Protein AF-A0A7C1XZB1-F1 (afdb_monomer_lite)

Radius of gyration: 28.91 Å; chains: 1; bounding box: 87×66×76 Å

Foldseek 3Di:
DVVVVLVVVLVVLVVPPPDDDDADDDDPDFFFWQEKEAQLPCVPQVWIWTQTQLFIWIDRFVQQDIFTQFAAPLSLFGWQYKYWAHDDSQFIKIKTATQAQAMWIDRPSRLHIHHLQAAPPGRGWNDKDADNVCVPQVWIKTQHDPAAIWIDRNVRNHIDHQGGPVARFQEWEWDQDPVAIKIWTWHQQFWIWIADRVSNDIDGQEGDHPQGGFNYKEHWAQAPVVRFTKIKTFGQFQGIWIDRPSRNDIDDQPLDPPPCPPVNGWGWQEKYWAQAPNRETFIWTDTQEFGGWTDPHNRPDTDGQCAAPDAHVVCVVVVHRQWHYKYAHNCCNPFVWIWIRGSNAIWIDRDVSNHIHGRDPQALLFWQEKEDALCPPVQLWIKTQGAQQAIWIDRNVLQAIDRQQQAPLGSGWQYKYWYAALVRAIKIWTFDQFFIWIDTHPDSHIDTAGADFDPSLVVCVVPHDCPDPSVSSCLPPPPTVNRWGFRDKEAQNVCNPQVWIKTATQWLGIWIDRNVRNYIDRLDDPHTFGWLEKYAQLPCVPQLKIKTQTALAAIWIDRNVSNDIDRQCAAPDNCNRGPDRSARKYWDADNVCVPQVWIWIATSFAIWIDRNVSNHIDGADAPVPPGGWRWQEKDADNVCVPQVWMWTFTRNHGIWIDRNVRNYIDHADVVCSSSVQGWRYKYAGNVCVPQVWIWTHGRRWIWIDRPVRRDIDTSDYWRKFFPVDSQKDKADDKDWDADSRFRSRIKIKDQDFFIKIKGKHFAQKKWFKAKAELAAAWKFKDKQNHTDDIWASYDPDTDGIDTGDMDHGHDGGMMMMMIGQHNGGDPSRPHHMDITGIMIHD

pLDDT: mean 87.72, std 13.3, range [27.38, 98.56]

Secondary structure (DSSP, 8-state):
-HHHHHHHHHHHHHHT-TT--------S----EEEEEE-TTHHHH--EEEEETTEEEEESSSSSS-EE--TT---SS-EEEEEE-SS-TTT--EEEEEBSS-EEEESSTTSS-EE--TT-S--BEEEEEE-TTHHHH--EEEEESSS--EEESSTTSS-EE--SSS--EEEEEEEE-SS-EEEEEEETTSEEEEE-SSS--EEEEEE-TT--SEEEEPPPEEETTTTEEEEEEEESSB-EEEESSSSS--EEE---TT---TTS-B-EEEEEEEE-TTSSEEEEEEESS---EEESSTTSS-EE--TT----HHHHHTT--SEEEEEE-TTHHHH--EEEEESS-EEEESSTTS--EEE-SS-TT-EEEEEE-TTTTTS--EEEEETTTEEEEESSTTSS-EE--BT-S-S-EEEEEEEE-TTS-EEEEEEETTEEEEEETT-SBPEEE-----HHHHHHHHHS-TTSHHHHHHHHHS----S--EEEEEE-TTHHHH--EEEEESSB-EEEESSTTSS-B----S-SB-EEEEEE-TTHHHH--EEEEETTTEEEEESSTTSS-EE--BT--HHHHH--SS---EEEE-TTHHHH--EEEE-SS-EEEESSTTSB-EE--SSSS-S---EEEEEE-TTHHHH--EEEEETTTEEEEESSSSS--EEE-HHHHHTT----EEEE-TTHHHH--EEEE-SS-EEEESSTTSS-EE---PEEEETTSTTEEEES--EEEE-TTSBTTEEEEE-STT-EEEEEEEES-EEEEEEESTTB-EEEEEETTEEEEEEE---SS-EEEEEEEEE----SEEEEEEEEE-S---TT-S--BEEE-EEEE-

Sequence (842 aa):
MERVLLRVLIGFVLLMGGGVNTRVYAHSPHDVVKSIAISPGYVRDRTLFIYVLDELKRSIDGGYSWKNLENGLDNSTLVSDLVASSGDPAEYEIFIATRGNGIYRSDNRGDSWHPVNTGLENLNIRRLVLSPDFVNDRTLVALPQGDGLFVSKDGGDSWHQIAADEFFATSVSVVKDKDGIRLLAGTDKGAIYLSDEEFGDWLKRGEIAGAGKITELSLPVYEKTDNEYVTYAGTELSGLYKTVDLGKSFSHVQISPSLNSKNGAIYITSISAIKNERGTADIFVTTWNEAAFISADGGEHWKKFDKGLKKTSQADEYKNPHFFKIAVSPEYSSHGNAFVAGFSGLFRTDNKGETWTELETRPARNIEGIAVSPSFPGDQLIALAAYEGGTYVSTDSGKTWRTRNVGLRSTHLWDIAVTNNEKKEPVIFTISNRSFLTSAGNSSSWSRNEIAASKYWKYVNENFDEGSIVTRLARRFIDGPDFSFAIHIAVSPEFSTDATVFLGTRYKGILKTTDGGASWINPWQAGKGWIASLKVSPNFGNDRIVAASVRRKGFYLSTDAGKSWQSRNEGLSPLAVEYKNLGSSVIEFSPEFSEDGRIYFGTADALYLSMNQGRSWKKLNVTGEGRREFINAIGISPDFYNDGTILVSIKGRGLFKSTDKGSSFSEIAPDLILNNELLKLIRFSPAYARDHTIFAASPEEVFVSYDEGLSWSMLERPVRYENTRDNTTYYGKWKRRGNNKFSALNIHTSDVPGARAIFRFVGKQVTWFGPKSDKYGMANVYLDGKPVGKVDQFSSEQKNVSPIFTIGELSKGAHTLTIEVIDEKNKNASGHYIAIDAFEVI

Structure (mmCIF, N/CA/C/O backbone):
data_AF-A0A7C1XZB1-F1
#
_entry.id   AF-A0A7C1XZB1-F1
#
loop_
_atom_site.group_PDB
_atom_site.id
_atom_site.type_symbol
_atom_site.label_atom_id
_atom_site.label_alt_id
_atom_site.label_comp_id
_atom_site.label_asym_id
_atom_site.label_entity_id
_atom_site.label_seq_id
_atom_site.pdbx_PDB_ins_code
_atom_site.Cartn_x
_atom_site.Cartn_y
_atom_site.Cartn_z
_atom_site.occupancy
_atom_site.B_iso_or_equiv
_atom_site.auth_seq_id
_atom_site.auth_comp_id
_atom_site.auth_asym_id
_atom_site.auth_atom_id
_atom_site.pdbx_PDB_model_num
ATOM 1 N N . MET A 1 1 ? 24.373 44.178 -12.360 1.00 38.09 1 MET A N 1
ATOM 2 C CA . MET A 1 1 ? 22.976 44.662 -12.289 1.00 38.09 1 MET A CA 1
ATOM 3 C C . MET A 1 1 ? 22.010 43.576 -11.797 1.00 38.09 1 MET A C 1
ATOM 5 O O . MET A 1 1 ? 21.368 43.791 -10.780 1.00 38.09 1 MET A O 1
ATOM 9 N N . GLU A 1 2 ? 21.983 42.372 -12.392 1.00 34.12 2 GLU A N 1
ATOM 10 C CA . GLU A 1 2 ? 21.074 41.276 -11.972 1.00 34.12 2 GLU A CA 1
ATOM 11 C C . GLU A 1 2 ? 21.241 40.791 -10.511 1.00 34.12 2 GLU A C 1
ATOM 13 O O . GLU A 1 2 ? 20.250 40.540 -9.829 1.00 34.12 2 GLU A O 1
ATOM 18 N N . ARG A 1 3 ? 22.474 40.712 -9.979 1.00 40.12 3 ARG A N 1
ATOM 19 C CA . ARG A 1 3 ? 22.729 40.342 -8.563 1.00 40.12 3 ARG A CA 1
ATOM 20 C C . ARG A 1 3 ? 22.207 41.375 -7.555 1.00 40.12 3 ARG A C 1
ATOM 22 O O . ARG A 1 3 ? 21.913 41.023 -6.417 1.00 40.12 3 ARG A O 1
ATOM 29 N N . VAL A 1 4 ? 22.103 42.638 -7.966 1.00 48.00 4 VAL A N 1
ATOM 30 C CA . VAL A 1 4 ? 21.580 43.730 -7.131 1.00 48.00 4 VAL A CA 1
ATOM 31 C C . VAL A 1 4 ? 20.053 43.688 -7.134 1.00 48.00 4 VAL A C 1
ATOM 33 O O . VAL A 1 4 ? 19.459 43.743 -6.064 1.00 48.00 4 VAL A O 1
ATOM 36 N N . LEU A 1 5 ? 19.428 43.451 -8.295 1.00 45.53 5 LEU A N 1
ATOM 37 C CA . LEU A 1 5 ? 17.978 43.241 -8.398 1.00 45.53 5 LEU A CA 1
ATOM 38 C C . LEU A 1 5 ? 17.491 42.059 -7.545 1.00 45.53 5 LEU A C 1
ATOM 40 O O . LEU A 1 5 ? 16.478 42.182 -6.867 1.00 45.53 5 LEU A O 1
ATOM 44 N N . LEU A 1 6 ? 18.224 40.939 -7.519 1.00 46.94 6 LEU A N 1
ATOM 45 C CA . LEU A 1 6 ? 17.853 39.771 -6.708 1.00 46.94 6 LEU A CA 1
ATOM 46 C C . LEU A 1 6 ? 17.947 40.047 -5.198 1.00 46.94 6 LEU A C 1
ATOM 48 O O . LEU A 1 6 ? 17.077 39.630 -4.437 1.00 46.94 6 LEU A O 1
ATOM 52 N N . ARG A 1 7 ? 18.977 40.782 -4.759 1.00 52.19 7 ARG A N 1
ATOM 53 C CA . ARG A 1 7 ? 19.118 41.210 -3.356 1.00 52.19 7 ARG A CA 1
ATOM 54 C C . ARG A 1 7 ? 18.023 42.196 -2.948 1.00 52.19 7 ARG A C 1
ATOM 56 O O . ARG A 1 7 ? 17.527 42.106 -1.831 1.00 52.19 7 ARG A O 1
ATOM 63 N N . VAL A 1 8 ? 17.615 43.079 -3.858 1.00 55.00 8 VAL A N 1
ATOM 64 C CA . VAL A 1 8 ? 16.501 44.018 -3.656 1.00 55.00 8 VAL A CA 1
ATOM 65 C C . VAL A 1 8 ? 15.166 43.269 -3.585 1.00 55.00 8 VAL A C 1
ATOM 67 O O . VAL A 1 8 ? 14.378 43.556 -2.693 1.00 55.00 8 VAL A O 1
ATOM 70 N N . LEU A 1 9 ? 14.939 42.261 -4.438 1.00 49.81 9 LEU A N 1
ATOM 71 C CA . LEU A 1 9 ? 13.727 41.429 -4.427 1.00 49.81 9 LEU A CA 1
ATOM 72 C C . LEU A 1 9 ? 13.599 40.619 -3.124 1.00 49.81 9 LEU A C 1
ATOM 74 O O . LEU A 1 9 ? 12.540 40.603 -2.502 1.00 49.81 9 LEU A O 1
ATOM 78 N N . ILE A 1 10 ? 14.695 39.998 -2.668 1.00 53.22 10 ILE A N 1
ATOM 79 C CA . ILE A 1 10 ? 14.744 39.259 -1.393 1.00 53.22 10 ILE A CA 1
ATOM 80 C C . ILE A 1 10 ? 14.587 40.221 -0.201 1.00 53.22 10 ILE A C 1
ATOM 82 O O . ILE A 1 10 ? 13.880 39.900 0.752 1.00 53.22 10 ILE A O 1
ATOM 86 N N . GLY A 1 11 ? 15.177 41.420 -0.272 1.00 53.41 11 GLY A N 1
ATOM 87 C CA . GLY A 1 11 ? 14.990 42.485 0.719 1.00 53.41 11 GLY A CA 1
ATOM 88 C C . GLY A 1 11 ? 13.543 42.985 0.806 1.00 53.41 11 GLY A C 1
ATOM 89 O O . GLY A 1 11 ? 13.024 43.156 1.906 1.00 53.41 11 GLY A O 1
ATOM 90 N N . PHE A 1 12 ? 12.856 43.135 -0.330 1.00 50.53 12 PHE A N 1
ATOM 91 C CA . PHE A 1 12 ? 11.441 43.525 -0.396 1.00 50.53 12 PHE A CA 1
ATOM 92 C C . PHE A 1 12 ? 10.507 42.457 0.189 1.00 50.53 12 PHE A C 1
ATOM 94 O O . PHE A 1 12 ? 9.560 42.781 0.904 1.00 50.53 12 PHE A O 1
ATOM 101 N N . VAL A 1 13 ? 10.798 41.176 -0.060 1.00 47.78 13 VAL A N 1
ATOM 102 C CA . VAL A 1 13 ? 10.053 40.041 0.515 1.00 47.78 13 VAL A CA 1
ATOM 103 C C . VAL A 1 13 ? 10.230 39.959 2.038 1.00 47.78 13 VAL A C 1
ATOM 105 O O . VAL A 1 13 ? 9.292 39.590 2.741 1.00 47.78 13 VAL A O 1
ATOM 108 N N . LEU A 1 14 ? 11.400 40.340 2.563 1.00 46.97 14 LEU A N 1
ATOM 109 C CA . LEU A 1 14 ? 11.654 40.418 4.006 1.00 46.97 14 LEU A CA 1
ATOM 110 C C . LEU A 1 14 ? 10.952 41.622 4.664 1.00 46.97 14 LEU A C 1
ATOM 112 O O . LEU A 1 14 ? 10.474 41.496 5.788 1.00 46.97 14 LEU A O 1
ATOM 116 N N . LEU A 1 15 ? 10.832 42.755 3.960 1.00 45.75 15 LEU A N 1
ATOM 117 C CA . LEU A 1 15 ? 10.158 43.972 4.441 1.00 45.75 15 LEU A CA 1
ATOM 118 C C . LEU A 1 15 ? 8.623 43.862 4.464 1.00 45.75 15 LEU A C 1
ATOM 120 O O . LEU A 1 15 ? 7.989 44.444 5.339 1.00 45.75 15 LEU A O 1
ATOM 124 N N . MET A 1 16 ? 8.016 43.078 3.565 1.00 42.38 16 MET A N 1
ATOM 125 C CA . MET A 1 16 ? 6.565 42.810 3.573 1.00 42.38 16 MET A CA 1
ATOM 126 C C . MET A 1 16 ? 6.151 41.640 4.491 1.00 42.38 16 MET A C 1
ATOM 128 O O . MET A 1 16 ? 4.984 41.259 4.532 1.00 42.38 16 MET A O 1
ATOM 132 N N . GLY A 1 17 ? 7.088 41.064 5.254 1.00 37.94 17 GLY A N 1
ATOM 133 C CA . GLY A 1 17 ? 6.888 39.894 6.120 1.00 37.94 17 GLY A CA 1
ATOM 134 C C . GLY A 1 17 ? 6.188 40.152 7.462 1.00 37.94 17 GLY A C 1
ATOM 135 O O . GLY A 1 17 ? 6.337 39.348 8.382 1.00 37.94 17 GLY A O 1
ATOM 136 N N . GLY A 1 18 ? 5.434 41.243 7.602 1.00 38.62 18 GLY A N 1
ATOM 137 C CA . GLY A 1 18 ? 4.572 41.478 8.759 1.00 38.62 18 GLY A CA 1
ATOM 138 C C . GLY A 1 18 ? 3.300 40.634 8.668 1.00 38.62 18 GLY A C 1
ATOM 139 O O . GLY A 1 18 ? 2.340 41.034 8.023 1.00 38.62 18 GLY A O 1
ATOM 140 N N . GLY A 1 19 ? 3.289 39.466 9.319 1.00 37.41 19 GLY A N 1
ATOM 141 C CA . GLY A 1 19 ? 2.054 38.723 9.599 1.00 37.41 19 GLY A CA 1
ATOM 142 C C . GLY A 1 19 ? 1.699 37.574 8.652 1.00 37.41 19 GLY A C 1
ATOM 143 O O . GLY A 1 19 ? 0.524 37.384 8.348 1.00 37.41 19 GLY A O 1
ATOM 144 N N . VAL A 1 20 ? 2.663 36.752 8.217 1.00 31.33 20 VAL A N 1
ATOM 145 C CA . VAL A 1 20 ? 2.334 35.500 7.511 1.00 31.33 20 VAL A CA 1
ATOM 146 C C . VAL A 1 20 ? 2.721 34.288 8.350 1.00 31.33 20 VAL A C 1
ATOM 148 O O . VAL A 1 20 ? 3.898 33.955 8.476 1.00 31.33 20 VAL A O 1
ATOM 151 N N . ASN A 1 21 ? 1.709 33.621 8.915 1.00 31.61 21 ASN A N 1
ATOM 152 C CA . ASN A 1 21 ? 1.846 32.323 9.576 1.00 31.61 21 ASN A CA 1
ATOM 153 C C . ASN A 1 21 ? 2.649 31.365 8.685 1.00 31.61 21 ASN A C 1
ATOM 155 O O . ASN A 1 21 ? 2.312 31.127 7.522 1.00 31.61 21 ASN A O 1
ATOM 159 N N . THR A 1 22 ? 3.734 30.831 9.236 1.00 29.84 22 THR A N 1
ATOM 160 C CA . THR A 1 22 ? 4.633 29.920 8.532 1.00 29.84 22 THR A CA 1
ATOM 161 C C . THR A 1 22 ? 3.942 28.570 8.343 1.00 29.84 22 THR A C 1
ATOM 163 O O . THR A 1 22 ? 3.879 27.749 9.251 1.00 29.84 22 THR A O 1
ATOM 166 N N . ARG A 1 23 ? 3.407 28.309 7.145 1.00 31.47 23 ARG A N 1
ATOM 167 C CA . ARG A 1 23 ? 3.024 26.945 6.764 1.00 31.47 23 ARG A CA 1
ATOM 168 C C . ARG A 1 23 ? 4.290 26.163 6.432 1.00 31.47 23 ARG A C 1
ATOM 170 O O . ARG A 1 23 ? 4.903 26.353 5.383 1.00 31.47 23 ARG A O 1
ATOM 177 N N . VAL A 1 24 ? 4.712 25.321 7.368 1.00 29.45 24 VAL A N 1
ATOM 178 C CA . VAL A 1 24 ? 5.725 24.294 7.127 1.00 29.45 24 VAL A CA 1
ATOM 179 C C . VAL A 1 24 ? 5.046 23.173 6.347 1.00 29.45 24 VAL A C 1
ATOM 181 O O . VAL A 1 24 ? 4.164 22.509 6.880 1.00 29.45 24 VAL A O 1
ATOM 184 N N . TYR A 1 25 ? 5.444 22.969 5.093 1.00 36.56 25 TYR A N 1
ATOM 185 C CA . TYR A 1 25 ? 5.156 21.738 4.361 1.00 36.56 25 TYR A CA 1
ATOM 186 C C . TYR A 1 25 ? 6.409 20.873 4.385 1.00 36.56 25 TYR A C 1
ATOM 188 O O . TYR A 1 25 ? 7.347 21.079 3.611 1.00 36.56 25 TYR A O 1
ATOM 196 N N . ALA A 1 26 ? 6.438 19.936 5.328 1.00 27.38 26 ALA A N 1
ATOM 197 C CA . ALA A 1 26 ? 7.411 18.858 5.373 1.00 27.38 26 ALA A CA 1
ATOM 198 C C . ALA A 1 26 ? 6.685 17.513 5.549 1.00 27.38 26 ALA A C 1
ATOM 200 O O . ALA A 1 26 ? 5.700 17.435 6.273 1.00 27.38 26 ALA A O 1
ATOM 201 N N . HIS A 1 27 ? 7.239 16.515 4.857 1.00 37.94 27 HIS A N 1
ATOM 202 C CA . HIS A 1 27 ? 6.848 15.119 4.626 1.00 37.94 27 HIS A CA 1
ATOM 203 C C . HIS A 1 27 ? 5.698 14.805 3.651 1.00 37.94 27 HIS A C 1
ATOM 205 O O . HIS A 1 27 ? 4.609 15.371 3.679 1.00 37.94 27 HIS A O 1
ATOM 211 N N . SER A 1 28 ? 5.999 13.870 2.747 1.00 39.41 28 SER A N 1
ATOM 212 C CA . SER A 1 28 ? 5.070 13.111 1.911 1.00 39.41 28 SER A CA 1
ATOM 213 C C . SER A 1 28 ? 5.546 11.656 1.867 1.00 39.41 28 SER A C 1
ATOM 215 O O . SER A 1 28 ? 6.745 11.460 1.640 1.00 39.41 28 SER A O 1
ATOM 217 N N . PRO A 1 29 ? 4.645 10.666 1.974 1.00 50.41 29 PRO A N 1
ATOM 218 C CA . PRO A 1 29 ? 3.281 10.739 2.513 1.00 50.41 29 PRO A CA 1
ATOM 219 C C . PRO A 1 29 ? 3.251 10.622 4.050 1.00 50.41 29 PRO A C 1
ATOM 221 O O . PRO A 1 29 ? 4.161 10.059 4.648 1.00 50.41 29 PRO A O 1
ATOM 224 N N . HIS A 1 30 ? 2.206 11.172 4.673 1.00 60.25 30 HIS A N 1
ATOM 225 C CA . HIS A 1 30 ? 1.754 10.691 5.977 1.00 60.25 30 HIS A CA 1
ATOM 226 C C . HIS A 1 30 ? 0.944 9.413 5.749 1.00 60.25 30 HIS A C 1
ATOM 228 O O . HIS A 1 30 ? 0.178 9.329 4.782 1.00 60.25 30 HIS A O 1
ATOM 234 N N . ASP A 1 31 ? 1.103 8.442 6.635 1.00 75.50 31 ASP A N 1
ATOM 235 C CA . ASP A 1 31 ? 0.348 7.198 6.620 1.00 75.50 31 ASP A CA 1
ATOM 236 C C . ASP A 1 31 ? -1.072 7.456 7.154 1.00 75.50 31 ASP A C 1
ATOM 238 O O . ASP A 1 31 ? -1.385 7.200 8.311 1.00 75.50 31 ASP A O 1
ATOM 242 N N . VAL A 1 32 ? -1.940 8.044 6.323 1.00 87.94 32 VAL A N 1
ATOM 243 C CA . VAL A 1 32 ? -3.322 8.371 6.714 1.00 87.94 32 VAL A CA 1
ATOM 244 C C . VAL A 1 32 ? -4.090 7.073 6.972 1.00 87.94 32 VAL A C 1
ATOM 246 O O . VAL A 1 32 ? -4.529 6.409 6.026 1.00 87.94 32 VAL A O 1
ATOM 249 N N . VAL A 1 33 ? -4.284 6.732 8.245 1.00 92.62 33 VAL A N 1
ATOM 250 C CA . VAL A 1 33 ? -5.032 5.540 8.659 1.00 92.62 33 VAL A CA 1
ATOM 251 C C . VAL A 1 33 ? -6.490 5.919 8.841 1.00 92.62 33 VAL A C 1
ATOM 253 O O . VAL A 1 33 ? -6.843 6.611 9.789 1.00 92.62 33 VAL A O 1
ATOM 256 N N . LYS A 1 34 ? -7.351 5.501 7.911 1.00 88.75 34 LYS A N 1
ATOM 257 C CA . LYS A 1 34 ? -8.758 5.940 7.868 1.00 88.75 34 LYS A CA 1
ATOM 258 C C . LYS A 1 34 ? -9.673 5.095 8.748 1.00 88.75 34 LYS A C 1
ATOM 260 O O . LYS A 1 34 ? -10.679 5.602 9.231 1.00 88.75 34 LYS A O 1
ATOM 265 N N . SER A 1 35 ? -9.351 3.815 8.916 1.00 92.00 35 SER A N 1
ATOM 266 C CA . SER A 1 35 ? -10.125 2.896 9.746 1.00 92.00 35 SER A CA 1
ATOM 267 C C . SER A 1 35 ? -9.221 1.852 10.386 1.00 92.00 35 SER A C 1
ATOM 269 O O . SER A 1 35 ? -8.138 1.553 9.877 1.00 92.00 35 SER A O 1
ATOM 271 N N . ILE A 1 36 ? -9.690 1.327 11.510 1.00 95.00 36 ILE A N 1
ATOM 272 C CA . ILE A 1 36 ? -9.037 0.313 12.325 1.00 95.00 36 ILE A CA 1
ATOM 273 C C . ILE A 1 36 ? -10.101 -0.614 12.919 1.00 95.00 36 ILE A C 1
ATOM 275 O O . ILE A 1 36 ? -11.175 -0.155 13.320 1.00 95.00 36 ILE A O 1
ATOM 279 N N . ALA A 1 37 ? -9.770 -1.899 12.990 1.00 94.50 37 ALA A N 1
ATOM 280 C CA . ALA A 1 37 ? -10.457 -2.906 13.788 1.00 94.50 37 ALA A CA 1
ATOM 281 C C . ALA A 1 37 ? -9.419 -3.737 14.546 1.00 94.50 37 ALA A C 1
ATOM 283 O O . ALA A 1 37 ? -8.264 -3.842 14.136 1.00 94.50 37 ALA A O 1
ATOM 284 N N . ILE A 1 38 ? -9.826 -4.320 15.663 1.00 94.00 38 ILE A N 1
ATOM 285 C CA . ILE A 1 38 ? -8.960 -5.121 16.527 1.00 94.00 38 ILE A CA 1
ATOM 286 C C . ILE A 1 38 ? -9.626 -6.467 16.776 1.00 94.00 38 ILE A C 1
ATOM 288 O O . ILE A 1 38 ? -10.852 -6.540 16.841 1.00 94.00 38 ILE A O 1
ATOM 292 N N . SER A 1 39 ? -8.819 -7.517 16.909 1.00 94.25 39 SER A N 1
ATOM 293 C CA . SER A 1 39 ? -9.323 -8.837 17.282 1.00 94.25 39 SER A CA 1
ATOM 294 C C . SER A 1 39 ? -10.036 -8.776 18.640 1.00 94.25 39 SER A C 1
ATOM 296 O O . SER A 1 39 ? -9.536 -8.100 19.554 1.00 94.25 39 SER A O 1
ATOM 298 N N . PRO A 1 40 ? -11.145 -9.519 18.832 1.00 91.94 40 PRO A N 1
ATOM 299 C CA . PRO A 1 40 ? -11.750 -9.679 20.152 1.00 91.94 40 PRO A CA 1
ATOM 300 C C . PRO A 1 40 ? -10.777 -10.291 21.179 1.00 91.94 40 PRO A C 1
ATOM 302 O O . PRO A 1 40 ? -10.945 -10.081 22.376 1.00 91.94 40 PRO A O 1
ATOM 305 N N . GLY A 1 41 ? -9.724 -10.985 20.725 1.00 91.94 41 GLY A N 1
ATOM 306 C CA . GLY A 1 41 ? -8.654 -11.554 21.549 1.00 91.94 41 GLY A CA 1
ATOM 307 C C . GLY A 1 41 ? -7.327 -10.804 21.508 1.00 91.94 41 GLY A C 1
ATOM 308 O O . GLY A 1 41 ? -6.296 -11.428 21.772 1.00 91.94 41 GLY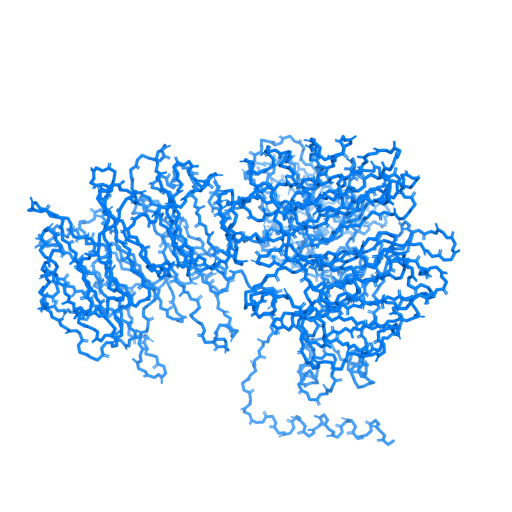 A O 1
ATOM 309 N N . TYR A 1 42 ? -7.326 -9.504 21.182 1.00 93.19 42 TYR A N 1
ATOM 310 C CA . TYR A 1 42 ? -6.108 -8.716 20.936 1.00 93.19 42 TYR A CA 1
ATOM 311 C C . TYR A 1 42 ? -5.008 -8.884 21.999 1.00 93.19 42 TYR A C 1
ATOM 313 O O . TYR A 1 42 ? -3.823 -8.916 21.668 1.00 93.19 42 TYR A O 1
ATOM 321 N N . VAL A 1 43 ? -5.353 -8.994 23.286 1.00 91.81 43 VAL A N 1
ATOM 322 C CA . VAL A 1 43 ? -4.347 -9.150 24.354 1.00 91.81 43 VAL A CA 1
ATOM 323 C C . VAL A 1 43 ? -3.521 -10.429 24.174 1.00 91.81 43 VAL A C 1
ATOM 325 O O . VAL A 1 43 ? -2.316 -10.425 24.445 1.00 91.81 43 VAL A O 1
ATOM 328 N N . ARG A 1 44 ? -4.151 -11.498 23.674 1.00 90.62 44 ARG A N 1
ATOM 329 C CA . ARG A 1 44 ? -3.537 -12.808 23.433 1.00 90.62 44 ARG A CA 1
ATOM 330 C C . ARG A 1 44 ? -2.889 -12.910 22.057 1.00 90.62 44 ARG A C 1
ATOM 332 O O . ARG A 1 44 ? -1.767 -13.394 21.965 1.00 90.62 44 ARG A O 1
ATOM 339 N N . ASP A 1 45 ? -3.592 -12.488 21.007 1.00 91.50 45 ASP A N 1
ATOM 340 C CA . ASP A 1 45 ? -3.179 -12.718 19.614 1.00 91.50 45 ASP A CA 1
ATOM 341 C C . ASP A 1 45 ? -2.496 -11.515 18.949 1.00 91.50 45 ASP A C 1
ATOM 343 O O . ASP A 1 45 ? -1.986 -11.638 17.838 1.00 91.50 45 ASP A O 1
ATOM 347 N N . ARG A 1 46 ? -2.514 -10.346 19.606 1.00 91.88 46 ARG A N 1
ATOM 348 C CA . ARG A 1 46 ? -1.957 -9.073 19.123 1.00 91.88 46 ARG A CA 1
ATOM 349 C C . ARG A 1 46 ? -2.431 -8.680 17.720 1.00 91.88 46 ARG A C 1
ATOM 351 O O . ARG A 1 46 ? -1.745 -7.925 17.028 1.00 91.88 46 ARG A O 1
ATOM 358 N N . THR A 1 47 ? -3.606 -9.156 17.311 1.00 93.62 47 THR A N 1
ATOM 359 C CA . THR A 1 47 ? -4.094 -9.020 15.941 1.00 93.62 47 THR A CA 1
ATOM 360 C C . THR A 1 47 ? -4.953 -7.773 15.754 1.00 93.62 47 THR A C 1
ATOM 362 O O . THR A 1 47 ? -5.918 -7.538 16.484 1.00 93.62 47 THR A O 1
ATOM 365 N N . LEU A 1 48 ? -4.613 -6.966 14.750 1.00 95.25 48 LEU A N 1
ATOM 366 C CA . LEU A 1 48 ? -5.373 -5.782 14.355 1.00 95.25 48 LEU A CA 1
ATOM 367 C C . LEU A 1 48 ? -5.338 -5.561 12.845 1.00 95.25 48 LEU A C 1
ATOM 369 O O . LEU A 1 48 ? -4.431 -6.018 12.151 1.00 95.25 48 LEU A O 1
ATOM 373 N N . PHE A 1 49 ? -6.314 -4.804 12.361 1.00 95.88 49 PHE A N 1
ATOM 374 C CA . PHE A 1 49 ? -6.535 -4.511 10.955 1.00 95.88 49 PHE A CA 1
ATOM 375 C C . PHE A 1 49 ? -6.613 -3.010 10.747 1.00 95.88 49 PHE A C 1
ATOM 377 O O . PHE A 1 49 ? -7.249 -2.308 11.534 1.00 95.88 49 PHE A O 1
ATOM 384 N N . ILE A 1 50 ? -6.005 -2.513 9.676 1.00 95.00 50 ILE A N 1
ATOM 385 C CA . ILE A 1 50 ? -6.051 -1.096 9.316 1.00 95.00 50 ILE A CA 1
ATOM 386 C C . ILE A 1 50 ? -6.332 -0.917 7.833 1.00 95.00 50 ILE A C 1
ATOM 388 O O . ILE A 1 50 ? -5.941 -1.740 7.008 1.00 95.00 50 ILE A O 1
ATOM 392 N N . TYR A 1 51 ? -6.956 0.208 7.497 1.00 92.25 51 TYR A N 1
ATOM 393 C CA . TYR A 1 51 ? -7.033 0.691 6.125 1.00 92.25 51 TYR A CA 1
ATOM 394 C C . TYR A 1 51 ? -6.204 1.969 5.980 1.00 92.25 51 TYR A C 1
ATOM 396 O O . TYR A 1 51 ? -6.548 3.020 6.538 1.00 92.25 51 TYR A O 1
ATOM 404 N N . VAL A 1 52 ? -5.104 1.868 5.236 1.00 88.62 52 VAL A N 1
ATOM 405 C CA . VAL A 1 52 ? -4.088 2.916 5.078 1.00 88.62 52 VAL A CA 1
ATOM 406 C C . VAL A 1 52 ? -3.621 2.965 3.628 1.00 88.62 52 VAL A C 1
ATOM 408 O O . VAL A 1 52 ? -3.417 1.931 3.012 1.00 88.62 52 VAL A O 1
ATOM 411 N N . LEU A 1 53 ? -3.484 4.165 3.052 1.00 78.50 53 LEU A N 1
ATOM 412 C CA . LEU A 1 53 ? -2.995 4.360 1.671 1.00 78.50 53 LEU A CA 1
ATOM 413 C C . LEU A 1 53 ? -3.702 3.515 0.585 1.00 78.50 53 LEU A C 1
ATOM 415 O O . LEU A 1 53 ? -3.109 3.203 -0.441 1.00 78.50 53 LEU A O 1
ATOM 419 N N . ASP A 1 54 ? -4.985 3.212 0.779 1.00 79.12 54 ASP A N 1
ATOM 420 C CA . ASP A 1 54 ? -5.790 2.361 -0.111 1.00 79.12 54 ASP A CA 1
ATOM 421 C C . ASP A 1 54 ? -5.384 0.869 -0.116 1.00 79.12 54 ASP A C 1
ATOM 423 O O . ASP A 1 54 ? -5.680 0.125 -1.055 1.00 79.12 54 ASP A O 1
ATOM 427 N N . GLU A 1 55 ? -4.751 0.435 0.975 1.00 85.75 55 GLU A N 1
ATOM 428 C CA . GLU A 1 55 ? -4.380 -0.943 1.291 1.00 85.75 55 GLU A CA 1
ATOM 429 C C . GLU A 1 55 ? -5.075 -1.376 2.591 1.00 85.75 55 GLU A C 1
ATOM 431 O O . GLU A 1 55 ? -5.101 -0.639 3.585 1.00 85.75 55 GLU A O 1
ATOM 436 N N . LEU A 1 56 ? -5.646 -2.581 2.582 1.00 91.44 56 LEU A N 1
ATOM 437 C CA . LEU A 1 56 ? -6.124 -3.254 3.784 1.00 91.44 56 LEU A CA 1
ATOM 438 C C . LEU A 1 56 ? -4.982 -4.099 4.341 1.00 91.44 56 LEU A C 1
ATOM 440 O O . LEU A 1 56 ? -4.416 -4.916 3.615 1.00 91.44 56 LEU A O 1
ATOM 444 N N . LYS A 1 57 ? -4.643 -3.904 5.617 1.00 92.50 57 LYS A N 1
ATOM 445 C CA . LYS A 1 57 ? -3.519 -4.592 6.258 1.00 92.50 57 LYS A CA 1
ATOM 446 C C . LYS A 1 57 ? -3.915 -5.258 7.560 1.00 92.50 57 LYS A C 1
ATOM 448 O O . LYS A 1 57 ? -4.738 -4.720 8.297 1.00 92.50 57 LYS A O 1
ATOM 453 N N . ARG A 1 58 ? -3.256 -6.371 7.874 1.00 93.75 58 ARG A N 1
ATOM 454 C CA . ARG A 1 58 ? -3.284 -7.048 9.176 1.00 93.75 58 ARG A CA 1
ATOM 455 C C . ARG A 1 58 ? -1.913 -7.008 9.823 1.00 93.75 58 ARG A C 1
ATOM 457 O O . ARG A 1 58 ? -0.912 -7.262 9.163 1.00 93.75 58 ARG A O 1
ATOM 464 N N . SER A 1 59 ? -1.887 -6.779 11.123 1.00 92.88 59 SER A N 1
ATOM 465 C CA . SER A 1 59 ? -0.751 -7.079 11.987 1.00 92.88 59 SER A CA 1
ATOM 466 C C . SER A 1 59 ? -1.143 -8.188 12.957 1.00 92.88 59 SER A C 1
ATOM 468 O O . SER A 1 59 ? -2.295 -8.239 13.380 1.00 92.88 59 SER A O 1
ATOM 470 N N . ILE A 1 60 ? -0.191 -9.058 13.299 1.00 91.75 60 ILE A N 1
ATOM 471 C CA . ILE A 1 60 ? -0.331 -10.131 14.305 1.00 91.75 60 ILE A CA 1
ATOM 472 C C . ILE A 1 60 ? 0.644 -9.949 15.482 1.00 91.75 60 ILE A C 1
ATOM 474 O O . ILE A 1 60 ? 0.869 -10.860 16.270 1.00 91.75 60 ILE A O 1
ATOM 478 N N . ASP A 1 61 ? 1.280 -8.781 15.570 1.00 87.25 61 ASP A N 1
ATOM 479 C CA . ASP A 1 61 ? 2.305 -8.462 16.566 1.00 87.25 61 ASP A CA 1
ATOM 480 C C . ASP A 1 61 ? 2.048 -7.115 17.261 1.00 87.25 61 ASP A C 1
ATOM 482 O O . ASP A 1 61 ? 2.919 -6.567 17.931 1.00 87.25 61 ASP A O 1
ATOM 486 N N . GLY A 1 62 ? 0.828 -6.580 17.162 1.00 88.75 62 GLY A N 1
ATOM 487 C CA . GLY A 1 62 ? 0.453 -5.324 17.808 1.00 88.75 62 GLY A CA 1
ATOM 488 C C . GLY A 1 62 ? 0.902 -4.089 17.029 1.00 88.75 62 GLY A C 1
ATOM 489 O O . GLY A 1 62 ? 1.058 -3.015 17.618 1.00 88.75 62 GLY A O 1
ATOM 490 N N . GLY A 1 63 ? 1.109 -4.242 15.721 1.00 87.69 63 GLY A N 1
ATOM 491 C CA . GLY A 1 63 ? 1.383 -3.177 14.763 1.00 87.69 63 GLY A CA 1
ATOM 492 C C . GLY A 1 63 ? 2.866 -2.903 14.531 1.00 87.69 63 GLY A C 1
ATOM 493 O O . GLY A 1 63 ? 3.208 -1.800 14.110 1.00 87.69 63 GLY A O 1
ATOM 494 N N . TYR A 1 64 ? 3.743 -3.870 14.827 1.00 79.00 64 TYR A N 1
ATOM 495 C CA . TYR A 1 64 ? 5.168 -3.783 14.494 1.00 79.00 64 TYR A CA 1
ATOM 496 C C . TYR A 1 64 ? 5.457 -4.226 13.056 1.00 79.00 64 TYR A C 1
ATOM 498 O O . TYR A 1 64 ? 6.381 -3.699 12.439 1.00 79.00 64 TYR A O 1
ATOM 506 N N . SER A 1 65 ? 4.673 -5.161 12.518 1.00 81.31 65 SER A N 1
ATOM 507 C CA . SER A 1 65 ? 4.706 -5.567 11.113 1.00 81.31 65 SER A CA 1
ATOM 508 C C . SER A 1 65 ? 3.298 -5.715 10.540 1.00 81.31 65 SER A C 1
ATOM 510 O O . SER A 1 65 ? 2.322 -5.877 11.280 1.00 81.31 65 SER A O 1
ATOM 512 N N . TRP A 1 66 ? 3.192 -5.628 9.212 1.00 87.06 66 TRP A N 1
ATOM 513 C CA . TRP A 1 66 ? 1.923 -5.607 8.490 1.00 87.06 66 TRP A CA 1
ATOM 514 C C . TRP A 1 66 ? 1.961 -6.554 7.293 1.00 87.06 66 TRP A C 1
ATOM 516 O O . TRP A 1 66 ? 2.998 -6.737 6.674 1.00 87.06 66 TRP A O 1
ATOM 526 N N . LYS A 1 67 ? 0.810 -7.138 6.962 1.00 87.94 67 LYS A N 1
ATOM 527 C CA . LYS A 1 67 ? 0.578 -7.947 5.764 1.00 87.94 67 LYS A CA 1
ATOM 528 C C . LYS A 1 67 ? -0.641 -7.402 5.027 1.00 87.94 67 LYS A C 1
ATOM 530 O O . LYS A 1 67 ? -1.659 -7.147 5.669 1.00 87.94 67 LYS A O 1
ATOM 535 N N . ASN A 1 68 ? -0.554 -7.240 3.709 1.00 89.88 68 ASN A N 1
ATOM 536 C CA . ASN A 1 68 ? -1.695 -6.837 2.881 1.00 89.88 68 ASN A CA 1
ATOM 537 C C . ASN A 1 68 ? -2.741 -7.962 2.779 1.00 89.88 68 ASN A C 1
ATOM 539 O O . ASN A 1 68 ? -2.388 -9.138 2.817 1.00 89.88 68 ASN A O 1
ATOM 543 N N . LEU A 1 69 ? -4.018 -7.592 2.656 1.00 92.06 69 LEU A N 1
ATOM 544 C CA . LEU A 1 69 ? -5.172 -8.499 2.669 1.00 92.06 69 LEU A CA 1
ATOM 545 C C . LEU A 1 69 ? -6.110 -8.217 1.492 1.00 92.06 69 LEU A C 1
ATOM 547 O O . LEU A 1 69 ? -7.182 -7.638 1.651 1.00 92.06 69 LEU A O 1
ATOM 551 N N . GLU A 1 70 ? -5.677 -8.557 0.289 1.00 87.00 70 GLU A N 1
ATOM 552 C CA . GLU A 1 70 ? -6.362 -8.160 -0.938 1.00 87.00 70 GLU A CA 1
ATOM 553 C C . GLU A 1 70 ? -7.071 -9.303 -1.658 1.00 87.00 70 GLU A C 1
ATOM 555 O O . GLU A 1 70 ? -7.906 -9.032 -2.516 1.00 87.00 70 GLU A O 1
ATOM 560 N N . ASN A 1 71 ? -6.768 -10.557 -1.323 1.00 93.44 71 ASN A N 1
ATOM 561 C CA . ASN A 1 71 ? -7.318 -11.744 -1.970 1.00 93.44 71 ASN A CA 1
ATOM 562 C C . ASN A 1 71 ? -8.858 -11.754 -1.951 1.00 93.44 71 ASN A C 1
ATOM 564 O O . ASN A 1 71 ? -9.472 -11.800 -0.886 1.00 93.44 71 ASN A O 1
ATOM 568 N N . GLY A 1 72 ? -9.474 -11.715 -3.131 1.00 91.56 72 GLY A N 1
ATOM 569 C CA . GLY A 1 72 ? -10.923 -11.683 -3.330 1.00 91.56 72 GLY A CA 1
ATOM 570 C C . GLY A 1 72 ? -11.554 -10.284 -3.335 1.00 91.56 72 GLY A C 1
ATOM 571 O O . GLY A 1 72 ? -12.754 -10.157 -3.577 1.00 91.56 72 GLY A O 1
ATOM 572 N N . LEU A 1 73 ? -10.776 -9.216 -3.113 1.00 89.62 73 LEU A N 1
ATOM 573 C CA . LEU A 1 73 ? -11.264 -7.835 -3.180 1.00 89.62 73 LEU A CA 1
ATOM 574 C C . LEU A 1 73 ? -11.177 -7.265 -4.601 1.00 89.62 73 LEU A C 1
ATOM 576 O O . LEU A 1 73 ? -10.107 -7.242 -5.206 1.00 89.62 73 LEU A O 1
ATOM 580 N N . ASP A 1 74 ? -12.261 -6.657 -5.094 1.00 81.56 74 ASP A N 1
ATOM 581 C CA . ASP A 1 74 ? -12.242 -5.963 -6.394 1.00 81.56 74 ASP A CA 1
ATOM 582 C C . ASP A 1 74 ? -11.380 -4.684 -6.381 1.00 81.56 74 ASP A C 1
ATOM 584 O O . ASP A 1 74 ? -10.954 -4.203 -7.430 1.00 81.56 74 ASP A O 1
ATOM 588 N N . ASN A 1 75 ? -11.161 -4.086 -5.201 1.00 76.94 75 ASN A N 1
ATOM 589 C CA . ASN A 1 75 ? -10.314 -2.905 -4.961 1.00 76.94 75 ASN A CA 1
ATOM 590 C C . ASN A 1 75 ? -10.574 -1.676 -5.866 1.00 76.94 75 ASN A C 1
ATOM 592 O O . ASN A 1 75 ? -9.756 -0.754 -5.945 1.00 76.94 75 ASN A O 1
ATOM 596 N N . SER A 1 76 ? -11.726 -1.624 -6.538 1.00 72.25 76 SER A N 1
ATOM 597 C CA . SER A 1 76 ? -12.075 -0.542 -7.469 1.00 72.25 76 SER A CA 1
ATOM 598 C C . SER A 1 76 ? -12.600 0.716 -6.765 1.00 72.25 76 SER A C 1
ATOM 600 O O . SER A 1 76 ? -12.730 1.778 -7.379 1.00 72.25 76 SER A O 1
ATOM 602 N N . THR A 1 77 ? -12.914 0.611 -5.471 1.00 79.19 77 THR A N 1
ATOM 603 C CA . THR A 1 77 ? -13.434 1.700 -4.641 1.00 79.19 77 THR A CA 1
ATOM 604 C C . THR A 1 77 ? -12.775 1.708 -3.263 1.00 79.19 77 THR A C 1
ATOM 606 O O . THR A 1 77 ? -12.142 0.742 -2.849 1.00 79.19 77 THR A O 1
ATOM 609 N N . LEU A 1 78 ? -12.878 2.841 -2.564 1.00 85.25 78 LEU A N 1
ATOM 610 C CA . LEU A 1 78 ? -12.259 3.020 -1.251 1.00 85.25 78 LEU A CA 1
ATOM 611 C C . LEU A 1 78 ? -13.032 2.264 -0.171 1.00 85.25 78 LEU A C 1
ATOM 613 O O . LEU A 1 78 ? -14.262 2.356 -0.137 1.00 85.25 78 LEU A O 1
ATOM 617 N N . VAL A 1 79 ? -12.309 1.651 0.767 1.00 90.88 79 VAL A N 1
ATOM 618 C CA . VAL A 1 79 ? -12.893 1.178 2.030 1.00 90.88 79 VAL A CA 1
ATOM 619 C C . VAL A 1 79 ? -13.360 2.389 2.841 1.00 90.88 79 VAL A C 1
ATOM 621 O O . VAL A 1 79 ? -12.648 3.393 2.980 1.00 90.88 79 VAL A O 1
ATOM 624 N N . SER A 1 80 ? -14.594 2.320 3.323 1.00 92.06 80 SER A N 1
ATOM 625 C CA . SER A 1 80 ? -15.244 3.343 4.144 1.00 92.06 80 SER A CA 1
ATOM 626 C C . SER A 1 80 ? -15.262 2.964 5.621 1.00 92.06 80 SER A C 1
ATOM 628 O O . SER A 1 80 ? -15.119 3.857 6.455 1.00 92.06 80 SER A O 1
ATOM 630 N N . ASP A 1 81 ? -15.379 1.673 5.937 1.00 93.75 81 ASP A N 1
ATOM 631 C CA . ASP A 1 81 ? -15.347 1.165 7.305 1.00 93.75 81 ASP A CA 1
ATOM 632 C C . ASP A 1 81 ? -14.841 -0.282 7.372 1.00 93.75 81 ASP A C 1
ATOM 634 O O . ASP A 1 81 ? -14.881 -1.017 6.386 1.00 93.75 81 ASP A O 1
ATOM 638 N N . LEU A 1 82 ? -14.353 -0.655 8.552 1.00 94.44 82 LEU A N 1
ATOM 639 C CA . LEU A 1 82 ? -13.762 -1.949 8.875 1.00 94.44 82 LEU A CA 1
ATOM 640 C C . LEU A 1 82 ? -14.176 -2.312 10.302 1.00 94.44 82 LEU A C 1
ATOM 642 O O . LEU A 1 82 ? -13.986 -1.510 11.226 1.00 94.44 82 LEU A O 1
ATOM 646 N N . VAL A 1 83 ? -14.730 -3.510 10.464 1.00 94.06 83 VAL A N 1
ATOM 647 C CA . VAL A 1 83 ? -15.277 -4.014 11.729 1.00 94.06 83 VAL A CA 1
ATOM 648 C C . VAL A 1 83 ? -14.970 -5.505 11.877 1.00 94.06 83 VAL A C 1
ATOM 650 O O . VAL A 1 83 ? -15.020 -6.250 10.901 1.00 94.06 83 VAL A O 1
ATOM 653 N N . ALA A 1 84 ? -14.631 -5.927 13.093 1.00 94.38 84 ALA A N 1
ATOM 654 C CA . ALA A 1 84 ? -14.415 -7.328 13.454 1.00 94.38 84 ALA A CA 1
ATOM 655 C C . ALA A 1 84 ? -15.533 -7.776 14.400 1.00 94.38 84 ALA A C 1
ATOM 657 O O . ALA A 1 84 ? -15.980 -6.982 15.234 1.00 94.38 84 ALA A O 1
ATOM 658 N N . SER A 1 85 ? -15.994 -9.018 14.261 1.00 93.38 85 SER A N 1
ATOM 659 C CA . SER A 1 85 ? -17.032 -9.564 15.129 1.00 93.38 85 SER A CA 1
ATOM 660 C C . SER A 1 85 ? -16.528 -9.802 16.552 1.00 93.38 85 SER A C 1
ATOM 662 O O . SER A 1 85 ? -15.335 -9.996 16.797 1.00 93.38 85 SER A O 1
ATOM 664 N N . SER A 1 86 ? -17.457 -9.813 17.507 1.00 85.50 86 SER A N 1
ATOM 665 C CA . SER A 1 86 ? -17.205 -10.363 18.838 1.00 85.50 86 SER A CA 1
ATOM 666 C C . SER A 1 86 ? -17.071 -11.893 18.776 1.00 85.50 86 SER A C 1
ATOM 668 O O . SER A 1 86 ? -17.365 -12.510 17.749 1.00 85.50 86 SER A O 1
ATOM 670 N N . GLY A 1 87 ? -16.628 -12.507 19.876 1.00 82.06 87 GLY A N 1
ATOM 671 C CA . GLY A 1 87 ? -16.602 -13.965 20.031 1.00 82.06 87 GLY A CA 1
ATOM 672 C C . GLY A 1 87 ? -15.202 -14.552 20.190 1.00 82.06 87 GLY A C 1
ATOM 673 O O . GLY A 1 87 ? -14.288 -13.887 20.685 1.00 82.06 87 GLY A O 1
ATOM 674 N N . ASP A 1 88 ? -15.063 -15.825 19.817 1.00 84.56 88 ASP A N 1
ATOM 675 C CA . ASP A 1 88 ? -13.812 -16.569 19.950 1.00 84.56 88 ASP A CA 1
ATOM 676 C C . ASP A 1 88 ? -12.713 -15.931 19.076 1.00 84.56 88 ASP A C 1
ATOM 678 O O . ASP A 1 88 ? -12.885 -15.800 17.859 1.00 84.56 88 ASP A O 1
ATOM 682 N N . PRO A 1 89 ? -11.545 -15.576 19.647 1.00 83.69 89 PRO A N 1
ATOM 683 C CA . PRO A 1 89 ? -10.379 -15.164 18.867 1.00 83.69 89 PRO A CA 1
ATOM 684 C C . PRO A 1 89 ? -9.977 -16.186 17.788 1.00 83.69 89 PRO A C 1
ATOM 686 O O . PRO A 1 89 ? -9.296 -15.835 16.819 1.00 83.69 89 PRO A O 1
ATOM 689 N N . ALA A 1 90 ? -10.388 -17.451 17.939 1.00 84.00 90 ALA A N 1
ATOM 690 C CA . ALA A 1 90 ? -10.213 -18.533 16.981 1.00 84.00 90 ALA A CA 1
ATOM 691 C C . ALA A 1 90 ? -11.023 -18.359 15.673 1.00 84.00 90 ALA A C 1
ATOM 693 O O . ALA A 1 90 ? -10.518 -18.747 14.619 1.00 84.00 90 ALA A O 1
ATOM 694 N N . GLU A 1 91 ? -12.215 -17.754 15.732 1.00 85.62 91 GLU A N 1
ATOM 695 C CA . GLU A 1 91 ? -13.267 -17.900 14.702 1.00 85.62 91 GLU A CA 1
ATOM 696 C C . GLU A 1 91 ? -13.992 -16.587 14.338 1.00 85.62 91 GLU A C 1
ATOM 698 O O . GLU A 1 91 ? -15.026 -16.610 13.678 1.00 85.62 91 GLU A O 1
ATOM 703 N N . TYR A 1 92 ? -13.483 -15.424 14.756 1.00 90.19 92 TYR A N 1
ATOM 704 C CA . TYR A 1 92 ? -14.131 -14.147 14.437 1.00 90.19 92 TYR A CA 1
ATOM 705 C C . TYR A 1 92 ? -14.108 -13.820 12.933 1.00 90.19 92 TYR A C 1
ATOM 707 O O . TYR A 1 92 ? -13.119 -14.049 12.228 1.00 90.19 92 TYR A O 1
ATOM 715 N N . GLU A 1 93 ? -15.191 -13.200 12.472 1.00 94.88 93 GLU A N 1
ATOM 716 C CA . GLU A 1 93 ? -15.354 -12.708 11.107 1.00 94.88 93 GLU A CA 1
ATOM 717 C C . GLU A 1 93 ? -14.962 -11.229 11.015 1.00 94.88 93 GLU A C 1
ATOM 719 O O . GLU A 1 93 ? -14.981 -10.473 11.995 1.00 94.88 93 GLU A O 1
ATOM 724 N N . ILE A 1 94 ? -14.626 -10.790 9.804 1.00 96.06 94 ILE A N 1
ATOM 725 C CA . ILE A 1 94 ? -14.304 -9.391 9.521 1.00 96.06 94 ILE A CA 1
ATOM 726 C C . ILE A 1 94 ? -15.131 -8.922 8.339 1.00 96.06 94 ILE A C 1
ATOM 728 O O . ILE A 1 94 ? -15.251 -9.622 7.335 1.00 96.06 94 ILE A O 1
ATOM 732 N N . PHE A 1 95 ? -15.647 -7.703 8.444 1.00 97.19 95 PHE A N 1
ATOM 733 C CA . PHE A 1 95 ? -16.403 -7.064 7.383 1.00 97.19 95 PHE A CA 1
ATOM 734 C C . PHE A 1 95 ? -15.750 -5.753 6.975 1.00 97.19 95 PHE A C 1
ATOM 736 O O . PHE A 1 95 ? -15.284 -4.972 7.815 1.00 97.19 95 PHE A O 1
ATOM 743 N N . ILE A 1 96 ? -15.773 -5.487 5.672 1.00 96.44 96 ILE A N 1
ATOM 744 C CA . ILE A 1 96 ? -15.424 -4.183 5.116 1.00 96.44 96 ILE A CA 1
ATOM 745 C C . ILE A 1 96 ? -16.607 -3.605 4.355 1.00 96.44 96 ILE A C 1
ATOM 747 O O . ILE A 1 96 ? -17.273 -4.296 3.588 1.00 96.44 96 ILE A O 1
ATOM 751 N N . ALA A 1 97 ? -16.833 -2.309 4.538 1.00 96.06 97 ALA A N 1
ATOM 752 C CA . ALA A 1 97 ? -17.712 -1.528 3.683 1.00 96.06 97 ALA A CA 1
ATOM 753 C C . ALA A 1 97 ? -16.887 -0.727 2.682 1.00 96.06 97 ALA A C 1
ATOM 755 O O . ALA A 1 97 ? -15.792 -0.246 2.987 1.00 96.06 97 ALA A O 1
ATOM 756 N N . THR A 1 98 ? -17.435 -0.551 1.484 1.00 93.88 98 THR A N 1
ATOM 757 C CA . THR A 1 98 ? -16.772 0.166 0.395 1.00 93.88 98 THR A CA 1
ATOM 758 C C . THR A 1 98 ? -17.681 1.236 -0.197 1.00 93.88 98 THR A C 1
ATOM 760 O O . THR A 1 98 ? -18.903 1.151 -0.127 1.00 93.88 98 THR A O 1
ATOM 763 N N . ARG A 1 99 ? -17.091 2.243 -0.846 1.00 89.94 99 ARG A N 1
ATOM 764 C CA . ARG A 1 99 ? -17.833 3.351 -1.476 1.00 89.94 99 ARG A CA 1
ATOM 765 C C . ARG A 1 99 ? -18.426 3.024 -2.856 1.00 89.94 99 ARG A C 1
ATOM 767 O O . ARG A 1 99 ? -18.613 3.931 -3.666 1.00 89.94 99 ARG A O 1
ATOM 774 N N . GLY A 1 100 ? -18.673 1.751 -3.162 1.00 89.06 100 GLY A N 1
ATOM 775 C CA . GLY A 1 100 ? -19.317 1.366 -4.423 1.00 89.06 100 GLY A CA 1
ATOM 776 C C . GLY A 1 100 ? -19.176 -0.095 -4.850 1.00 89.06 100 GLY A C 1
ATOM 777 O O . GLY A 1 100 ? -19.700 -0.445 -5.902 1.00 89.06 100 GLY A O 1
ATOM 778 N N . ASN A 1 101 ? -18.483 -0.945 -4.085 1.00 90.06 101 ASN A N 1
ATOM 779 C CA . ASN A 1 101 ? -18.451 -2.398 -4.296 1.00 90.06 101 ASN A CA 1
ATOM 780 C C . ASN A 1 101 ? -19.239 -3.178 -3.226 1.00 90.06 101 ASN A C 1
ATOM 782 O O . ASN A 1 101 ? -19.174 -4.403 -3.193 1.00 90.06 101 ASN A O 1
ATOM 786 N N . GLY A 1 102 ? -19.980 -2.479 -2.366 1.00 94.69 102 GLY A N 1
ATOM 787 C CA . GLY A 1 102 ? -20.794 -3.073 -1.321 1.00 94.69 102 GLY A CA 1
ATOM 788 C C . GLY A 1 102 ? -19.957 -3.482 -0.120 1.00 94.69 102 GLY A C 1
ATOM 789 O O . GLY A 1 102 ? -19.051 -2.750 0.301 1.00 94.69 102 GLY A O 1
ATOM 790 N N . ILE A 1 103 ? -20.284 -4.648 0.415 1.00 97.38 103 ILE A N 1
ATOM 791 C CA . ILE A 1 103 ? -19.739 -5.242 1.625 1.00 97.38 103 ILE A CA 1
ATOM 792 C C . ILE A 1 103 ? -19.011 -6.522 1.248 1.00 97.38 103 ILE A C 1
ATOM 794 O O . ILE A 1 103 ? -19.497 -7.310 0.435 1.00 97.38 103 ILE A O 1
ATOM 798 N N . TYR A 1 104 ? -17.849 -6.726 1.858 1.00 97.31 104 TYR A N 1
ATOM 799 C CA . TYR A 1 104 ? -17.143 -7.998 1.799 1.00 97.31 104 TYR A CA 1
ATOM 800 C C . TYR A 1 104 ? -17.026 -8.581 3.197 1.00 97.31 104 TYR A C 1
ATOM 802 O O . TYR A 1 104 ? -16.812 -7.837 4.160 1.00 97.31 104 TYR A O 1
ATOM 810 N N . ARG A 1 105 ? -17.122 -9.907 3.277 1.00 97.50 105 ARG A N 1
ATOM 811 C CA . ARG A 1 105 ? -16.884 -10.692 4.486 1.00 97.50 105 ARG A CA 1
ATOM 812 C C . ARG A 1 105 ? -15.615 -11.518 4.320 1.00 97.50 105 ARG A C 1
ATOM 814 O O . ARG A 1 105 ? -15.295 -11.973 3.221 1.00 97.50 105 ARG A O 1
ATOM 821 N N . SER A 1 106 ? -14.898 -11.693 5.421 1.00 96.81 106 SER A N 1
ATOM 822 C CA . SER A 1 106 ? -13.834 -12.675 5.556 1.00 96.81 106 SER A CA 1
ATOM 823 C C . SER A 1 106 ? -14.112 -13.576 6.751 1.00 96.81 106 SER A C 1
ATOM 825 O O . SER A 1 106 ? -14.221 -13.099 7.882 1.00 96.81 106 SER A O 1
ATOM 827 N N . ASP A 1 107 ? -14.154 -14.878 6.477 1.00 93.94 107 ASP A N 1
ATOM 828 C CA . ASP A 1 107 ? -14.388 -15.942 7.461 1.00 93.94 107 ASP A CA 1
ATOM 829 C C . ASP A 1 107 ? -13.062 -16.545 7.977 1.00 93.94 107 ASP A C 1
ATOM 831 O O . ASP A 1 107 ? -13.040 -17.500 8.746 1.00 93.94 107 ASP A O 1
ATOM 835 N N . ASN A 1 108 ? -11.922 -16.005 7.529 1.00 92.31 108 ASN A N 1
ATOM 836 C CA . ASN A 1 108 ? -10.575 -16.500 7.823 1.00 92.31 108 ASN A CA 1
ATOM 837 C C . ASN A 1 108 ? -9.619 -15.361 8.207 1.00 92.31 108 ASN A C 1
ATOM 839 O O . ASN A 1 108 ? -8.471 -15.290 7.765 1.00 92.31 108 ASN A O 1
ATOM 843 N N . ARG A 1 109 ? -10.105 -14.444 9.052 1.00 89.44 109 ARG A N 1
ATOM 844 C CA . ARG A 1 109 ? -9.330 -13.321 9.610 1.00 89.44 109 ARG A CA 1
ATOM 845 C C . ARG A 1 109 ? -8.624 -12.457 8.555 1.00 89.44 109 ARG A C 1
ATOM 847 O O . ARG A 1 109 ? -7.500 -11.989 8.772 1.00 89.44 109 ARG A O 1
ATOM 854 N N . GLY A 1 110 ? -9.274 -12.246 7.417 1.00 90.94 110 GLY A N 1
ATOM 855 C CA . GLY A 1 110 ? -8.820 -11.383 6.333 1.00 90.94 110 GLY A CA 1
ATOM 856 C C . GLY A 1 110 ? -7.937 -12.053 5.281 1.00 90.94 110 GLY A C 1
ATOM 857 O O . GLY A 1 110 ? -7.515 -11.352 4.365 1.00 90.94 110 GLY A O 1
ATOM 858 N N . ASP A 1 111 ? -7.643 -13.357 5.379 1.00 91.44 111 ASP A N 1
ATOM 859 C CA . ASP A 1 111 ? -6.795 -14.042 4.388 1.00 91.44 111 ASP A CA 1
ATOM 860 C C . ASP A 1 111 ? -7.459 -14.119 3.001 1.00 91.44 111 ASP A C 1
ATOM 862 O O . ASP A 1 111 ? -6.761 -14.062 1.986 1.00 91.44 111 ASP A O 1
ATOM 866 N N . SER A 1 112 ? -8.792 -14.188 2.942 1.00 94.88 112 SER A N 1
ATOM 867 C CA . SER A 1 112 ? -9.582 -14.034 1.717 1.00 94.88 112 SER A CA 1
ATOM 868 C C . SER A 1 112 ? -10.925 -13.359 1.979 1.00 94.88 112 SER A C 1
ATOM 870 O O . SER A 1 112 ? -11.479 -13.455 3.078 1.00 94.88 112 SER A O 1
ATOM 872 N N . TRP A 1 113 ? -11.472 -12.734 0.941 1.00 95.75 113 TRP A N 1
ATOM 873 C CA . TRP A 1 113 ? -12.702 -11.954 0.991 1.00 95.75 113 TRP A CA 1
ATOM 874 C C . TRP A 1 113 ? -13.690 -12.395 -0.081 1.00 95.75 113 TRP A C 1
ATOM 876 O O . TRP A 1 113 ? -13.300 -12.765 -1.186 1.00 95.75 113 TRP A O 1
ATOM 886 N N . HIS A 1 114 ? -14.980 -12.292 0.216 1.00 94.62 114 HIS A N 1
ATOM 887 C CA . HIS A 1 114 ? -16.038 -12.489 -0.772 1.00 94.62 114 HIS A CA 1
ATOM 888 C C . HIS A 1 114 ? -17.160 -11.458 -0.583 1.00 94.62 114 HIS A C 1
ATOM 890 O O . HIS A 1 114 ? -17.367 -10.965 0.531 1.00 94.62 114 HIS A O 1
ATOM 896 N N . PRO A 1 115 ? -17.832 -11.040 -1.672 1.00 94.94 115 PRO A N 1
ATOM 897 C CA . PRO A 1 115 ? -18.893 -10.045 -1.597 1.00 94.94 115 PRO A CA 1
ATOM 898 C C . PRO A 1 115 ? -20.170 -10.642 -0.992 1.00 94.94 115 PRO A C 1
ATOM 900 O O . PRO A 1 115 ? -20.636 -11.689 -1.435 1.00 94.94 115 PRO A O 1
ATOM 903 N N . VAL A 1 116 ? -20.785 -9.921 -0.056 1.00 97.19 116 VAL A N 1
ATOM 904 C CA . VAL A 1 116 ? -22.005 -10.332 0.663 1.00 97.19 116 VAL A CA 1
ATOM 905 C C . VAL A 1 116 ? -23.097 -9.269 0.489 1.00 97.19 116 VAL A C 1
ATOM 907 O O . VAL A 1 116 ? -23.417 -8.499 1.388 1.00 97.19 116 VAL A O 1
ATOM 910 N N . ASN A 1 117 ? -23.599 -9.155 -0.746 1.00 96.44 117 ASN A N 1
ATOM 911 C CA . ASN A 1 117 ? -24.398 -8.008 -1.210 1.00 96.44 117 ASN A CA 1
ATOM 912 C C . ASN A 1 117 ? -25.837 -8.351 -1.627 1.00 96.44 117 ASN A C 1
ATOM 914 O O . ASN A 1 117 ? -26.526 -7.501 -2.191 1.00 96.44 117 ASN A O 1
ATOM 918 N N . THR A 1 118 ? -26.302 -9.583 -1.417 1.00 97.56 118 THR A N 1
ATOM 919 C CA . THR A 1 118 ? -27.642 -9.998 -1.861 1.00 97.56 118 THR A CA 1
ATOM 920 C C . THR A 1 118 ? -28.714 -9.150 -1.175 1.00 97.56 118 THR A C 1
ATOM 922 O O . THR A 1 118 ? -28.797 -9.135 0.047 1.00 97.56 118 THR A O 1
ATOM 925 N N . GLY A 1 119 ? -29.533 -8.436 -1.951 1.00 95.81 119 GLY A N 1
ATOM 926 C CA . GLY A 1 119 ? -30.550 -7.513 -1.423 1.00 95.81 119 GLY A CA 1
ATOM 927 C C . GLY A 1 119 ? -30.076 -6.065 -1.221 1.00 95.81 119 GLY A C 1
ATOM 928 O O . GLY A 1 119 ? -30.890 -5.211 -0.883 1.00 95.81 119 GLY A O 1
ATOM 929 N N . LEU A 1 120 ? -28.796 -5.751 -1.472 1.00 94.62 120 LEU A N 1
ATOM 930 C CA . LEU A 1 120 ? -28.291 -4.373 -1.505 1.00 94.62 120 LEU A CA 1
ATOM 931 C C . LEU A 1 120 ? -28.292 -3.826 -2.934 1.00 94.62 120 LEU A C 1
ATOM 933 O O . LEU A 1 120 ? -27.455 -4.197 -3.756 1.00 94.62 120 LEU A O 1
ATOM 937 N N . GLU A 1 121 ? -29.189 -2.885 -3.216 1.00 89.94 121 GLU A N 1
ATOM 938 C CA . GLU A 1 121 ? -29.207 -2.178 -4.503 1.00 89.94 121 GLU A CA 1
ATOM 939 C C . GLU A 1 121 ? -28.139 -1.073 -4.564 1.00 89.94 121 GLU A C 1
ATOM 941 O O . GLU A 1 121 ? -27.490 -0.870 -5.594 1.00 89.94 121 GLU A O 1
ATOM 946 N N . ASN A 1 122 ? -27.891 -0.393 -3.438 1.00 92.12 122 ASN A N 1
ATOM 947 C CA . ASN A 1 122 ? -26.851 0.625 -3.313 1.00 92.12 122 ASN A CA 1
ATOM 948 C C . ASN A 1 122 ? -25.600 0.079 -2.630 1.00 92.12 122 ASN A C 1
ATOM 950 O O . ASN A 1 122 ? -25.549 -0.139 -1.422 1.00 92.12 122 ASN A O 1
ATOM 954 N N . LEU A 1 123 ? -24.546 -0.060 -3.428 1.00 93.94 123 LEU A N 1
ATOM 955 C CA . LEU A 1 123 ? -23.255 -0.601 -3.016 1.00 93.94 123 LEU A CA 1
ATOM 956 C C . LEU A 1 123 ? -22.289 0.451 -2.439 1.00 93.94 123 LEU A C 1
ATOM 958 O O . LEU A 1 123 ? -21.137 0.132 -2.138 1.00 93.94 123 LEU A O 1
ATOM 962 N N . ASN A 1 124 ? -22.706 1.712 -2.306 1.00 94.38 124 ASN A N 1
ATOM 963 C CA . ASN A 1 124 ? -21.917 2.764 -1.667 1.00 94.38 124 ASN A CA 1
ATOM 964 C C . ASN A 1 124 ? -22.192 2.785 -0.161 1.00 94.38 124 ASN A C 1
ATOM 966 O O . ASN A 1 124 ? -22.944 3.615 0.347 1.00 94.38 124 ASN A O 1
ATOM 970 N N . ILE A 1 125 ? -21.573 1.852 0.554 1.00 95.81 125 ILE A N 1
ATOM 971 C CA . ILE A 1 125 ? -21.763 1.661 1.988 1.00 95.81 125 ILE A CA 1
ATOM 972 C C . ILE A 1 125 ? -20.814 2.573 2.753 1.00 95.81 125 ILE A C 1
ATOM 974 O O . ILE A 1 125 ? -19.610 2.594 2.503 1.00 95.81 125 ILE A O 1
ATOM 978 N N . ARG A 1 126 ? -21.335 3.357 3.698 1.00 93.25 126 ARG A N 1
ATOM 979 C CA . ARG A 1 126 ? -20.552 4.329 4.475 1.00 93.25 126 ARG A CA 1
ATOM 980 C C . ARG A 1 126 ? -20.074 3.777 5.815 1.00 93.25 126 ARG A C 1
ATOM 982 O O . ARG A 1 126 ? -19.025 4.211 6.284 1.00 93.25 126 ARG A O 1
ATOM 989 N N . ARG A 1 127 ? -20.866 2.916 6.453 1.00 93.62 127 ARG A N 1
ATOM 990 C CA . ARG A 1 127 ? -20.615 2.378 7.798 1.00 93.62 127 ARG A CA 1
ATOM 991 C C . ARG A 1 127 ? -21.285 1.015 7.962 1.00 93.62 127 ARG A C 1
ATOM 993 O O . ARG A 1 127 ? -22.348 0.794 7.379 1.00 93.62 127 ARG A O 1
ATOM 1000 N N . LEU A 1 128 ? -20.671 0.164 8.782 1.00 95.88 128 LEU A N 1
ATOM 1001 C CA . LEU A 1 128 ? -21.231 -1.104 9.252 1.00 95.88 128 LEU A CA 1
ATOM 1002 C C . LEU A 1 128 ? -21.287 -1.097 10.774 1.00 95.88 128 LEU A C 1
ATOM 1004 O O . LEU A 1 128 ? -20.392 -0.562 11.426 1.00 95.88 128 LEU A O 1
ATOM 1008 N N . VAL A 1 129 ? -22.334 -1.688 11.339 1.00 95.19 129 VAL A N 1
ATOM 1009 C CA . VAL A 1 129 ? -22.483 -1.845 12.789 1.00 95.19 129 VAL A CA 1
ATOM 1010 C C . VAL A 1 129 ? -22.899 -3.280 13.072 1.00 95.19 129 VAL A C 1
ATOM 1012 O O . VAL A 1 129 ? -23.902 -3.744 12.537 1.00 95.19 129 VAL A O 1
ATOM 1015 N N . LEU A 1 130 ? -22.123 -3.981 13.896 1.00 94.38 130 LEU A N 1
ATOM 1016 C CA . LEU A 1 130 ? -22.431 -5.344 14.328 1.00 94.38 130 LEU A CA 1
ATOM 1017 C C . LEU A 1 130 ? -23.170 -5.306 15.666 1.00 94.38 130 LEU A C 1
ATOM 1019 O O . LEU A 1 130 ? -22.906 -4.436 16.502 1.00 94.38 130 LEU A O 1
ATOM 1023 N N . SER A 1 131 ? -24.053 -6.281 15.882 1.00 92.75 131 SER A N 1
ATOM 1024 C CA . SER A 1 131 ? -24.581 -6.568 17.215 1.00 92.75 131 SER A CA 1
ATOM 1025 C C . SER A 1 131 ? -23.435 -6.889 18.188 1.00 92.75 131 SER A C 1
ATOM 1027 O O . SER A 1 131 ? -22.500 -7.605 17.819 1.00 92.75 131 SER A O 1
ATOM 1029 N N . PRO A 1 132 ? -23.492 -6.427 19.452 1.00 87.25 132 PRO A N 1
ATOM 1030 C CA . PRO A 1 132 ? -22.549 -6.857 20.485 1.00 87.25 132 PRO A CA 1
ATOM 1031 C C . PRO A 1 132 ? -22.486 -8.384 20.651 1.00 87.25 132 PRO A C 1
ATOM 1033 O O . PRO A 1 132 ? -21.439 -8.923 21.009 1.00 87.25 132 PRO A O 1
ATOM 1036 N N . ASP A 1 133 ? -23.589 -9.075 20.354 1.00 88.12 133 ASP A N 1
ATOM 1037 C CA . ASP A 1 133 ? -23.733 -10.529 20.451 1.00 88.12 133 ASP A CA 1
ATOM 1038 C C . ASP A 1 133 ? -23.861 -11.194 19.069 1.00 88.12 133 ASP A C 1
ATOM 1040 O O . ASP A 1 133 ? -24.557 -12.196 18.886 1.00 88.12 133 ASP A O 1
ATOM 1044 N N . PHE A 1 134 ? -23.170 -10.616 18.083 1.00 92.31 134 PHE A N 1
ATOM 1045 C CA . PHE A 1 134 ? -23.169 -11.054 16.689 1.00 92.31 134 PHE A CA 1
ATOM 1046 C C . PHE A 1 134 ? -22.905 -12.557 16.512 1.00 92.31 134 PHE A C 1
ATOM 1048 O O . PHE A 1 134 ? -23.476 -13.176 15.617 1.00 92.31 134 PHE A O 1
ATOM 1055 N N . VAL A 1 135 ? -22.073 -13.162 17.368 1.00 90.69 135 VAL A N 1
ATOM 1056 C CA . VAL A 1 135 ? -21.781 -14.605 17.318 1.00 90.69 135 VAL A CA 1
ATOM 1057 C C . VAL A 1 135 ? -23.042 -15.468 17.467 1.00 90.69 135 VAL A C 1
ATOM 1059 O O . VAL A 1 135 ? -23.110 -16.548 16.889 1.00 90.69 135 VAL A O 1
ATOM 1062 N N . ASN A 1 136 ? -24.055 -14.979 18.188 1.00 90.81 136 ASN A N 1
ATOM 1063 C CA . ASN A 1 136 ? -25.303 -15.698 18.428 1.00 90.81 136 ASN A CA 1
ATOM 1064 C C . ASN A 1 136 ? -26.450 -15.213 17.534 1.00 90.81 136 ASN A C 1
ATOM 1066 O O . ASN A 1 136 ? -27.241 -16.025 17.063 1.00 90.81 136 ASN A O 1
ATOM 1070 N N . ASP A 1 137 ? -26.567 -13.900 17.312 1.00 92.50 137 ASP A N 1
ATOM 1071 C CA . ASP A 1 137 ? -27.713 -13.318 16.597 1.00 92.50 137 ASP A CA 1
ATOM 1072 C C . ASP A 1 137 ? -27.449 -12.975 15.125 1.00 92.50 137 ASP A C 1
ATOM 1074 O O . ASP A 1 137 ? -28.390 -12.617 14.415 1.00 92.50 137 ASP A O 1
ATOM 1078 N N . ARG A 1 138 ? -26.188 -13.058 14.671 1.00 94.12 138 ARG A N 1
ATOM 1079 C CA . ARG A 1 138 ? -25.750 -12.786 13.290 1.00 94.12 138 ARG A CA 1
ATOM 1080 C C . ARG A 1 138 ? -26.223 -11.426 12.748 1.00 94.12 138 ARG A C 1
ATOM 1082 O O . ARG A 1 138 ? -26.292 -11.237 11.533 1.00 94.12 138 ARG A O 1
ATOM 1089 N N . THR A 1 139 ? -26.555 -10.480 13.634 1.00 94.88 139 THR A N 1
ATOM 1090 C CA . THR A 1 139 ? -27.215 -9.226 13.264 1.00 94.88 139 THR A CA 1
ATOM 1091 C C . THR A 1 139 ? -26.205 -8.137 12.919 1.00 94.88 139 THR A C 1
ATOM 1093 O O . THR A 1 139 ? -25.309 -7.804 13.700 1.00 94.88 139 THR A O 1
ATOM 1096 N N . LEU A 1 140 ? -26.386 -7.542 11.744 1.00 96.25 140 LEU A N 1
ATOM 1097 C CA . LEU A 1 140 ? -25.505 -6.541 11.156 1.00 96.25 140 LEU A CA 1
ATOM 1098 C C . LEU A 1 140 ? -26.348 -5.462 10.462 1.00 96.25 140 LEU A C 1
ATOM 1100 O O . LEU A 1 140 ? -27.318 -5.770 9.774 1.00 96.25 140 LEU A O 1
ATOM 1104 N N . VAL A 1 141 ? -25.949 -4.198 10.602 1.00 96.56 141 VAL A N 1
ATOM 1105 C CA . VAL A 1 141 ? -26.607 -3.049 9.968 1.00 96.56 141 VAL A CA 1
ATOM 1106 C C . VAL A 1 141 ? -25.650 -2.345 9.012 1.00 96.56 141 VAL A C 1
ATOM 1108 O O . VAL A 1 141 ? -24.523 -2.002 9.383 1.00 96.56 141 VAL A O 1
ATOM 1111 N N . ALA A 1 142 ? -26.118 -2.080 7.795 1.00 96.69 142 ALA A N 1
ATOM 1112 C CA . ALA A 1 142 ? -25.417 -1.300 6.787 1.00 96.69 142 ALA A CA 1
ATOM 1113 C C . ALA A 1 142 ? -26.061 0.073 6.612 1.00 96.69 142 ALA A C 1
ATOM 1115 O O . ALA A 1 142 ? -27.284 0.219 6.579 1.00 96.69 142 ALA A O 1
ATOM 1116 N N . LEU A 1 143 ? -25.204 1.088 6.479 1.00 95.06 143 LEU A N 1
ATOM 1117 C CA . LEU A 1 143 ? -25.598 2.471 6.232 1.00 95.06 143 LEU A CA 1
ATOM 1118 C C . LEU A 1 143 ? -25.068 2.911 4.858 1.00 95.06 143 LEU A C 1
ATOM 1120 O O . LEU A 1 143 ? -23.938 3.418 4.786 1.00 95.06 143 LEU A O 1
ATOM 1124 N N . PRO A 1 144 ? -25.832 2.729 3.767 1.00 94.06 144 PRO A N 1
ATOM 1125 C CA . PRO A 1 144 ? -25.501 3.288 2.463 1.00 94.06 144 PRO A CA 1
ATOM 1126 C C . PRO A 1 144 ? -25.440 4.820 2.461 1.00 94.06 144 PRO A C 1
ATOM 1128 O O . PRO A 1 144 ? -25.993 5.511 3.321 1.00 94.06 144 PRO A O 1
ATOM 1131 N N . GLN A 1 145 ? -24.768 5.385 1.462 1.00 89.12 145 GLN A N 1
ATOM 1132 C CA . GLN A 1 145 ? -24.903 6.797 1.137 1.00 89.12 145 GLN A CA 1
ATOM 1133 C C . GLN A 1 145 ? -26.199 7.002 0.346 1.00 89.12 145 GLN A C 1
ATOM 1135 O O . GLN A 1 145 ? -26.190 6.852 -0.872 1.00 89.12 145 GLN A O 1
ATOM 1140 N N . GLY A 1 146 ? -27.271 7.408 1.030 1.00 80.12 146 GLY A N 1
ATOM 1141 C CA . GLY A 1 146 ? -28.471 7.946 0.380 1.00 80.12 146 GLY A CA 1
ATOM 1142 C C . GLY A 1 146 ? -29.748 7.110 0.431 1.00 80.12 146 GLY A C 1
ATOM 1143 O O . GLY A 1 146 ? -30.777 7.697 0.153 1.00 80.12 146 GLY A O 1
ATOM 1144 N N . ASP A 1 147 ? -29.731 5.846 0.869 1.00 82.00 147 ASP A N 1
ATOM 1145 C CA . ASP A 1 147 ? -30.883 4.928 0.700 1.00 82.00 147 ASP A CA 1
ATOM 1146 C C . ASP A 1 147 ? -31.339 4.256 2.008 1.00 82.00 147 ASP A C 1
ATOM 1148 O O . ASP A 1 147 ? -31.627 3.059 2.064 1.00 82.00 147 ASP A O 1
ATOM 1152 N N . GLY A 1 148 ? -31.379 5.021 3.099 1.00 87.62 148 GLY A N 1
ATOM 1153 C CA . GLY A 1 148 ? -31.876 4.517 4.380 1.00 87.62 148 GLY A CA 1
ATOM 1154 C C . GLY A 1 148 ? -30.937 3.528 5.078 1.00 87.62 148 GLY A C 1
ATOM 1155 O O . GLY A 1 148 ? -29.712 3.670 5.036 1.00 87.62 148 GLY A O 1
ATOM 1156 N N . LEU A 1 149 ? -31.525 2.549 5.770 1.00 93.75 149 LEU A N 1
ATOM 1157 C CA . LEU A 1 149 ? -30.830 1.516 6.545 1.00 93.75 149 LEU A CA 1
ATOM 1158 C C . LEU A 1 149 ? -31.166 0.121 6.023 1.00 93.75 149 LEU A C 1
ATOM 1160 O O . LEU A 1 149 ? -32.305 -0.138 5.636 1.00 93.75 149 LEU A O 1
ATOM 1164 N N . PHE A 1 150 ? -30.186 -0.779 6.082 1.00 95.62 150 PHE A N 1
ATOM 1165 C CA . PHE A 1 150 ? -30.359 -2.193 5.760 1.00 95.62 150 PHE A CA 1
ATOM 1166 C C . PHE A 1 150 ? -29.896 -3.062 6.921 1.00 95.62 150 PHE A C 1
ATOM 1168 O O . PHE A 1 150 ? -28.882 -2.757 7.552 1.00 95.62 150 PHE A O 1
ATOM 1175 N N . VAL A 1 151 ? -30.604 -4.161 7.167 1.00 96.44 151 VAL A N 1
ATOM 1176 C CA . VAL A 1 151 ? -30.246 -5.156 8.180 1.00 96.44 151 VAL A CA 1
ATOM 1177 C C . VAL A 1 151 ? -30.065 -6.530 7.552 1.00 96.44 151 VAL A C 1
ATOM 1179 O O . VAL A 1 151 ? -30.793 -6.920 6.637 1.00 96.44 151 VAL A O 1
ATOM 1182 N N . SER A 1 152 ? -29.101 -7.267 8.085 1.00 97.38 152 SER A N 1
ATOM 1183 C CA . SER A 1 152 ? -28.938 -8.700 7.888 1.00 97.38 152 SER A CA 1
ATOM 1184 C C . SER A 1 152 ? -29.078 -9.399 9.240 1.00 97.38 152 SER A C 1
ATOM 1186 O O . SER A 1 152 ? -28.580 -8.899 10.251 1.00 97.38 152 SER A O 1
ATOM 1188 N N . LYS A 1 153 ? -29.765 -10.547 9.246 1.00 95.56 153 LYS A N 1
ATOM 1189 C CA . LYS A 1 153 ? -29.892 -11.469 10.393 1.00 95.56 153 LYS A CA 1
ATOM 1190 C C . LYS A 1 153 ? -29.170 -12.805 10.142 1.00 95.56 153 LYS A C 1
ATOM 1192 O O . LYS A 1 153 ? -29.358 -13.761 10.885 1.00 95.56 153 LYS A O 1
ATOM 1197 N N . ASP A 1 154 ? -28.377 -12.883 9.076 1.00 96.25 154 ASP A N 1
ATOM 1198 C CA . ASP A 1 154 ? -27.664 -14.082 8.618 1.00 96.25 154 ASP A CA 1
ATOM 1199 C C . ASP A 1 154 ? -26.159 -13.826 8.422 1.00 96.25 154 ASP A C 1
ATOM 1201 O O . ASP A 1 154 ? -25.453 -14.601 7.783 1.00 96.25 154 ASP A O 1
ATOM 1205 N N . GLY A 1 155 ? -25.627 -12.757 9.023 1.00 94.38 155 GLY A N 1
ATOM 1206 C CA . GLY A 1 155 ? -24.199 -12.442 8.969 1.00 94.38 155 GLY A CA 1
ATOM 1207 C C . GLY A 1 155 ? -23.752 -11.868 7.625 1.00 94.38 155 GLY A C 1
ATOM 1208 O O . GLY A 1 155 ? -22.600 -12.036 7.231 1.00 94.38 155 GLY A O 1
ATOM 1209 N N . GLY A 1 156 ? -24.657 -11.188 6.926 1.00 96.25 156 GLY A N 1
ATOM 1210 C CA . GLY A 1 156 ? -24.425 -10.464 5.679 1.00 96.25 156 GLY A CA 1
ATOM 1211 C C . GLY A 1 156 ? -24.842 -11.207 4.410 1.00 96.25 156 GLY A C 1
ATOM 1212 O O . GLY A 1 156 ? -24.797 -10.598 3.345 1.00 96.25 156 GLY A O 1
ATOM 1213 N N . ASP A 1 157 ? -25.255 -12.475 4.490 1.00 96.00 157 ASP A N 1
ATOM 1214 C CA . ASP A 1 157 ? -25.606 -13.268 3.302 1.00 96.00 157 ASP A CA 1
ATOM 1215 C C . ASP A 1 157 ? -26.795 -12.660 2.537 1.00 96.00 157 ASP A C 1
ATOM 1217 O O . ASP A 1 157 ? -26.785 -12.642 1.300 1.00 96.00 157 ASP A O 1
ATOM 1221 N N . SER A 1 158 ? -27.778 -12.105 3.257 1.00 97.44 158 SER A N 1
ATOM 1222 C CA . SER A 1 158 ? -28.899 -11.356 2.689 1.00 97.44 158 SER A CA 1
ATOM 1223 C C . SER A 1 158 ? -29.253 -10.094 3.483 1.00 97.44 158 SER A C 1
ATOM 1225 O O . SER A 1 158 ? -29.087 -10.014 4.704 1.00 97.44 158 SER A O 1
ATOM 1227 N N . TRP A 1 159 ? -29.759 -9.089 2.767 1.00 97.38 159 TRP A N 1
ATOM 1228 C CA . TRP A 1 159 ? -30.058 -7.762 3.298 1.00 97.38 159 TRP A CA 1
ATOM 1229 C C . TRP A 1 159 ? -31.492 -7.337 3.017 1.00 97.38 159 TRP A C 1
ATOM 1231 O O . TRP A 1 159 ? -32.003 -7.522 1.914 1.00 97.38 159 TRP A O 1
ATOM 1241 N N . HIS A 1 160 ? -32.104 -6.700 4.013 1.00 94.88 160 HIS A N 1
ATOM 1242 C CA . HIS A 1 160 ? -33.454 -6.152 3.937 1.00 94.88 160 HIS A CA 1
ATOM 1243 C C . HIS A 1 160 ? -33.415 -4.666 4.289 1.00 94.88 160 HIS A C 1
ATOM 1245 O O . HIS A 1 160 ? -32.813 -4.285 5.297 1.00 94.88 160 HIS A O 1
ATOM 1251 N N . GLN A 1 161 ? -34.031 -3.825 3.460 1.00 93.50 161 GLN A N 1
ATOM 1252 C CA . GLN A 1 161 ? -34.169 -2.400 3.750 1.00 93.50 161 GLN A CA 1
ATOM 1253 C C . GLN A 1 161 ? -35.204 -2.202 4.862 1.00 93.50 161 GLN A C 1
ATOM 1255 O O . GLN A 1 161 ? -36.284 -2.781 4.800 1.00 93.50 161 GLN A O 1
ATOM 1260 N N . ILE A 1 162 ? -34.873 -1.388 5.863 1.00 92.19 162 ILE A N 1
ATOM 1261 C CA . ILE A 1 162 ? -35.687 -1.208 7.079 1.00 92.19 162 ILE A CA 1
ATOM 1262 C C . ILE A 1 162 ? -36.012 0.254 7.398 1.00 92.19 162 ILE A C 1
ATOM 1264 O O . ILE A 1 162 ? -36.702 0.520 8.367 1.00 92.19 162 ILE A O 1
ATOM 1268 N N . ALA A 1 163 ? -35.506 1.220 6.625 1.00 85.56 163 ALA A N 1
ATOM 1269 C CA . ALA A 1 163 ? -35.798 2.645 6.834 1.00 85.56 163 ALA A CA 1
ATOM 1270 C C . ALA A 1 163 ? -35.695 3.437 5.520 1.00 85.56 163 ALA A C 1
ATOM 1272 O O . ALA A 1 163 ? -34.825 4.298 5.374 1.00 85.56 163 ALA A O 1
ATOM 1273 N N . ALA A 1 164 ? -36.516 3.095 4.524 1.00 79.81 164 ALA A N 1
ATOM 1274 C CA . ALA A 1 164 ? -36.530 3.795 3.239 1.00 79.81 164 ALA A CA 1
ATOM 1275 C C . ALA A 1 164 ? -37.117 5.209 3.403 1.00 79.81 164 ALA A C 1
ATOM 1277 O O . ALA A 1 164 ? -38.250 5.351 3.847 1.00 79.81 164 ALA A O 1
ATOM 1278 N N . ASP A 1 165 ? -36.356 6.251 3.055 1.00 72.06 165 ASP A N 1
ATOM 1279 C CA . ASP A 1 165 ? -36.797 7.658 2.982 1.00 72.06 165 ASP A CA 1
ATOM 1280 C C . ASP A 1 165 ? -37.437 8.290 4.244 1.00 72.06 165 ASP A C 1
ATOM 1282 O O . ASP A 1 165 ? -37.843 9.452 4.206 1.00 72.06 165 ASP A O 1
ATOM 1286 N N . GLU A 1 166 ? -37.483 7.600 5.388 1.00 76.06 166 GLU A N 1
ATOM 1287 C CA . GLU A 1 166 ? -38.074 8.139 6.625 1.00 76.06 166 GLU A CA 1
ATOM 1288 C C . GLU A 1 166 ? -37.212 9.233 7.268 1.00 76.06 166 GLU A C 1
ATOM 1290 O O . GLU A 1 166 ? -37.706 10.257 7.750 1.00 76.06 166 GLU A O 1
ATOM 1295 N N . PHE A 1 167 ? -35.897 9.014 7.290 1.00 86.69 167 PHE A N 1
ATOM 1296 C CA . PHE A 1 167 ? -34.909 9.950 7.810 1.00 86.69 167 PHE A CA 1
ATOM 1297 C C . PHE A 1 167 ? -33.517 9.638 7.258 1.00 86.69 167 PHE A C 1
ATOM 1299 O O . PHE A 1 167 ? -33.192 8.510 6.887 1.00 86.69 167 PHE A O 1
ATOM 1306 N N . PHE A 1 168 ? -32.641 10.643 7.248 1.00 89.31 168 PHE A N 1
ATOM 1307 C CA . PHE A 1 168 ? -31.271 10.466 6.779 1.00 89.31 168 PHE A CA 1
ATOM 1308 C C . PHE A 1 168 ? -30.351 10.006 7.917 1.00 89.31 168 PHE A C 1
ATOM 1310 O O . PHE A 1 168 ? -29.810 10.817 8.673 1.00 89.31 168 PHE A O 1
ATOM 1317 N N . ALA A 1 169 ? -30.176 8.689 8.050 1.00 92.50 169 ALA A N 1
ATOM 1318 C CA . ALA A 1 169 ? -29.354 8.086 9.094 1.00 92.50 169 ALA A CA 1
ATOM 1319 C C . ALA A 1 169 ? -27.847 8.332 8.878 1.00 92.50 169 ALA A C 1
ATOM 1321 O O . ALA A 1 169 ? -27.235 7.947 7.875 1.00 92.50 169 ALA A O 1
ATOM 1322 N N . THR A 1 170 ? -27.197 8.930 9.870 1.00 93.69 170 THR A N 1
ATOM 1323 C CA . THR A 1 170 ? -25.761 9.210 9.880 1.00 93.69 170 THR A CA 1
ATOM 1324 C C . THR A 1 170 ? -24.968 8.307 10.820 1.00 93.69 170 THR A C 1
ATOM 1326 O O . THR A 1 170 ? -23.786 8.057 10.559 1.00 93.69 170 THR A O 1
ATOM 1329 N N . SER A 1 171 ? -25.611 7.740 11.832 1.00 94.75 171 SER A N 1
ATOM 1330 C CA . SER A 1 171 ? -25.049 6.761 12.765 1.00 94.75 171 SER A CA 1
ATOM 1331 C C . SER A 1 171 ? -26.146 5.803 13.235 1.00 94.75 171 SER A C 1
ATOM 1333 O O . SER A 1 171 ? -27.323 6.151 13.211 1.00 94.75 171 SER A O 1
ATOM 1335 N N . VAL A 1 172 ? -25.758 4.602 13.661 1.00 95.50 172 VAL A N 1
ATOM 1336 C CA . VAL A 1 172 ? -26.648 3.605 14.268 1.00 95.50 172 VAL A CA 1
ATOM 1337 C C . VAL A 1 172 ? -25.926 2.971 15.451 1.00 95.50 172 VAL A C 1
ATOM 1339 O O . VAL A 1 172 ? -24.706 2.809 15.404 1.00 95.50 172 VAL A O 1
ATOM 1342 N N . SER A 1 173 ? -26.679 2.611 16.485 1.00 95.00 173 SER A N 1
ATOM 1343 C CA . SER A 1 173 ? -26.248 1.733 17.569 1.00 95.00 173 SER A CA 1
ATOM 1344 C C . SER A 1 173 ? -27.240 0.582 17.726 1.00 95.00 173 SER A C 1
ATOM 1346 O O . SER A 1 173 ? -28.452 0.793 17.642 1.00 95.00 173 SER A O 1
ATOM 1348 N N . VAL A 1 174 ? -26.722 -0.631 17.924 1.00 93.69 174 VAL A N 1
ATOM 1349 C CA . VAL A 1 174 ? -27.530 -1.832 18.165 1.00 93.69 174 VAL A CA 1
ATOM 1350 C C . VAL A 1 174 ? -27.771 -1.952 19.665 1.00 93.69 174 VAL A C 1
ATOM 1352 O O . VAL A 1 174 ? -26.832 -2.086 20.451 1.00 93.69 174 VAL A O 1
ATOM 1355 N N . VAL A 1 175 ? -29.038 -1.898 20.059 1.00 89.25 175 VAL A N 1
ATOM 1356 C CA . VAL A 1 175 ? -29.489 -2.012 21.443 1.00 89.25 175 VAL A CA 1
ATOM 1357 C C . VAL A 1 175 ? -30.053 -3.410 21.637 1.00 89.25 175 VAL A C 1
ATOM 1359 O O . VAL A 1 175 ? -31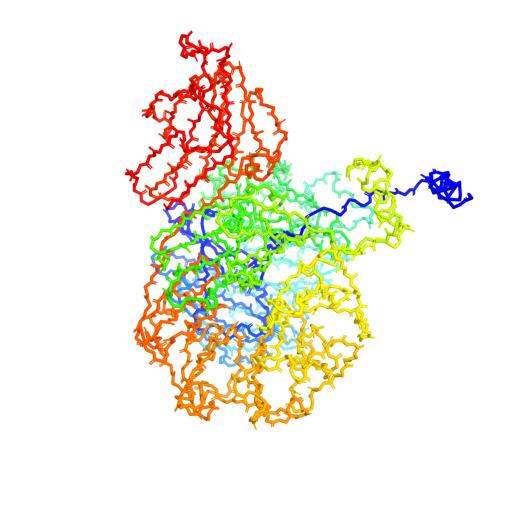.104 -3.734 21.093 1.00 89.25 175 VAL A O 1
ATOM 1362 N N . LYS A 1 176 ? -29.348 -4.238 22.410 1.00 83.88 176 LYS A N 1
ATOM 1363 C CA . LYS A 1 176 ? -29.823 -5.561 22.819 1.00 83.88 176 LYS A CA 1
ATOM 1364 C C . LYS A 1 176 ? -30.267 -5.507 24.271 1.00 83.88 176 LYS A C 1
ATOM 1366 O O . LYS A 1 176 ? -29.458 -5.227 25.157 1.00 83.88 176 LYS A O 1
ATOM 1371 N N . ASP A 1 177 ? -31.540 -5.777 24.501 1.00 74.94 177 ASP A N 1
ATOM 1372 C CA . ASP A 1 177 ? -32.118 -5.903 25.833 1.00 74.94 177 ASP A CA 1
ATOM 1373 C C . ASP A 1 177 ? -32.813 -7.265 25.985 1.00 74.94 177 ASP A C 1
ATOM 1375 O O . ASP A 1 177 ? -32.568 -8.196 25.218 1.00 74.94 177 ASP A O 1
ATOM 1379 N N . LYS A 1 178 ? -33.609 -7.418 27.045 1.00 73.00 178 LYS A N 1
ATOM 1380 C CA . LYS A 1 178 ? -34.340 -8.657 27.335 1.00 73.00 178 LYS A CA 1
ATOM 1381 C C . LYS A 1 178 ? -35.495 -8.929 26.360 1.00 73.00 178 LYS A C 1
ATOM 1383 O O . LYS A 1 178 ? -35.924 -10.074 26.277 1.00 73.00 178 LYS A O 1
ATOM 1388 N N . ASP A 1 179 ? -36.018 -7.888 25.715 1.00 72.69 179 ASP A N 1
ATOM 1389 C CA . ASP A 1 179 ? -37.218 -7.932 24.883 1.00 72.69 179 ASP A CA 1
ATOM 1390 C C . ASP A 1 179 ? -36.820 -8.182 23.415 1.00 72.69 179 ASP A C 1
ATOM 1392 O O . ASP A 1 179 ? -37.505 -8.906 22.702 1.00 72.69 179 ASP A O 1
ATOM 1396 N N . GLY A 1 180 ? -35.628 -7.739 22.999 1.00 84.00 180 GLY A N 1
ATOM 1397 C CA . GLY A 1 180 ? -35.049 -8.126 21.716 1.00 84.00 180 GLY A CA 1
ATOM 1398 C C . GLY A 1 180 ? -33.879 -7.252 21.276 1.00 84.00 180 GLY A C 1
ATOM 1399 O O . GLY A 1 180 ? -33.134 -6.692 22.086 1.00 84.00 180 GLY A O 1
ATOM 1400 N N . ILE A 1 181 ? -33.703 -7.154 19.957 1.00 89.88 181 ILE A N 1
ATOM 1401 C CA . ILE A 1 181 ? -32.746 -6.242 19.325 1.00 89.88 181 ILE A CA 1
ATOM 1402 C C . ILE A 1 181 ? -33.526 -5.067 18.746 1.00 89.88 181 ILE A C 1
ATOM 1404 O O . ILE A 1 181 ? -34.465 -5.261 17.985 1.00 89.88 181 ILE A O 1
ATOM 1408 N N . ARG A 1 182 ? -33.100 -3.848 19.071 1.00 92.25 182 ARG A N 1
ATOM 1409 C CA . ARG A 1 182 ? -33.609 -2.592 18.508 1.00 92.25 182 ARG A CA 1
ATOM 1410 C C . ARG A 1 182 ? -32.455 -1.740 18.002 1.00 92.25 182 ARG A C 1
ATOM 1412 O O . ARG A 1 182 ? -31.307 -1.921 18.410 1.00 92.25 182 ARG A O 1
ATOM 1419 N N . LEU A 1 183 ? -32.750 -0.780 17.136 1.00 94.25 183 LEU A N 1
ATOM 1420 C CA . LEU A 1 183 ? -31.765 0.127 16.560 1.00 94.25 183 LEU A CA 1
ATOM 1421 C C . LEU A 1 183 ? -32.035 1.559 16.998 1.00 94.25 183 LEU A C 1
ATOM 1423 O O . LEU A 1 183 ? -33.141 2.074 16.851 1.00 94.25 183 LEU A O 1
ATOM 1427 N N . LEU A 1 184 ? -30.994 2.222 17.495 1.00 95.06 184 LEU A N 1
ATOM 1428 C CA . LEU A 1 184 ? -31.000 3.658 17.732 1.00 95.06 184 LEU A CA 1
ATOM 1429 C C . LEU A 1 184 ? -30.277 4.340 16.570 1.00 95.06 184 LEU A C 1
ATOM 1431 O O . LEU A 1 184 ? -29.082 4.117 16.386 1.00 95.06 184 LEU A O 1
ATOM 1435 N N . ALA A 1 185 ? -30.972 5.164 15.790 1.00 95.50 185 ALA A N 1
ATOM 1436 C CA . ALA A 1 185 ? -30.410 5.826 14.617 1.00 95.50 185 ALA A CA 1
ATOM 1437 C C . ALA A 1 185 ? -30.320 7.342 14.811 1.00 95.50 185 ALA A C 1
ATOM 1439 O O . ALA A 1 185 ? -31.303 7.997 15.151 1.00 95.50 185 ALA A O 1
ATOM 1440 N N . GLY A 1 186 ? -29.134 7.906 14.585 1.00 95.62 186 GLY A N 1
ATOM 1441 C CA . GLY A 1 186 ? -28.898 9.347 14.598 1.00 95.62 186 GLY A CA 1
ATOM 1442 C C . GLY A 1 186 ? -28.887 9.939 13.197 1.00 95.62 186 GLY A C 1
ATOM 1443 O O . GLY A 1 186 ? -28.508 9.260 12.246 1.00 95.62 186 GLY A O 1
ATOM 1444 N N . THR A 1 187 ? -29.296 11.201 13.068 1.00 94.88 187 THR A N 1
ATOM 1445 C CA . THR A 1 187 ? -29.497 11.872 11.769 1.00 94.88 187 THR A CA 1
ATOM 1446 C C . THR A 1 187 ? -28.519 13.015 11.499 1.00 94.88 187 THR A C 1
ATOM 1448 O O . THR A 1 187 ? -27.807 13.487 12.389 1.00 94.88 187 THR A O 1
ATOM 1451 N N . ASP A 1 188 ? -28.526 13.523 10.266 1.00 92.88 188 ASP A N 1
ATOM 1452 C CA . ASP A 1 188 ? -27.774 14.708 9.832 1.00 92.88 188 ASP A CA 1
ATOM 1453 C C . ASP A 1 188 ? -28.212 16.027 10.496 1.00 92.88 188 ASP A C 1
ATOM 1455 O O . ASP A 1 188 ? -27.514 17.032 10.368 1.00 92.88 188 ASP A O 1
ATOM 1459 N N . LYS A 1 189 ? -29.331 16.022 11.229 1.00 93.50 189 LYS A N 1
ATOM 1460 C CA . LYS A 1 189 ? -29.886 17.192 11.930 1.00 93.50 189 LYS A CA 1
ATOM 1461 C C . LYS A 1 189 ? -29.993 17.015 13.445 1.00 93.50 189 LYS A C 1
ATOM 1463 O O . LYS A 1 189 ? -30.652 17.810 14.103 1.00 93.50 189 LYS A O 1
ATOM 1468 N N . GLY A 1 190 ? -29.379 15.977 14.008 1.00 94.88 190 GLY A N 1
ATOM 1469 C CA . GLY A 1 190 ? -29.322 15.793 15.459 1.00 94.88 190 GLY A CA 1
ATOM 1470 C C . GLY A 1 190 ? -30.512 15.041 16.062 1.00 94.88 190 GLY A C 1
ATOM 1471 O O . GLY A 1 190 ? -30.535 14.813 17.270 1.00 94.88 190 GLY A O 1
ATOM 1472 N N . ALA A 1 191 ? -31.496 14.636 15.251 1.00 96.00 191 ALA A N 1
ATOM 1473 C CA . ALA A 1 191 ? -32.607 13.795 15.694 1.00 96.00 191 ALA A CA 1
ATOM 1474 C C . ALA A 1 191 ? -32.156 12.345 15.916 1.00 96.00 191 ALA A C 1
ATOM 1476 O O . ALA A 1 191 ? -31.304 11.851 15.170 1.00 96.00 191 ALA A O 1
ATOM 1477 N N . ILE A 1 192 ? -32.772 11.683 16.900 1.00 96.31 192 ILE A N 1
ATOM 1478 C CA . ILE A 1 192 ? -32.608 10.261 17.208 1.00 96.31 192 ILE A CA 1
ATOM 1479 C C . ILE A 1 192 ? -33.939 9.525 17.005 1.00 96.31 192 ILE A C 1
ATOM 1481 O O . ILE A 1 192 ? -34.977 9.945 17.526 1.00 96.31 192 ILE A O 1
ATOM 1485 N N . TYR A 1 193 ? -33.887 8.408 16.285 1.00 95.56 193 TYR A N 1
ATOM 1486 C CA . TYR A 1 193 ? -34.992 7.477 16.069 1.00 95.56 193 TYR A CA 1
ATOM 1487 C C . TYR A 1 193 ? -34.699 6.140 16.748 1.00 95.56 193 TYR A C 1
ATOM 1489 O O . TYR A 1 193 ? -33.540 5.742 16.863 1.00 95.56 193 TYR A O 1
ATOM 1497 N N . LEU A 1 194 ? -35.747 5.459 17.202 1.00 94.19 194 LEU A N 1
ATOM 1498 C CA . LEU A 1 194 ? -35.684 4.109 17.757 1.00 94.19 194 LEU A CA 1
ATOM 1499 C C . LEU A 1 194 ? -36.603 3.203 16.946 1.00 94.19 194 LEU A C 1
ATOM 1501 O O . LEU A 1 194 ? -37.768 3.558 16.754 1.00 94.19 194 LEU A O 1
ATOM 1505 N N . SER A 1 195 ? -36.081 2.061 16.515 1.00 94.31 195 SER A N 1
ATOM 1506 C CA . SER A 1 195 ? -36.874 1.034 15.849 1.00 94.31 195 SER A CA 1
ATOM 1507 C C . SER A 1 195 ? -37.713 0.221 16.840 1.00 94.31 195 SER A C 1
ATOM 1509 O O . SER A 1 195 ? -37.398 0.133 18.035 1.00 94.31 195 SER A O 1
ATOM 1511 N N . ASP A 1 196 ? -38.736 -0.447 16.326 1.00 90.75 196 ASP A N 1
ATOM 1512 C CA . ASP A 1 196 ? -39.292 -1.649 16.942 1.00 90.75 196 ASP A CA 1
ATOM 1513 C C . ASP A 1 196 ? -38.327 -2.856 16.815 1.00 90.75 196 ASP A C 1
ATOM 1515 O O . ASP A 1 196 ? -37.193 -2.729 16.338 1.00 90.75 196 ASP A O 1
ATOM 1519 N N . GLU A 1 197 ? -38.742 -4.023 17.316 1.00 85.75 197 GLU A N 1
ATOM 1520 C CA . GLU A 1 197 ? -37.931 -5.258 17.342 1.00 85.75 197 GLU A CA 1
ATOM 1521 C C . GLU A 1 197 ? -37.861 -5.968 15.980 1.00 85.75 197 GLU A C 1
ATOM 1523 O O . GLU A 1 197 ? -36.932 -6.735 15.707 1.00 85.75 197 GLU A O 1
ATOM 1528 N N . GLU A 1 198 ? -38.837 -5.712 15.107 1.00 83.88 198 GLU A N 1
ATOM 1529 C CA . GLU A 1 198 ? -38.844 -6.222 13.734 1.00 83.88 198 GLU A CA 1
ATOM 1530 C C . GLU A 1 198 ? -38.119 -5.286 12.756 1.00 83.88 198 GLU A C 1
ATOM 1532 O O . GLU A 1 198 ? -37.824 -5.691 11.631 1.00 83.88 198 GLU A O 1
ATOM 1537 N N . PHE A 1 199 ? -37.747 -4.089 13.219 1.00 90.69 199 PHE A N 1
ATOM 1538 C CA . PHE A 1 199 ? -37.147 -2.997 12.455 1.00 90.69 199 PHE A CA 1
ATOM 1539 C C . PHE A 1 199 ? -38.071 -2.386 11.390 1.00 90.69 199 PHE A C 1
ATOM 1541 O O . PHE A 1 199 ? -37.589 -1.668 10.517 1.00 90.69 199 PHE A O 1
ATOM 1548 N N . GLY A 1 200 ? -39.369 -2.685 11.436 1.00 83.00 200 GLY A N 1
ATOM 1549 C CA . GLY A 1 200 ? -40.352 -2.220 10.461 1.00 83.00 200 GLY A CA 1
ATOM 1550 C C . GLY A 1 200 ? -40.864 -0.810 10.741 1.00 83.00 200 GLY A C 1
ATOM 1551 O O . GLY A 1 200 ? -41.170 -0.091 9.795 1.00 83.00 200 GLY A O 1
ATOM 1552 N N . ASP A 1 201 ? -40.907 -0.407 12.015 1.00 89.69 201 ASP A N 1
ATOM 1553 C CA . ASP A 1 201 ? -41.437 0.887 12.448 1.00 89.69 201 ASP A CA 1
ATOM 1554 C C . ASP A 1 201 ? -40.379 1.707 13.196 1.00 89.69 201 ASP A C 1
ATOM 1556 O O . ASP A 1 201 ? -39.656 1.196 14.059 1.00 89.69 201 ASP A O 1
ATOM 1560 N N . TRP A 1 202 ? -40.341 3.019 12.939 1.00 93.75 202 TRP A N 1
ATOM 1561 C CA . TRP A 1 202 ? -39.426 3.943 13.611 1.00 93.75 202 TRP A CA 1
ATOM 1562 C C . TRP A 1 202 ? -40.144 5.088 14.311 1.00 93.75 202 TRP A C 1
ATOM 1564 O O . TRP A 1 202 ? -40.948 5.828 13.745 1.00 93.75 202 TRP A O 1
ATOM 1574 N N . LEU A 1 203 ? -39.764 5.308 15.567 1.00 93.56 203 LEU A N 1
ATOM 1575 C CA . LEU A 1 203 ? -40.261 6.411 16.375 1.00 93.56 203 LEU A CA 1
ATOM 1576 C C . LEU A 1 203 ? -39.168 7.461 16.569 1.00 93.56 203 LEU A C 1
ATOM 1578 O O . LEU A 1 203 ? -38.123 7.166 17.154 1.00 93.56 203 LEU A O 1
ATOM 1582 N N . LYS A 1 204 ? -39.429 8.719 16.182 1.00 95.50 204 LYS A N 1
ATOM 1583 C CA . LYS A 1 204 ? -38.579 9.851 16.592 1.00 95.50 204 LYS A CA 1
ATOM 1584 C C . LYS A 1 204 ? -38.641 9.986 18.116 1.00 95.50 204 LYS A C 1
ATOM 1586 O O . LYS A 1 204 ? -39.689 10.305 18.672 1.00 95.50 204 LYS A O 1
ATOM 1591 N N . ARG A 1 205 ? -37.518 9.753 18.796 1.00 95.31 205 ARG A N 1
ATOM 1592 C CA . ARG A 1 205 ? -37.428 9.768 20.266 1.00 95.31 205 ARG A CA 1
ATOM 1593 C C . ARG A 1 205 ? -37.130 11.151 20.818 1.00 95.31 205 ARG A C 1
ATOM 1595 O O . ARG A 1 205 ? -37.721 11.542 21.819 1.00 95.31 205 ARG A O 1
ATOM 1602 N N . GLY A 1 206 ? -36.241 11.878 20.152 1.00 95.75 206 GLY A N 1
ATOM 1603 C CA . GLY A 1 206 ? -35.752 13.172 20.606 1.00 95.75 206 GLY A CA 1
ATOM 1604 C C . GLY A 1 206 ? -34.794 13.801 19.603 1.00 95.75 206 GLY A C 1
ATOM 1605 O O . GLY A 1 206 ? -34.571 13.276 18.509 1.00 95.75 206 GLY A O 1
ATOM 1606 N N . GLU A 1 207 ? -34.249 14.960 19.959 1.00 96.06 207 GLU A N 1
ATOM 1607 C CA . GLU A 1 207 ? -33.340 15.726 19.110 1.00 96.06 207 GLU A CA 1
ATOM 1608 C C . GLU A 1 207 ? -32.376 16.558 19.955 1.00 96.06 207 GLU A C 1
ATOM 1610 O O . GLU A 1 207 ? -32.773 17.173 20.946 1.00 96.06 207 GLU A O 1
ATOM 1615 N N . ILE A 1 208 ? -31.112 16.598 19.539 1.00 95.38 208 ILE A N 1
ATOM 1616 C CA . ILE A 1 208 ? -30.102 17.490 20.105 1.00 95.38 208 ILE A CA 1
ATOM 1617 C C . ILE A 1 208 ? -30.075 18.761 19.249 1.00 95.38 208 ILE A C 1
ATOM 1619 O O . ILE A 1 208 ? -29.436 18.813 18.197 1.00 95.38 208 ILE A O 1
ATOM 1623 N N . ALA A 1 209 ? -30.805 19.789 19.682 1.00 91.81 209 ALA A N 1
ATOM 1624 C CA . ALA A 1 209 ? -30.971 21.021 18.913 1.00 91.81 209 ALA A CA 1
ATOM 1625 C C . ALA A 1 209 ? -29.622 21.700 18.607 1.00 91.81 209 ALA A C 1
ATOM 1627 O O . ALA A 1 209 ? -28.815 21.943 19.503 1.00 91.81 209 ALA A O 1
ATOM 1628 N N . GLY A 1 210 ? -29.387 22.033 17.333 1.00 90.06 210 GLY A N 1
ATOM 1629 C CA . GLY A 1 210 ? -28.168 22.723 16.889 1.00 90.06 210 GLY A CA 1
ATOM 1630 C C . GLY A 1 210 ? -26.908 21.851 16.813 1.00 90.06 210 GLY A C 1
ATOM 1631 O O . GLY A 1 210 ? -25.849 22.369 16.467 1.00 90.06 210 GLY A O 1
ATOM 1632 N N . ALA A 1 211 ? -27.018 20.541 17.061 1.00 91.44 211 ALA A N 1
ATOM 1633 C CA . ALA A 1 211 ? -25.896 19.599 17.029 1.00 91.44 211 ALA A CA 1
ATOM 1634 C C . ALA A 1 211 ? -25.262 19.397 15.642 1.00 91.44 211 ALA A C 1
ATOM 1636 O O . ALA A 1 211 ? -24.144 18.882 15.544 1.00 91.44 211 ALA A O 1
ATOM 1637 N N . GLY A 1 212 ? -25.975 19.770 14.575 1.00 93.88 212 GLY A N 1
ATOM 1638 C CA . GLY A 1 212 ? -25.666 19.309 13.224 1.00 93.88 212 GLY A CA 1
ATOM 1639 C C . GLY A 1 212 ? -25.844 17.794 13.134 1.00 93.88 212 GLY A C 1
ATOM 1640 O O . GLY A 1 212 ? -26.739 17.225 13.762 1.00 93.88 212 GLY A O 1
ATOM 1641 N N . LYS A 1 213 ? -24.972 17.129 12.382 1.00 94.88 213 LYS A N 1
ATOM 1642 C CA . LYS A 1 213 ? -24.997 15.673 12.234 1.00 94.88 213 LYS A CA 1
ATOM 1643 C C . LYS A 1 213 ? -24.639 14.934 13.532 1.00 94.88 213 LYS A C 1
ATOM 1645 O O . LYS A 1 213 ? -23.644 15.262 14.176 1.00 94.88 213 LYS A O 1
ATOM 1650 N N . ILE A 1 214 ? -25.362 13.851 13.842 1.00 96.81 214 ILE A N 1
ATOM 1651 C CA . ILE A 1 214 ? -24.882 12.821 14.777 1.00 96.81 214 ILE A CA 1
ATOM 1652 C C . ILE A 1 214 ? -23.783 12.024 14.071 1.00 96.81 214 ILE A C 1
ATOM 1654 O O . ILE A 1 214 ? -24.028 11.314 13.089 1.00 96.81 214 ILE A O 1
ATOM 1658 N N . THR A 1 215 ? -22.542 12.184 14.518 1.00 95.31 215 THR A N 1
ATOM 1659 C CA . THR A 1 215 ? -21.367 11.601 13.860 1.00 95.31 215 THR A CA 1
ATOM 1660 C C . THR A 1 215 ? -21.148 10.147 14.260 1.00 95.31 215 THR A C 1
ATOM 1662 O O . THR A 1 215 ? -20.774 9.337 13.412 1.00 95.31 215 THR A O 1
ATOM 1665 N N . GLU A 1 216 ? -21.436 9.805 15.516 1.00 95.12 216 GLU A N 1
ATOM 1666 C CA . GLU A 1 216 ? -21.277 8.468 16.088 1.00 95.12 216 GLU A CA 1
ATOM 1667 C C . GLU A 1 216 ? -22.266 8.262 17.246 1.00 95.12 216 GLU A C 1
ATOM 1669 O O . GLU A 1 216 ? -22.536 9.189 18.008 1.00 95.12 216 GLU A O 1
ATOM 1674 N N . LEU A 1 217 ? -22.797 7.045 17.374 1.00 96.12 217 LEU A N 1
ATOM 1675 C CA . LEU A 1 217 ? -23.464 6.556 18.580 1.00 96.12 217 LEU A CA 1
ATOM 1676 C C . LEU A 1 217 ? -22.615 5.409 19.131 1.00 96.12 217 LEU A C 1
ATOM 1678 O O . LEU A 1 217 ? -22.238 4.522 18.364 1.00 96.12 217 LEU A O 1
ATOM 1682 N N . SER A 1 218 ? -22.291 5.428 20.424 1.00 94.12 218 SER A N 1
ATOM 1683 C CA . SER A 1 218 ? -21.571 4.315 21.052 1.00 94.12 218 SER A CA 1
ATOM 1684 C C . SER A 1 218 ? -22.461 3.076 21.148 1.00 94.12 218 SER A C 1
ATOM 1686 O O . SER A 1 218 ? -23.691 3.180 21.157 1.00 94.12 218 SER A O 1
ATOM 1688 N N . LEU A 1 219 ? -21.852 1.900 21.306 1.00 89.50 219 LEU A N 1
ATOM 1689 C CA . LEU A 1 219 ? -22.593 0.752 21.827 1.00 89.50 219 LEU A CA 1
ATOM 1690 C C . LEU A 1 219 ? -23.147 1.085 23.226 1.00 89.50 219 LEU A C 1
ATOM 1692 O O . LEU A 1 219 ? -22.480 1.822 23.968 1.00 89.50 219 LEU A O 1
ATOM 1696 N N . PRO A 1 220 ? -24.343 0.587 23.592 1.00 88.81 220 PRO A N 1
ATOM 1697 C CA . PRO A 1 220 ? -24.894 0.821 24.917 1.00 88.81 220 PRO A CA 1
ATOM 1698 C C . PRO A 1 220 ? -24.051 0.116 25.978 1.00 88.81 220 PRO A C 1
ATOM 1700 O O . PRO A 1 220 ? -23.751 -1.074 25.857 1.00 88.81 220 PRO A O 1
ATOM 1703 N N . VAL A 1 221 ? -23.697 0.835 27.039 1.00 85.31 221 VAL A N 1
ATOM 1704 C CA . VAL A 1 221 ? -22.992 0.271 28.195 1.00 85.31 221 VAL A CA 1
ATOM 1705 C C . VAL A 1 221 ? -23.948 0.240 29.377 1.00 85.31 221 VAL A C 1
ATOM 1707 O O . VAL A 1 221 ? -24.595 1.234 29.689 1.00 85.31 221 VAL A O 1
ATOM 1710 N N . TYR A 1 222 ? -24.052 -0.917 30.027 1.00 75.75 222 TYR A N 1
ATOM 1711 C CA . TYR A 1 222 ? -24.862 -1.064 31.231 1.00 75.75 222 TYR A CA 1
ATOM 1712 C C . TYR A 1 222 ? -24.112 -0.533 32.457 1.00 75.75 222 TYR A C 1
ATOM 1714 O O . TYR A 1 222 ? -23.118 -1.144 32.878 1.00 75.75 222 TYR A O 1
ATOM 1722 N N . GLU A 1 223 ? -24.608 0.558 33.040 1.00 71.81 223 GLU A N 1
ATOM 1723 C CA . GLU A 1 223 ? -24.059 1.167 34.251 1.00 71.81 223 GLU A CA 1
ATOM 1724 C C . GLU A 1 223 ? -24.795 0.635 35.490 1.00 71.81 223 GLU A C 1
ATOM 1726 O O . GLU A 1 223 ? -25.982 0.876 35.715 1.00 71.81 223 GLU A O 1
ATOM 1731 N N . LYS A 1 224 ? -24.079 -0.156 36.300 1.00 60.78 224 LYS A N 1
ATOM 1732 C CA . LYS A 1 224 ? -24.625 -0.847 37.481 1.00 60.78 224 LYS A CA 1
ATOM 1733 C C . LYS A 1 224 ? -25.021 0.107 38.605 1.00 60.78 224 LYS A C 1
ATOM 1735 O O . LYS A 1 224 ? -25.848 -0.278 39.425 1.00 60.78 224 LYS A O 1
ATOM 1740 N N . THR A 1 225 ? -24.393 1.279 38.681 1.00 59.81 225 THR A N 1
ATOM 1741 C CA . THR A 1 225 ? -24.659 2.290 39.714 1.00 59.81 225 THR A CA 1
ATOM 1742 C C . THR A 1 225 ? -26.091 2.801 39.641 1.00 59.81 225 THR A C 1
ATOM 1744 O O . THR A 1 225 ? -26.709 2.988 40.686 1.00 59.81 225 THR A O 1
ATOM 1747 N N . ASP A 1 226 ? -26.628 2.909 38.423 1.00 59.44 226 ASP A N 1
ATOM 1748 C CA . ASP A 1 226 ? -27.919 3.544 38.149 1.00 59.44 226 ASP A CA 1
ATOM 1749 C C . ASP A 1 226 ? -28.937 2.594 37.492 1.00 59.44 226 ASP A C 1
ATOM 1751 O O . ASP A 1 226 ? -30.101 2.944 37.338 1.00 59.44 226 ASP A O 1
ATOM 1755 N N . ASN A 1 227 ? -28.536 1.350 37.184 1.00 64.69 227 ASN A N 1
ATOM 1756 C CA . ASN A 1 227 ? -29.382 0.321 36.561 1.00 64.69 227 ASN A CA 1
ATOM 1757 C C . ASN A 1 227 ? -29.929 0.762 35.185 1.00 64.69 227 ASN A C 1
ATOM 1759 O O . ASN A 1 227 ? -31.074 0.475 34.828 1.00 64.69 227 ASN A O 1
ATOM 1763 N N . GLU A 1 228 ? -29.091 1.445 34.401 1.00 76.88 228 GLU A N 1
ATOM 1764 C CA . GLU A 1 228 ? -29.454 2.052 33.118 1.00 76.88 228 GLU A CA 1
ATOM 1765 C C . GLU A 1 228 ? -28.475 1.655 32.001 1.00 76.88 228 GLU A C 1
ATOM 1767 O O . GLU A 1 228 ? -27.289 1.401 32.227 1.00 76.88 228 GLU A O 1
ATOM 1772 N N . TYR A 1 229 ? -28.983 1.592 30.766 1.00 80.56 229 TYR A N 1
ATOM 1773 C CA . TYR A 1 229 ? -28.149 1.479 29.570 1.00 80.56 229 TYR A CA 1
ATOM 1774 C C . TYR A 1 229 ? -27.834 2.875 29.053 1.00 80.56 229 TYR A C 1
ATOM 1776 O O . TYR A 1 229 ? -28.728 3.606 28.626 1.00 80.56 229 TYR A O 1
ATOM 1784 N N . VAL A 1 230 ? -26.553 3.221 29.043 1.00 89.19 230 VAL A N 1
ATOM 1785 C CA . VAL A 1 230 ? -26.083 4.532 28.607 1.00 89.19 230 VAL A CA 1
ATOM 1786 C C . VAL A 1 230 ? -25.558 4.440 27.184 1.00 89.19 230 VAL A C 1
ATOM 1788 O O . VAL A 1 230 ? -24.740 3.580 26.857 1.00 89.19 230 VAL A O 1
ATOM 1791 N N . THR A 1 231 ? -26.029 5.342 26.327 1.00 93.12 231 THR A N 1
ATOM 1792 C CA . THR A 1 231 ? -25.499 5.537 24.974 1.00 93.12 231 THR A CA 1
ATOM 1793 C C . THR A 1 231 ? -24.955 6.950 24.842 1.00 93.12 231 THR A C 1
ATOM 1795 O O . THR A 1 231 ? -25.626 7.923 25.196 1.00 93.12 231 THR A O 1
ATOM 1798 N N . TYR A 1 232 ? -23.746 7.070 24.301 1.00 94.62 232 TYR A N 1
ATOM 1799 C CA . TYR A 1 232 ? -23.114 8.354 24.031 1.00 94.62 232 TYR A CA 1
ATOM 1800 C C . TYR A 1 232 ? -23.311 8.746 22.568 1.00 94.62 232 TYR A C 1
ATOM 1802 O O . TYR A 1 232 ? -23.135 7.928 21.665 1.00 94.62 232 TYR A O 1
ATOM 1810 N N . ALA A 1 233 ? -23.659 10.009 22.339 1.00 96.56 233 ALA A N 1
ATOM 1811 C CA . ALA A 1 233 ? -23.887 10.588 21.026 1.00 96.56 233 ALA A CA 1
ATOM 1812 C C . ALA A 1 233 ? -22.850 11.676 20.739 1.00 96.56 233 ALA A C 1
ATOM 1814 O O . ALA A 1 233 ? -22.772 12.691 21.437 1.00 96.56 233 ALA A O 1
ATOM 1815 N N . GLY A 1 234 ? -22.052 11.453 19.700 1.00 96.00 234 GLY A N 1
ATOM 1816 C CA . GLY A 1 234 ? -21.105 12.421 19.165 1.00 96.00 234 GLY A CA 1
ATOM 1817 C C . GLY A 1 234 ? -21.774 13.287 18.115 1.00 96.00 234 GLY A C 1
ATOM 1818 O O . GLY A 1 234 ? -22.574 12.797 17.316 1.00 96.00 234 GLY A O 1
ATOM 1819 N N . THR A 1 235 ? -21.445 14.573 18.108 1.00 95.94 235 THR A N 1
ATOM 1820 C CA . THR A 1 235 ? -22.066 15.542 17.205 1.00 95.94 235 THR A CA 1
ATOM 1821 C C . THR A 1 235 ? -21.029 16.292 16.374 1.00 95.94 235 THR A C 1
ATOM 1823 O O . THR A 1 235 ? -19.842 16.344 16.706 1.00 95.94 235 THR A O 1
ATOM 1826 N N . GLU A 1 236 ? -21.482 16.865 15.263 1.00 93.88 236 GLU A N 1
ATOM 1827 C CA . GLU A 1 236 ? -20.671 17.689 14.368 1.00 93.88 236 GLU A CA 1
ATOM 1828 C C . GLU A 1 236 ? -20.349 19.062 14.973 1.00 93.88 236 GLU A C 1
ATOM 1830 O O . GLU A 1 236 ? -19.244 19.576 14.777 1.00 93.88 236 GLU A O 1
ATOM 1835 N N . LEU A 1 237 ? -21.302 19.658 15.701 1.00 91.25 237 LEU A N 1
ATOM 1836 C CA . LEU A 1 237 ? -21.212 21.049 16.150 1.00 91.25 237 LEU A CA 1
ATOM 1837 C C . LEU A 1 237 ? -21.224 21.233 17.669 1.00 91.25 237 LEU A C 1
ATOM 1839 O O . LEU A 1 237 ? -20.731 22.254 18.139 1.00 91.25 237 LEU A O 1
ATOM 1843 N N . SER A 1 238 ? -21.729 20.283 18.452 1.00 89.12 238 SER A N 1
ATOM 1844 C CA . SER A 1 238 ? -22.056 20.517 19.870 1.00 89.12 238 SER A CA 1
ATOM 1845 C C . SER A 1 238 ? -21.365 19.558 20.841 1.00 89.12 238 SER A C 1
ATOM 1847 O O . SER A 1 238 ? -21.757 19.474 21.998 1.00 89.12 238 SER A O 1
ATOM 1849 N N . GLY A 1 239 ? -20.322 18.846 20.408 1.00 92.00 239 GLY A N 1
ATOM 1850 C CA . GLY A 1 239 ? -19.572 17.940 21.271 1.00 92.00 239 GLY A CA 1
ATOM 1851 C C . GLY A 1 239 ? -20.312 16.636 21.566 1.00 92.00 239 GLY A C 1
ATOM 1852 O O . GLY A 1 239 ? -20.838 15.994 20.653 1.00 92.00 239 GLY A O 1
ATOM 1853 N N . LEU A 1 240 ? -20.279 16.215 22.830 1.00 93.81 240 LEU A N 1
ATOM 1854 C CA . LEU A 1 240 ? -20.707 14.895 23.287 1.00 93.81 240 LEU A CA 1
ATOM 1855 C C . LEU A 1 240 ? -21.937 14.997 24.184 1.00 93.81 240 LEU A C 1
ATOM 1857 O O . LEU A 1 240 ? -22.002 15.841 25.075 1.00 93.81 240 LEU A O 1
ATOM 1861 N N . TYR A 1 241 ? -22.879 14.086 23.981 1.00 94.62 241 TYR A N 1
ATOM 1862 C CA . TYR A 1 241 ? -24.070 13.935 24.806 1.00 94.62 241 TYR A CA 1
ATOM 1863 C C . TYR A 1 241 ? -24.194 12.495 25.291 1.00 94.62 241 TYR A C 1
ATOM 1865 O O . TYR A 1 241 ? -23.672 11.579 24.656 1.00 94.62 241 TYR A O 1
ATOM 1873 N N . LYS A 1 242 ? -24.917 12.285 26.390 1.00 92.75 242 LYS A N 1
ATOM 1874 C CA . LYS A 1 242 ? -25.347 10.955 26.832 1.00 92.75 242 LYS A CA 1
ATOM 1875 C C . LYS A 1 242 ? -26.862 10.881 26.962 1.00 92.75 242 LYS A C 1
ATOM 1877 O O . LYS A 1 242 ? -27.507 11.867 27.329 1.00 92.75 242 LYS A O 1
ATOM 1882 N N . THR A 1 243 ? -27.408 9.708 26.672 1.00 93.06 243 THR A N 1
ATOM 1883 C CA . THR A 1 243 ? -28.810 9.349 26.895 1.00 93.06 243 THR A CA 1
ATOM 1884 C C . THR A 1 243 ? -28.882 8.042 27.675 1.00 93.06 243 THR A C 1
ATOM 1886 O O . THR A 1 243 ? -28.074 7.139 27.450 1.00 93.06 243 THR A O 1
ATOM 1889 N N . VAL A 1 244 ? -29.849 7.967 28.586 1.00 91.19 244 VAL A N 1
ATOM 1890 C CA . VAL A 1 244 ? -30.132 6.795 29.433 1.00 91.19 244 VAL A CA 1
ATOM 1891 C C . VAL A 1 244 ? -31.526 6.209 29.168 1.00 91.19 244 VAL A C 1
ATOM 1893 O O . VAL A 1 244 ? -31.908 5.180 29.711 1.00 91.19 244 VAL A O 1
ATOM 1896 N N . ASP A 1 245 ? -32.300 6.861 28.295 1.00 90.06 245 ASP A N 1
ATOM 1897 C CA . ASP A 1 245 ? -33.712 6.574 28.024 1.00 90.06 245 ASP A CA 1
ATOM 1898 C C . ASP A 1 245 ? -33.977 6.283 26.535 1.00 90.06 245 ASP A C 1
ATOM 1900 O O . ASP A 1 245 ? -35.090 6.471 26.018 1.00 90.06 245 ASP A O 1
ATOM 1904 N N . LEU A 1 246 ? -32.940 5.794 25.846 1.00 89.19 246 LEU A N 1
ATOM 1905 C CA . LEU A 1 246 ? -32.946 5.480 24.416 1.00 89.19 246 LEU A CA 1
ATOM 1906 C C . LEU A 1 246 ? -33.366 6.696 23.577 1.00 89.19 246 LEU A C 1
ATOM 1908 O O . LEU A 1 246 ? -34.298 6.640 22.771 1.00 89.19 246 LEU A O 1
ATOM 1912 N N . GLY A 1 247 ? -32.696 7.822 23.820 1.00 91.31 247 GLY A N 1
ATOM 1913 C CA . GLY A 1 247 ? -32.778 9.035 23.017 1.00 91.31 247 GLY A CA 1
ATOM 1914 C C . GLY A 1 247 ? -34.007 9.913 23.252 1.00 91.31 247 GLY A C 1
ATOM 1915 O O . GLY A 1 247 ? -34.260 10.778 22.416 1.00 91.31 247 GLY A O 1
ATOM 1916 N N . LYS A 1 248 ? -34.779 9.715 24.334 1.00 92.56 248 LYS A N 1
ATOM 1917 C CA . LYS A 1 248 ? -35.873 10.645 24.688 1.00 92.56 248 LYS A CA 1
ATOM 1918 C C . LYS A 1 248 ? -35.318 11.945 25.261 1.00 92.56 248 LYS A C 1
ATOM 1920 O O . LYS A 1 248 ? -35.844 13.016 24.968 1.00 92.56 248 LYS A O 1
ATOM 1925 N N . SER A 1 249 ? -34.251 11.858 26.050 1.00 93.19 249 SER A N 1
ATOM 1926 C CA . SER A 1 249 ? -33.555 13.005 26.622 1.00 93.19 249 SER A CA 1
ATOM 1927 C C . SER A 1 249 ? -32.036 12.865 26.512 1.00 93.19 249 SER A C 1
ATOM 1929 O O . SER A 1 249 ? -31.486 11.766 26.383 1.00 93.19 249 SER A O 1
ATOM 1931 N N . PHE A 1 250 ? -31.358 14.017 26.532 1.00 93.81 250 PHE A N 1
ATOM 1932 C CA . PHE A 1 250 ? -29.910 14.118 26.382 1.00 93.81 250 PHE A CA 1
ATOM 1933 C C . PHE A 1 250 ? -29.326 15.060 27.425 1.00 93.81 250 PHE A C 1
ATOM 1935 O O . PHE A 1 250 ? -29.835 16.160 27.640 1.00 93.81 250 PHE A O 1
ATOM 1942 N N . SER A 1 251 ? -28.207 14.654 28.016 1.00 92.44 251 SER A N 1
ATOM 1943 C CA . SER A 1 251 ? -27.373 15.520 28.849 1.00 92.44 251 SER A CA 1
ATOM 1944 C C . SER A 1 251 ? -26.042 15.776 28.150 1.00 92.44 251 SER A C 1
ATOM 1946 O O . SER A 1 251 ? -25.418 14.853 27.624 1.00 92.44 251 SER A O 1
ATOM 1948 N N . HIS A 1 252 ? -25.631 17.044 28.092 1.00 91.31 252 HIS A N 1
ATOM 1949 C CA . HIS A 1 252 ? -24.338 17.421 27.526 1.00 91.31 252 HIS A CA 1
ATOM 1950 C C . HIS A 1 252 ? -23.207 16.939 28.441 1.00 91.31 252 HIS A C 1
ATOM 1952 O O . HIS A 1 252 ? -23.269 17.118 29.658 1.00 91.31 252 HIS A O 1
ATOM 1958 N N . VAL A 1 253 ? -22.164 16.362 27.850 1.00 89.44 253 VAL A N 1
ATOM 1959 C CA . VAL A 1 253 ? -20.990 15.843 28.554 1.00 89.44 253 VAL A CA 1
ATOM 1960 C C . VAL A 1 253 ? -19.801 16.762 28.283 1.00 89.44 253 VAL A C 1
ATOM 1962 O O . VAL A 1 253 ? -19.269 16.822 27.173 1.00 89.44 253 VAL A O 1
ATOM 1965 N N . GLN A 1 254 ? -19.360 17.489 29.310 1.00 86.25 254 GLN A N 1
ATOM 1966 C CA . GLN A 1 254 ? -18.243 18.427 29.191 1.00 86.25 254 GLN A CA 1
ATOM 1967 C C . GLN A 1 254 ? -16.894 17.685 29.209 1.00 86.25 254 GLN A C 1
ATOM 1969 O O . GLN A 1 254 ? -16.324 17.447 30.268 1.00 86.25 254 GLN A O 1
ATOM 1974 N N . ILE A 1 255 ? -16.347 17.380 28.028 1.00 82.31 255 ILE A N 1
ATOM 1975 C CA . ILE A 1 255 ? -15.068 16.651 27.884 1.00 82.31 255 ILE A CA 1
ATOM 1976 C C . ILE A 1 255 ? -13.862 17.468 28.386 1.00 82.31 255 ILE A C 1
ATOM 1978 O O . ILE A 1 255 ? -12.915 16.934 28.955 1.00 82.31 255 ILE A O 1
ATOM 1982 N N . SER A 1 256 ? -13.844 18.780 28.144 1.00 74.56 256 SER A N 1
ATOM 1983 C CA . SER A 1 256 ? -12.815 19.670 28.693 1.00 74.56 256 SER A CA 1
ATOM 1984 C C . SER A 1 256 ? -13.302 21.117 28.695 1.00 74.56 256 SER A C 1
ATOM 1986 O O . SER A 1 256 ? -13.879 21.555 27.697 1.00 74.56 256 SER A O 1
ATOM 1988 N N . PRO A 1 257 ? -13.024 21.908 29.745 1.00 61.09 257 PRO A N 1
ATOM 1989 C CA . PRO A 1 257 ? -13.256 23.354 29.731 1.00 61.09 257 PRO A CA 1
ATOM 1990 C C . PRO A 1 257 ? -12.428 24.094 28.666 1.00 61.09 257 PRO A C 1
ATOM 1992 O O . PRO A 1 257 ? -12.792 25.190 28.251 1.00 61.09 257 PRO A O 1
ATOM 1995 N N . SER A 1 258 ? -11.299 23.517 28.229 1.00 62.06 258 SER A N 1
ATOM 1996 C CA . SER A 1 258 ? -10.383 24.135 27.259 1.00 62.06 258 SER A CA 1
ATOM 1997 C C . SER A 1 258 ? -10.725 23.837 25.797 1.00 62.06 258 SER A C 1
ATOM 1999 O O . SER A 1 258 ? -10.127 24.446 24.910 1.00 62.06 258 SER A O 1
ATOM 2001 N N . LEU A 1 259 ? -11.658 22.914 25.528 1.00 68.00 259 LEU A N 1
ATOM 2002 C CA . LEU A 1 259 ? -12.167 22.599 24.187 1.00 68.00 259 LEU A CA 1
ATOM 2003 C C . LEU A 1 259 ? -13.114 23.714 23.701 1.00 68.00 259 LEU A C 1
ATOM 2005 O O . LEU A 1 259 ? -14.268 23.479 23.374 1.00 68.00 259 LEU A O 1
ATOM 2009 N N . ASN A 1 260 ? -12.623 24.949 23.637 1.00 54.44 260 ASN A N 1
ATOM 2010 C CA . ASN A 1 260 ? -13.301 26.034 22.940 1.00 54.44 260 ASN A CA 1
ATOM 2011 C C . ASN A 1 260 ? -12.700 26.118 21.541 1.00 54.44 260 ASN A C 1
ATOM 2013 O O . ASN A 1 260 ? -11.563 26.564 21.362 1.00 54.44 260 ASN A O 1
ATOM 2017 N N . SER A 1 261 ? -13.428 25.645 20.529 1.00 54.62 261 SER A N 1
ATOM 2018 C CA . SER A 1 261 ? -12.954 25.811 19.157 1.00 54.62 261 SER A CA 1
ATOM 2019 C C . SER A 1 261 ? -12.986 27.294 18.777 1.00 54.62 261 SER A C 1
ATOM 2021 O O . SER A 1 261 ? -13.814 28.059 19.273 1.00 54.62 261 SER A O 1
ATOM 2023 N N . LYS A 1 262 ? -12.106 27.717 17.860 1.00 47.81 262 LYS A N 1
ATOM 2024 C CA . LYS A 1 262 ? -12.072 29.103 17.352 1.00 47.81 262 LYS A CA 1
ATOM 2025 C C . LYS A 1 262 ? -13.415 29.575 16.757 1.00 47.81 262 LYS A C 1
ATOM 2027 O O . LYS A 1 262 ? -13.590 30.777 16.599 1.00 47.81 262 LYS A O 1
ATOM 2032 N N . ASN A 1 263 ? -14.336 28.645 16.472 1.00 52.97 263 ASN A N 1
ATOM 2033 C CA . ASN A 1 263 ? -15.665 28.885 15.906 1.00 52.97 263 ASN A CA 1
ATOM 2034 C C . ASN A 1 263 ? -16.815 28.345 16.794 1.00 52.97 263 ASN A C 1
ATOM 2036 O O . ASN A 1 263 ? -17.943 28.261 16.323 1.00 52.97 263 ASN A O 1
ATOM 2040 N N . GLY A 1 264 ? -16.551 27.908 18.032 1.00 60.94 264 GLY A N 1
ATOM 2041 C CA . GLY A 1 264 ? -17.550 27.334 18.950 1.00 60.94 264 GLY A CA 1
ATOM 2042 C C . GLY A 1 264 ? -17.963 25.870 18.703 1.00 60.94 264 GLY A C 1
ATOM 2043 O O . GLY A 1 264 ? -18.441 25.232 19.631 1.00 60.94 264 GLY A O 1
ATOM 2044 N N . ALA A 1 265 ? -17.738 25.304 17.510 1.00 74.94 265 ALA A N 1
ATOM 2045 C CA . ALA A 1 265 ? -18.111 23.919 17.190 1.00 74.94 265 ALA A CA 1
ATOM 2046 C C . ALA A 1 265 ? -17.106 22.861 17.693 1.00 74.94 265 ALA A C 1
ATOM 2048 O O . ALA A 1 265 ? -15.908 22.987 17.417 1.00 74.94 265 ALA A O 1
ATOM 2049 N N . ILE A 1 266 ? -17.577 21.800 18.359 1.00 84.81 266 ILE A N 1
ATOM 2050 C CA . ILE A 1 266 ? -16.768 20.637 18.776 1.00 84.81 266 ILE A CA 1
ATOM 2051 C C . ILE A 1 266 ? -17.196 19.416 17.953 1.00 84.81 266 ILE A C 1
ATOM 2053 O O . ILE A 1 266 ? -18.194 18.772 18.263 1.00 84.81 266 ILE A O 1
ATOM 2057 N N . TYR A 1 267 ? -16.422 19.098 16.914 1.00 91.25 267 TYR A N 1
ATOM 2058 C CA . TYR A 1 267 ? -16.691 17.965 16.025 1.00 91.25 267 TYR A CA 1
ATOM 2059 C C . TYR A 1 267 ? -16.123 16.671 16.608 1.00 91.25 267 TYR A C 1
ATOM 2061 O O . TYR A 1 267 ? -14.897 16.508 16.667 1.00 91.25 267 TYR A O 1
ATOM 2069 N N . ILE A 1 268 ? -16.998 15.744 16.994 1.00 94.06 268 ILE A N 1
ATOM 2070 C CA . ILE A 1 268 ? -16.626 14.401 17.448 1.00 94.06 268 ILE A CA 1
ATOM 2071 C C . ILE A 1 268 ? -16.404 13.498 16.236 1.00 94.06 268 ILE A C 1
ATOM 2073 O O . ILE A 1 268 ? -17.288 13.362 15.392 1.00 94.06 268 ILE A O 1
ATOM 2077 N N . THR A 1 269 ? -15.228 12.880 16.142 1.00 93.56 269 THR A N 1
ATOM 2078 C CA . THR A 1 269 ? -14.899 11.950 15.052 1.00 93.56 269 THR A CA 1
ATOM 2079 C C . THR A 1 269 ? -15.124 10.501 15.439 1.00 93.56 269 THR A C 1
ATOM 2081 O O . THR A 1 269 ? -15.579 9.738 14.591 1.00 93.56 269 THR A O 1
ATOM 2084 N N . SER A 1 270 ? -14.853 10.136 16.698 1.00 93.88 270 SER A N 1
ATOM 2085 C CA . SER A 1 270 ? -15.137 8.791 17.185 1.00 93.88 270 SER A CA 1
ATOM 2086 C C . SER A 1 270 ? -15.348 8.710 18.698 1.00 93.88 270 SER A C 1
ATOM 2088 O O . SER A 1 270 ? -14.780 9.507 19.452 1.00 93.88 270 SER A O 1
ATOM 2090 N N . ILE A 1 271 ? -16.166 7.745 19.123 1.00 94.56 271 ILE A N 1
ATOM 2091 C CA . ILE A 1 271 ? -16.472 7.394 20.508 1.00 94.56 271 ILE A CA 1
ATOM 2092 C C . ILE A 1 271 ? -16.329 5.881 20.683 1.00 94.56 271 ILE A C 1
ATOM 2094 O O . ILE A 1 271 ? -16.964 5.104 19.974 1.00 94.56 271 ILE A O 1
ATOM 2098 N N . SER A 1 272 ? -15.572 5.469 21.697 1.00 92.00 272 SER A N 1
ATOM 2099 C CA . SER A 1 272 ? -15.594 4.097 22.209 1.00 92.00 272 SER A CA 1
ATOM 2100 C C . SER A 1 272 ? -15.976 4.133 23.682 1.00 92.00 272 SER A C 1
ATOM 2102 O O . SER A 1 272 ? -15.349 4.852 24.454 1.00 92.00 272 SER A O 1
ATOM 2104 N N . ALA A 1 273 ? -16.989 3.366 24.073 1.00 90.25 273 ALA A N 1
ATOM 2105 C CA . ALA A 1 273 ? -17.403 3.210 25.463 1.00 90.25 273 ALA A CA 1
ATOM 2106 C C . ALA A 1 273 ? -17.350 1.723 25.816 1.00 90.25 273 ALA A C 1
ATOM 2108 O O . ALA A 1 273 ? -17.929 0.901 25.106 1.00 90.25 273 ALA A O 1
ATOM 2109 N N . ILE A 1 274 ? -16.629 1.380 26.881 1.00 87.62 274 ILE A N 1
ATOM 2110 C CA . ILE A 1 274 ? -16.481 0.001 27.353 1.00 87.62 274 ILE A CA 1
ATOM 2111 C C . ILE A 1 274 ? -16.798 -0.069 28.839 1.00 87.62 274 ILE A C 1
ATOM 2113 O O . ILE A 1 274 ? -16.488 0.847 29.595 1.00 87.62 274 ILE A O 1
ATOM 2117 N N . LYS A 1 275 ? -17.412 -1.164 29.274 1.00 84.50 275 LYS A N 1
ATOM 2118 C CA . LYS A 1 275 ? -17.702 -1.376 30.691 1.00 84.50 275 LYS A CA 1
ATOM 2119 C C . LYS A 1 275 ? -16.405 -1.548 31.476 1.00 84.50 275 LYS A C 1
ATOM 2121 O O . LYS A 1 275 ? -15.569 -2.359 31.089 1.00 84.50 275 LYS A O 1
ATOM 2126 N N . ASN A 1 276 ? -16.279 -0.851 32.599 1.00 82.19 276 ASN A N 1
ATOM 2127 C CA . ASN A 1 276 ? -15.123 -0.965 33.481 1.00 82.19 276 ASN A CA 1
ATOM 2128 C C . ASN A 1 276 ? -15.421 -1.789 34.747 1.00 82.19 276 ASN A C 1
ATOM 2130 O O . ASN A 1 276 ? -16.563 -2.157 35.046 1.00 82.19 276 ASN A O 1
ATOM 2134 N N . GLU A 1 277 ? -14.372 -2.066 35.524 1.00 81.19 277 GLU A N 1
ATOM 2135 C CA . GLU A 1 277 ? -14.446 -2.857 36.764 1.00 81.19 277 GLU A CA 1
ATOM 2136 C C . GLU A 1 277 ? -15.302 -2.195 37.860 1.00 81.19 277 GLU A C 1
ATOM 2138 O O . GLU A 1 277 ? -15.809 -2.881 38.746 1.00 81.19 277 GLU A O 1
ATOM 2143 N N . ARG A 1 278 ? -15.509 -0.873 37.786 1.00 79.19 278 ARG A N 1
ATOM 2144 C CA . ARG A 1 278 ? -16.349 -0.112 38.728 1.00 79.19 278 ARG A CA 1
ATOM 2145 C C . ARG A 1 278 ? -17.839 -0.235 38.417 1.00 79.19 278 ARG A C 1
ATOM 2147 O O . ARG A 1 278 ? -18.663 0.217 39.205 1.00 79.19 278 ARG A O 1
ATOM 2154 N N . GLY A 1 279 ? -18.191 -0.861 37.294 1.00 76.69 279 GLY A N 1
ATOM 2155 C CA . GLY A 1 279 ? -19.570 -0.976 36.840 1.00 76.69 279 GLY A CA 1
ATOM 2156 C C . GLY A 1 279 ? -20.100 0.273 36.137 1.00 76.69 279 GLY A C 1
ATOM 2157 O O . GLY A 1 279 ? -21.312 0.350 35.969 1.00 76.69 279 GLY A O 1
ATOM 2158 N N . THR A 1 280 ? -19.228 1.197 35.720 1.00 81.75 280 THR A N 1
ATOM 2159 C CA . THR A 1 280 ? -19.531 2.332 34.829 1.00 81.75 280 THR A CA 1
ATOM 2160 C C . THR A 1 280 ? -18.861 2.110 33.462 1.00 81.75 280 THR A C 1
ATOM 2162 O O . THR A 1 280 ? -18.477 0.976 33.143 1.00 81.75 280 THR A O 1
ATOM 2165 N N . ALA A 1 281 ? -18.708 3.155 32.643 1.00 81.75 281 ALA A N 1
ATOM 2166 C CA . ALA A 1 281 ? -17.959 3.099 31.388 1.00 81.75 281 ALA A CA 1
ATOM 2167 C C . ALA A 1 281 ? -16.582 3.796 31.454 1.00 81.75 281 ALA A C 1
ATOM 2169 O O . ALA A 1 281 ? -16.467 4.921 31.950 1.00 81.75 281 ALA A O 1
ATOM 2170 N N . ASP A 1 282 ? -15.556 3.161 30.870 1.00 86.88 282 ASP A N 1
ATOM 2171 C CA . ASP A 1 282 ? -14.385 3.872 30.350 1.00 86.88 282 ASP A CA 1
ATOM 2172 C C . ASP A 1 282 ? -14.745 4.415 28.955 1.00 86.88 282 ASP A C 1
ATOM 2174 O O . ASP A 1 282 ? -15.123 3.653 28.058 1.00 86.88 282 ASP A O 1
ATOM 2178 N N . ILE A 1 283 ? -14.647 5.732 28.767 1.00 89.00 283 ILE A N 1
ATOM 2179 C CA . ILE A 1 283 ? -15.070 6.421 27.540 1.00 89.00 283 ILE A CA 1
ATOM 2180 C C . ILE A 1 283 ? -13.873 7.078 26.879 1.00 89.00 283 ILE A C 1
ATOM 2182 O O . ILE A 1 283 ? -13.114 7.805 27.519 1.00 89.00 283 ILE A O 1
ATOM 2186 N N . PHE A 1 284 ? -13.764 6.876 25.573 1.00 90.94 284 PHE A N 1
ATOM 2187 C CA . PHE A 1 284 ? -12.700 7.387 24.730 1.00 90.94 284 PHE A CA 1
ATOM 2188 C C . PHE A 1 284 ? -13.287 8.232 23.624 1.00 90.94 284 PHE A C 1
ATOM 2190 O O . PHE A 1 284 ? -14.175 7.777 22.903 1.00 90.94 284 PHE A O 1
ATOM 2197 N N . VAL A 1 285 ? -12.755 9.439 23.459 1.00 91.69 285 VAL A N 1
ATOM 2198 C CA . VAL A 1 285 ? -13.243 10.363 22.437 1.00 91.69 285 VAL A CA 1
ATOM 2199 C C . VAL A 1 285 ? -12.100 10.920 21.607 1.00 91.69 285 VAL A C 1
ATOM 2201 O O . VAL A 1 285 ? -11.069 11.367 22.128 1.00 91.69 285 VAL A O 1
ATOM 2204 N N . THR A 1 286 ? -12.319 10.937 20.295 1.00 92.50 286 THR A N 1
ATOM 2205 C CA . THR A 1 286 ? -11.531 11.724 19.351 1.00 92.50 286 THR A CA 1
ATOM 2206 C C . THR A 1 286 ? -12.385 12.821 18.735 1.00 92.50 286 THR A C 1
ATOM 2208 O O . THR A 1 286 ? -13.580 12.668 18.485 1.00 92.50 286 THR A O 1
ATOM 2211 N N . THR A 1 287 ? -11.747 13.956 18.491 1.00 91.75 287 THR A N 1
ATOM 2212 C CA . THR A 1 287 ? -12.328 15.134 17.851 1.00 91.75 287 THR A CA 1
ATOM 2213 C C . THR A 1 287 ? -11.550 15.462 16.580 1.00 91.75 287 THR A C 1
ATOM 2215 O O . THR A 1 287 ? -10.506 14.869 16.300 1.00 91.75 287 THR A O 1
ATOM 2218 N N . TRP A 1 288 ? -11.996 16.478 15.841 1.00 89.19 288 TRP A N 1
ATOM 2219 C CA . TRP A 1 288 ? -11.277 16.959 14.658 1.00 89.19 288 TRP A CA 1
ATOM 2220 C C . TRP A 1 288 ? -9.800 17.302 14.917 1.00 89.19 288 TRP A C 1
ATOM 2222 O O . TRP A 1 288 ? -8.948 17.013 14.081 1.00 89.19 288 TRP A O 1
ATOM 2232 N N . ASN A 1 289 ? -9.480 17.924 16.058 1.00 87.69 289 ASN A N 1
ATOM 2233 C CA . ASN A 1 289 ? -8.149 18.493 16.335 1.00 87.69 289 ASN A CA 1
ATOM 2234 C C . ASN A 1 289 ? -7.415 17.848 17.513 1.00 87.69 289 ASN A C 1
ATOM 2236 O O . ASN A 1 289 ? -6.235 18.136 17.736 1.00 87.69 289 ASN A O 1
ATOM 2240 N N . GLU A 1 290 ? -8.109 17.055 18.317 1.00 88.69 290 GLU A N 1
ATOM 2241 C CA . GLU A 1 290 ? -7.620 16.508 19.581 1.00 88.69 290 GLU A CA 1
ATOM 2242 C C . GLU A 1 290 ? -8.135 15.080 19.768 1.00 88.69 290 GLU A C 1
ATOM 2244 O O . GLU A 1 290 ? -9.229 14.752 19.315 1.00 88.69 290 GLU A O 1
ATOM 2249 N N . ALA A 1 291 ? -7.358 14.233 20.432 1.00 86.31 291 ALA A N 1
ATOM 2250 C CA . ALA A 1 291 ? -7.698 12.839 20.699 1.00 86.31 291 ALA A CA 1
ATOM 2251 C C . ALA A 1 291 ? -7.278 12.436 22.115 1.00 86.31 291 ALA A C 1
ATOM 2253 O O . ALA A 1 291 ? -6.632 13.218 22.819 1.00 86.31 291 ALA A O 1
ATOM 2254 N N . ALA A 1 292 ? -7.644 11.206 22.489 1.00 83.06 292 ALA A N 1
ATOM 2255 C CA . ALA A 1 292 ? -7.323 10.579 23.768 1.00 83.06 292 ALA A CA 1
ATOM 2256 C C . ALA A 1 292 ? -7.867 11.352 24.981 1.00 83.06 292 ALA A C 1
ATOM 2258 O O . ALA A 1 292 ? -7.183 11.524 25.992 1.00 83.06 292 ALA A O 1
ATOM 2259 N N . PHE A 1 293 ? -9.115 11.814 24.880 1.00 83.25 293 PHE A N 1
ATOM 2260 C CA . PHE A 1 293 ? -9.896 12.156 26.064 1.00 83.25 293 PHE A CA 1
ATOM 2261 C C . PHE A 1 293 ? -10.439 10.872 26.668 1.00 83.25 293 PHE A C 1
ATOM 2263 O O . PHE A 1 293 ? -11.124 10.122 25.971 1.00 83.25 293 PHE A O 1
ATOM 2270 N N . ILE A 1 294 ? -10.097 10.631 27.931 1.00 85.38 294 ILE A N 1
ATOM 2271 C CA . ILE A 1 294 ? -10.470 9.424 28.660 1.00 85.38 294 ILE A CA 1
ATOM 2272 C C . ILE A 1 294 ? -11.225 9.838 29.920 1.00 85.38 294 ILE A C 1
ATOM 2274 O O . ILE A 1 294 ? -10.711 10.628 30.719 1.00 85.38 294 ILE A O 1
ATOM 2278 N N . SER A 1 295 ? -12.424 9.292 30.089 1.00 87.62 295 SER A N 1
ATOM 2279 C CA . SER A 1 295 ? -13.144 9.262 31.364 1.00 87.62 295 SER A CA 1
ATOM 2280 C C . SER A 1 295 ? -13.190 7.820 31.856 1.00 87.62 295 SER A C 1
ATOM 2282 O O . SER A 1 295 ? -13.373 6.909 31.054 1.00 87.62 295 SER A O 1
ATOM 2284 N N . ALA A 1 296 ? -12.990 7.623 33.159 1.00 85.56 296 ALA A N 1
ATOM 2285 C CA . ALA A 1 296 ? -13.038 6.312 33.819 1.00 85.56 296 ALA A CA 1
ATOM 2286 C C . ALA A 1 296 ? -14.238 6.192 34.782 1.00 85.56 296 ALA A C 1
ATOM 2288 O O . ALA A 1 296 ? -14.242 5.371 35.703 1.00 85.56 296 ALA A O 1
ATOM 2289 N N . ASP A 1 297 ? -15.212 7.091 34.634 1.00 84.06 297 ASP A N 1
ATOM 2290 C CA . ASP A 1 297 ? -16.335 7.295 35.547 1.00 84.06 297 ASP A CA 1
ATOM 2291 C C . ASP A 1 297 ? -17.619 7.716 34.814 1.00 84.06 297 ASP A C 1
ATOM 2293 O O . ASP A 1 297 ? -18.377 8.542 35.306 1.00 84.06 297 ASP A O 1
ATOM 2297 N N . GLY A 1 298 ? -17.877 7.167 33.621 1.00 82.38 298 GLY A N 1
ATOM 2298 C CA . GLY A 1 298 ? -19.152 7.410 32.926 1.00 82.38 298 GLY A CA 1
ATOM 2299 C C . GLY A 1 298 ? -19.313 8.833 32.364 1.00 82.38 298 GLY A C 1
ATOM 2300 O O . GLY A 1 298 ? -20.416 9.250 31.990 1.00 82.38 298 GLY A O 1
ATOM 2301 N N . GLY A 1 299 ? -18.210 9.575 32.235 1.00 85.25 299 GLY A N 1
ATOM 2302 C CA . GLY A 1 299 ? -18.158 10.901 31.619 1.00 85.25 299 GLY A CA 1
ATOM 2303 C C . GLY A 1 299 ? -18.211 12.062 32.608 1.00 85.25 299 GLY A C 1
ATOM 2304 O O . GLY A 1 299 ? -18.371 13.200 32.162 1.00 85.25 299 GLY A O 1
ATOM 2305 N N . GLU A 1 300 ? -18.081 11.805 33.911 1.00 84.56 300 GLU A N 1
ATOM 2306 C CA . GLU A 1 300 ? -18.080 12.845 34.947 1.00 84.56 300 GLU A CA 1
ATOM 2307 C C . GLU A 1 300 ? -16.764 13.626 34.970 1.00 84.56 300 GLU A C 1
ATOM 2309 O O . GLU A 1 300 ? -16.769 14.860 34.930 1.00 84.56 300 GLU A O 1
ATOM 2314 N N . HIS A 1 301 ? -15.632 12.917 34.969 1.00 87.56 301 HIS A N 1
ATOM 2315 C CA . HIS A 1 301 ? -14.306 13.516 34.946 1.00 87.56 301 HIS A CA 1
ATOM 2316 C C . HIS A 1 301 ? -13.515 13.046 33.734 1.00 87.56 301 HIS A C 1
ATOM 2318 O O . HIS A 1 301 ? -13.483 11.870 33.371 1.00 87.56 301 HIS A O 1
ATOM 2324 N N . TRP A 1 302 ? -12.807 13.994 33.130 1.00 88.06 302 TRP A N 1
ATOM 2325 C CA . TRP A 1 302 ? -12.058 13.769 31.906 1.00 88.06 302 TRP A CA 1
ATOM 2326 C C . TRP A 1 302 ? -10.600 14.132 32.086 1.00 88.06 302 TRP A C 1
ATOM 2328 O O . TRP A 1 302 ? -10.247 15.165 32.660 1.00 88.06 302 TRP A O 1
ATOM 2338 N N . LYS A 1 303 ? -9.737 13.293 31.520 1.00 88.06 303 LYS A N 1
ATOM 2339 C CA . LYS A 1 303 ? -8.317 13.580 31.398 1.00 88.06 303 LYS A CA 1
ATOM 2340 C C . LYS A 1 303 ? -7.881 13.399 29.956 1.00 88.06 303 LYS A C 1
ATOM 2342 O O . LYS A 1 303 ? -8.235 12.429 29.290 1.00 88.06 303 LYS A O 1
ATOM 2347 N N . LYS A 1 304 ? -7.095 14.360 29.480 1.00 89.00 304 LYS A N 1
ATOM 2348 C CA . LYS A 1 304 ? -6.459 14.285 28.172 1.00 89.00 304 LYS A CA 1
ATOM 2349 C C . LYS A 1 304 ? -5.114 13.584 28.292 1.00 89.00 304 LYS A C 1
ATOM 2351 O O . LYS A 1 304 ? -4.287 13.946 29.130 1.00 89.00 304 LYS A O 1
ATOM 2356 N N . PHE A 1 305 ? -4.906 12.608 27.427 1.00 87.56 305 PHE A N 1
ATOM 2357 C CA . PHE A 1 305 ? -3.733 11.755 27.403 1.00 87.56 305 PHE A CA 1
ATOM 2358 C C . PHE A 1 305 ? -3.099 11.784 26.010 1.00 87.56 305 PHE A C 1
ATOM 2360 O O . PHE A 1 305 ? -3.165 10.814 25.276 1.00 87.56 305 PHE A O 1
ATOM 2367 N N . ASP A 1 306 ? -2.516 12.909 25.599 1.00 86.12 306 ASP A N 1
ATOM 2368 C CA . ASP A 1 306 ? -2.037 13.120 24.222 1.00 86.12 306 ASP A CA 1
ATOM 2369 C C . ASP A 1 306 ? -0.513 13.029 24.057 1.00 86.12 306 ASP A C 1
ATOM 2371 O O . ASP A 1 306 ? 0.020 13.265 22.969 1.00 86.12 306 ASP A O 1
ATOM 2375 N N . LYS A 1 307 ? 0.210 12.653 25.117 1.00 91.00 307 LYS A N 1
ATOM 2376 C CA . LYS A 1 307 ? 1.669 12.530 25.089 1.00 91.00 307 LYS A CA 1
ATOM 2377 C C . LYS A 1 307 ? 2.101 11.479 24.062 1.00 91.00 307 LYS A C 1
ATOM 2379 O O . LYS A 1 307 ? 1.940 10.284 24.285 1.00 91.00 307 LYS A O 1
ATOM 2384 N N . GLY A 1 308 ? 2.703 11.942 22.968 1.00 86.94 308 GLY A N 1
ATOM 2385 C CA . GLY A 1 308 ? 3.197 11.109 21.866 1.00 86.94 308 GLY A CA 1
ATOM 2386 C C . GLY A 1 308 ? 2.318 11.124 20.611 1.00 86.94 308 GLY A C 1
ATOM 2387 O O . GLY A 1 308 ? 2.796 10.747 19.544 1.00 86.94 308 GLY A O 1
ATOM 2388 N N . LEU A 1 309 ? 1.083 11.636 20.690 1.00 89.38 309 LEU A N 1
ATOM 2389 C CA . LEU A 1 309 ? 0.250 11.865 19.507 1.00 89.38 309 LEU A CA 1
ATOM 2390 C C . LEU A 1 309 ? 0.814 13.022 18.671 1.00 89.38 309 LEU A C 1
ATOM 2392 O O . LEU A 1 309 ? 1.233 14.051 19.210 1.00 89.38 309 LEU A O 1
ATOM 2396 N N . LYS A 1 310 ? 0.797 12.879 17.342 1.00 89.75 310 LYS A N 1
ATOM 2397 C CA . LYS A 1 310 ? 1.325 13.889 16.409 1.00 89.75 310 LYS A CA 1
ATOM 2398 C C . LYS A 1 310 ? 0.219 14.510 15.551 1.00 89.75 310 LYS A C 1
ATOM 2400 O O . LYS A 1 310 ? -0.708 13.836 15.104 1.00 89.75 310 LYS A O 1
ATOM 2405 N N . LYS A 1 311 ? 0.357 15.808 15.274 1.00 88.12 311 LYS A N 1
ATOM 2406 C CA . LYS A 1 311 ? -0.517 16.607 14.397 1.00 88.12 311 LYS A CA 1
ATOM 2407 C C . LYS A 1 311 ? 0.293 17.285 13.302 1.00 88.12 311 LYS A C 1
ATOM 2409 O O . LYS A 1 311 ? 1.469 17.582 13.505 1.00 88.12 311 LYS A O 1
ATOM 2414 N N . THR A 1 312 ? -0.345 17.584 12.174 1.00 81.19 312 THR A N 1
ATOM 2415 C CA . THR A 1 312 ? 0.311 18.228 11.027 1.00 81.19 312 THR A CA 1
ATOM 2416 C C . THR A 1 312 ? -0.565 19.312 10.409 1.00 81.19 312 THR A C 1
ATOM 2418 O O . THR A 1 312 ? -1.764 19.130 10.223 1.00 81.19 312 THR A O 1
ATOM 2421 N N . SER A 1 313 ? 0.042 20.436 10.030 1.00 79.81 313 SER A N 1
ATOM 2422 C CA . SER A 1 313 ? -0.634 21.546 9.339 1.00 79.81 313 SER A CA 1
ATOM 2423 C C . SER A 1 313 ? -1.263 21.135 8.001 1.00 79.81 313 SER A C 1
ATOM 2425 O O . SER A 1 313 ? -2.150 21.825 7.500 1.00 79.81 313 SER A O 1
ATOM 2427 N N . GLN A 1 314 ? -0.809 20.025 7.409 1.00 74.62 314 GLN A N 1
ATOM 2428 C CA . GLN A 1 314 ? -1.389 19.477 6.183 1.00 74.62 314 GLN A CA 1
ATOM 2429 C C . GLN A 1 314 ? -2.827 18.992 6.383 1.00 74.62 314 GLN A C 1
ATOM 2431 O O . GLN A 1 314 ? -3.649 19.185 5.491 1.00 74.62 314 GLN A O 1
ATOM 2436 N N . ALA A 1 315 ? -3.153 18.401 7.538 1.00 81.75 315 ALA A N 1
ATOM 2437 C CA . ALA A 1 315 ? -4.519 17.965 7.822 1.00 81.75 315 ALA A CA 1
ATOM 2438 C C . ALA A 1 315 ? -5.484 19.161 7.742 1.00 81.75 315 ALA A C 1
ATOM 2440 O O . ALA A 1 315 ? -6.509 19.092 7.063 1.00 81.75 315 ALA A O 1
ATOM 2441 N N . ASP A 1 316 ? -5.082 20.300 8.317 1.00 82.44 316 ASP A N 1
ATOM 2442 C CA . ASP A 1 316 ? -5.840 21.553 8.266 1.00 82.44 316 ASP A CA 1
ATOM 2443 C C . ASP A 1 316 ? -5.958 22.109 6.837 1.00 82.44 316 ASP A C 1
ATOM 2445 O O . ASP A 1 316 ? -7.021 22.587 6.439 1.00 82.44 316 ASP A O 1
ATOM 2449 N N . GLU A 1 317 ? -4.884 22.043 6.040 1.00 77.75 317 GLU A N 1
ATOM 2450 C CA . GLU A 1 317 ? -4.907 22.473 4.635 1.00 77.75 317 GLU A CA 1
ATOM 2451 C C . GLU A 1 317 ? -5.903 21.660 3.808 1.00 77.75 317 GLU A C 1
ATOM 2453 O O . GLU A 1 317 ? -6.702 22.234 3.064 1.00 77.75 317 GLU A O 1
ATOM 2458 N N . TYR A 1 318 ? -5.856 20.335 3.941 1.00 79.06 318 TYR A N 1
ATOM 2459 C CA . TYR A 1 318 ? -6.746 19.434 3.220 1.00 79.06 318 TYR A CA 1
ATOM 2460 C C . TYR A 1 318 ? -8.151 19.374 3.821 1.00 79.06 318 TYR A C 1
ATOM 2462 O O . TYR A 1 318 ? -8.992 18.649 3.293 1.00 79.06 318 TYR A O 1
ATOM 2470 N N . LYS A 1 319 ? -8.417 20.137 4.892 1.00 87.00 319 LYS A N 1
ATOM 2471 C CA . LYS A 1 319 ? -9.684 20.135 5.631 1.00 87.00 319 LYS A CA 1
ATOM 2472 C C . LYS A 1 319 ? -10.087 18.720 6.055 1.00 87.00 319 LYS A C 1
ATOM 2474 O O . LYS A 1 319 ? -11.240 18.328 5.899 1.00 87.00 319 LYS A O 1
ATOM 2479 N N . ASN A 1 320 ? -9.129 17.970 6.592 1.00 88.19 320 ASN A N 1
ATOM 2480 C CA . ASN A 1 320 ? -9.355 16.661 7.190 1.00 88.19 320 ASN A CA 1
ATOM 2481 C C . ASN A 1 320 ? -9.184 16.724 8.716 1.00 88.19 320 ASN A C 1
ATOM 2483 O O . ASN A 1 320 ? -8.364 17.506 9.204 1.00 88.19 320 ASN A O 1
ATOM 2487 N N . PRO A 1 321 ? -9.898 15.868 9.465 1.00 89.69 321 PRO A N 1
ATOM 2488 C CA . PRO A 1 321 ? -9.578 15.596 10.858 1.00 89.69 321 PRO A CA 1
ATOM 2489 C C . PRO A 1 321 ? -8.129 15.140 11.046 1.00 89.69 321 PRO A C 1
ATOM 2491 O O . PRO A 1 321 ? -7.595 14.389 10.230 1.00 89.69 321 PRO A O 1
ATOM 2494 N N . HIS A 1 322 ? -7.515 15.529 12.163 1.00 92.06 322 HIS A N 1
ATOM 2495 C CA . HIS A 1 322 ? -6.229 14.973 12.597 1.00 92.06 322 HIS A CA 1
ATOM 2496 C C . HIS A 1 322 ? -6.378 13.534 13.099 1.00 92.06 322 HIS A C 1
ATOM 2498 O O . HIS A 1 322 ? -5.455 12.740 12.930 1.00 92.06 322 HIS A O 1
ATOM 2504 N N . PHE A 1 323 ? -7.533 13.188 13.676 1.00 92.94 323 PHE A N 1
ATOM 2505 C CA . PHE A 1 323 ? -7.830 11.872 14.246 1.00 92.94 323 PHE A CA 1
ATOM 2506 C C . PHE A 1 323 ? -9.199 11.382 13.773 1.00 92.94 323 PHE A C 1
ATOM 2508 O O . PHE A 1 323 ? -10.182 12.123 13.846 1.00 92.94 323 PHE A O 1
ATOM 2515 N N . PHE A 1 324 ? -9.262 10.143 13.290 1.00 92.06 324 PHE A N 1
ATOM 2516 C CA . PHE A 1 324 ? -10.451 9.585 12.645 1.00 92.06 324 PHE A CA 1
ATOM 2517 C C . PHE A 1 324 ? -11.204 8.595 13.526 1.00 92.06 324 PHE A C 1
ATOM 2519 O O . PHE A 1 324 ? -12.421 8.702 13.625 1.00 92.06 324 PHE A O 1
ATOM 2526 N N . LYS A 1 325 ? -10.501 7.632 14.133 1.00 92.69 325 LYS A N 1
ATOM 2527 C CA . LYS A 1 325 ? -11.119 6.509 14.851 1.00 92.69 325 LYS A CA 1
ATOM 2528 C C . LYS A 1 325 ? -10.265 6.106 16.047 1.00 92.69 325 LYS A C 1
ATOM 2530 O O . LYS A 1 325 ? -9.035 6.107 15.953 1.00 92.69 325 LYS A O 1
ATOM 2535 N N . ILE A 1 326 ? -10.918 5.743 17.146 1.00 93.44 326 ILE A N 1
ATOM 2536 C CA . ILE A 1 326 ? -10.287 5.084 18.291 1.00 93.44 326 ILE A CA 1
ATOM 2537 C C . ILE A 1 326 ? -10.790 3.645 18.384 1.00 93.44 326 ILE A C 1
ATOM 2539 O O . ILE A 1 326 ? -11.983 3.392 18.247 1.00 93.44 326 ILE A O 1
ATOM 2543 N N . ALA A 1 327 ? -9.875 2.701 18.589 1.00 93.75 327 ALA A N 1
ATOM 2544 C CA . ALA A 1 327 ? -10.189 1.294 18.813 1.00 93.75 327 ALA A CA 1
ATOM 2545 C C . ALA A 1 327 ? -9.596 0.853 20.151 1.00 93.75 327 ALA A C 1
ATOM 2547 O O . ALA A 1 327 ? -8.412 1.068 20.417 1.00 93.75 327 ALA A O 1
ATOM 2548 N N . VAL A 1 328 ? -10.424 0.250 20.999 1.00 92.50 328 VAL A N 1
ATOM 2549 C CA . VAL A 1 328 ? -10.081 -0.089 22.383 1.00 92.50 328 VAL A CA 1
ATOM 2550 C C . VAL A 1 328 ? -10.254 -1.583 22.577 1.00 92.50 328 VAL A C 1
ATOM 2552 O O . VAL A 1 328 ? -11.323 -2.106 22.274 1.00 92.50 328 VAL A O 1
ATOM 2555 N N . SER A 1 329 ? -9.210 -2.267 23.056 1.00 91.75 329 SER A N 1
ATOM 2556 C CA . SER A 1 329 ? -9.280 -3.715 23.296 1.00 91.75 329 SER A CA 1
ATOM 2557 C C . SER A 1 329 ? -10.416 -4.074 24.262 1.00 91.75 329 SER A C 1
ATOM 2559 O O . SER A 1 329 ? -10.631 -3.336 25.227 1.00 91.75 329 SER A O 1
ATOM 2561 N N . PRO A 1 330 ? -11.120 -5.206 24.059 1.00 86.25 330 PRO A N 1
ATOM 2562 C CA . PRO A 1 330 ? -12.175 -5.636 24.981 1.00 86.25 330 PRO A CA 1
ATOM 2563 C C . PRO A 1 330 ? -11.701 -5.769 26.435 1.00 86.25 330 PRO A C 1
ATOM 2565 O O . PRO A 1 330 ? -12.460 -5.525 27.365 1.00 86.25 330 PRO A O 1
ATOM 2568 N N . GLU A 1 331 ? -10.422 -6.093 26.635 1.00 88.88 331 GLU A N 1
ATOM 2569 C CA . GLU A 1 331 ? -9.786 -6.253 27.947 1.00 88.88 331 GLU A CA 1
ATOM 2570 C C . GLU A 1 331 ? -8.991 -5.000 28.386 1.00 88.88 331 GLU A C 1
ATOM 2572 O O . GLU A 1 331 ? -8.061 -5.074 29.198 1.00 88.88 331 GLU A O 1
ATOM 2577 N N . TYR A 1 332 ? -9.325 -3.820 27.851 1.00 88.88 332 TYR A N 1
ATOM 2578 C CA . TYR A 1 332 ? -8.601 -2.581 28.142 1.00 88.88 332 TYR A CA 1
ATOM 2579 C C . TYR A 1 332 ? -8.576 -2.230 29.633 1.00 88.88 332 TYR A C 1
ATOM 2581 O O . TYR A 1 332 ? -7.548 -1.755 30.117 1.00 88.88 332 TYR A O 1
ATOM 2589 N N . SER A 1 333 ? -9.651 -2.455 30.394 1.00 83.88 333 SER A N 1
ATOM 2590 C CA . SER A 1 333 ? -9.655 -2.082 31.818 1.00 83.88 333 SER A CA 1
ATOM 2591 C C . SER A 1 333 ? -8.538 -2.793 32.600 1.00 83.88 333 SER A C 1
ATOM 2593 O O . SER A 1 333 ? -7.927 -2.183 33.486 1.00 83.88 333 SER A O 1
ATOM 2595 N N . SER A 1 334 ? -8.167 -4.011 32.193 1.00 86.06 334 SER A N 1
ATOM 2596 C CA . SER A 1 334 ? -7.076 -4.784 32.796 1.00 86.06 334 SER A CA 1
ATOM 2597 C C . SER A 1 334 ? -5.715 -4.541 32.122 1.00 86.06 334 SER A C 1
ATOM 2599 O O . SER A 1 334 ? -4.708 -4.453 32.823 1.00 86.06 334 SER A O 1
ATOM 2601 N N . HIS A 1 335 ? -5.660 -4.354 30.795 1.00 89.62 335 HIS A N 1
ATOM 2602 C CA . HIS A 1 335 ? -4.389 -4.300 30.044 1.00 89.62 335 HIS A CA 1
ATOM 2603 C C . HIS A 1 335 ? -4.020 -2.937 29.441 1.00 89.62 335 HIS A C 1
ATOM 2605 O O . HIS A 1 335 ? -2.857 -2.686 29.133 1.00 89.62 335 HIS A O 1
ATOM 2611 N N . GLY A 1 336 ? -4.982 -2.035 29.282 1.00 89.75 336 GLY A N 1
ATOM 2612 C CA . GLY A 1 336 ? -4.766 -0.664 28.828 1.00 89.75 336 GLY A CA 1
ATOM 2613 C C . GLY A 1 336 ? -4.397 -0.503 27.355 1.00 89.75 336 GLY A C 1
ATOM 2614 O O . GLY A 1 336 ? -3.804 0.522 27.017 1.00 89.75 336 GLY A O 1
ATOM 2615 N N . ASN A 1 337 ? -4.706 -1.483 26.493 1.00 93.69 337 ASN A N 1
ATOM 2616 C CA . ASN A 1 337 ? -4.357 -1.429 25.071 1.00 93.69 337 ASN A CA 1
ATOM 2617 C C . ASN A 1 337 ? -5.424 -0.718 24.229 1.00 93.69 337 ASN A C 1
ATOM 2619 O O . ASN A 1 337 ? -6.568 -1.179 24.138 1.00 93.69 337 ASN A O 1
ATOM 2623 N N . ALA A 1 338 ? -5.029 0.365 23.563 1.00 94.38 338 ALA A N 1
ATOM 2624 C CA . ALA A 1 338 ? -5.878 1.099 22.630 1.00 94.38 338 ALA A CA 1
ATOM 2625 C C . ALA A 1 338 ? -5.065 1.686 21.471 1.00 94.38 338 ALA A C 1
ATOM 2627 O O . ALA A 1 338 ? -3.840 1.827 21.544 1.00 94.38 338 ALA A O 1
ATOM 2628 N N . PHE A 1 339 ? -5.774 2.055 20.408 1.00 95.62 339 PHE A N 1
ATOM 2629 C CA . PHE A 1 339 ? -5.210 2.603 19.187 1.00 95.62 339 PHE A CA 1
ATOM 2630 C C . PHE A 1 339 ? -5.969 3.840 18.724 1.00 95.62 339 PHE A C 1
ATOM 2632 O O . PHE A 1 339 ? -7.196 3.881 18.784 1.00 95.62 339 PHE A O 1
ATOM 2639 N N . VAL A 1 340 ? -5.241 4.821 18.199 1.00 95.25 340 VAL A N 1
ATOM 2640 C CA . VAL A 1 340 ? -5.804 6.007 17.549 1.00 95.25 340 VAL A CA 1
ATOM 2641 C C . VAL A 1 340 ? -5.315 6.050 16.109 1.00 95.25 340 VAL A C 1
ATOM 2643 O O . VAL A 1 340 ? -4.116 6.159 15.853 1.00 95.25 340 VAL A O 1
ATOM 2646 N N . ALA A 1 341 ? -6.255 5.982 15.172 1.00 94.62 341 ALA A N 1
ATOM 2647 C CA . ALA A 1 341 ? -6.018 6.164 13.749 1.00 94.62 341 ALA A CA 1
ATOM 2648 C C . ALA A 1 341 ? -6.214 7.639 13.373 1.00 94.62 341 ALA A C 1
ATOM 2650 O O . ALA A 1 341 ? -7.188 8.276 13.794 1.00 94.62 341 ALA A O 1
ATOM 2651 N N . GLY A 1 342 ? -5.302 8.203 12.583 1.00 92.62 342 GLY A N 1
ATOM 2652 C CA . GLY A 1 342 ? -5.339 9.619 12.238 1.00 92.62 342 GLY A CA 1
ATOM 2653 C C . GLY A 1 342 ? -4.647 9.969 10.930 1.00 92.62 342 GLY A C 1
ATOM 2654 O O . GLY A 1 342 ? -4.123 9.121 10.210 1.00 92.62 342 GLY A O 1
ATOM 2655 N N . PHE A 1 343 ? -4.646 11.265 10.624 1.00 89.88 343 PHE A N 1
ATOM 2656 C CA . PHE A 1 343 ? -4.004 11.807 9.428 1.00 89.88 343 PHE A CA 1
ATOM 2657 C C . PHE A 1 343 ? -2.485 11.647 9.479 1.00 89.88 343 PHE A C 1
ATOM 2659 O O . PHE A 1 343 ? -1.854 11.444 8.448 1.00 89.88 343 PHE A O 1
ATOM 2666 N N . SER A 1 344 ? -1.901 11.745 10.675 1.00 86.44 344 SER A N 1
ATOM 2667 C CA . SER A 1 344 ? -0.454 11.654 10.864 1.00 86.44 344 SER A CA 1
ATOM 2668 C C . SER A 1 344 ? 0.072 10.216 10.885 1.00 86.44 344 SER A C 1
ATOM 2670 O O . SER A 1 344 ? 1.270 10.059 10.701 1.00 86.44 344 SER A O 1
ATOM 2672 N N . GLY A 1 345 ? -0.777 9.209 11.119 1.00 90.38 345 GLY A N 1
ATOM 2673 C CA . GLY A 1 345 ? -0.343 7.829 11.345 1.00 90.38 345 GLY A CA 1
ATOM 2674 C C . GLY A 1 345 ? -1.289 7.033 12.244 1.00 90.38 345 GLY A C 1
ATOM 2675 O O . GLY A 1 345 ? -2.403 7.468 12.565 1.00 90.38 345 GLY A O 1
ATOM 2676 N N . LEU A 1 346 ? -0.803 5.872 12.679 1.00 92.94 346 LEU A N 1
ATOM 2677 C CA . LEU A 1 346 ? -1.407 5.041 13.715 1.00 92.94 346 LEU A CA 1
ATOM 2678 C C . LEU A 1 346 ? -0.642 5.216 15.026 1.00 92.94 346 LEU A C 1
ATOM 2680 O O . LEU A 1 346 ? 0.584 5.188 15.035 1.00 92.94 346 LEU A O 1
ATOM 2684 N N . PHE A 1 347 ? -1.356 5.326 16.140 1.00 92.69 347 PHE A N 1
ATOM 2685 C CA . PHE A 1 347 ? -0.756 5.418 17.468 1.00 92.69 347 PHE A CA 1
ATOM 2686 C C . PHE A 1 347 ? -1.281 4.308 18.368 1.00 92.69 347 PHE A C 1
ATOM 2688 O O . PHE A 1 347 ? -2.482 4.052 18.378 1.00 92.69 347 PHE A O 1
ATOM 2695 N N . ARG A 1 348 ? -0.400 3.689 19.156 1.00 93.38 348 ARG A N 1
ATOM 2696 C CA . ARG A 1 348 ? -0.727 2.654 20.143 1.00 93.38 348 ARG A CA 1
ATOM 2697 C C . ARG A 1 348 ? -0.400 3.121 21.553 1.00 93.38 348 ARG A C 1
ATOM 2699 O O . ARG A 1 348 ? 0.636 3.748 21.776 1.00 93.38 348 ARG A O 1
ATOM 2706 N N . THR A 1 349 ? -1.245 2.758 22.506 1.00 92.56 349 THR A N 1
ATOM 2707 C CA . THR A 1 349 ? -0.926 2.793 23.935 1.00 92.56 349 THR A CA 1
ATOM 2708 C C . THR A 1 349 ? -1.003 1.386 24.518 1.00 92.56 349 THR A C 1
ATOM 2710 O O . THR A 1 349 ? -1.850 0.589 24.119 1.00 92.56 349 THR A O 1
ATOM 2713 N N . ASP A 1 350 ? -0.109 1.103 25.463 1.00 90.81 350 ASP A N 1
ATOM 2714 C CA . ASP A 1 350 ? -0.081 -0.128 26.264 1.00 90.81 350 ASP A CA 1
ATOM 2715 C C . ASP A 1 350 ? -0.159 0.188 27.772 1.00 90.81 350 ASP A C 1
ATOM 2717 O O . ASP A 1 350 ? 0.073 -0.674 28.613 1.00 90.81 350 ASP A O 1
ATOM 2721 N N . ASN A 1 351 ? -0.424 1.451 28.123 1.00 89.50 351 ASN A N 1
ATOM 2722 C CA . ASN A 1 351 ? -0.404 1.966 29.491 1.00 89.50 351 ASN A CA 1
ATOM 2723 C C . ASN A 1 351 ? -1.582 2.908 29.761 1.00 89.50 351 ASN A C 1
ATOM 2725 O O . ASN A 1 351 ? -1.421 3.986 30.330 1.00 89.50 351 ASN A O 1
ATOM 2729 N N . LYS A 1 352 ? -2.780 2.496 29.331 1.00 88.62 352 LYS A N 1
ATOM 2730 C CA . LYS A 1 352 ? -4.042 3.202 29.605 1.00 88.62 352 LYS A CA 1
ATOM 2731 C C . LYS A 1 352 ? -4.040 4.666 29.130 1.00 88.62 352 LYS A C 1
ATOM 2733 O O . LYS A 1 352 ? -4.616 5.543 29.768 1.00 88.62 352 LYS A O 1
ATOM 2738 N N . GLY A 1 353 ? -3.357 4.933 28.016 1.00 87.88 353 GLY A N 1
ATOM 2739 C CA . GLY A 1 353 ? -3.255 6.254 27.399 1.00 87.88 353 GLY A CA 1
ATOM 2740 C C . GLY A 1 353 ? -2.110 7.130 27.910 1.00 87.88 353 GLY A C 1
ATOM 2741 O O . GLY A 1 353 ? -1.806 8.120 27.254 1.00 87.88 353 GLY A O 1
ATOM 2742 N N . GLU A 1 354 ? -1.419 6.798 29.010 1.00 88.50 354 GLU A N 1
ATOM 2743 C CA . GLU A 1 354 ? -0.368 7.665 29.583 1.00 88.50 354 GLU A CA 1
ATOM 2744 C C . GLU A 1 354 ? 0.680 8.123 28.558 1.00 88.50 354 GLU A C 1
ATOM 2746 O O . GLU A 1 354 ? 1.144 9.269 28.595 1.00 88.50 354 GLU A O 1
ATOM 2751 N N . THR A 1 355 ? 1.035 7.234 27.629 1.00 89.62 355 THR A N 1
ATOM 2752 C CA . THR A 1 355 ? 1.847 7.553 26.456 1.00 89.62 355 THR A CA 1
ATOM 2753 C C . THR A 1 355 ? 1.344 6.830 25.216 1.00 89.62 355 THR A C 1
ATOM 2755 O O . THR A 1 355 ? 0.915 5.677 25.287 1.00 89.62 355 THR A O 1
ATOM 2758 N N . TRP A 1 356 ? 1.511 7.483 24.071 1.00 90.38 356 TRP A N 1
ATOM 2759 C CA . TRP A 1 356 ? 1.233 6.937 22.750 1.00 90.38 356 TRP A CA 1
ATOM 2760 C C . TRP A 1 356 ? 2.518 6.796 21.943 1.00 90.38 356 TRP A C 1
ATOM 2762 O O . TRP A 1 356 ? 3.348 7.703 21.909 1.00 90.38 356 TRP A O 1
ATOM 2772 N N . THR A 1 357 ? 2.666 5.655 21.281 1.00 86.31 357 THR A N 1
ATOM 2773 C CA . THR A 1 357 ? 3.766 5.366 20.359 1.00 86.31 357 THR A CA 1
ATOM 2774 C C . THR A 1 357 ? 3.210 5.319 18.947 1.00 86.31 357 THR A C 1
ATOM 2776 O O . THR A 1 357 ? 2.240 4.608 18.696 1.00 86.31 357 THR A O 1
ATOM 2779 N N . GLU A 1 358 ? 3.796 6.087 18.033 1.00 86.19 358 GLU A N 1
ATOM 2780 C CA . GLU A 1 358 ? 3.467 5.985 16.612 1.00 86.19 358 GLU A CA 1
ATOM 2781 C C . GLU A 1 358 ? 3.969 4.652 16.055 1.00 86.19 358 GLU A C 1
ATOM 2783 O O . GLU A 1 358 ? 5.086 4.227 16.352 1.00 86.19 358 GLU A O 1
ATOM 2788 N N . LEU A 1 359 ? 3.127 3.996 15.266 1.00 85.44 359 LEU A N 1
ATOM 2789 C CA . LEU A 1 359 ? 3.435 2.747 14.594 1.00 85.44 359 LEU A CA 1
ATOM 2790 C C . LEU A 1 359 ? 3.690 3.016 13.115 1.00 85.44 359 LEU A C 1
ATOM 2792 O O . LEU A 1 359 ? 2.921 3.713 12.453 1.00 85.44 359 LEU A O 1
ATOM 2796 N N . GLU A 1 360 ? 4.762 2.429 12.597 1.00 81.19 360 GLU A N 1
ATOM 2797 C CA . GLU A 1 360 ? 5.077 2.466 11.175 1.00 81.19 360 GLU A CA 1
ATOM 2798 C C . GLU A 1 360 ? 4.100 1.560 10.417 1.00 81.19 360 GLU A C 1
ATOM 2800 O O . GLU A 1 360 ? 4.055 0.356 10.664 1.00 81.19 360 GLU A O 1
ATOM 2805 N N . THR A 1 361 ? 3.313 2.122 9.496 1.00 83.75 361 THR A N 1
ATOM 2806 C CA . THR A 1 361 ? 2.339 1.341 8.701 1.00 83.75 361 THR A CA 1
ATOM 2807 C C . THR A 1 361 ? 2.786 1.099 7.256 1.00 83.75 361 THR A C 1
ATOM 2809 O O . THR A 1 361 ? 2.173 0.322 6.511 1.00 83.75 361 THR A O 1
ATOM 2812 N N . ARG A 1 362 ? 3.896 1.733 6.867 1.00 78.25 362 ARG A N 1
ATOM 2813 C CA . ARG A 1 362 ? 4.594 1.531 5.601 1.00 78.25 362 ARG A CA 1
ATOM 2814 C C . ARG A 1 362 ? 6.078 1.240 5.863 1.00 78.25 362 ARG A C 1
ATOM 2816 O O . ARG A 1 362 ? 6.840 2.194 6.025 1.00 78.25 362 ARG A O 1
ATOM 2823 N N . PRO A 1 363 ? 6.488 -0.042 5.902 1.00 72.62 363 PRO A N 1
ATOM 2824 C CA . PRO A 1 363 ? 7.828 -0.426 6.323 1.00 72.62 363 PRO A CA 1
ATOM 2825 C C . PRO A 1 363 ? 8.912 0.079 5.359 1.00 72.62 363 PRO A C 1
ATOM 2827 O O . PRO A 1 363 ? 8.688 0.172 4.149 1.00 72.62 363 PRO A O 1
ATOM 2830 N N . ALA A 1 364 ? 10.142 0.250 5.861 1.00 72.12 364 ALA A N 1
ATOM 2831 C CA . ALA A 1 364 ? 11.357 0.446 5.045 1.00 72.12 364 ALA A CA 1
ATOM 2832 C C . ALA A 1 364 ? 11.634 -0.704 4.038 1.00 72.12 364 ALA A C 1
ATOM 2834 O O . ALA A 1 364 ? 12.543 -0.653 3.202 1.00 72.12 364 ALA A O 1
ATOM 2835 N N . ARG A 1 365 ? 10.845 -1.779 4.146 1.00 81.19 365 ARG A N 1
ATOM 2836 C CA . ARG A 1 365 ? 10.803 -2.921 3.243 1.00 81.19 365 ARG A CA 1
ATOM 2837 C C . ARG A 1 365 ? 10.028 -2.610 1.951 1.00 81.19 365 ARG A C 1
ATOM 2839 O O . ARG A 1 365 ? 10.239 -3.327 0.988 1.00 81.19 365 ARG A O 1
ATOM 2846 N N . ASN A 1 366 ? 9.219 -1.554 1.851 1.00 86.62 366 ASN A N 1
ATOM 2847 C CA . ASN A 1 366 ? 8.418 -1.335 0.643 1.00 86.62 366 ASN A CA 1
ATOM 2848 C C . ASN A 1 366 ? 9.273 -1.095 -0.618 1.00 86.62 366 ASN A C 1
ATOM 2850 O O . ASN A 1 366 ? 10.049 -0.149 -0.658 1.00 86.62 366 ASN A O 1
ATOM 2854 N N . ILE A 1 367 ? 9.126 -1.916 -1.657 1.00 92.19 367 ILE A N 1
ATOM 2855 C CA . ILE A 1 367 ? 9.869 -1.835 -2.926 1.00 92.19 367 ILE A CA 1
ATOM 2856 C C . ILE A 1 367 ? 9.144 -0.869 -3.854 1.00 92.19 367 ILE A C 1
ATOM 2858 O O . ILE A 1 367 ? 7.987 -1.095 -4.149 1.00 92.19 367 ILE A O 1
ATOM 2862 N N . GLU A 1 368 ? 9.774 0.184 -4.358 1.00 92.31 368 GLU A N 1
ATOM 2863 C CA . GLU A 1 368 ? 9.143 1.133 -5.292 1.00 92.31 368 GLU A CA 1
ATOM 2864 C C . GLU A 1 368 ? 9.552 0.900 -6.751 1.00 92.31 368 GLU A C 1
ATOM 2866 O O . GLU A 1 368 ? 8.793 1.224 -7.659 1.00 92.31 368 GLU A O 1
ATOM 2871 N N . GLY A 1 369 ? 10.707 0.273 -6.989 1.00 95.00 369 GLY A N 1
ATOM 2872 C CA . GLY A 1 369 ? 11.180 -0.038 -8.336 1.00 95.00 369 GLY A CA 1
ATOM 2873 C C . GLY A 1 369 ? 12.078 -1.269 -8.373 1.00 95.00 369 GLY A C 1
ATOM 2874 O O . GLY A 1 369 ? 12.787 -1.559 -7.409 1.00 95.00 369 GLY A O 1
ATOM 2875 N N . ILE A 1 370 ? 12.067 -1.959 -9.515 1.00 97.06 370 ILE A N 1
ATOM 2876 C CA . ILE A 1 370 ? 12.958 -3.073 -9.854 1.00 97.06 370 ILE A CA 1
ATOM 2877 C C . ILE A 1 370 ? 13.463 -2.900 -11.285 1.00 97.06 370 ILE A C 1
ATOM 2879 O O . ILE A 1 370 ? 12.688 -2.613 -12.206 1.00 97.06 370 ILE A O 1
ATOM 2883 N N . ALA A 1 371 ? 14.762 -3.107 -11.469 1.00 97.19 371 ALA A N 1
ATOM 2884 C CA . ALA A 1 371 ? 15.417 -3.066 -12.765 1.00 97.19 371 ALA A CA 1
ATOM 2885 C C . ALA A 1 371 ? 16.371 -4.253 -12.925 1.00 97.19 371 ALA A C 1
ATOM 2887 O O . ALA A 1 371 ? 17.146 -4.569 -12.020 1.00 97.19 371 ALA A O 1
ATOM 2888 N N . VAL A 1 372 ? 16.309 -4.878 -14.098 1.00 97.38 372 VAL A N 1
ATOM 2889 C CA . VAL A 1 372 ? 17.208 -5.950 -14.537 1.00 97.38 372 VAL A CA 1
ATOM 2890 C C . VAL A 1 372 ? 18.177 -5.342 -15.542 1.00 97.38 372 VAL A C 1
ATOM 2892 O O . VAL A 1 372 ? 17.766 -4.540 -16.384 1.00 97.38 372 VAL A O 1
ATOM 2895 N N . SER A 1 373 ? 19.460 -5.677 -15.434 1.00 95.88 373 SER A N 1
ATOM 2896 C CA . SER A 1 373 ? 20.469 -5.165 -16.360 1.00 95.88 373 SER A CA 1
ATOM 2897 C C . SER A 1 373 ? 20.186 -5.588 -17.805 1.00 95.88 373 SER A C 1
ATOM 2899 O O . SER A 1 373 ? 19.875 -6.758 -18.032 1.00 95.88 373 SER A O 1
ATOM 2901 N N . PRO A 1 374 ? 20.377 -4.702 -18.805 1.00 95.06 374 PRO A N 1
ATO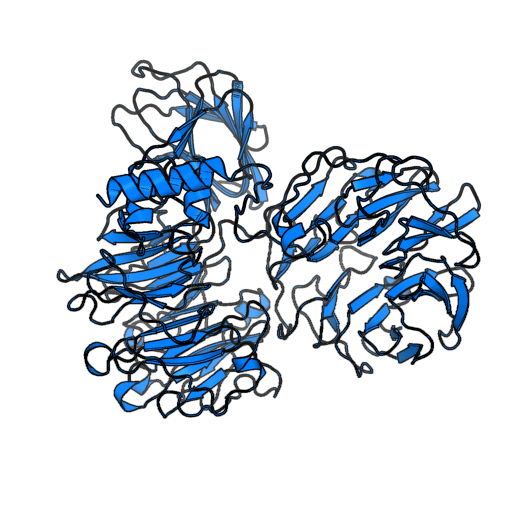M 2902 C CA . PRO A 1 374 ? 20.331 -5.091 -20.216 1.00 95.06 374 PRO A CA 1
ATOM 2903 C C . PRO A 1 374 ? 21.359 -6.170 -20.590 1.00 95.06 374 PRO A C 1
ATOM 2905 O O . PRO A 1 374 ? 21.197 -6.851 -21.597 1.00 95.06 374 PRO A O 1
ATOM 2908 N N . SER A 1 375 ? 22.418 -6.327 -19.788 1.00 94.69 375 SER A N 1
ATOM 2909 C CA . SER A 1 375 ? 23.463 -7.340 -19.980 1.00 94.69 375 SER A CA 1
ATOM 2910 C C . SER A 1 375 ? 23.165 -8.664 -19.258 1.00 94.69 375 SER A C 1
ATOM 2912 O O . SER A 1 375 ? 23.996 -9.575 -19.294 1.00 94.69 375 SER A O 1
ATOM 2914 N N . PHE A 1 376 ? 22.012 -8.798 -18.595 1.00 96.19 376 PHE A N 1
ATOM 2915 C CA . PHE A 1 376 ? 21.599 -10.026 -17.913 1.00 96.19 376 PHE A CA 1
ATOM 2916 C C . PHE A 1 376 ? 21.313 -11.149 -18.937 1.00 96.19 376 PHE A C 1
ATOM 2918 O O . PHE A 1 376 ? 20.746 -10.875 -19.997 1.00 96.19 376 PHE A O 1
ATOM 2925 N N . PRO A 1 377 ? 21.690 -12.418 -18.669 1.00 95.56 377 PRO A N 1
ATOM 2926 C CA . PRO A 1 377 ? 22.262 -12.962 -17.430 1.00 95.56 377 PRO A CA 1
ATOM 2927 C C . PRO A 1 377 ? 23.787 -12.827 -17.303 1.00 95.56 377 PRO A C 1
ATOM 2929 O O . PRO A 1 377 ? 24.360 -13.363 -16.360 1.00 95.56 377 PRO A O 1
ATOM 2932 N N . GLY A 1 378 ? 24.467 -12.140 -18.225 1.00 95.12 378 GLY A N 1
ATOM 2933 C CA . GLY A 1 378 ? 25.930 -12.051 -18.247 1.00 95.12 378 GLY A CA 1
ATOM 2934 C C . GLY A 1 378 ? 26.535 -11.407 -16.995 1.00 95.12 378 GLY A C 1
ATOM 2935 O O . GLY A 1 378 ? 27.503 -11.931 -16.451 1.00 95.12 378 GLY A O 1
ATOM 2936 N N . ASP A 1 379 ? 25.953 -10.305 -16.516 1.00 94.12 379 ASP A N 1
ATOM 2937 C CA . ASP A 1 379 ? 26.403 -9.600 -15.302 1.00 94.12 379 ASP A CA 1
ATOM 2938 C C . ASP A 1 379 ? 25.589 -9.936 -14.040 1.00 94.12 379 ASP A C 1
ATOM 2940 O O . ASP A 1 379 ? 25.962 -9.523 -12.940 1.00 94.12 379 ASP A O 1
ATOM 2944 N N . GLN A 1 380 ? 24.487 -10.679 -14.198 1.00 95.62 380 GLN A N 1
ATOM 2945 C CA . GLN A 1 380 ? 23.558 -11.072 -13.135 1.00 95.62 380 GLN A CA 1
ATOM 2946 C C . GLN A 1 380 ? 23.042 -9.903 -12.270 1.00 95.62 380 GLN A C 1
ATOM 2948 O O . GLN A 1 380 ? 22.656 -10.104 -11.114 1.00 95.62 380 GLN A O 1
ATOM 2953 N N . LEU A 1 381 ? 23.053 -8.679 -12.812 1.00 95.69 381 LEU A N 1
ATOM 2954 C CA . LEU A 1 381 ? 22.767 -7.459 -12.065 1.00 95.69 381 LEU A CA 1
ATOM 2955 C C . LEU A 1 381 ? 21.259 -7.187 -11.972 1.00 95.69 381 LEU A C 1
ATOM 2957 O O . LEU A 1 381 ? 20.568 -7.037 -12.983 1.00 95.69 381 LEU A O 1
ATOM 2961 N N . ILE A 1 382 ? 20.783 -7.030 -10.736 1.00 96.75 382 ILE A N 1
ATOM 2962 C CA . ILE A 1 382 ? 19.420 -6.606 -10.398 1.00 96.75 382 ILE A CA 1
ATOM 2963 C C . ILE A 1 382 ? 19.507 -5.485 -9.366 1.00 96.75 382 ILE A C 1
ATOM 2965 O O . ILE A 1 382 ? 20.285 -5.562 -8.411 1.00 96.75 382 ILE A O 1
ATOM 2969 N N . ALA A 1 383 ? 18.700 -4.444 -9.541 1.00 96.19 383 ALA A N 1
ATOM 2970 C CA . ALA A 1 383 ? 18.654 -3.307 -8.634 1.00 96.19 383 ALA A CA 1
ATOM 2971 C C . ALA A 1 383 ? 17.222 -3.016 -8.172 1.00 96.19 383 ALA A C 1
ATOM 2973 O O . ALA A 1 383 ? 16.277 -3.097 -8.959 1.00 96.19 383 ALA A O 1
ATOM 2974 N N . LEU A 1 384 ? 17.081 -2.643 -6.900 1.00 96.12 384 LEU A N 1
ATOM 2975 C CA . LEU A 1 384 ? 15.820 -2.276 -6.263 1.00 96.12 384 LEU A CA 1
ATOM 2976 C C . LEU A 1 384 ? 15.907 -0.877 -5.660 1.00 96.12 384 LEU A C 1
ATOM 2978 O O . LEU A 1 384 ? 16.902 -0.534 -5.019 1.00 96.12 384 LEU A O 1
ATOM 2982 N N . ALA A 1 385 ? 14.830 -0.113 -5.800 1.00 94.94 385 ALA A N 1
ATOM 2983 C CA . ALA A 1 385 ? 14.563 1.075 -5.000 1.00 94.94 385 ALA A CA 1
ATOM 2984 C C . ALA A 1 385 ? 13.513 0.733 -3.944 1.00 94.94 385 ALA A C 1
ATOM 2986 O O . ALA A 1 385 ? 12.524 0.075 -4.261 1.00 94.94 385 ALA A O 1
ATOM 2987 N N . ALA A 1 386 ? 13.707 1.200 -2.714 1.00 92.19 386 ALA A N 1
ATOM 2988 C CA . ALA A 1 386 ? 12.760 1.028 -1.625 1.00 92.19 386 ALA A CA 1
ATOM 2989 C C . ALA A 1 386 ? 12.347 2.367 -0.998 1.00 92.19 386 ALA A C 1
ATOM 2991 O O . ALA A 1 386 ? 13.095 3.349 -1.001 1.00 92.19 386 ALA A O 1
ATOM 2992 N N . TYR A 1 387 ? 11.156 2.378 -0.411 1.00 85.62 387 TYR A N 1
ATOM 2993 C CA . TYR A 1 387 ? 10.676 3.419 0.480 1.00 85.62 387 TYR A CA 1
ATOM 2994 C C . TYR A 1 387 ? 11.467 3.348 1.782 1.00 85.62 387 TYR A C 1
ATOM 2996 O O . TYR A 1 387 ? 11.444 2.324 2.449 1.00 85.62 387 TYR A O 1
ATOM 3004 N N . GLU A 1 388 ? 12.183 4.413 2.138 1.00 85.00 388 GLU A N 1
ATOM 3005 C CA . GLU A 1 388 ? 12.971 4.569 3.374 1.00 85.00 388 GLU A CA 1
ATOM 3006 C C . GLU A 1 388 ? 14.139 3.574 3.584 1.00 85.00 388 GLU A C 1
ATOM 3008 O O . GLU A 1 388 ? 15.061 3.893 4.336 1.00 85.00 388 GLU A O 1
ATOM 3013 N N . GLY A 1 389 ? 14.177 2.437 2.881 1.00 88.25 389 GLY A N 1
ATOM 3014 C CA . GLY A 1 389 ? 15.293 1.484 2.872 1.00 88.25 389 GLY A CA 1
ATOM 3015 C C . GLY A 1 389 ? 16.416 1.823 1.880 1.00 88.25 389 GLY A C 1
ATOM 3016 O O . GLY A 1 389 ? 17.531 1.316 2.012 1.00 88.25 389 GLY A O 1
ATOM 3017 N N . GLY A 1 390 ? 16.165 2.705 0.908 1.00 91.88 390 GLY A N 1
ATOM 3018 C CA . GLY A 1 390 ? 17.146 3.116 -0.096 1.00 91.88 390 GLY A CA 1
ATOM 3019 C C . GLY A 1 390 ? 17.330 2.088 -1.213 1.00 91.88 390 GLY A C 1
ATOM 3020 O O . GLY A 1 390 ? 16.349 1.539 -1.713 1.00 91.88 390 GLY A O 1
ATOM 3021 N N . THR A 1 391 ? 18.569 1.865 -1.652 1.00 93.50 391 THR A N 1
ATOM 3022 C CA . THR A 1 391 ? 18.864 1.017 -2.819 1.00 93.50 391 THR A CA 1
ATOM 3023 C C . THR A 1 391 ? 19.441 -0.331 -2.405 1.00 93.50 391 THR A C 1
ATOM 3025 O O . THR A 1 391 ? 20.387 -0.379 -1.616 1.00 93.50 391 THR A O 1
ATOM 3028 N N . TYR A 1 392 ? 18.967 -1.409 -3.030 1.00 94.19 392 TYR A N 1
ATOM 3029 C CA . TYR A 1 392 ? 19.562 -2.745 -2.945 1.00 94.19 392 TYR A CA 1
ATOM 3030 C C . TYR A 1 392 ? 20.071 -3.173 -4.319 1.00 94.19 392 TYR A C 1
ATOM 3032 O O . TYR A 1 392 ? 19.393 -2.973 -5.323 1.00 94.19 392 TYR A O 1
ATOM 3040 N N . VAL A 1 393 ? 21.264 -3.759 -4.373 1.00 94.56 393 VAL A N 1
ATOM 3041 C CA . VAL A 1 393 ? 21.855 -4.274 -5.613 1.00 94.56 393 VAL A CA 1
ATOM 3042 C C . VAL A 1 393 ? 22.351 -5.695 -5.389 1.00 94.56 393 VAL A C 1
ATOM 3044 O O . VAL A 1 393 ? 23.078 -5.947 -4.426 1.00 94.56 393 VAL A O 1
ATOM 3047 N N . SER A 1 394 ? 21.990 -6.591 -6.301 1.00 95.69 394 SER A N 1
ATOM 3048 C CA . SER A 1 394 ? 22.527 -7.944 -6.412 1.00 95.69 394 SER A CA 1
ATOM 3049 C C . SER A 1 394 ? 23.304 -8.079 -7.721 1.00 95.69 394 SER A C 1
ATOM 3051 O O . SER A 1 394 ? 22.911 -7.510 -8.734 1.00 95.69 394 SER A O 1
ATOM 3053 N N . THR A 1 395 ? 24.412 -8.818 -7.689 1.00 95.00 395 THR A N 1
ATOM 3054 C CA . THR A 1 395 ? 25.231 -9.181 -8.865 1.00 95.00 395 THR A CA 1
ATOM 3055 C C . THR A 1 395 ? 25.354 -10.701 -9.005 1.00 95.00 395 THR A C 1
ATOM 3057 O O . THR A 1 395 ? 26.332 -11.210 -9.545 1.00 95.00 395 THR A O 1
ATOM 3060 N N . ASP A 1 396 ? 24.414 -11.432 -8.410 1.00 95.81 396 ASP A N 1
ATOM 3061 C CA . ASP A 1 396 ? 24.353 -12.894 -8.369 1.00 95.81 396 ASP A CA 1
ATOM 3062 C C . ASP A 1 396 ? 22.906 -13.392 -8.524 1.00 95.81 396 ASP A C 1
ATOM 3064 O O . ASP A 1 396 ? 22.514 -14.419 -7.966 1.00 95.81 396 ASP A O 1
ATOM 3068 N N . SER A 1 397 ? 22.112 -12.652 -9.309 1.00 94.62 397 SER A N 1
ATOM 3069 C CA . SER A 1 397 ? 20.719 -12.970 -9.644 1.00 94.62 397 SER A CA 1
ATOM 3070 C C . SER A 1 397 ? 19.779 -13.009 -8.432 1.00 94.62 397 SER A C 1
ATOM 3072 O O . SER A 1 397 ? 18.862 -13.822 -8.372 1.00 94.62 397 SER A O 1
ATOM 3074 N N . GLY A 1 398 ? 20.010 -12.132 -7.455 1.00 94.38 398 GLY A N 1
ATOM 3075 C CA . GLY A 1 398 ? 19.169 -11.967 -6.268 1.00 94.38 398 GLY A CA 1
ATOM 3076 C C . GLY A 1 398 ? 19.495 -12.905 -5.107 1.00 94.38 398 GLY A C 1
ATOM 3077 O O . GLY A 1 398 ? 18.779 -12.874 -4.108 1.00 94.38 398 GLY A O 1
ATOM 3078 N N . LYS A 1 399 ? 20.556 -13.720 -5.206 1.00 93.94 399 LYS A N 1
ATOM 3079 C CA . LYS A 1 399 ? 20.975 -14.634 -4.127 1.00 93.94 399 LYS A CA 1
ATOM 3080 C C . LYS A 1 399 ? 21.529 -13.880 -2.923 1.00 93.94 399 LYS A C 1
ATOM 3082 O O . LYS A 1 399 ? 21.285 -14.277 -1.788 1.00 93.94 399 LYS A O 1
ATOM 3087 N N . THR A 1 400 ? 22.272 -12.800 -3.159 1.00 94.56 400 THR A N 1
ATOM 3088 C CA . THR A 1 400 ? 22.727 -11.883 -2.115 1.00 94.56 400 THR A CA 1
ATOM 3089 C C . THR A 1 400 ? 22.489 -10.431 -2.510 1.00 94.56 400 THR A C 1
ATOM 3091 O O . THR A 1 400 ? 22.538 -10.051 -3.682 1.00 94.56 400 THR A O 1
ATOM 3094 N N . TRP A 1 401 ? 22.243 -9.592 -1.502 1.00 94.25 401 TRP A N 1
ATOM 3095 C CA . TRP A 1 401 ? 21.919 -8.179 -1.679 1.00 94.25 401 TRP A CA 1
ATOM 3096 C C . TRP A 1 401 ? 22.899 -7.294 -0.923 1.00 94.25 401 TRP A C 1
ATOM 3098 O O . TRP A 1 401 ? 23.277 -7.575 0.213 1.00 94.25 401 TRP A O 1
ATOM 3108 N N . ARG A 1 402 ? 23.283 -6.177 -1.545 1.00 91.81 402 ARG A N 1
ATOM 3109 C CA . ARG A 1 402 ? 24.063 -5.113 -0.906 1.00 91.81 402 ARG A CA 1
ATOM 3110 C C . ARG A 1 402 ? 23.271 -3.819 -0.901 1.00 91.81 402 ARG A C 1
ATOM 3112 O O . ARG A 1 402 ? 22.824 -3.364 -1.954 1.00 91.81 402 ARG A O 1
ATOM 3119 N N . THR A 1 403 ? 23.163 -3.197 0.266 1.00 91.62 403 THR A N 1
ATOM 3120 C CA . THR A 1 403 ? 22.614 -1.848 0.404 1.00 91.62 403 THR A CA 1
ATOM 3121 C C . THR A 1 403 ? 23.608 -0.820 -0.147 1.00 91.62 403 THR A C 1
ATOM 3123 O O . THR A 1 403 ? 24.818 -0.908 0.081 1.00 91.62 403 THR A O 1
ATOM 3126 N N . ARG A 1 404 ? 23.123 0.159 -0.917 1.00 91.19 404 ARG A N 1
ATOM 3127 C CA . ARG A 1 404 ? 23.943 1.241 -1.491 1.00 91.19 404 ARG A CA 1
ATOM 3128 C C . ARG A 1 404 ? 23.320 2.593 -1.161 1.00 91.19 404 ARG A C 1
ATOM 3130 O O . ARG A 1 404 ? 22.704 3.209 -2.018 1.00 91.19 404 ARG A O 1
ATOM 3137 N N . ASN A 1 405 ? 23.501 3.065 0.073 1.00 92.25 405 ASN A N 1
ATOM 3138 C CA . ASN A 1 405 ? 22.886 4.314 0.552 1.00 92.25 405 ASN A CA 1
ATOM 3139 C C . ASN A 1 405 ? 23.877 5.477 0.746 1.00 92.25 405 ASN A C 1
ATOM 3141 O O . ASN A 1 405 ? 23.479 6.588 1.105 1.00 92.25 405 ASN A O 1
ATOM 3145 N N . VAL A 1 406 ? 25.170 5.264 0.482 1.00 91.88 406 VAL A N 1
ATOM 3146 C CA . VAL A 1 406 ? 26.184 6.326 0.553 1.00 91.88 406 VAL A CA 1
ATOM 3147 C C . VAL A 1 406 ? 25.928 7.352 -0.553 1.00 91.88 406 VAL A C 1
ATOM 3149 O O . VAL A 1 406 ? 25.766 7.003 -1.720 1.00 91.88 406 VAL A O 1
ATOM 3152 N N . GLY A 1 407 ? 25.884 8.635 -0.195 1.00 88.12 407 GLY A N 1
ATOM 3153 C CA . GLY A 1 407 ? 25.557 9.722 -1.126 1.00 88.12 407 GLY A CA 1
ATOM 3154 C C . GLY A 1 407 ? 24.054 10.003 -1.286 1.00 88.12 407 GLY A C 1
ATOM 3155 O O . GLY A 1 407 ? 23.694 11.064 -1.803 1.00 88.12 407 GLY A O 1
ATOM 3156 N N . LEU A 1 408 ? 23.167 9.132 -0.784 1.00 87.94 408 LEU A N 1
ATOM 3157 C CA . LEU A 1 408 ? 21.725 9.394 -0.763 1.00 87.94 408 LEU A CA 1
ATOM 3158 C C . LEU A 1 408 ? 21.383 10.406 0.337 1.00 87.94 408 LEU A C 1
ATOM 3160 O O . LEU A 1 408 ? 21.710 10.199 1.497 1.00 87.94 408 LEU A O 1
ATOM 3164 N N . ARG A 1 409 ? 20.678 11.494 0.002 1.00 80.56 409 ARG A N 1
ATOM 3165 C CA . ARG A 1 409 ? 20.147 12.443 1.012 1.00 80.56 409 ARG A CA 1
ATOM 3166 C C . ARG A 1 409 ? 18.863 11.958 1.679 1.00 80.56 409 ARG A C 1
ATOM 3168 O O . ARG A 1 409 ? 18.492 12.442 2.741 1.00 80.56 409 ARG A O 1
ATOM 3175 N N . SER A 1 410 ? 18.150 11.089 0.980 1.00 84.31 410 SER A N 1
ATOM 3176 C CA . SER A 1 410 ? 16.886 10.499 1.379 1.00 84.31 410 SER A CA 1
ATOM 3177 C C . SER A 1 410 ? 16.891 9.077 0.848 1.00 84.31 410 SER A C 1
ATOM 3179 O O . SER A 1 410 ? 17.220 8.861 -0.318 1.00 84.31 410 SER A O 1
ATOM 3181 N N . THR A 1 411 ? 16.557 8.132 1.715 1.00 87.56 411 THR A N 1
ATOM 3182 C CA . THR A 1 411 ? 16.413 6.712 1.384 1.00 87.56 411 THR A CA 1
ATOM 3183 C C . THR A 1 411 ? 15.005 6.373 0.907 1.00 87.56 411 THR A C 1
ATOM 3185 O O . THR A 1 411 ? 14.722 5.227 0.597 1.00 87.56 411 THR A O 1
ATOM 3188 N N . HIS A 1 412 ? 14.122 7.365 0.805 1.00 86.62 412 HIS A N 1
ATOM 3189 C CA . HIS A 1 412 ? 12.848 7.243 0.117 1.00 86.62 412 HIS A CA 1
ATOM 3190 C C . HIS A 1 412 ? 13.067 7.442 -1.381 1.00 86.62 412 HIS A C 1
ATOM 3192 O O . HIS A 1 412 ? 13.178 8.573 -1.875 1.00 86.62 412 HIS A O 1
ATOM 3198 N N . LEU A 1 413 ? 13.141 6.316 -2.083 1.00 90.69 413 LEU A N 1
ATOM 3199 C CA . LEU A 1 413 ? 13.304 6.254 -3.527 1.00 90.69 413 LEU A CA 1
ATOM 3200 C C . LEU A 1 413 ? 11.973 5.893 -4.186 1.00 90.69 413 LEU A C 1
ATOM 3202 O O . LEU A 1 413 ? 11.213 5.120 -3.620 1.00 90.69 413 LEU A O 1
ATOM 3206 N N . TRP A 1 414 ? 11.691 6.461 -5.358 1.00 90.06 414 TRP A N 1
ATOM 3207 C CA . TRP A 1 414 ? 10.421 6.254 -6.071 1.00 90.06 414 TRP A CA 1
ATOM 3208 C C . TRP A 1 414 ? 10.517 5.284 -7.245 1.00 90.06 414 TRP A C 1
ATOM 3210 O O . TRP A 1 414 ? 9.511 4.700 -7.616 1.00 90.06 414 TRP A O 1
ATOM 3220 N N . ASP A 1 415 ? 11.695 5.152 -7.855 1.00 94.25 415 ASP A N 1
ATOM 3221 C CA . ASP A 1 415 ? 11.912 4.286 -9.015 1.00 94.25 415 ASP A CA 1
ATOM 3222 C C . ASP A 1 415 ? 13.416 4.038 -9.223 1.00 94.25 415 ASP A C 1
ATOM 3224 O O . ASP A 1 415 ? 14.266 4.763 -8.680 1.00 94.25 415 ASP A O 1
ATOM 3228 N N . ILE A 1 416 ? 13.751 3.024 -10.017 1.00 96.44 416 ILE A N 1
ATOM 3229 C CA . ILE A 1 416 ? 15.123 2.656 -10.366 1.00 96.44 416 ILE A CA 1
ATOM 3230 C C . ILE A 1 416 ? 15.205 2.147 -11.806 1.00 96.44 416 ILE A C 1
ATOM 3232 O O . ILE A 1 416 ? 14.336 1.415 -12.268 1.00 96.44 416 ILE A O 1
ATOM 3236 N N . ALA A 1 417 ? 16.278 2.502 -12.507 1.00 97.00 417 ALA A N 1
ATOM 3237 C CA . ALA A 1 417 ? 16.561 2.014 -13.853 1.00 97.00 417 ALA A CA 1
ATOM 3238 C C . ALA A 1 417 ? 18.029 1.598 -13.977 1.00 97.00 417 ALA A C 1
ATOM 3240 O O . ALA A 1 417 ? 18.906 2.217 -13.371 1.00 97.00 417 ALA A O 1
ATOM 3241 N N . VAL A 1 418 ? 18.292 0.569 -14.784 1.00 96.12 418 VAL A N 1
ATOM 3242 C CA . VAL A 1 418 ? 19.642 0.105 -15.130 1.00 96.12 418 VAL A CA 1
ATOM 3243 C C . VAL A 1 418 ? 19.803 0.206 -16.642 1.00 96.12 418 VAL A C 1
ATOM 3245 O O . VAL A 1 418 ? 18.921 -0.199 -17.393 1.00 96.12 418 VAL A O 1
ATOM 3248 N N . THR A 1 419 ? 20.921 0.769 -17.083 1.00 95.75 419 THR A N 1
ATOM 3249 C CA . THR A 1 419 ? 21.315 0.861 -18.493 1.00 95.75 419 THR A CA 1
ATOM 3250 C C . THR A 1 419 ? 22.824 0.665 -18.623 1.00 95.75 419 THR A C 1
ATOM 3252 O O . THR A 1 419 ? 23.499 0.463 -17.617 1.00 95.75 419 THR A O 1
ATOM 3255 N N . ASN A 1 420 ? 23.367 0.745 -19.834 1.00 93.56 420 ASN A N 1
ATOM 3256 C CA . ASN A 1 420 ? 24.800 0.680 -20.095 1.00 93.56 420 ASN A CA 1
ATOM 3257 C C . ASN A 1 420 ? 25.318 2.013 -20.648 1.00 93.56 420 ASN A C 1
ATOM 3259 O O . ASN A 1 420 ? 24.662 2.652 -21.468 1.00 93.56 420 ASN A O 1
ATOM 3263 N N . ASN A 1 421 ? 26.513 2.428 -20.224 1.00 90.56 421 ASN A N 1
ATOM 3264 C CA . ASN A 1 421 ? 27.214 3.561 -20.835 1.00 90.56 421 ASN A CA 1
ATOM 3265 C C . ASN A 1 421 ? 27.868 3.172 -22.181 1.00 90.56 421 ASN A C 1
ATOM 3267 O O . ASN A 1 421 ? 27.841 2.012 -22.593 1.00 90.56 421 ASN A O 1
ATOM 3271 N N . GLU A 1 422 ? 28.521 4.134 -22.840 1.00 89.12 422 GLU A N 1
ATOM 3272 C CA . GLU A 1 422 ? 29.314 3.929 -24.070 1.00 89.12 422 GLU A CA 1
ATOM 3273 C C . GLU A 1 422 ? 30.343 2.785 -23.968 1.00 89.12 422 GLU A C 1
ATOM 3275 O O . GLU A 1 422 ? 30.661 2.133 -24.961 1.00 89.12 422 GLU A O 1
ATOM 3280 N N . LYS A 1 423 ? 30.855 2.507 -22.762 1.00 89.31 423 LYS A N 1
ATOM 3281 C CA . LYS A 1 423 ? 31.837 1.446 -22.487 1.00 89.31 423 LYS A CA 1
ATOM 3282 C C . LYS A 1 423 ? 31.199 0.096 -22.146 1.00 89.31 423 LYS A C 1
ATOM 3284 O O . LYS A 1 423 ? 31.920 -0.828 -21.780 1.00 89.31 423 LYS A O 1
ATOM 3289 N N . LYS A 1 424 ? 29.873 -0.034 -22.276 1.00 87.88 424 LYS A N 1
ATOM 3290 C CA . LYS A 1 424 ? 29.081 -1.213 -21.879 1.00 87.88 424 LYS A CA 1
ATOM 3291 C C . LYS A 1 424 ? 29.154 -1.542 -20.384 1.00 87.88 424 LYS A C 1
ATOM 3293 O O . LYS A 1 424 ? 28.923 -2.681 -19.988 1.00 87.88 424 LYS A O 1
ATOM 3298 N N . GLU A 1 425 ? 29.473 -0.556 -19.554 1.00 90.56 425 GLU A N 1
ATOM 3299 C CA . GLU A 1 425 ? 29.434 -0.701 -18.101 1.00 90.56 425 GLU A CA 1
ATOM 3300 C C . GLU A 1 425 ? 28.050 -0.296 -17.581 1.00 90.56 425 GLU A C 1
ATOM 3302 O O . GLU A 1 425 ? 27.475 0.680 -18.086 1.00 90.56 425 GLU A O 1
ATOM 3307 N N . PRO A 1 426 ? 27.531 -0.977 -16.545 1.00 92.62 426 PRO A N 1
ATOM 3308 C CA . PRO A 1 426 ? 26.219 -0.669 -16.010 1.00 92.62 426 PRO A CA 1
ATOM 3309 C C . PRO A 1 426 ? 26.196 0.719 -15.362 1.00 92.62 426 PRO A C 1
ATOM 3311 O O . PRO A 1 426 ? 27.100 1.113 -14.621 1.00 92.62 426 PRO A O 1
ATOM 3314 N N . VAL A 1 427 ? 25.118 1.451 -15.606 1.00 93.69 427 VAL A N 1
ATOM 3315 C CA . VAL A 1 427 ? 24.771 2.718 -14.965 1.00 93.69 427 VAL A CA 1
ATOM 3316 C C . VAL A 1 427 ? 23.404 2.549 -14.326 1.00 93.69 427 VAL A C 1
ATOM 3318 O O . VAL A 1 427 ? 22.447 2.139 -14.982 1.00 93.69 427 VAL A O 1
ATOM 3321 N N . ILE A 1 428 ? 23.316 2.873 -13.040 1.00 95.31 428 ILE A N 1
ATOM 3322 C CA . ILE A 1 428 ? 22.074 2.797 -12.275 1.00 95.31 428 ILE A CA 1
ATOM 3323 C C . ILE A 1 428 ? 21.582 4.216 -12.010 1.00 95.31 428 ILE A C 1
ATOM 3325 O O . ILE A 1 428 ? 22.328 5.058 -11.501 1.00 95.31 428 ILE A O 1
ATOM 3329 N N . PHE A 1 429 ? 20.315 4.463 -12.322 1.00 95.56 429 PHE A N 1
ATOM 3330 C CA . PHE A 1 429 ? 19.609 5.692 -11.988 1.00 95.56 429 PHE A CA 1
ATOM 3331 C C . PHE A 1 429 ? 18.567 5.428 -10.918 1.00 95.56 429 PHE A C 1
ATOM 3333 O O . PHE A 1 429 ? 17.850 4.435 -10.982 1.00 95.56 429 PHE A O 1
ATOM 3340 N N . THR A 1 430 ? 18.426 6.350 -9.973 1.00 94.50 430 THR A N 1
ATOM 3341 C CA . THR A 1 430 ? 17.283 6.368 -9.061 1.00 94.50 430 THR A CA 1
ATOM 3342 C C . THR A 1 430 ? 16.817 7.793 -8.809 1.00 94.50 430 THR A C 1
ATOM 3344 O O . THR A 1 430 ? 17.518 8.773 -9.082 1.00 94.50 430 THR A O 1
ATOM 3347 N N . ILE A 1 431 ? 15.608 7.912 -8.286 1.00 91.62 431 ILE A N 1
ATOM 3348 C CA . ILE A 1 431 ? 14.971 9.178 -7.964 1.00 91.62 431 ILE A CA 1
ATOM 3349 C C . ILE A 1 431 ? 14.497 9.163 -6.522 1.00 91.62 431 ILE A C 1
ATOM 3351 O O . ILE A 1 431 ? 13.845 8.233 -6.063 1.00 91.62 431 ILE A O 1
ATOM 3355 N N . SER A 1 432 ? 14.804 10.243 -5.819 1.00 85.12 432 SER A N 1
ATOM 3356 C CA . SER A 1 432 ? 14.201 10.575 -4.528 1.00 85.12 432 SER A CA 1
ATOM 3357 C C . SER A 1 432 ? 13.322 11.810 -4.695 1.00 85.12 432 SER A C 1
ATOM 3359 O O . SER A 1 432 ? 13.318 12.448 -5.750 1.00 85.12 432 SER A O 1
ATOM 3361 N N . ASN A 1 433 ? 12.653 12.235 -3.622 1.00 70.25 433 ASN A N 1
ATOM 3362 C CA . ASN A 1 433 ? 11.838 13.454 -3.615 1.00 70.25 433 ASN A CA 1
ATOM 3363 C C . ASN A 1 433 ? 12.521 14.689 -4.242 1.00 70.25 433 ASN A C 1
ATOM 3365 O O . ASN A 1 433 ? 11.835 15.579 -4.721 1.00 70.25 433 ASN A O 1
ATOM 3369 N N . ARG A 1 434 ? 13.854 14.826 -4.230 1.00 68.81 434 ARG A N 1
ATOM 3370 C CA . ARG A 1 434 ? 14.511 16.080 -4.672 1.00 68.81 434 ARG A CA 1
ATOM 3371 C C . ARG A 1 434 ? 15.735 15.881 -5.548 1.00 68.81 434 ARG A C 1
ATOM 3373 O O . ARG A 1 434 ? 16.564 16.792 -5.651 1.00 68.81 434 ARG A O 1
ATOM 3380 N N . SER A 1 435 ? 15.966 14.674 -6.046 1.00 78.69 435 SER A N 1
ATOM 3381 C CA . SER A 1 435 ? 17.223 14.350 -6.721 1.00 78.69 435 SER A CA 1
ATOM 3382 C C . SER A 1 435 ? 17.045 13.217 -7.704 1.00 78.69 435 SER A C 1
ATOM 3384 O O . SER A 1 435 ? 16.455 12.197 -7.359 1.00 78.69 435 SER A O 1
ATOM 3386 N N . PHE A 1 436 ? 17.631 13.408 -8.879 1.00 88.56 436 PHE A N 1
ATOM 3387 C CA . PHE A 1 436 ? 18.012 12.337 -9.778 1.00 88.56 436 PHE A CA 1
ATOM 3388 C C . PHE A 1 436 ? 19.431 11.927 -9.402 1.00 88.56 436 PHE A C 1
ATOM 3390 O O . PHE A 1 436 ? 20.312 12.780 -9.271 1.00 88.56 436 PHE A O 1
ATOM 3397 N N . LEU A 1 437 ? 19.643 10.647 -9.143 1.00 91.62 437 LEU A N 1
ATOM 3398 C CA . LEU A 1 437 ? 20.905 10.128 -8.644 1.00 91.62 437 LEU A CA 1
ATOM 3399 C C . LEU A 1 437 ? 21.437 9.098 -9.631 1.00 91.62 437 LEU A C 1
ATOM 3401 O O . LEU A 1 437 ? 20.680 8.264 -10.122 1.00 91.62 437 LEU A O 1
ATOM 3405 N N . THR A 1 438 ? 22.740 9.152 -9.876 1.00 92.81 438 THR A N 1
ATOM 3406 C CA . THR A 1 438 ? 23.440 8.221 -10.759 1.00 92.81 438 THR A CA 1
ATOM 3407 C C . THR A 1 438 ? 24.510 7.475 -9.983 1.00 92.81 438 THR A C 1
ATOM 3409 O O . THR A 1 438 ? 25.226 8.066 -9.170 1.00 92.81 438 THR A O 1
ATOM 3412 N N . SER A 1 439 ? 24.658 6.187 -10.264 1.00 91.25 439 SER A N 1
ATOM 3413 C CA . SER A 1 439 ? 25.797 5.384 -9.838 1.00 91.25 439 SER A CA 1
ATOM 3414 C C . SER A 1 439 ? 26.387 4.677 -11.055 1.00 91.25 439 SER A C 1
ATOM 3416 O O . SER A 1 439 ? 25.658 4.050 -11.821 1.00 91.25 439 SER A O 1
ATOM 3418 N N . ALA A 1 440 ? 27.697 4.820 -11.260 1.00 81.38 440 ALA A N 1
ATOM 3419 C CA . ALA A 1 440 ? 28.412 4.195 -12.370 1.00 81.38 440 ALA A CA 1
ATOM 3420 C C . ALA A 1 440 ? 29.122 2.915 -11.908 1.00 81.38 440 ALA A C 1
ATOM 3422 O O . ALA A 1 440 ? 29.832 2.917 -10.894 1.00 81.38 440 ALA A O 1
ATOM 3423 N N . GLY A 1 441 ? 28.955 1.836 -12.672 1.00 70.06 441 GLY A N 1
ATOM 3424 C CA . GLY A 1 441 ? 29.624 0.555 -12.478 1.00 70.06 441 GLY A CA 1
ATOM 3425 C C . GLY A 1 441 ? 29.423 -0.037 -11.079 1.00 70.06 441 GLY A C 1
ATOM 3426 O O . GLY A 1 441 ? 28.320 -0.101 -10.533 1.00 70.06 441 GLY A O 1
ATOM 3427 N N . ASN A 1 442 ? 30.534 -0.449 -10.466 1.00 65.62 442 ASN A N 1
ATOM 3428 C CA . ASN A 1 442 ? 30.563 -1.057 -9.133 1.00 65.62 442 ASN A CA 1
ATOM 3429 C C . ASN A 1 442 ? 30.641 -0.038 -7.983 1.00 65.62 442 ASN A C 1
ATOM 3431 O O . ASN A 1 442 ? 30.877 -0.428 -6.838 1.00 65.62 442 ASN A O 1
ATOM 3435 N N . SER A 1 443 ? 30.455 1.258 -8.257 1.00 76.44 443 SER A N 1
ATOM 3436 C CA . SER A 1 443 ? 30.470 2.285 -7.215 1.00 76.44 443 SER A CA 1
ATOM 3437 C C . SER A 1 443 ? 29.410 2.008 -6.143 1.00 76.44 443 SER A C 1
ATOM 3439 O O . SER A 1 443 ? 28.246 1.725 -6.436 1.00 76.44 443 SER A O 1
ATOM 3441 N N . SER A 1 444 ? 29.806 2.114 -4.875 1.00 72.56 444 SER A N 1
ATOM 3442 C CA . SER A 1 444 ? 28.897 2.030 -3.727 1.00 72.56 444 SER A CA 1
ATOM 3443 C C . SER A 1 444 ? 28.271 3.379 -3.357 1.00 72.56 444 SER A C 1
ATOM 3445 O O . SER A 1 444 ? 27.432 3.429 -2.458 1.00 72.56 444 SER A O 1
ATOM 3447 N N . SER A 1 445 ? 28.666 4.464 -4.035 1.00 86.06 445 SER A N 1
ATOM 3448 C CA . SER A 1 445 ? 28.191 5.821 -3.765 1.00 86.06 445 SER A CA 1
ATOM 3449 C C . SER A 1 445 ? 27.368 6.397 -4.910 1.00 86.06 445 SER A C 1
ATOM 3451 O O . SER A 1 445 ? 27.676 6.182 -6.087 1.00 86.06 445 SER A O 1
ATOM 3453 N N . TRP A 1 446 ? 26.378 7.205 -4.545 1.00 90.81 446 TRP A N 1
ATOM 3454 C CA . TRP A 1 446 ? 25.532 7.946 -5.470 1.00 90.81 446 TRP A CA 1
ATOM 3455 C C . TRP A 1 446 ? 26.037 9.362 -5.715 1.00 90.81 446 TRP A C 1
ATOM 3457 O O . TRP A 1 446 ? 26.348 10.105 -4.781 1.00 90.81 446 TRP A O 1
ATOM 3467 N N . SER A 1 447 ? 26.023 9.750 -6.985 1.00 88.88 447 SER A N 1
ATOM 3468 C CA . SER A 1 447 ? 26.230 11.121 -7.431 1.00 88.88 447 SER A CA 1
ATOM 3469 C C . SER A 1 447 ? 24.879 11.778 -7.669 1.00 88.88 447 SER A C 1
ATOM 3471 O O . SER A 1 447 ? 24.041 11.267 -8.409 1.00 88.88 447 SER A O 1
ATOM 3473 N N . ARG A 1 448 ? 24.653 12.921 -7.027 1.00 84.31 448 ARG A N 1
ATOM 3474 C CA . ARG A 1 448 ? 23.445 13.720 -7.228 1.00 84.31 448 ARG A CA 1
ATOM 3475 C C . ARG A 1 448 ? 23.576 14.541 -8.505 1.00 84.31 448 ARG A C 1
ATOM 3477 O O . ARG A 1 448 ? 24.544 15.282 -8.643 1.00 84.31 448 ARG A O 1
ATOM 3484 N N . ASN A 1 449 ? 22.540 14.516 -9.331 1.00 81.94 449 ASN A N 1
ATOM 3485 C CA . ASN A 1 449 ? 22.350 15.474 -10.410 1.00 81.94 449 ASN A CA 1
ATOM 3486 C C . ASN A 1 449 ? 21.176 16.391 -10.071 1.00 81.94 449 ASN A C 1
ATOM 3488 O O . ASN A 1 449 ? 20.144 15.962 -9.537 1.00 81.94 449 ASN A O 1
ATOM 3492 N N . GLU A 1 450 ? 21.346 17.680 -10.338 1.00 70.56 450 GLU A N 1
ATOM 3493 C CA . GLU A 1 450 ? 20.300 18.658 -10.079 1.00 70.56 450 GLU A CA 1
ATOM 3494 C C . GLU A 1 450 ? 19.226 18.578 -11.165 1.00 70.56 450 GLU A C 1
ATOM 3496 O O . GLU A 1 450 ? 19.461 18.907 -12.324 1.00 70.56 450 GLU A O 1
ATOM 3501 N N . ILE A 1 451 ? 18.015 18.176 -10.775 1.00 71.19 451 ILE A N 1
ATOM 3502 C CA . ILE A 1 451 ? 16.832 18.315 -11.625 1.00 71.19 451 ILE A CA 1
ATOM 3503 C C . ILE A 1 451 ? 16.519 19.816 -11.718 1.00 71.19 451 ILE A C 1
ATOM 3505 O O . ILE A 1 451 ? 16.355 20.456 -10.679 1.00 71.19 451 ILE A O 1
ATOM 3509 N N . ALA A 1 452 ? 16.492 20.357 -12.944 1.00 56.41 452 ALA A N 1
ATOM 3510 C CA . ALA A 1 452 ? 16.426 21.783 -13.297 1.00 56.41 452 ALA A CA 1
ATOM 3511 C C . ALA A 1 452 ? 15.949 22.736 -12.181 1.00 56.41 452 ALA A C 1
ATOM 3513 O O . ALA A 1 452 ? 14.775 22.787 -11.807 1.00 56.41 452 ALA A O 1
ATOM 3514 N N . ALA A 1 453 ? 16.886 23.556 -11.714 1.00 52.53 453 ALA A N 1
ATOM 3515 C CA . ALA A 1 453 ? 16.665 24.728 -10.886 1.00 52.53 453 ALA A CA 1
ATOM 3516 C C . ALA A 1 453 ? 16.660 25.980 -11.779 1.00 52.53 453 ALA A C 1
ATOM 3518 O O . ALA A 1 453 ? 17.494 26.085 -12.678 1.00 52.53 453 ALA A O 1
ATOM 3519 N N . SER A 1 454 ? 15.796 26.972 -11.529 1.00 54.06 454 SER A N 1
ATOM 3520 C CA . SER A 1 454 ? 16.040 28.300 -12.113 1.00 54.06 454 SER A CA 1
ATOM 3521 C C . SER A 1 454 ? 17.418 28.813 -11.678 1.00 54.06 454 SER A C 1
ATOM 3523 O O . SER A 1 454 ? 17.907 28.457 -10.602 1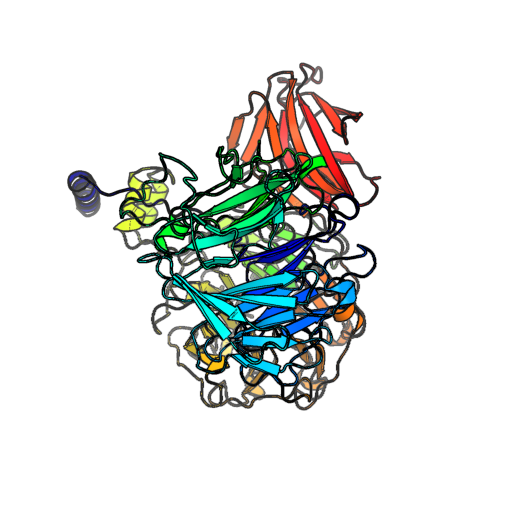.00 54.06 454 SER A O 1
ATOM 3525 N N . LYS A 1 455 ? 18.044 29.698 -12.471 1.00 55.72 455 LYS A N 1
ATOM 3526 C CA . LYS A 1 455 ? 19.334 30.331 -12.113 1.00 55.72 455 LYS A CA 1
ATOM 3527 C C . LYS A 1 455 ? 19.327 30.933 -10.697 1.00 55.72 455 LYS A C 1
ATOM 3529 O O . LYS A 1 455 ? 20.338 30.938 -10.002 1.00 55.72 455 LYS A O 1
ATOM 3534 N N . TYR A 1 456 ? 18.156 31.390 -10.261 1.00 56.38 456 TYR A N 1
ATOM 3535 C CA . TYR A 1 456 ? 17.893 31.931 -8.935 1.00 56.38 456 TYR A CA 1
ATOM 3536 C C . TYR A 1 456 ? 17.825 30.852 -7.848 1.00 56.38 456 TYR A C 1
ATOM 3538 O O . TYR A 1 456 ? 18.382 31.043 -6.772 1.00 56.38 456 TYR A O 1
ATOM 3546 N N . TRP A 1 457 ? 17.199 29.705 -8.125 1.00 63.25 457 TRP A N 1
ATOM 3547 C CA . TRP A 1 457 ? 17.156 28.575 -7.194 1.00 63.25 457 TRP A CA 1
ATOM 3548 C C . TRP A 1 457 ? 18.533 27.923 -7.009 1.00 63.25 457 TRP A C 1
ATOM 3550 O O . TRP A 1 457 ? 18.907 27.589 -5.886 1.00 63.25 457 TRP A O 1
ATOM 3560 N N . LYS A 1 458 ? 19.333 27.840 -8.082 1.00 61.00 458 LYS A N 1
ATOM 3561 C CA . LYS A 1 458 ? 20.739 27.416 -8.009 1.00 61.00 458 LYS A CA 1
ATOM 3562 C C . LYS A 1 458 ? 21.553 28.332 -7.086 1.00 61.00 458 LYS A C 1
ATOM 3564 O O . LYS A 1 458 ? 22.198 27.854 -6.160 1.00 61.00 458 LYS A O 1
ATOM 3569 N N . TYR A 1 459 ? 21.421 29.651 -7.255 1.00 62.12 459 TYR A N 1
ATOM 3570 C CA . TYR A 1 459 ? 22.053 30.632 -6.366 1.00 62.12 459 TYR A CA 1
ATOM 3571 C C . TYR A 1 459 ? 21.622 30.462 -4.902 1.00 62.12 459 TYR A C 1
ATOM 3573 O O . TYR A 1 459 ? 22.456 30.549 -4.002 1.00 62.12 459 TYR A O 1
ATOM 3581 N N . VAL A 1 460 ? 20.336 30.192 -4.650 1.00 63.75 460 VAL A N 1
ATOM 3582 C CA . VAL A 1 460 ? 19.834 29.957 -3.290 1.00 63.75 460 VAL A CA 1
ATOM 3583 C C . VAL A 1 460 ? 20.473 28.710 -2.670 1.00 63.75 460 VAL A C 1
ATOM 3585 O O . VAL A 1 460 ? 20.980 28.798 -1.556 1.00 63.75 460 VAL A O 1
ATOM 3588 N N . ASN A 1 461 ? 20.519 27.587 -3.394 1.00 63.16 461 ASN A N 1
ATOM 3589 C CA . ASN A 1 461 ? 21.136 26.344 -2.913 1.00 63.16 461 ASN A CA 1
ATOM 3590 C C . ASN A 1 461 ? 22.644 26.473 -2.648 1.00 63.16 461 ASN A C 1
ATOM 3592 O O . ASN A 1 461 ? 23.153 25.845 -1.725 1.00 63.16 461 ASN A O 1
ATOM 3596 N N . GLU A 1 462 ? 23.359 27.253 -3.459 1.00 66.06 462 GLU A N 1
ATOM 3597 C CA . GLU A 1 462 ? 24.811 27.431 -3.330 1.00 66.06 462 GLU A CA 1
ATOM 3598 C C . GLU A 1 462 ? 25.206 28.355 -2.168 1.00 66.06 462 GLU A C 1
ATOM 3600 O O . GLU A 1 462 ? 26.324 28.259 -1.668 1.00 66.06 462 GLU A O 1
ATOM 3605 N N . ASN A 1 463 ? 24.320 29.267 -1.749 1.00 64.56 463 ASN A N 1
ATOM 3606 C CA . ASN A 1 463 ? 24.673 30.358 -0.831 1.00 64.56 463 ASN A CA 1
ATOM 3607 C C . ASN A 1 463 ? 23.917 30.326 0.504 1.00 64.56 463 ASN A C 1
ATOM 3609 O O . ASN A 1 463 ? 24.271 31.080 1.410 1.00 64.56 463 ASN A O 1
ATOM 3613 N N . PHE A 1 464 ? 22.874 29.504 0.640 1.00 64.62 464 PHE A N 1
ATOM 3614 C CA . PHE A 1 464 ? 22.040 29.474 1.839 1.00 64.62 464 PHE A CA 1
ATOM 3615 C C . PHE A 1 464 ? 21.702 28.044 2.262 1.00 64.62 464 PHE A C 1
ATOM 3617 O O . PHE A 1 464 ? 21.314 27.207 1.449 1.00 64.62 464 PHE A O 1
ATOM 3624 N N . ASP A 1 465 ? 21.755 27.790 3.571 1.00 56.59 465 ASP A N 1
ATOM 3625 C CA . ASP A 1 465 ? 21.356 26.505 4.142 1.00 56.59 465 ASP A CA 1
ATOM 3626 C C . ASP A 1 465 ? 19.887 26.177 3.849 1.00 56.59 465 ASP A C 1
ATOM 3628 O O . ASP A 1 465 ? 19.011 27.049 3.820 1.00 56.59 465 ASP A O 1
ATOM 3632 N N . GLU A 1 466 ? 19.585 24.886 3.707 1.00 51.91 466 GLU A N 1
ATOM 3633 C CA . GLU A 1 466 ? 18.269 24.394 3.287 1.00 51.91 466 GLU A CA 1
ATOM 3634 C C . GLU A 1 466 ? 17.129 24.732 4.275 1.00 51.91 466 GLU A C 1
ATOM 3636 O O . GLU A 1 466 ? 15.962 24.834 3.879 1.00 51.91 466 GLU A O 1
ATOM 3641 N N . GLY A 1 467 ? 17.467 24.927 5.555 1.00 50.22 467 GLY A N 1
ATOM 3642 C CA . GLY A 1 467 ? 16.551 25.341 6.625 1.00 50.22 467 GLY A CA 1
ATOM 3643 C C . GLY A 1 467 ? 16.476 26.856 6.853 1.00 50.22 467 GLY A C 1
ATOM 3644 O O . GLY A 1 467 ? 15.651 27.321 7.649 1.00 50.22 467 GLY A O 1
ATOM 3645 N N . SER A 1 468 ? 17.312 27.640 6.164 1.00 57.75 468 SER A N 1
ATOM 3646 C CA . SER A 1 468 ? 17.369 29.087 6.358 1.00 57.75 468 SER A CA 1
ATOM 3647 C C . SER A 1 468 ? 16.036 29.748 6.003 1.00 57.75 468 SER A C 1
ATOM 3649 O O . SER A 1 468 ? 15.244 29.250 5.196 1.00 57.75 468 SER A O 1
ATOM 3651 N N . ILE A 1 469 ? 15.759 30.895 6.621 1.00 60.31 469 ILE A N 1
ATOM 3652 C CA . ILE A 1 469 ? 14.562 31.673 6.290 1.00 60.31 469 ILE A CA 1
ATOM 3653 C C . ILE A 1 469 ? 14.588 32.149 4.830 1.00 60.31 469 ILE A C 1
ATOM 3655 O O . ILE A 1 469 ? 13.544 32.170 4.186 1.00 60.31 469 ILE A O 1
ATOM 3659 N N . VAL A 1 470 ? 15.779 32.429 4.285 1.00 59.75 470 VAL A N 1
ATOM 3660 C CA . VAL A 1 470 ? 15.976 32.816 2.881 1.00 59.75 470 VAL A CA 1
ATOM 3661 C C . VAL A 1 470 ? 15.587 31.671 1.959 1.00 59.75 470 VAL A C 1
ATOM 3663 O O . VAL A 1 470 ? 14.771 31.877 1.069 1.00 59.75 470 VAL A O 1
ATOM 3666 N N . THR A 1 471 ? 16.070 30.453 2.212 1.00 60.31 471 THR A N 1
ATOM 3667 C CA . THR A 1 471 ? 15.684 29.274 1.428 1.00 60.31 471 THR A CA 1
ATOM 3668 C C . THR A 1 471 ? 14.189 28.989 1.560 1.00 60.31 471 THR A C 1
ATOM 3670 O O . THR A 1 471 ? 13.534 28.693 0.565 1.00 60.31 471 THR A O 1
ATOM 3673 N N . ARG A 1 472 ? 13.602 29.143 2.757 1.00 59.22 472 ARG A N 1
ATOM 3674 C CA . ARG A 1 472 ? 12.153 28.976 2.977 1.00 59.22 472 ARG A CA 1
ATOM 3675 C C . ARG A 1 472 ? 11.301 30.010 2.235 1.00 59.22 472 ARG A C 1
ATOM 3677 O O . ARG A 1 472 ? 10.259 29.642 1.705 1.00 59.22 472 ARG A O 1
ATOM 3684 N N . LEU A 1 473 ? 11.726 31.270 2.180 1.00 58.47 473 LEU A N 1
ATOM 3685 C CA . LEU A 1 473 ? 11.030 32.334 1.448 1.00 58.47 473 LEU A CA 1
ATOM 3686 C C . LEU A 1 473 ? 11.250 32.217 -0.064 1.00 58.47 473 LEU A C 1
ATOM 3688 O O . LEU A 1 473 ? 10.300 32.336 -0.830 1.00 58.47 473 LEU A O 1
ATOM 3692 N N . ALA A 1 474 ? 12.469 31.903 -0.503 1.00 59.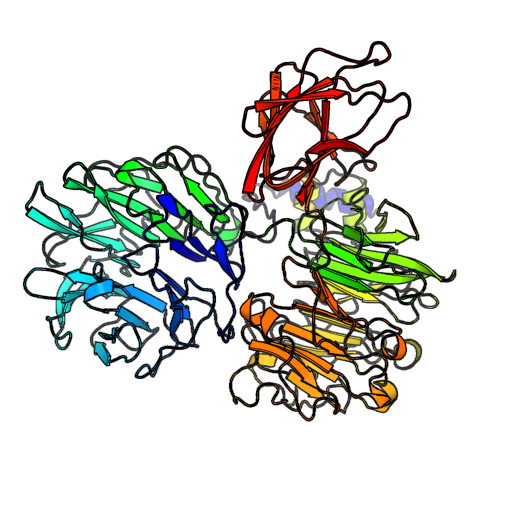19 474 ALA A N 1
ATOM 3693 C CA . ALA A 1 474 ? 12.794 31.655 -1.904 1.00 59.19 474 ALA A CA 1
ATOM 3694 C C . ALA A 1 474 ? 11.919 30.549 -2.512 1.00 59.19 474 ALA A C 1
ATOM 3696 O O . ALA A 1 474 ? 11.470 30.703 -3.643 1.00 59.19 474 ALA A O 1
ATOM 3697 N N . ARG A 1 475 ? 11.588 29.495 -1.741 1.00 56.59 475 ARG A N 1
ATOM 3698 C CA . ARG A 1 475 ? 10.642 28.430 -2.151 1.00 56.59 475 ARG A CA 1
ATOM 3699 C C . ARG A 1 475 ? 9.257 28.944 -2.546 1.00 56.59 475 ARG A C 1
ATOM 3701 O O . ARG A 1 475 ? 8.512 28.203 -3.171 1.00 56.59 475 ARG A O 1
ATOM 3708 N N . ARG A 1 476 ? 8.882 30.150 -2.115 1.00 53.50 476 ARG A N 1
ATOM 3709 C CA . ARG A 1 476 ? 7.542 30.718 -2.294 1.00 53.50 476 ARG A CA 1
ATOM 3710 C C . ARG A 1 476 ? 7.454 31.730 -3.436 1.00 53.50 476 ARG A C 1
ATOM 3712 O O . ARG A 1 476 ? 6.365 31.925 -3.961 1.00 53.50 476 ARG A O 1
ATOM 3719 N N . PHE A 1 477 ? 8.557 32.399 -3.772 1.00 49.59 477 PHE A N 1
ATOM 3720 C CA . PHE A 1 477 ? 8.540 33.591 -4.635 1.00 49.59 477 PHE A CA 1
ATOM 3721 C C . PHE A 1 477 ? 9.458 33.506 -5.855 1.00 49.59 477 PHE A C 1
ATOM 3723 O O . PHE A 1 477 ? 9.342 34.325 -6.761 1.00 49.59 477 PHE A O 1
ATOM 3730 N N . ILE A 1 478 ? 10.384 32.552 -5.877 1.00 55.16 478 ILE A N 1
ATOM 3731 C CA . ILE A 1 478 ? 11.229 32.277 -7.035 1.00 55.16 478 ILE A CA 1
ATOM 3732 C C . ILE A 1 478 ? 10.613 31.067 -7.734 1.00 55.16 478 ILE A C 1
ATOM 3734 O O . ILE A 1 478 ? 10.251 30.122 -7.035 1.00 55.16 478 ILE A O 1
ATOM 3738 N N . ASP A 1 479 ? 10.532 31.077 -9.072 1.00 48.34 479 ASP A N 1
ATOM 3739 C CA . ASP A 1 479 ? 10.270 29.885 -9.896 1.00 48.34 479 ASP A CA 1
ATOM 3740 C C . ASP A 1 479 ? 11.366 28.838 -9.623 1.00 48.34 479 ASP A C 1
ATOM 3742 O O . ASP A 1 479 ? 12.326 28.663 -10.374 1.00 48.34 479 ASP A O 1
ATOM 3746 N N . GLY A 1 480 ? 11.310 28.182 -8.472 1.00 49.34 480 GLY A N 1
ATOM 3747 C CA . GLY A 1 480 ? 12.020 26.949 -8.219 1.00 49.34 480 GLY A CA 1
ATOM 3748 C C . GLY A 1 480 ? 11.348 25.824 -9.006 1.00 49.34 480 GLY A C 1
ATOM 3749 O O . GLY A 1 480 ? 10.264 25.992 -9.583 1.00 49.34 480 GLY A O 1
ATOM 3750 N N . PRO A 1 481 ? 11.940 24.626 -9.027 1.00 45.41 481 PRO A N 1
ATOM 3751 C CA . PRO A 1 481 ? 11.162 23.444 -9.339 1.00 45.41 481 PRO A CA 1
ATOM 3752 C C . PRO A 1 481 ? 10.084 23.324 -8.248 1.00 45.41 481 PRO A C 1
ATOM 3754 O O . PRO A 1 481 ? 10.356 22.772 -7.187 1.00 45.41 481 PRO A O 1
ATOM 3757 N N . ASP A 1 482 ? 8.891 23.910 -8.445 1.00 45.84 482 ASP A N 1
ATOM 3758 C CA . ASP A 1 482 ? 7.758 23.702 -7.533 1.00 45.84 482 ASP A CA 1
ATOM 3759 C C . ASP A 1 482 ? 7.591 22.201 -7.356 1.00 45.84 482 ASP A C 1
ATOM 3761 O O . ASP A 1 482 ? 7.218 21.548 -8.328 1.00 45.84 482 ASP A O 1
ATOM 3765 N N . PHE A 1 483 ? 7.941 21.700 -6.165 1.00 51.91 483 PHE A N 1
ATOM 3766 C CA . PHE A 1 483 ? 7.551 20.468 -5.461 1.00 51.91 483 PHE A CA 1
ATOM 3767 C C . PHE A 1 483 ? 7.151 19.227 -6.280 1.00 51.91 483 PHE A C 1
ATOM 3769 O O . PHE A 1 483 ? 6.454 18.344 -5.784 1.00 51.91 483 PHE A O 1
ATOM 3776 N N . SER A 1 484 ? 7.583 19.127 -7.530 1.00 59.97 484 SER A N 1
ATOM 3777 C CA . SER A 1 484 ? 7.216 18.056 -8.431 1.00 59.97 484 SER A CA 1
ATOM 3778 C C . SER A 1 484 ? 8.262 16.985 -8.296 1.00 59.97 484 SER A C 1
ATOM 3780 O O . SER A 1 484 ? 9.274 16.974 -8.991 1.00 59.97 484 SER A O 1
ATOM 3782 N N . PHE A 1 485 ? 8.021 16.123 -7.318 1.00 75.00 485 PHE A N 1
ATOM 3783 C CA . PHE A 1 485 ? 8.810 14.930 -7.094 1.00 75.00 485 PHE A CA 1
ATOM 3784 C C . PHE A 1 485 ? 8.783 14.104 -8.378 1.00 75.00 485 PHE A C 1
ATOM 3786 O O . PHE A 1 485 ? 7.700 13.798 -8.893 1.00 75.00 485 PHE A O 1
ATOM 3793 N N . ALA A 1 486 ? 9.967 13.814 -8.915 1.00 86.12 486 ALA A N 1
ATOM 3794 C CA . ALA A 1 486 ? 10.104 12.781 -9.924 1.00 86.12 486 ALA A CA 1
ATOM 3795 C C . ALA A 1 486 ? 9.730 11.451 -9.269 1.00 86.12 486 ALA A C 1
ATOM 3797 O O . ALA A 1 486 ? 10.155 11.183 -8.145 1.00 86.12 486 ALA A O 1
ATOM 3798 N N . ILE A 1 487 ? 8.916 10.664 -9.965 1.00 88.44 487 ILE A N 1
ATOM 3799 C CA . ILE A 1 487 ? 8.373 9.391 -9.480 1.00 88.44 487 ILE A CA 1
ATOM 3800 C C . ILE A 1 487 ? 8.466 8.249 -10.497 1.00 88.44 487 ILE A C 1
ATOM 3802 O O . ILE A 1 487 ? 8.244 7.112 -10.116 1.00 88.44 487 ILE A O 1
ATOM 3806 N N . HIS A 1 488 ? 8.829 8.532 -11.752 1.00 93.44 488 HIS A N 1
ATOM 3807 C CA . HIS A 1 488 ? 9.094 7.510 -12.768 1.00 93.44 488 HIS A CA 1
ATOM 3808 C C . HIS A 1 488 ? 10.348 7.856 -13.564 1.00 93.44 488 HIS A C 1
ATOM 3810 O O . HIS A 1 488 ? 10.553 9.033 -13.881 1.00 93.44 488 HIS A O 1
ATOM 3816 N N . ILE A 1 489 ? 11.139 6.846 -13.924 1.00 96.06 489 ILE A N 1
ATOM 3817 C CA . ILE A 1 489 ? 12.290 6.957 -14.822 1.00 96.06 489 ILE A CA 1
ATOM 3818 C C . ILE A 1 489 ? 11.999 6.155 -16.090 1.00 96.06 489 ILE A C 1
ATOM 3820 O O . ILE A 1 489 ? 11.686 4.971 -16.027 1.00 96.06 489 ILE A O 1
ATOM 3824 N N . ALA A 1 490 ? 12.165 6.778 -17.255 1.00 97.19 490 ALA A N 1
ATOM 3825 C CA . ALA A 1 490 ? 12.198 6.065 -18.526 1.00 97.19 490 ALA A CA 1
ATOM 3826 C C . ALA A 1 490 ? 13.491 6.405 -19.269 1.00 97.19 490 ALA A C 1
ATOM 3828 O O . ALA A 1 490 ? 13.763 7.569 -19.571 1.00 97.19 490 ALA A O 1
ATOM 3829 N N . VAL A 1 491 ? 14.305 5.385 -19.524 1.00 97.38 491 VAL A N 1
ATOM 3830 C CA . VAL A 1 491 ? 15.623 5.510 -20.155 1.00 97.38 491 VAL A CA 1
ATOM 3831 C C . VAL A 1 491 ? 15.511 5.101 -21.620 1.00 97.38 491 VAL A C 1
ATOM 3833 O O . VAL A 1 491 ? 14.794 4.153 -21.936 1.00 97.38 491 VAL A O 1
ATOM 3836 N N . SER A 1 492 ? 16.199 5.818 -22.510 1.00 97.19 492 SER A N 1
ATOM 3837 C CA . SER A 1 492 ? 16.323 5.413 -23.913 1.00 97.19 492 SER A CA 1
ATOM 3838 C C . SER A 1 492 ? 16.992 4.033 -24.020 1.00 97.19 492 SER A C 1
ATOM 3840 O O . SER A 1 492 ? 18.024 3.824 -23.376 1.00 97.19 492 SER A O 1
ATOM 3842 N N . PRO A 1 493 ? 16.475 3.098 -24.840 1.00 94.94 493 PRO A N 1
ATOM 3843 C CA . PRO A 1 493 ? 17.193 1.866 -25.177 1.00 94.94 493 PRO A CA 1
ATOM 3844 C C . PRO A 1 493 ? 18.590 2.138 -25.762 1.00 94.94 493 PRO A C 1
ATOM 3846 O O . PRO A 1 493 ? 19.524 1.383 -25.519 1.00 94.94 493 PRO A O 1
ATOM 3849 N N . GLU A 1 494 ? 18.751 3.281 -26.435 1.00 93.62 494 GLU A N 1
ATOM 3850 C CA . GLU A 1 494 ? 19.996 3.749 -27.052 1.00 93.62 494 GLU A CA 1
ATOM 3851 C C . GLU A 1 494 ? 20.774 4.723 -26.150 1.00 93.62 494 GLU A C 1
ATOM 3853 O O . GLU A 1 494 ? 21.545 5.553 -26.634 1.00 93.62 494 GLU A O 1
ATOM 3858 N N . PHE A 1 495 ? 20.586 4.646 -24.826 1.00 95.50 495 PHE A N 1
ATOM 3859 C CA . PHE A 1 495 ? 21.196 5.571 -23.863 1.00 95.50 495 PHE A CA 1
ATOM 3860 C C . PHE A 1 495 ? 22.719 5.689 -24.004 1.00 95.50 495 PHE A C 1
ATOM 3862 O O . PHE A 1 495 ? 23.273 6.770 -23.803 1.00 95.50 495 PHE A O 1
ATOM 3869 N N . SER A 1 496 ? 23.397 4.601 -24.373 1.00 93.88 496 SER A N 1
ATOM 3870 C CA . SER A 1 496 ? 24.841 4.595 -24.619 1.00 93.88 496 SER A CA 1
ATOM 3871 C C . SER A 1 496 ? 25.264 5.520 -25.764 1.00 93.88 496 SER A C 1
ATOM 3873 O O . SER A 1 496 ? 26.444 5.807 -25.873 1.00 93.88 496 SER A O 1
ATOM 3875 N N . THR A 1 497 ? 24.342 5.993 -26.604 1.00 94.38 497 THR A N 1
ATOM 3876 C CA . THR A 1 497 ? 24.632 6.902 -27.722 1.00 94.38 497 THR A CA 1
ATOM 3877 C C . THR A 1 497 ? 23.938 8.255 -27.585 1.00 94.38 497 THR A C 1
ATOM 3879 O O . THR A 1 497 ? 24.511 9.276 -27.960 1.00 94.38 497 THR A O 1
ATOM 3882 N N . ASP A 1 498 ? 22.714 8.288 -27.046 1.00 95.25 498 ASP A N 1
ATOM 3883 C CA . ASP A 1 498 ? 21.890 9.501 -26.999 1.00 95.25 498 ASP A CA 1
ATOM 3884 C C . ASP A 1 498 ? 21.771 10.137 -25.605 1.00 95.25 498 ASP A C 1
ATOM 3886 O O . ASP A 1 498 ? 21.180 11.215 -25.476 1.00 95.25 498 ASP A O 1
ATOM 3890 N N . ALA A 1 499 ? 22.277 9.454 -24.570 1.00 94.81 499 ALA A N 1
ATOM 3891 C CA . ALA A 1 499 ? 22.223 9.839 -23.163 1.00 94.81 499 ALA A CA 1
ATOM 3892 C C . ALA A 1 499 ? 20.840 10.349 -22.694 1.00 94.81 499 ALA A C 1
ATOM 3894 O O . ALA A 1 499 ? 20.743 11.202 -21.801 1.00 94.81 499 ALA A O 1
ATOM 3895 N N . THR A 1 500 ? 19.756 9.861 -23.310 1.00 96.62 500 THR A N 1
ATOM 3896 C CA . THR A 1 500 ? 18.405 10.395 -23.131 1.00 96.62 500 THR A CA 1
ATOM 3897 C C . THR A 1 500 ? 17.664 9.693 -21.997 1.00 96.62 500 THR A C 1
ATOM 3899 O O . THR A 1 500 ? 17.533 8.468 -21.966 1.00 96.62 500 THR A O 1
ATOM 3902 N N . VAL A 1 501 ? 17.121 10.491 -21.073 1.00 96.81 501 VAL A N 1
ATOM 3903 C CA . VAL A 1 501 ? 16.277 10.026 -19.961 1.00 96.81 501 VAL A CA 1
ATOM 3904 C C . VAL A 1 501 ? 15.081 10.961 -19.806 1.00 96.81 501 VAL A C 1
ATOM 3906 O O . VAL A 1 501 ? 15.202 12.184 -19.913 1.00 96.81 501 VAL A O 1
ATOM 3909 N N . PHE A 1 502 ? 13.920 10.386 -19.516 1.00 96.25 502 PHE A N 1
ATOM 3910 C CA . PHE A 1 502 ? 12.711 11.110 -19.153 1.00 96.25 502 PHE A CA 1
ATOM 3911 C C . PHE A 1 502 ? 12.335 10.824 -17.700 1.00 96.25 502 PHE A C 1
ATOM 3913 O O . PHE A 1 502 ? 12.457 9.694 -17.227 1.00 96.25 502 PHE A O 1
ATOM 3920 N N . LEU A 1 503 ? 11.836 11.846 -17.002 1.00 94.12 503 LEU A N 1
ATOM 3921 C CA . LEU A 1 503 ? 11.286 11.715 -15.655 1.00 94.12 503 LEU A CA 1
ATOM 3922 C C . LEU A 1 503 ? 9.814 12.094 -15.634 1.00 94.12 503 LEU A C 1
ATOM 3924 O O . LEU A 1 503 ? 9.447 13.197 -16.036 1.00 94.12 503 LEU A O 1
ATOM 3928 N N . GLY A 1 504 ? 8.982 11.208 -15.099 1.00 91.88 504 GLY A N 1
ATOM 3929 C CA . GLY A 1 504 ? 7.590 11.502 -14.779 1.00 91.88 504 GLY A CA 1
ATOM 3930 C C . GLY A 1 504 ? 7.499 12.127 -13.394 1.00 91.88 504 GLY A C 1
ATOM 3931 O O . GLY A 1 504 ? 8.174 11.677 -12.471 1.00 91.88 504 GLY A O 1
ATOM 3932 N N . THR A 1 505 ? 6.686 13.167 -13.225 1.00 87.81 505 THR A N 1
ATOM 3933 C CA . THR A 1 505 ? 6.590 13.903 -11.956 1.00 87.81 505 THR A CA 1
ATOM 3934 C C . THR A 1 505 ? 5.150 14.013 -11.444 1.00 87.81 505 THR A C 1
ATOM 3936 O O . THR A 1 505 ? 4.194 13.877 -12.207 1.00 87.81 505 THR A O 1
ATOM 3939 N N . ARG A 1 506 ? 4.965 14.287 -10.143 1.00 80.25 506 ARG A N 1
ATOM 3940 C CA . ARG A 1 506 ? 3.622 14.394 -9.527 1.00 80.25 506 ARG A CA 1
ATOM 3941 C C . ARG A 1 506 ? 2.790 15.609 -9.960 1.00 80.25 506 ARG A C 1
ATOM 3943 O O . ARG A 1 506 ? 1.572 15.574 -9.813 1.00 80.25 506 ARG A O 1
ATOM 3950 N N . TYR A 1 507 ? 3.404 16.688 -10.447 1.00 73.94 507 TYR A N 1
ATOM 3951 C CA . TYR A 1 507 ? 2.685 17.946 -10.706 1.00 73.94 507 TYR A CA 1
ATOM 3952 C C . TYR A 1 507 ? 3.052 18.640 -12.019 1.00 73.94 507 TYR A C 1
ATOM 3954 O O . TYR A 1 507 ? 2.169 19.161 -12.698 1.00 73.94 507 TYR A O 1
ATOM 3962 N N . LYS A 1 508 ? 4.336 18.695 -12.380 1.00 75.50 508 LYS A N 1
ATOM 3963 C CA . LYS A 1 508 ? 4.848 19.432 -13.549 1.00 75.50 508 LYS A CA 1
ATOM 3964 C C . LYS A 1 508 ? 4.869 18.606 -14.839 1.00 75.50 508 LYS A C 1
ATOM 3966 O O . LYS A 1 508 ? 5.308 19.124 -15.859 1.00 75.50 508 LYS A O 1
ATOM 3971 N N . GLY A 1 509 ? 4.361 17.374 -14.813 1.00 87.38 509 GLY A N 1
ATOM 3972 C CA . GLY A 1 509 ? 4.370 16.486 -15.969 1.00 87.38 509 GLY A CA 1
ATOM 3973 C C . GLY A 1 509 ? 5.729 15.821 -16.152 1.00 87.38 509 GLY A C 1
ATOM 3974 O O . GLY A 1 509 ? 6.200 15.154 -15.230 1.00 87.38 509 GLY A O 1
ATOM 3975 N N . ILE A 1 510 ? 6.347 15.993 -17.319 1.00 90.88 510 ILE A N 1
ATOM 3976 C CA . ILE A 1 510 ? 7.524 15.228 -17.751 1.00 90.88 510 ILE A CA 1
ATOM 3977 C C . ILE A 1 510 ? 8.748 16.131 -17.880 1.00 90.88 510 ILE A C 1
ATOM 3979 O O . ILE A 1 510 ? 8.668 17.210 -18.456 1.00 90.88 510 ILE A O 1
ATOM 3983 N N . LEU A 1 511 ? 9.893 15.667 -17.386 1.00 90.06 511 LEU A N 1
ATOM 3984 C CA . LEU A 1 511 ? 11.202 16.281 -17.609 1.00 90.06 511 LEU A CA 1
ATOM 3985 C C . LEU A 1 511 ? 12.028 15.409 -18.550 1.00 90.06 511 LEU A C 1
ATOM 3987 O O . LEU A 1 511 ? 11.848 14.194 -18.582 1.00 90.06 511 LEU A O 1
ATOM 3991 N N . LYS A 1 512 ? 12.946 16.022 -19.294 1.00 92.50 512 LYS A N 1
ATOM 3992 C CA . LYS A 1 512 ? 13.827 15.338 -20.244 1.00 92.50 512 LYS A CA 1
ATOM 3993 C C . LYS A 1 512 ? 15.266 15.818 -20.092 1.00 92.50 512 LYS A C 1
ATOM 3995 O O . LYS A 1 512 ? 15.499 17.015 -19.940 1.00 92.50 512 LYS A O 1
ATOM 4000 N N . THR A 1 513 ? 16.207 14.895 -20.213 1.00 92.94 513 THR A N 1
ATOM 4001 C CA . THR A 1 513 ? 17.639 15.147 -20.410 1.00 92.94 513 THR A CA 1
ATOM 4002 C C . THR A 1 513 ? 18.115 14.423 -21.672 1.00 92.94 513 THR A C 1
ATOM 4004 O O . THR A 1 513 ? 17.505 13.437 -22.087 1.00 92.94 513 THR A O 1
ATOM 4007 N N . THR A 1 514 ? 19.183 14.931 -22.284 1.00 94.62 514 THR A N 1
ATOM 4008 C CA . THR A 1 514 ? 19.934 14.294 -23.384 1.00 94.62 514 THR A CA 1
ATOM 4009 C C . THR A 1 514 ? 21.442 14.309 -23.103 1.00 94.62 514 THR A C 1
ATOM 4011 O O . THR A 1 514 ? 22.250 14.282 -24.023 1.00 94.62 514 THR A O 1
ATOM 4014 N N . ASP A 1 515 ? 21.825 14.469 -21.834 1.00 91.06 515 ASP A N 1
ATOM 4015 C CA . ASP A 1 515 ? 23.213 14.546 -21.366 1.00 91.06 515 ASP A CA 1
ATOM 4016 C C . ASP A 1 515 ? 23.432 13.688 -20.107 1.00 91.06 515 ASP A C 1
ATOM 4018 O O . ASP A 1 515 ? 24.273 13.987 -19.258 1.00 91.06 515 ASP A O 1
ATOM 4022 N N . GLY A 1 516 ? 22.641 12.619 -19.956 1.00 88.56 516 GLY A N 1
ATOM 4023 C CA . GLY A 1 516 ? 22.764 11.684 -18.837 1.00 88.56 516 GLY A CA 1
ATOM 4024 C C . GLY A 1 516 ? 22.291 12.247 -17.494 1.00 88.56 516 GLY A C 1
ATOM 4025 O O . GLY A 1 516 ? 22.630 11.702 -16.443 1.00 88.56 516 GLY A O 1
ATOM 4026 N N . GLY A 1 517 ? 21.502 13.324 -17.517 1.00 88.12 517 GLY A N 1
ATOM 4027 C CA . GLY A 1 517 ? 20.931 13.969 -16.337 1.00 88.12 517 GLY A CA 1
ATOM 4028 C C . GLY A 1 517 ? 21.728 15.158 -15.810 1.00 88.12 517 GLY A C 1
ATOM 4029 O O . GLY A 1 517 ? 21.354 15.682 -14.758 1.00 88.12 517 GLY A O 1
ATOM 4030 N N . ALA A 1 518 ? 22.775 15.601 -16.514 1.00 84.94 518 ALA A N 1
ATOM 4031 C CA . ALA A 1 518 ? 23.548 16.787 -16.145 1.00 84.94 518 ALA A CA 1
ATOM 4032 C C . ALA A 1 518 ? 22.724 18.081 -16.282 1.00 84.94 518 ALA A C 1
ATOM 4034 O O . ALA A 1 518 ? 22.867 18.998 -15.468 1.00 84.94 518 ALA A O 1
ATOM 4035 N N . SER A 1 519 ? 21.814 18.141 -17.256 1.00 84.44 519 SER A N 1
ATOM 4036 C CA . SER A 1 519 ? 20.832 19.209 -17.420 1.00 84.44 519 SER A CA 1
ATOM 4037 C C . SER A 1 519 ? 19.455 18.670 -17.816 1.00 84.44 519 SER A C 1
ATOM 4039 O O . SER A 1 519 ? 19.311 17.574 -18.358 1.00 84.44 519 SER A O 1
ATOM 4041 N N . TRP A 1 520 ? 18.413 19.445 -17.499 1.00 85.69 520 TRP A N 1
ATOM 4042 C CA . TRP A 1 520 ? 17.018 19.046 -17.683 1.00 85.69 520 TRP A CA 1
ATOM 4043 C C . TRP A 1 520 ? 16.204 20.155 -18.341 1.00 85.69 520 TRP A C 1
ATOM 4045 O O . TRP A 1 520 ? 16.310 21.325 -17.969 1.00 85.69 520 TRP A O 1
ATOM 4055 N N . ILE A 1 521 ? 15.326 19.765 -19.259 1.00 85.31 521 ILE A N 1
ATOM 4056 C CA . ILE A 1 521 ? 14.269 20.607 -19.822 1.00 85.31 521 ILE A CA 1
ATOM 4057 C C . ILE A 1 521 ? 12.895 20.063 -19.415 1.00 85.31 521 ILE A C 1
ATOM 4059 O O . ILE A 1 521 ? 12.744 18.873 -19.140 1.00 85.31 521 ILE A O 1
ATOM 4063 N N . ASN A 1 522 ? 11.880 20.927 -19.387 1.00 86.12 522 ASN A N 1
ATOM 4064 C CA . ASN A 1 522 ? 10.484 20.525 -19.213 1.00 86.12 522 ASN A CA 1
ATOM 4065 C C . ASN A 1 522 ? 9.734 20.731 -20.536 1.00 86.12 522 ASN A C 1
ATOM 4067 O O . ASN A 1 522 ? 9.281 21.848 -20.792 1.00 86.12 522 ASN A O 1
ATOM 4071 N N . PRO A 1 523 ? 9.625 19.701 -21.389 1.00 85.88 523 PRO A N 1
ATOM 4072 C CA . PRO A 1 523 ? 8.925 19.837 -22.656 1.00 85.88 523 PRO A CA 1
ATOM 4073 C C . PRO A 1 523 ? 7.407 19.602 -22.527 1.00 85.88 523 PRO A C 1
ATOM 4075 O O . PRO A 1 523 ? 6.703 19.610 -23.529 1.00 85.88 523 PRO A O 1
ATOM 4078 N N . TRP A 1 524 ? 6.885 19.375 -21.315 1.00 88.00 524 TRP A N 1
ATOM 4079 C CA . TRP A 1 524 ? 5.476 19.069 -21.090 1.00 88.00 524 TRP A CA 1
ATOM 4080 C C . TRP A 1 524 ? 4.570 20.303 -21.192 1.00 88.00 524 TRP A C 1
ATOM 4082 O O . TRP A 1 524 ? 4.738 21.288 -20.473 1.00 88.00 524 TRP A O 1
ATOM 4092 N N . GLN A 1 525 ? 3.536 20.200 -22.026 1.00 85.00 525 GLN A N 1
ATOM 4093 C CA . GLN A 1 525 ? 2.611 21.285 -22.366 1.00 85.00 525 GLN A CA 1
ATOM 4094 C C . GLN A 1 525 ? 1.132 20.963 -22.104 1.00 85.00 525 GLN A C 1
ATOM 4096 O O . GLN A 1 525 ? 0.290 21.852 -22.200 1.00 85.00 525 GLN A O 1
ATOM 4101 N N . ALA A 1 526 ? 0.779 19.736 -21.705 1.00 80.56 526 ALA A N 1
ATOM 4102 C CA . ALA A 1 526 ? -0.617 19.340 -21.457 1.00 80.56 526 ALA A CA 1
ATOM 4103 C C . ALA A 1 526 ? -1.150 19.763 -20.063 1.00 80.56 526 ALA A C 1
ATOM 4105 O O . ALA A 1 526 ? -2.013 19.107 -19.466 1.00 80.56 526 ALA A O 1
ATOM 4106 N N . GLY A 1 527 ? -0.632 20.874 -19.528 1.00 77.19 527 GLY A N 1
ATOM 4107 C CA . GLY A 1 527 ? -0.956 21.415 -18.206 1.00 77.19 527 GLY A CA 1
ATOM 4108 C C . GLY A 1 527 ? -0.468 20.545 -17.041 1.00 77.19 527 GLY A C 1
ATOM 4109 O O . GLY A 1 527 ? -0.087 19.389 -17.219 1.00 77.19 527 GLY A O 1
ATOM 4110 N N . LYS A 1 528 ? -0.505 21.079 -15.814 1.00 78.81 528 LYS A N 1
ATOM 4111 C CA . LYS A 1 528 ? -0.083 20.342 -14.606 1.00 78.81 528 LYS A CA 1
ATOM 4112 C C . LYS A 1 528 ? -0.793 18.985 -14.499 1.00 78.81 528 LYS A C 1
ATOM 4114 O O . LYS A 1 528 ? -1.981 18.878 -14.816 1.00 78.81 528 LYS A O 1
ATOM 4119 N N . GLY A 1 529 ? -0.072 17.956 -14.073 1.00 77.88 529 GLY A N 1
ATOM 4120 C CA . GLY A 1 529 ? -0.575 16.588 -13.999 1.00 77.88 529 GLY A CA 1
ATOM 4121 C C . GLY A 1 529 ? 0.400 15.650 -13.296 1.00 77.88 529 GLY A C 1
ATOM 4122 O O . GLY A 1 529 ? 1.614 15.829 -13.387 1.00 77.88 529 GLY A O 1
ATOM 4123 N N . TRP A 1 530 ? -0.162 14.667 -12.594 1.00 87.38 530 TRP A N 1
ATOM 4124 C CA . TRP A 1 530 ? 0.581 13.583 -11.960 1.00 87.38 530 TRP A CA 1
ATOM 4125 C C . TRP A 1 530 ? 0.799 12.481 -12.988 1.00 87.38 530 TRP A C 1
ATOM 4127 O O . TRP A 1 530 ? -0.168 11.848 -13.415 1.00 87.38 530 TRP A O 1
ATOM 4137 N N . ILE A 1 531 ? 2.052 12.252 -13.378 1.00 91.00 531 ILE A N 1
ATOM 4138 C CA . ILE A 1 531 ? 2.425 11.149 -14.268 1.00 91.00 531 ILE A CA 1
ATOM 4139 C C . ILE A 1 531 ? 2.331 9.837 -13.491 1.00 91.00 531 ILE A C 1
ATOM 4141 O O . ILE A 1 531 ? 3.031 9.678 -12.500 1.00 91.00 531 ILE A O 1
ATOM 4145 N N . ALA A 1 532 ? 1.431 8.948 -13.900 1.00 90.75 532 ALA A N 1
ATOM 4146 C CA . ALA A 1 532 ? 1.199 7.649 -13.262 1.00 90.75 532 ALA A CA 1
ATOM 4147 C C . ALA A 1 532 ? 1.998 6.506 -13.915 1.00 90.75 532 ALA A C 1
ATOM 4149 O O . ALA A 1 532 ? 2.183 5.463 -13.305 1.00 90.75 532 ALA A O 1
ATOM 4150 N N . SER A 1 533 ? 2.447 6.702 -15.158 1.00 93.88 533 SER A N 1
ATOM 4151 C CA . SER A 1 533 ? 3.319 5.785 -15.895 1.00 93.88 533 SER A CA 1
ATOM 4152 C C . SER A 1 533 ? 4.036 6.555 -16.991 1.00 93.88 533 SER A C 1
ATOM 4154 O O . SER A 1 533 ? 3.474 7.504 -17.547 1.00 93.88 533 SER A O 1
ATOM 4156 N N . LEU A 1 534 ? 5.260 6.149 -17.312 1.00 95.88 534 LEU A N 1
ATOM 4157 C CA . LEU A 1 534 ? 6.084 6.746 -18.357 1.00 95.88 534 LEU A CA 1
ATOM 4158 C C . LEU A 1 534 ? 6.925 5.651 -19.012 1.00 95.88 534 LEU A C 1
ATOM 4160 O O . LEU A 1 534 ? 7.627 4.921 -18.316 1.00 95.88 534 LEU A O 1
ATOM 4164 N N . LYS A 1 535 ? 6.867 5.550 -20.340 1.00 97.31 535 LYS A N 1
ATOM 4165 C CA . LYS A 1 535 ? 7.609 4.552 -21.117 1.00 97.31 535 LYS A CA 1
ATOM 4166 C C . LYS A 1 535 ? 8.156 5.146 -22.403 1.00 97.31 535 LYS A C 1
ATOM 4168 O O . LYS A 1 535 ? 7.528 5.998 -23.027 1.00 97.31 535 LYS A O 1
ATOM 4173 N N . VAL A 1 536 ? 9.320 4.655 -22.801 1.00 97.94 536 VAL A N 1
ATOM 4174 C CA . VAL A 1 536 ? 9.976 4.972 -24.070 1.00 97.94 536 VAL A CA 1
ATOM 4175 C C . VAL A 1 536 ? 9.819 3.762 -24.991 1.00 97.94 536 VAL A C 1
ATOM 4177 O O . VAL A 1 536 ? 9.874 2.630 -24.513 1.00 97.94 536 VAL A O 1
ATOM 4180 N N . SER A 1 537 ? 9.569 4.001 -26.281 1.00 97.62 537 SER A N 1
ATOM 4181 C CA . SER A 1 537 ? 9.464 2.930 -27.280 1.00 97.62 537 SER A CA 1
ATOM 4182 C C . SER A 1 537 ? 10.745 2.080 -27.323 1.00 97.62 537 SER A C 1
ATOM 4184 O O . SER A 1 537 ? 11.838 2.652 -27.251 1.00 97.62 537 SER A O 1
ATOM 4186 N N . PRO A 1 538 ? 10.657 0.748 -27.504 1.00 96.44 538 PRO A N 1
ATOM 4187 C CA . PRO A 1 538 ? 11.827 -0.095 -27.760 1.00 96.44 538 PRO A CA 1
ATOM 4188 C C . PRO A 1 538 ? 12.658 0.370 -28.966 1.00 96.44 538 PRO A C 1
ATOM 4190 O O . PRO A 1 538 ? 13.877 0.246 -28.950 1.00 96.44 538 PRO A O 1
ATOM 4193 N N . ASN A 1 539 ? 12.022 0.990 -29.969 1.00 95.31 539 ASN A N 1
ATOM 4194 C CA . ASN A 1 539 ? 12.675 1.525 -31.168 1.00 95.31 539 ASN A CA 1
ATOM 4195 C C . ASN A 1 539 ? 12.852 3.060 -31.127 1.00 95.31 539 ASN A C 1
ATOM 4197 O O . ASN A 1 539 ? 12.875 3.737 -32.162 1.00 95.31 539 ASN A O 1
ATOM 4201 N N . PHE A 1 540 ? 12.975 3.636 -29.926 1.00 97.00 540 PHE A N 1
ATOM 4202 C CA . PHE A 1 540 ? 13.019 5.088 -29.724 1.00 97.00 540 PHE A CA 1
ATOM 4203 C C . PHE A 1 540 ? 14.100 5.815 -30.528 1.00 97.00 540 PHE A C 1
ATOM 4205 O O . PHE A 1 540 ? 13.883 6.960 -30.933 1.00 97.00 540 PHE A O 1
ATOM 4212 N N . GLY A 1 541 ? 15.245 5.175 -30.788 1.00 94.06 541 GLY A N 1
ATOM 4213 C CA . GLY A 1 541 ? 16.310 5.753 -31.615 1.00 94.06 541 GLY A CA 1
ATOM 4214 C C . GLY A 1 541 ? 15.815 6.199 -32.998 1.00 94.06 541 GLY A C 1
ATOM 4215 O O . GLY A 1 541 ? 16.252 7.239 -33.502 1.00 94.06 541 GLY A O 1
ATOM 4216 N N . ASN A 1 542 ? 14.837 5.474 -33.550 1.00 95.38 542 ASN A N 1
ATOM 4217 C CA . ASN A 1 542 ? 14.257 5.712 -34.866 1.00 95.38 542 ASN A CA 1
ATOM 4218 C C . ASN A 1 542 ? 12.900 6.423 -34.790 1.00 95.38 542 ASN A C 1
ATOM 4220 O O . ASN A 1 542 ? 12.711 7.451 -35.440 1.00 95.38 542 ASN A O 1
ATOM 4224 N N . ASP A 1 543 ? 11.960 5.906 -33.992 1.00 95.88 543 ASP A N 1
ATOM 4225 C CA . ASP A 1 543 ? 10.570 6.386 -33.987 1.00 95.88 543 ASP A CA 1
ATOM 4226 C C . ASP A 1 543 ? 10.334 7.612 -33.092 1.00 95.88 543 ASP A C 1
ATOM 4228 O O . ASP A 1 543 ? 9.351 8.334 -33.269 1.00 95.88 543 ASP A O 1
ATOM 4232 N N . ARG A 1 544 ? 11.251 7.878 -32.150 1.00 96.25 544 ARG A N 1
ATOM 4233 C CA . ARG A 1 544 ? 11.174 8.977 -31.181 1.00 96.25 544 ARG A CA 1
ATOM 4234 C C . ARG A 1 544 ? 9.898 8.954 -30.320 1.00 96.25 544 ARG A C 1
ATOM 4236 O O . ARG A 1 544 ? 9.485 10.004 -29.818 1.00 96.25 544 ARG A O 1
ATOM 4243 N N . ILE A 1 545 ? 9.286 7.787 -30.114 1.00 97.62 545 ILE A N 1
ATOM 4244 C CA . ILE A 1 545 ? 8.009 7.636 -29.409 1.00 97.62 545 ILE A CA 1
ATOM 4245 C C . ILE A 1 545 ? 8.188 7.528 -27.889 1.00 97.62 545 ILE A C 1
ATOM 4247 O O . ILE A 1 545 ? 8.997 6.754 -27.376 1.00 97.62 545 ILE A O 1
ATOM 4251 N N . VAL A 1 546 ? 7.371 8.288 -27.154 1.00 97.88 546 VAL A N 1
ATOM 4252 C CA . VAL A 1 546 ? 7.280 8.245 -25.685 1.00 97.88 546 VAL A CA 1
ATOM 4253 C C . VAL A 1 546 ? 5.810 8.261 -25.279 1.00 97.88 546 VAL A C 1
ATOM 4255 O O . VAL A 1 546 ? 5.032 9.065 -25.791 1.00 97.88 546 VAL A O 1
ATOM 4258 N N . ALA A 1 547 ? 5.421 7.397 -24.346 1.00 97.88 547 ALA A N 1
ATOM 4259 C CA . ALA A 1 547 ? 4.066 7.320 -23.813 1.00 97.88 547 ALA A CA 1
ATOM 4260 C C . ALA A 1 547 ? 4.035 7.694 -22.333 1.00 97.88 547 ALA A C 1
ATOM 4262 O O . ALA A 1 547 ? 4.945 7.362 -21.573 1.00 97.88 547 ALA A O 1
ATOM 4263 N N . ALA A 1 548 ? 2.960 8.353 -21.917 1.00 95.94 548 ALA A N 1
ATOM 4264 C CA . ALA A 1 548 ? 2.725 8.689 -20.525 1.00 95.94 548 ALA A CA 1
ATOM 4265 C C . ALA A 1 548 ? 1.245 8.573 -20.181 1.00 95.94 548 ALA A C 1
ATOM 4267 O O . ALA A 1 548 ? 0.383 8.992 -20.951 1.00 95.94 548 ALA A O 1
ATOM 4268 N N . SER A 1 549 ? 0.943 8.071 -18.990 1.00 94.06 549 SER A N 1
ATOM 4269 C CA . SER A 1 549 ? -0.400 8.149 -18.424 1.00 94.06 549 SER A CA 1
ATOM 4270 C C . SER A 1 549 ? -0.431 9.205 -17.337 1.00 94.06 549 SER A C 1
ATOM 4272 O O . SER A 1 549 ? 0.479 9.303 -16.511 1.00 94.06 549 SER A O 1
ATOM 4274 N N . VAL A 1 550 ? -1.496 9.996 -17.313 1.00 91.94 550 VAL A N 1
ATOM 4275 C CA . VAL A 1 550 ? -1.641 11.137 -16.417 1.00 91.94 550 VAL A CA 1
ATOM 4276 C C . VAL A 1 550 ? -2.916 10.973 -15.609 1.00 91.94 550 VAL A C 1
ATOM 4278 O O . VAL A 1 550 ? -4.006 10.806 -16.159 1.00 91.94 550 VAL A O 1
ATOM 4281 N N . ARG A 1 551 ? -2.792 11.053 -14.283 1.00 86.50 551 ARG A N 1
ATOM 4282 C CA . ARG A 1 551 ? -3.930 10.926 -13.369 1.00 86.50 551 ARG A CA 1
ATOM 4283 C C . ARG A 1 551 ? -5.006 11.953 -13.732 1.00 86.50 551 ARG A C 1
ATOM 4285 O O . ARG A 1 551 ? -4.710 13.146 -13.842 1.00 86.50 551 ARG A O 1
ATOM 4292 N N . ARG A 1 552 ? -6.248 11.484 -13.880 1.00 86.50 552 ARG A N 1
ATOM 4293 C CA . ARG A 1 552 ? -7.425 12.259 -14.318 1.00 86.50 552 ARG A CA 1
ATOM 4294 C C . ARG A 1 552 ? -7.370 12.811 -15.751 1.00 86.50 552 ARG A C 1
ATOM 4296 O O . ARG A 1 552 ? -8.141 13.713 -16.067 1.00 86.50 552 ARG A O 1
ATOM 4303 N N . LYS A 1 553 ? -6.450 12.338 -16.597 1.00 90.81 553 LYS A N 1
ATOM 4304 C CA . LYS A 1 553 ? -6.379 12.735 -18.015 1.00 90.81 553 LYS A CA 1
ATOM 4305 C C . LYS A 1 553 ? -6.117 11.570 -18.981 1.00 90.81 553 LYS A C 1
ATOM 4307 O O . LYS A 1 553 ? -6.100 11.791 -20.190 1.00 90.81 553 LYS A O 1
ATOM 4312 N N . GLY A 1 554 ? -5.936 10.349 -18.480 1.00 92.00 554 GLY A N 1
ATOM 4313 C CA . GLY A 1 554 ? -5.714 9.160 -19.304 1.00 92.00 554 GLY A CA 1
ATOM 4314 C C . GLY A 1 554 ? -4.344 9.140 -19.988 1.00 92.00 554 GLY A C 1
ATOM 4315 O O . GLY A 1 554 ? -3.335 9.534 -19.401 1.00 92.00 554 GLY A O 1
ATOM 4316 N N . PHE A 1 555 ? -4.314 8.647 -21.219 1.00 96.12 555 PHE A N 1
ATOM 4317 C CA . PHE A 1 555 ? -3.124 8.341 -21.999 1.00 96.12 555 PHE A CA 1
ATOM 4318 C C . PHE A 1 555 ? -2.692 9.493 -22.919 1.00 96.12 555 PHE A C 1
ATOM 4320 O O . PHE A 1 555 ? -3.498 10.123 -23.612 1.00 96.12 555 PHE A O 1
ATOM 4327 N N . TYR A 1 556 ? -1.381 9.723 -22.964 1.00 96.62 556 TYR A N 1
ATOM 4328 C CA . TYR A 1 556 ? -0.708 10.676 -23.835 1.00 96.62 556 TYR A CA 1
ATOM 4329 C C . TYR A 1 556 ? 0.437 10.007 -24.593 1.00 96.62 556 TYR A C 1
ATOM 4331 O O . TYR A 1 556 ? 1.177 9.195 -24.038 1.00 96.62 556 TYR A O 1
ATOM 4339 N N . LEU A 1 557 ? 0.628 10.423 -25.844 1.00 97.00 557 LEU A N 1
ATOM 4340 C CA . LEU A 1 557 ? 1.740 9.989 -26.686 1.00 97.00 557 LEU A CA 1
ATOM 4341 C C . LEU A 1 557 ? 2.485 11.190 -27.266 1.00 97.00 557 LEU A C 1
ATOM 4343 O O . LEU A 1 557 ? 1.868 12.156 -27.719 1.00 97.00 557 LEU A O 1
ATOM 4347 N N . SER A 1 558 ? 3.805 11.082 -27.307 1.00 97.25 558 SER A N 1
ATOM 4348 C CA . SER A 1 558 ? 4.697 11.899 -28.116 1.00 97.25 558 SER A CA 1
ATOM 4349 C C . SER A 1 558 ? 5.299 11.053 -29.234 1.00 97.25 558 SER A C 1
ATOM 4351 O O . SER A 1 558 ? 5.671 9.907 -29.000 1.00 97.25 558 SER A O 1
ATOM 4353 N N . THR A 1 559 ? 5.421 11.628 -30.430 1.00 96.44 559 THR A N 1
ATOM 4354 C CA . THR A 1 559 ? 6.068 11.009 -31.603 1.00 96.44 559 THR A CA 1
ATOM 4355 C C . THR A 1 559 ? 7.287 11.809 -32.077 1.00 96.44 559 THR A C 1
ATOM 4357 O O . THR A 1 559 ? 7.712 11.686 -33.219 1.00 96.44 559 THR A O 1
ATOM 4360 N N . ASP A 1 560 ? 7.802 12.715 -31.243 1.00 95.69 560 ASP A N 1
ATOM 4361 C CA . ASP A 1 560 ? 8.871 13.662 -31.589 1.00 95.69 560 ASP A CA 1
ATOM 4362 C C . ASP A 1 560 ? 9.896 13.828 -30.451 1.00 95.69 560 ASP A C 1
ATOM 4364 O O . ASP A 1 560 ? 10.482 14.896 -30.243 1.00 95.69 560 ASP A O 1
ATOM 4368 N N . ALA A 1 561 ? 10.138 12.739 -29.720 1.00 95.19 561 ALA A N 1
ATOM 4369 C CA . ALA A 1 561 ? 11.039 12.637 -28.576 1.00 95.19 561 ALA A CA 1
ATOM 4370 C C . ALA A 1 561 ? 10.628 13.520 -27.393 1.00 95.19 561 ALA A C 1
ATOM 4372 O O . ALA A 1 561 ? 11.479 14.131 -26.734 1.00 95.19 561 ALA A O 1
ATOM 4373 N N . GLY A 1 562 ? 9.327 13.591 -27.128 1.00 93.12 562 GLY A N 1
ATOM 4374 C CA . GLY A 1 562 ? 8.746 14.323 -26.013 1.00 93.12 562 GLY A CA 1
ATOM 4375 C C . GLY A 1 562 ? 8.632 15.826 -26.233 1.00 93.12 562 GLY A C 1
ATOM 4376 O O . GLY A 1 562 ? 8.368 16.503 -25.247 1.00 93.12 562 GLY A O 1
ATOM 4377 N N . LYS A 1 563 ? 8.847 16.354 -27.452 1.00 90.75 563 LYS A N 1
ATOM 4378 C CA . LYS A 1 563 ? 8.731 17.798 -27.752 1.00 90.75 563 LYS A CA 1
ATOM 4379 C C . LYS A 1 563 ? 7.270 18.248 -27.808 1.00 90.75 563 LYS A C 1
ATOM 4381 O O . LYS A 1 563 ? 6.962 19.362 -27.397 1.00 90.75 563 LYS A O 1
ATOM 4386 N N . SER A 1 564 ? 6.384 17.387 -28.298 1.00 92.75 564 SER A N 1
ATOM 4387 C CA . SER A 1 564 ? 4.937 17.559 -28.285 1.00 92.75 564 SER A CA 1
ATOM 4388 C C . SER A 1 564 ? 4.232 16.272 -27.841 1.00 92.75 564 SER A C 1
ATOM 4390 O O . SER A 1 564 ? 4.801 15.185 -27.855 1.00 92.75 564 SER A O 1
ATOM 4392 N N . TRP A 1 565 ? 2.990 16.407 -27.383 1.00 94.12 565 TRP A N 1
ATOM 4393 C CA . TRP A 1 565 ? 2.228 15.415 -26.629 1.00 94.12 565 TRP A CA 1
ATOM 4394 C C . TRP A 1 565 ? 0.760 15.553 -27.008 1.00 94.12 565 TRP A C 1
ATOM 4396 O O . TRP A 1 565 ? 0.217 16.659 -27.012 1.00 94.12 565 TRP A O 1
ATOM 4406 N N . GLN A 1 566 ? 0.124 14.430 -27.315 1.00 94.88 566 GLN A N 1
ATOM 4407 C CA . GLN A 1 566 ? -1.271 14.356 -27.735 1.00 94.88 566 GLN A CA 1
ATOM 4408 C C . GLN A 1 566 ? -2.021 13.395 -26.818 1.00 94.88 566 GLN A C 1
ATOM 4410 O O . GLN A 1 566 ? -1.537 12.291 -26.570 1.00 94.88 566 GLN A O 1
ATOM 4415 N N . SER A 1 567 ? -3.201 13.790 -26.339 1.00 95.62 567 SER A N 1
ATOM 4416 C CA . SER A 1 567 ? -4.107 12.866 -25.650 1.00 95.62 567 SER A CA 1
ATOM 4417 C C . SER A 1 567 ? -4.656 11.848 -26.645 1.00 95.62 567 SER A C 1
ATOM 4419 O O . SER A 1 567 ? -5.133 12.248 -27.709 1.00 95.62 567 SER A O 1
ATOM 4421 N N . ARG A 1 568 ? -4.641 10.559 -26.299 1.00 96.50 568 ARG A N 1
ATOM 4422 C CA . ARG A 1 568 ? -5.211 9.499 -27.142 1.00 96.50 568 ARG A CA 1
ATOM 4423 C C . ARG A 1 568 ? -6.040 8.527 -26.300 1.00 96.50 568 ARG A C 1
ATOM 4425 O O . ARG A 1 568 ? -5.556 7.483 -25.882 1.00 96.50 568 ARG A O 1
ATOM 4432 N N . ASN A 1 569 ? -7.279 8.925 -26.010 1.00 95.94 569 ASN A N 1
ATOM 4433 C CA . ASN A 1 569 ? -8.173 8.244 -25.062 1.00 95.94 569 ASN A CA 1
ATOM 4434 C C . ASN A 1 569 ? -9.403 7.593 -25.723 1.00 95.94 569 ASN A C 1
ATOM 4436 O O . ASN A 1 569 ? -10.307 7.148 -25.021 1.00 95.94 569 ASN A O 1
ATOM 4440 N N . GLU A 1 570 ? -9.485 7.565 -27.053 1.00 97.56 570 GLU A N 1
ATOM 4441 C CA . GLU A 1 570 ? -10.658 7.033 -27.755 1.00 97.56 570 GLU A CA 1
ATOM 4442 C C . GLU A 1 570 ? -10.836 5.533 -27.466 1.00 97.56 570 GLU A C 1
ATOM 4444 O O . GLU A 1 570 ? -9.921 4.738 -27.669 1.00 97.56 570 GLU A O 1
ATOM 4449 N N . GLY A 1 571 ? -12.006 5.134 -26.965 1.00 96.25 571 GLY A N 1
ATOM 4450 C CA . GLY A 1 571 ? -12.285 3.749 -26.562 1.00 96.25 571 GLY A CA 1
ATOM 4451 C C . GLY A 1 571 ? -11.894 3.392 -25.120 1.00 96.25 571 GLY A C 1
ATOM 4452 O O . GLY A 1 571 ? -12.199 2.288 -24.673 1.00 96.25 571 GLY A O 1
ATOM 4453 N N . LEU A 1 572 ? -11.275 4.308 -24.362 1.00 95.56 572 LEU A N 1
ATOM 4454 C CA . LEU A 1 572 ? -11.097 4.145 -22.915 1.00 95.56 572 LEU A CA 1
ATOM 4455 C C . LEU A 1 572 ? -12.384 4.502 -22.164 1.00 95.56 572 LEU A C 1
ATOM 4457 O O . LEU A 1 572 ? -13.083 5.451 -22.523 1.00 95.56 572 LEU A O 1
ATOM 4461 N N . SER A 1 573 ? -12.682 3.779 -21.083 1.00 92.19 573 SER A N 1
ATOM 4462 C CA . SER A 1 573 ? -13.800 4.136 -20.205 1.00 92.19 573 SER A CA 1
ATOM 4463 C C . SER A 1 573 ? -13.532 5.447 -19.442 1.00 92.19 573 SER A C 1
ATOM 4465 O O . SER A 1 573 ? -12.374 5.805 -19.201 1.00 92.19 573 SER A O 1
ATOM 4467 N N . PRO A 1 574 ? -14.576 6.152 -18.962 1.00 89.56 574 PRO A N 1
ATOM 4468 C CA . PRO A 1 574 ? -14.393 7.315 -18.094 1.00 89.56 574 PRO A CA 1
ATOM 4469 C C . PRO A 1 574 ? -13.564 7.002 -16.845 1.00 89.56 574 PRO A C 1
ATOM 4471 O O . PRO A 1 574 ? -12.776 7.833 -16.411 1.00 89.56 574 PRO A O 1
ATOM 4474 N N . LEU A 1 575 ? -13.676 5.790 -16.288 1.00 84.06 575 LEU A N 1
ATOM 4475 C CA . LEU A 1 575 ? -12.860 5.376 -15.146 1.00 84.06 575 LEU A CA 1
ATOM 4476 C C . LEU A 1 575 ? -11.389 5.196 -15.527 1.00 84.06 575 LEU A C 1
ATOM 4478 O O . LEU A 1 575 ? -10.533 5.623 -14.764 1.00 84.06 575 LEU A O 1
ATOM 4482 N N . ALA A 1 576 ? -11.079 4.658 -16.708 1.00 88.25 576 ALA A N 1
ATOM 4483 C CA . ALA A 1 576 ? -9.704 4.563 -17.200 1.00 88.25 576 ALA A CA 1
ATOM 4484 C C . ALA A 1 576 ? -9.026 5.942 -17.374 1.00 88.25 576 ALA A C 1
ATOM 4486 O O . ALA A 1 576 ? -7.804 6.049 -17.268 1.00 88.25 576 ALA A O 1
ATOM 4487 N N . VAL A 1 577 ? -9.805 7.009 -17.600 1.00 89.75 577 VAL A N 1
ATOM 4488 C CA . VAL A 1 577 ? -9.299 8.378 -17.817 1.00 89.75 577 VAL A CA 1
ATOM 4489 C C . VAL A 1 577 ? -9.339 9.231 -16.542 1.00 89.75 577 VAL A C 1
ATOM 4491 O O . VAL A 1 577 ? -8.360 9.903 -16.207 1.00 89.75 577 VAL A O 1
ATOM 4494 N N . GLU A 1 578 ? -10.458 9.217 -15.816 1.00 84.00 578 GLU A N 1
ATOM 4495 C CA . GLU A 1 578 ? -10.787 10.163 -14.741 1.00 84.00 578 GLU A CA 1
ATOM 4496 C C . GLU A 1 578 ? -10.585 9.613 -13.320 1.00 84.00 578 GLU A C 1
ATOM 4498 O O . GLU A 1 578 ? -10.936 10.290 -12.344 1.00 84.00 578 GLU A O 1
ATOM 4503 N N . TYR A 1 579 ? -10.012 8.412 -13.164 1.00 74.31 579 TYR A N 1
ATOM 4504 C CA . TYR A 1 579 ? -9.890 7.764 -11.856 1.00 74.31 579 TYR A CA 1
ATOM 4505 C C . TYR A 1 579 ? -9.278 8.689 -10.793 1.00 74.31 579 TYR A C 1
ATOM 4507 O O . TYR A 1 579 ? -8.188 9.256 -10.940 1.00 74.31 579 TYR A O 1
ATOM 4515 N N . LYS A 1 580 ? -10.021 8.875 -9.694 1.00 65.06 580 LYS A N 1
ATOM 4516 C CA . LYS A 1 580 ? -9.705 9.886 -8.678 1.00 65.06 580 LYS A CA 1
ATOM 4517 C C . LYS A 1 580 ? -8.734 9.399 -7.610 1.00 65.06 580 LYS A C 1
ATOM 4519 O O . LYS A 1 580 ? -8.088 10.267 -7.021 1.00 65.06 580 LYS A O 1
ATOM 4524 N N . ASN A 1 581 ? -8.614 8.095 -7.360 1.00 63.81 581 ASN A N 1
ATOM 4525 C CA . ASN A 1 581 ? -7.761 7.547 -6.293 1.00 63.81 581 ASN A CA 1
ATOM 4526 C C . ASN A 1 581 ? -6.301 7.421 -6.753 1.00 63.81 581 ASN A C 1
ATOM 4528 O O . ASN A 1 581 ? -5.965 7.854 -7.858 1.00 63.81 581 ASN A O 1
ATOM 4532 N N . LEU A 1 582 ? -5.420 6.889 -5.903 1.00 52.81 582 LEU A N 1
ATOM 4533 C CA . LEU A 1 582 ? -3.991 6.679 -6.187 1.00 52.81 582 LEU A CA 1
ATOM 4534 C C . LEU A 1 582 ? -3.729 5.589 -7.249 1.00 52.81 582 LEU A C 1
ATOM 4536 O O . LEU A 1 582 ? -2.668 4.979 -7.247 1.00 52.81 582 LEU A O 1
ATOM 4540 N N . GLY A 1 583 ? -4.684 5.343 -8.152 1.00 55.97 583 GLY A N 1
ATOM 4541 C CA . GLY A 1 583 ? -4.629 4.242 -9.103 1.00 55.97 583 GLY A CA 1
ATOM 4542 C C . GLY A 1 583 ? -3.357 4.270 -9.938 1.00 55.97 583 GLY A C 1
ATOM 4543 O O . GLY A 1 583 ? -3.090 5.256 -10.629 1.00 55.97 583 GLY A O 1
ATOM 4544 N N . SER A 1 584 ? -2.599 3.178 -9.848 1.00 67.69 584 SER A N 1
ATOM 4545 C CA . SER A 1 584 ? -1.528 2.860 -10.781 1.00 67.69 584 SER A CA 1
ATOM 4546 C C . SER A 1 584 ? -2.151 2.718 -12.164 1.00 67.69 584 SER A C 1
ATOM 4548 O O . SER A 1 584 ? -3.206 2.105 -12.329 1.00 67.69 584 SER A O 1
ATOM 4550 N N . SER A 1 585 ? -1.547 3.351 -13.155 1.00 88.31 585 SER A N 1
ATOM 4551 C CA . SER A 1 585 ? -1.766 2.964 -14.541 1.00 88.31 585 SER A CA 1
ATOM 4552 C C . SER A 1 585 ? -0.439 2.437 -15.042 1.00 88.31 585 SER A C 1
ATOM 4554 O O . SER A 1 585 ? 0.610 2.943 -14.648 1.00 88.31 585 SER A O 1
ATOM 4556 N N . VAL A 1 586 ? -0.467 1.412 -15.878 1.00 94.31 586 VAL A N 1
ATOM 4557 C CA . VAL A 1 586 ? 0.753 0.769 -16.363 1.00 94.31 586 VAL A CA 1
ATOM 4558 C C . VAL A 1 586 ? 0.697 0.749 -17.875 1.00 94.31 586 VAL A C 1
ATOM 4560 O O . VAL A 1 586 ? -0.275 0.277 -18.458 1.00 94.31 586 VAL A O 1
ATOM 4563 N N . ILE A 1 587 ? 1.725 1.305 -18.503 1.00 97.50 587 ILE A N 1
ATOM 4564 C CA . ILE A 1 587 ? 1.915 1.246 -19.949 1.00 97.50 587 ILE A CA 1
ATOM 4565 C C . ILE A 1 587 ? 2.996 0.207 -20.220 1.00 97.50 587 ILE A C 1
ATOM 4567 O O . ILE A 1 587 ? 4.048 0.255 -19.587 1.00 97.50 587 ILE A O 1
ATOM 4571 N N . GLU A 1 588 ? 2.765 -0.680 -21.181 1.00 98.00 588 GLU A N 1
ATOM 4572 C CA . GLU A 1 588 ? 3.814 -1.516 -21.763 1.00 98.00 588 GLU A CA 1
ATOM 4573 C C . GLU A 1 588 ? 3.695 -1.524 -23.290 1.00 98.00 588 GLU A C 1
ATOM 4575 O O . GLU A 1 588 ? 2.603 -1.655 -23.853 1.00 98.00 588 GLU A O 1
ATOM 4580 N N . PHE A 1 589 ? 4.834 -1.350 -23.959 1.00 98.06 589 PHE A N 1
ATOM 4581 C CA . PHE A 1 589 ? 4.957 -1.510 -25.405 1.00 98.06 589 PHE A CA 1
ATOM 4582 C C . PHE A 1 589 ? 5.274 -2.969 -25.727 1.00 98.06 589 PHE A C 1
ATOM 4584 O O . PHE A 1 589 ? 6.032 -3.608 -24.999 1.00 98.06 589 PHE A O 1
ATOM 4591 N N . SER A 1 590 ? 4.745 -3.473 -26.841 1.00 97.06 590 SER A N 1
ATOM 4592 C CA . SER A 1 590 ? 5.306 -4.681 -27.455 1.00 97.06 590 SER A CA 1
ATOM 4593 C C . SER A 1 590 ? 6.790 -4.451 -27.788 1.00 97.06 590 SER A C 1
ATOM 4595 O O . SER A 1 590 ? 7.119 -3.355 -28.250 1.00 97.06 590 SER A O 1
ATOM 4597 N N . PRO A 1 591 ? 7.693 -5.429 -27.585 1.00 96.12 591 PRO A N 1
ATOM 4598 C CA . PRO A 1 591 ? 9.080 -5.330 -28.047 1.00 96.12 591 PRO A CA 1
ATOM 4599 C C . PRO A 1 591 ? 9.187 -4.967 -29.535 1.00 96.12 591 PRO A C 1
ATOM 4601 O O . PRO A 1 591 ? 10.006 -4.130 -29.899 1.00 96.12 591 PRO A O 1
ATOM 4604 N N . GLU A 1 592 ? 8.273 -5.492 -30.359 1.00 91.06 592 GLU A N 1
ATOM 4605 C CA . GLU A 1 592 ? 8.179 -5.227 -31.802 1.00 91.06 592 GLU A CA 1
ATOM 4606 C C . GLU A 1 592 ? 7.184 -4.103 -32.131 1.00 91.06 592 GLU A C 1
ATOM 4608 O O . GLU A 1 592 ? 6.547 -4.089 -33.187 1.00 91.06 592 GLU A O 1
ATOM 4613 N N . PHE A 1 593 ? 7.023 -3.135 -31.224 1.00 95.38 593 PHE A N 1
ATOM 4614 C CA . PHE A 1 593 ? 6.061 -2.041 -31.374 1.00 95.38 593 PHE A CA 1
ATOM 4615 C C . PHE A 1 593 ? 6.193 -1.279 -32.702 1.00 95.38 593 PHE A C 1
ATOM 4617 O O . PHE A 1 593 ? 5.188 -0.802 -33.235 1.00 95.38 593 PHE A O 1
ATOM 4624 N N . SER A 1 594 ? 7.403 -1.172 -33.267 1.00 92.12 594 SER A N 1
ATOM 4625 C CA . SER A 1 594 ? 7.602 -0.537 -34.577 1.00 92.12 594 SER A CA 1
ATOM 4626 C C . SER A 1 594 ? 6.927 -1.276 -35.734 1.00 92.12 594 SER A C 1
ATOM 4628 O O . SER A 1 594 ? 6.632 -0.646 -36.748 1.00 92.12 594 SER A O 1
ATOM 4630 N N . GLU A 1 595 ? 6.675 -2.575 -35.586 1.00 92.44 595 GLU A N 1
ATOM 4631 C CA . GLU A 1 595 ? 6.031 -3.416 -36.594 1.00 92.44 595 GLU A CA 1
ATOM 4632 C C . GLU A 1 595 ? 4.535 -3.593 -36.317 1.00 92.44 595 GLU A C 1
ATOM 4634 O O . GLU A 1 595 ? 3.714 -3.476 -37.228 1.00 92.44 595 GLU A O 1
ATOM 4639 N N . ASP A 1 596 ? 4.164 -3.852 -35.058 1.00 94.12 596 ASP A N 1
ATOM 4640 C CA . ASP A 1 596 ? 2.801 -4.252 -34.690 1.00 94.12 596 ASP A CA 1
ATOM 4641 C C . ASP A 1 596 ? 1.930 -3.120 -34.111 1.00 94.12 596 ASP A C 1
ATOM 4643 O O . ASP A 1 596 ? 0.710 -3.273 -34.001 1.00 94.12 596 ASP A O 1
ATOM 4647 N N . GLY A 1 597 ? 2.530 -1.985 -33.735 1.00 93.69 597 GLY A N 1
ATOM 4648 C CA . GLY A 1 597 ? 1.842 -0.841 -33.136 1.00 93.69 597 GLY A CA 1
ATOM 4649 C C . GLY A 1 597 ? 1.177 -1.115 -31.780 1.00 93.69 597 GLY A C 1
ATOM 4650 O O . GLY A 1 597 ? 0.334 -0.307 -31.364 1.00 93.69 597 GLY A O 1
ATOM 4651 N N . ARG A 1 598 ? 1.519 -2.224 -31.101 1.00 97.00 598 ARG A N 1
ATOM 4652 C CA . ARG A 1 598 ? 0.859 -2.707 -29.880 1.00 97.00 598 ARG A CA 1
ATOM 4653 C C . ARG A 1 598 ? 1.265 -1.952 -28.624 1.00 97.00 598 ARG A C 1
ATOM 4655 O O . ARG A 1 598 ? 2.436 -1.901 -28.246 1.00 97.00 598 ARG A O 1
ATOM 4662 N N . ILE A 1 599 ? 0.254 -1.455 -27.917 1.00 98.38 599 ILE A N 1
ATOM 4663 C CA . ILE A 1 599 ? 0.392 -0.868 -26.583 1.00 98.38 599 ILE A CA 1
ATOM 4664 C C . ILE A 1 599 ? -0.642 -1.504 -25.664 1.00 98.38 599 ILE A C 1
ATOM 4666 O O . ILE A 1 599 ? -1.834 -1.510 -25.985 1.00 98.38 599 ILE A O 1
ATOM 4670 N N . TYR A 1 600 ? -0.190 -1.983 -24.509 1.00 98.38 600 TYR A N 1
ATOM 4671 C CA . TYR A 1 600 ? -1.054 -2.420 -23.422 1.00 98.38 600 TYR A CA 1
ATOM 4672 C C . TYR A 1 600 ? -1.132 -1.325 -22.366 1.00 98.38 600 TYR A C 1
ATOM 4674 O O . TYR A 1 600 ? -0.115 -0.767 -21.949 1.00 98.38 600 TYR A O 1
ATOM 4682 N N . PHE A 1 601 ? -2.353 -1.011 -21.944 1.00 98.00 601 PHE A N 1
ATOM 4683 C CA . PHE A 1 601 ? -2.628 0.003 -20.939 1.00 98.00 601 PHE A CA 1
ATOM 4684 C C . PHE A 1 601 ? -3.494 -0.578 -19.825 1.00 98.00 601 PHE A C 1
ATOM 4686 O O . PHE A 1 601 ? -4.697 -0.786 -19.982 1.00 98.00 601 PHE A O 1
ATOM 4693 N N . GLY A 1 602 ? -2.850 -0.872 -18.700 1.00 95.75 602 GLY A N 1
ATOM 4694 C CA . GLY A 1 602 ? -3.494 -1.312 -17.472 1.00 95.75 602 GLY A CA 1
ATOM 4695 C C . GLY A 1 602 ? -4.011 -0.122 -16.677 1.00 95.75 602 GLY A C 1
ATOM 4696 O O . GLY A 1 602 ? -3.291 0.858 -16.476 1.00 95.75 602 GLY A O 1
ATOM 4697 N N . THR A 1 603 ? -5.257 -0.207 -16.222 1.00 93.00 603 THR A N 1
ATOM 4698 C CA . THR A 1 603 ? -5.934 0.852 -15.464 1.00 93.00 603 THR A CA 1
ATOM 4699 C C . THR A 1 603 ? -6.646 0.278 -14.241 1.00 93.00 603 THR A C 1
ATOM 4701 O O . THR A 1 603 ? -6.744 -0.936 -14.084 1.00 93.00 603 THR A O 1
ATOM 4704 N N . ALA A 1 604 ? -7.218 1.146 -13.403 1.00 86.06 604 ALA A N 1
ATOM 4705 C CA . ALA A 1 604 ? -8.090 0.731 -12.300 1.00 86.06 604 ALA A CA 1
ATOM 4706 C C . ALA A 1 604 ? -9.446 0.140 -12.757 1.00 86.06 604 ALA A C 1
ATOM 4708 O O . ALA A 1 604 ? -10.251 -0.259 -11.919 1.00 86.06 604 ALA A O 1
ATOM 4709 N N . ASP A 1 605 ? -9.726 0.134 -14.065 1.00 87.81 605 ASP A N 1
ATOM 4710 C CA . ASP A 1 605 ? -10.946 -0.427 -14.653 1.00 87.81 605 ASP A CA 1
ATOM 4711 C C . ASP A 1 605 ? -10.693 -1.759 -15.369 1.00 87.81 605 ASP A C 1
ATOM 4713 O O . ASP A 1 605 ? -11.448 -2.706 -15.153 1.00 87.81 605 ASP A O 1
ATOM 4717 N N . ALA A 1 606 ? -9.686 -1.808 -16.249 1.00 93.19 606 ALA A N 1
ATOM 4718 C CA . ALA A 1 606 ? -9.302 -3.003 -17.005 1.00 93.19 606 ALA A CA 1
ATOM 4719 C C . ALA A 1 606 ? -7.966 -2.852 -17.745 1.00 93.19 606 ALA A C 1
ATOM 4721 O O . ALA A 1 606 ? -7.346 -1.779 -17.745 1.00 93.19 606 ALA A O 1
ATOM 4722 N N . LEU A 1 607 ? -7.564 -3.936 -18.414 1.00 96.88 607 LEU A N 1
ATOM 4723 C CA . LEU A 1 607 ? -6.512 -3.961 -19.422 1.00 96.88 607 LEU A CA 1
ATOM 4724 C C . LEU A 1 607 ? -7.064 -3.534 -20.788 1.00 96.88 607 LEU A C 1
ATOM 4726 O O . LEU A 1 607 ? -8.052 -4.084 -21.276 1.00 96.88 607 LEU A O 1
ATOM 4730 N N . TYR A 1 608 ? -6.400 -2.578 -21.429 1.00 97.81 608 TYR A N 1
ATOM 4731 C CA . TYR A 1 608 ? -6.728 -2.102 -22.769 1.00 97.81 608 TYR A CA 1
ATOM 4732 C C . TYR A 1 608 ? -5.590 -2.397 -23.745 1.00 97.81 608 TYR A C 1
ATOM 4734 O O . TYR A 1 608 ? -4.420 -2.268 -23.395 1.00 97.81 608 TYR A O 1
ATOM 4742 N N . LEU A 1 609 ? -5.937 -2.738 -24.984 1.00 98.44 609 LEU A N 1
ATOM 4743 C CA . LEU A 1 609 ? -5.009 -2.931 -26.095 1.00 98.44 609 LEU A CA 1
ATOM 4744 C C . LEU A 1 609 ? -5.265 -1.887 -27.180 1.00 98.44 609 LEU A C 1
ATOM 4746 O O . LEU A 1 609 ? -6.401 -1.697 -27.620 1.00 98.44 609 LEU A O 1
ATOM 4750 N N . SER A 1 610 ? -4.198 -1.258 -27.657 1.00 98.31 610 SER A N 1
ATOM 4751 C CA . SER A 1 610 ? -4.197 -0.494 -28.900 1.00 98.31 610 SER A CA 1
ATOM 4752 C C . SER A 1 610 ? -3.275 -1.146 -29.922 1.00 98.31 610 SER A C 1
ATOM 4754 O O . SER A 1 610 ? -2.190 -1.586 -29.565 1.00 98.31 610 SER A O 1
ATOM 4756 N N . MET A 1 611 ? -3.703 -1.167 -31.186 1.00 96.69 611 MET A N 1
ATOM 4757 C CA . MET A 1 611 ? -2.933 -1.643 -32.349 1.00 96.69 611 MET A CA 1
ATOM 4758 C C . MET A 1 611 ? -2.489 -0.490 -33.267 1.00 96.69 611 MET A C 1
ATOM 4760 O O . MET A 1 611 ? -1.967 -0.705 -34.354 1.00 96.69 611 MET A O 1
ATOM 4764 N N . ASN A 1 612 ? -2.801 0.753 -32.897 1.00 94.81 612 ASN A N 1
ATOM 4765 C CA . ASN A 1 612 ? -2.644 1.928 -33.755 1.00 94.81 612 ASN A CA 1
ATOM 4766 C C . ASN A 1 612 ? -2.014 3.095 -32.987 1.00 94.81 612 ASN A C 1
ATOM 4768 O O . ASN A 1 612 ? -2.429 4.250 -33.117 1.00 94.81 612 ASN A O 1
ATOM 4772 N N . GLN A 1 613 ? -0.993 2.779 -32.182 1.00 91.94 613 GLN A N 1
ATOM 4773 C CA . GLN A 1 613 ? -0.233 3.742 -31.380 1.00 91.94 613 GLN A CA 1
ATOM 4774 C C . GLN A 1 613 ? -1.124 4.548 -30.419 1.00 91.94 613 GLN A C 1
ATOM 4776 O O . GLN A 1 613 ? -1.026 5.775 -30.318 1.00 91.94 613 GLN A O 1
ATOM 4781 N N . GLY A 1 614 ? -2.058 3.876 -29.753 1.00 93.31 614 GLY A N 1
ATOM 4782 C CA . GLY A 1 614 ? -2.955 4.481 -28.774 1.00 93.31 614 GLY A CA 1
ATOM 4783 C C . GLY A 1 614 ? -4.079 5.326 -29.368 1.00 93.31 614 GLY A C 1
ATOM 4784 O O . GLY A 1 614 ? -4.818 5.911 -28.588 1.00 93.31 614 GLY A O 1
ATOM 4785 N N . ARG A 1 615 ? -4.230 5.434 -30.703 1.00 93.94 615 ARG A N 1
ATOM 4786 C CA . ARG A 1 615 ? -5.310 6.242 -31.310 1.00 93.94 615 ARG A CA 1
ATOM 4787 C C . ARG A 1 615 ? -6.685 5.752 -30.870 1.00 93.94 615 ARG A C 1
ATOM 4789 O O . ARG A 1 615 ? -7.509 6.586 -30.533 1.00 93.94 615 ARG A O 1
ATOM 4796 N N . SER A 1 616 ? -6.884 4.436 -30.822 1.00 97.12 616 SER A N 1
ATOM 4797 C CA . SER A 1 616 ? -8.075 3.805 -30.259 1.00 97.12 616 SER A CA 1
ATOM 4798 C C . SER A 1 616 ? -7.711 2.608 -29.381 1.00 97.12 616 SER A C 1
ATOM 4800 O O . SER A 1 616 ? -6.700 1.936 -29.619 1.00 97.12 616 SER A O 1
ATOM 4802 N N . TRP A 1 617 ? -8.571 2.308 -28.410 1.00 98.31 617 TRP A N 1
ATOM 4803 C CA . TRP A 1 617 ? -8.369 1.255 -27.418 1.00 98.31 617 TRP A CA 1
ATOM 4804 C C . TRP A 1 617 ? -9.503 0.230 -27.418 1.00 98.31 617 TRP A C 1
ATOM 4806 O O . TRP A 1 617 ? -10.678 0.579 -27.511 1.00 98.31 617 TRP A O 1
ATOM 4816 N N . LYS A 1 618 ? -9.141 -1.045 -27.264 1.00 97.06 618 LYS A N 1
ATOM 4817 C CA . LYS A 1 618 ? -10.058 -2.166 -27.042 1.00 97.06 618 LYS A CA 1
ATOM 4818 C C . LYS A 1 618 ? -9.856 -2.702 -25.626 1.00 97.06 618 LYS A C 1
ATOM 4820 O O . LYS A 1 618 ? -8.743 -3.087 -25.278 1.00 97.06 618 LYS A O 1
ATOM 4825 N N . LYS A 1 619 ? -10.925 -2.755 -24.828 1.00 96.12 619 LYS A N 1
ATOM 4826 C CA . LYS A 1 619 ? -10.924 -3.422 -23.515 1.00 96.12 619 LYS A CA 1
ATOM 4827 C C . LYS A 1 619 ? -10.737 -4.933 -23.706 1.00 96.12 619 LYS A C 1
ATOM 4829 O O . LYS A 1 619 ? -11.423 -5.531 -24.537 1.00 96.12 619 LYS A O 1
ATOM 4834 N N . LEU A 1 620 ? -9.802 -5.529 -22.972 1.00 96.25 620 LEU A N 1
ATOM 4835 C CA . LEU A 1 620 ? -9.573 -6.973 -22.932 1.00 96.25 620 LEU A CA 1
ATOM 4836 C C . LEU A 1 620 ? -10.338 -7.595 -21.757 1.00 96.25 620 LEU A C 1
ATOM 4838 O O . LEU A 1 620 ? -10.689 -6.900 -20.806 1.00 96.25 620 LEU A O 1
ATOM 4842 N N . ASN A 1 621 ? -10.620 -8.892 -21.855 1.00 90.88 621 ASN A N 1
ATOM 4843 C CA . ASN A 1 621 ? -11.277 -9.672 -20.809 1.00 90.88 621 ASN A CA 1
ATOM 4844 C C . ASN A 1 621 ? -10.245 -10.644 -20.235 1.00 90.88 621 ASN A C 1
ATOM 4846 O O . ASN A 1 621 ? -9.970 -11.664 -20.865 1.00 90.88 621 ASN A O 1
ATOM 4850 N N . VAL A 1 622 ? -9.618 -10.286 -19.113 1.00 95.94 622 VAL A N 1
ATOM 4851 C CA . VAL A 1 622 ? -8.509 -11.075 -18.556 1.00 95.94 622 VAL A CA 1
ATOM 4852 C C . VAL A 1 622 ? -9.041 -12.215 -17.691 1.00 95.94 622 VAL A C 1
ATOM 4854 O O . VAL A 1 622 ? -8.580 -13.343 -17.801 1.00 95.94 622 VAL A O 1
ATOM 4857 N N . THR A 1 623 ? -10.038 -11.937 -16.856 1.00 92.81 623 THR A N 1
ATOM 4858 C CA . THR A 1 623 ? -10.588 -12.911 -15.900 1.00 92.81 623 THR A CA 1
ATOM 4859 C C . THR A 1 623 ? -11.758 -13.715 -16.456 1.00 92.81 623 THR A C 1
ATOM 4861 O O . THR A 1 623 ? -12.069 -14.783 -15.945 1.00 92.81 623 THR A O 1
ATOM 4864 N N . GLY A 1 624 ? -12.452 -13.207 -17.478 1.00 87.81 624 GLY A N 1
ATOM 4865 C CA . GLY A 1 624 ? -13.681 -13.826 -17.976 1.00 87.81 624 GLY A CA 1
ATOM 4866 C C . GLY A 1 624 ? -14.939 -13.460 -17.181 1.00 87.81 624 GLY A C 1
ATOM 4867 O O . GLY A 1 624 ? -16.041 -13.728 -17.650 1.00 87.81 624 GLY A O 1
ATOM 4868 N N . GLU A 1 625 ? -14.812 -12.809 -16.020 1.00 84.38 625 GLU A N 1
ATOM 4869 C CA . GLU A 1 625 ? -15.925 -12.610 -15.079 1.00 84.38 625 GLU A CA 1
ATOM 4870 C C . GLU A 1 625 ? -16.801 -11.383 -15.374 1.00 84.38 625 GLU A C 1
ATOM 4872 O O . GLU A 1 625 ? -17.805 -11.156 -14.697 1.00 84.38 625 GLU A O 1
ATOM 4877 N N . GLY A 1 626 ? -16.415 -10.538 -16.337 1.00 77.56 626 GLY A N 1
ATOM 4878 C CA . GLY A 1 626 ? -17.157 -9.316 -16.684 1.00 77.56 626 GLY A CA 1
ATOM 4879 C C . GLY A 1 626 ? -17.189 -8.249 -15.577 1.00 77.56 626 GLY A C 1
ATOM 4880 O O . GLY A 1 626 ? -17.915 -7.260 -15.689 1.00 77.56 626 GLY A O 1
ATOM 4881 N N . ARG A 1 627 ? -16.403 -8.433 -14.510 1.00 81.81 627 ARG A N 1
ATOM 4882 C CA . ARG A 1 627 ? -16.217 -7.479 -13.410 1.00 81.81 627 ARG A CA 1
ATOM 4883 C C . ARG A 1 627 ? -15.084 -6.497 -13.733 1.00 81.81 627 ARG A C 1
ATOM 4885 O O . ARG A 1 627 ? -14.413 -6.607 -14.757 1.00 81.81 627 ARG A O 1
ATOM 4892 N N . ARG A 1 628 ? -14.896 -5.485 -12.880 1.00 85.62 628 ARG A N 1
ATOM 4893 C CA . ARG A 1 628 ? -13.763 -4.553 -13.010 1.00 85.62 628 ARG A CA 1
ATOM 4894 C C . ARG A 1 628 ? -12.460 -5.264 -12.660 1.00 85.62 628 ARG A C 1
ATOM 4896 O O . ARG A 1 628 ? -12.405 -6.023 -11.699 1.00 85.62 628 ARG A O 1
ATOM 4903 N N . GLU A 1 629 ? -11.415 -4.958 -13.413 1.00 89.75 629 GLU A N 1
ATOM 4904 C CA . GLU A 1 629 ? -10.097 -5.571 -13.301 1.00 89.75 629 GLU A CA 1
ATOM 4905 C C . GLU A 1 629 ? -9.078 -4.467 -13.022 1.00 89.75 629 GLU A C 1
ATOM 4907 O O . GLU A 1 629 ? -8.616 -3.773 -13.929 1.00 89.75 629 GLU A O 1
ATOM 4912 N N . PHE A 1 630 ? -8.737 -4.265 -11.749 1.00 90.12 630 PHE A N 1
ATOM 4913 C CA . PHE A 1 630 ? -7.705 -3.300 -11.390 1.00 90.12 630 PHE A CA 1
ATOM 4914 C C . PHE A 1 630 ? -6.338 -3.877 -11.763 1.00 90.12 630 PHE A C 1
ATOM 4916 O O . PHE A 1 630 ? -5.761 -4.679 -11.026 1.00 90.12 630 PHE A O 1
ATOM 4923 N N . ILE A 1 631 ? -5.798 -3.435 -12.897 1.00 93.56 631 ILE A N 1
ATOM 4924 C CA . ILE A 1 631 ? -4.504 -3.900 -13.390 1.00 93.56 631 ILE A CA 1
ATOM 4925 C C . ILE A 1 631 ? -3.387 -3.258 -12.577 1.00 93.56 631 ILE A C 1
ATOM 4927 O O . ILE A 1 631 ? -3.198 -2.041 -12.600 1.00 93.56 631 ILE A O 1
ATOM 4931 N N . ASN A 1 632 ? -2.643 -4.091 -11.859 1.00 91.50 632 ASN A N 1
ATOM 4932 C CA . ASN A 1 632 ? -1.589 -3.650 -10.962 1.00 91.50 632 ASN A CA 1
ATOM 4933 C C . ASN A 1 632 ? -0.202 -3.695 -11.616 1.00 91.50 632 ASN A C 1
ATOM 4935 O O . ASN A 1 632 ? 0.607 -2.796 -11.398 1.00 91.50 632 ASN A O 1
ATOM 4939 N N . ALA A 1 633 ? 0.060 -4.712 -12.443 1.00 95.06 633 ALA A N 1
ATOM 4940 C CA . ALA A 1 633 ? 1.312 -4.862 -13.180 1.00 95.06 633 ALA A CA 1
ATOM 4941 C C . ALA A 1 633 ? 1.092 -5.551 -14.527 1.00 95.06 633 ALA A C 1
ATOM 4943 O O . ALA A 1 633 ? 0.210 -6.401 -14.657 1.00 95.06 633 ALA A O 1
ATOM 4944 N N . ILE A 1 634 ? 1.937 -5.213 -15.499 1.00 97.81 634 ILE A N 1
ATOM 4945 C CA . ILE A 1 634 ? 2.032 -5.886 -16.795 1.00 97.81 634 ILE A CA 1
ATOM 4946 C C . ILE A 1 634 ? 3.511 -6.208 -17.028 1.00 97.81 634 ILE A C 1
ATOM 4948 O O . ILE A 1 634 ? 4.376 -5.379 -16.743 1.00 97.81 634 ILE A O 1
ATOM 4952 N N . GLY A 1 635 ? 3.803 -7.402 -17.534 1.00 97.62 635 GLY A N 1
ATOM 4953 C CA . GLY A 1 635 ? 5.111 -7.768 -18.067 1.00 97.62 635 GLY A CA 1
ATOM 4954 C C . GLY A 1 635 ? 4.947 -8.427 -19.431 1.00 97.62 635 GLY A C 1
ATOM 4955 O O . GLY A 1 635 ? 4.043 -9.237 -19.611 1.00 97.62 635 GLY A O 1
ATOM 4956 N N . ILE A 1 636 ? 5.809 -8.080 -20.383 1.00 98.25 636 ILE A N 1
ATOM 4957 C CA . ILE A 1 636 ? 5.793 -8.636 -21.740 1.00 98.25 636 ILE A CA 1
ATOM 4958 C C . ILE A 1 636 ? 7.137 -9.317 -21.991 1.00 98.25 636 ILE A C 1
ATOM 4960 O O . ILE A 1 636 ? 8.183 -8.753 -21.659 1.00 98.25 636 ILE A O 1
ATOM 4964 N N . SER A 1 637 ? 7.093 -10.528 -22.545 1.00 98.00 637 SER A N 1
ATOM 4965 C CA . SER A 1 637 ? 8.290 -11.285 -22.916 1.00 98.00 637 SER A CA 1
ATOM 4966 C C . SER A 1 637 ? 9.125 -10.524 -23.951 1.00 98.00 637 SER A C 1
ATOM 4968 O O . SER A 1 637 ? 8.558 -9.983 -24.892 1.00 98.00 637 SER A O 1
ATOM 4970 N N . PRO A 1 638 ? 10.463 -10.482 -23.849 1.00 96.88 638 PRO A N 1
ATOM 4971 C CA . PRO A 1 638 ? 11.317 -9.972 -24.920 1.00 96.88 638 PRO A CA 1
ATOM 4972 C C . PRO A 1 638 ? 11.205 -10.766 -26.230 1.00 96.88 638 PRO A C 1
ATOM 4974 O O . PRO A 1 638 ? 11.520 -10.219 -27.278 1.00 96.88 638 PRO A O 1
ATOM 4977 N N . ASP A 1 639 ? 10.729 -12.016 -26.184 1.00 95.25 639 ASP A N 1
ATOM 4978 C CA . ASP A 1 639 ? 10.495 -12.882 -27.353 1.00 95.25 639 ASP A CA 1
ATOM 4979 C C . ASP A 1 639 ? 9.025 -12.878 -27.812 1.00 95.25 639 ASP A C 1
ATOM 4981 O O . ASP A 1 639 ? 8.536 -13.807 -28.459 1.00 95.25 639 ASP A O 1
ATOM 4985 N N . PHE A 1 640 ? 8.304 -11.800 -27.479 1.00 96.81 640 PHE A N 1
ATOM 4986 C CA . PHE A 1 640 ? 6.863 -11.644 -27.689 1.00 96.81 640 PHE A CA 1
ATOM 4987 C C . PHE A 1 640 ? 6.383 -11.962 -29.108 1.00 96.81 640 PHE A C 1
ATOM 4989 O O . PHE A 1 640 ? 5.238 -12.381 -29.309 1.00 96.81 640 PHE A O 1
ATOM 4996 N N . TYR A 1 641 ? 7.231 -11.739 -30.116 1.00 93.94 641 TYR A N 1
ATOM 4997 C CA . TYR A 1 641 ? 6.904 -12.065 -31.499 1.00 93.94 641 TYR A CA 1
ATOM 4998 C C . TYR A 1 641 ? 6.552 -13.548 -31.661 1.00 93.94 641 TYR A C 1
ATOM 5000 O O . TYR A 1 641 ? 5.528 -13.853 -32.287 1.00 93.94 641 TYR A O 1
ATOM 5008 N N . ASN A 1 642 ? 7.368 -14.421 -31.062 1.00 95.25 642 ASN A N 1
ATOM 5009 C CA . ASN A 1 642 ? 7.288 -15.871 -31.174 1.00 95.25 642 ASN A CA 1
ATOM 5010 C C . ASN A 1 642 ? 6.346 -16.478 -30.132 1.00 95.25 642 ASN A C 1
ATOM 5012 O O . ASN A 1 642 ? 5.533 -17.333 -30.478 1.00 95.25 642 ASN A O 1
ATOM 5016 N N . ASP A 1 643 ? 6.434 -16.032 -28.876 1.00 96.75 643 ASP A N 1
ATOM 5017 C CA . ASP A 1 643 ? 5.737 -16.674 -27.755 1.00 96.75 643 ASP A CA 1
ATOM 5018 C C . ASP A 1 643 ? 4.396 -16.019 -27.378 1.00 96.75 643 ASP A C 1
ATOM 5020 O O . ASP A 1 643 ? 3.583 -16.622 -26.680 1.00 96.75 643 ASP A O 1
ATOM 5024 N N . GLY A 1 644 ? 4.158 -14.777 -27.818 1.00 97.12 644 GLY A N 1
ATOM 5025 C CA . GLY A 1 644 ? 2.977 -13.993 -27.461 1.00 97.12 644 GLY A CA 1
ATOM 5026 C C . GLY A 1 644 ? 2.767 -13.780 -25.956 1.00 97.12 644 GLY A C 1
ATOM 5027 O O . GLY A 1 644 ? 1.637 -13.475 -25.552 1.00 97.12 644 GLY A O 1
ATOM 5028 N N . THR A 1 645 ? 3.815 -13.940 -25.140 1.00 98.31 645 THR A N 1
ATOM 5029 C CA . THR A 1 645 ? 3.720 -14.043 -23.681 1.00 98.31 645 THR A CA 1
ATOM 5030 C C . THR A 1 645 ? 3.507 -12.688 -23.008 1.00 98.31 645 THR A C 1
ATOM 5032 O O . THR A 1 645 ? 4.308 -11.758 -23.151 1.00 98.31 645 THR A O 1
ATOM 5035 N N . ILE A 1 646 ? 2.446 -12.600 -22.200 1.00 98.31 646 ILE A N 1
ATOM 5036 C CA . ILE A 1 646 ? 2.121 -11.449 -21.346 1.00 98.31 646 ILE A CA 1
ATOM 5037 C C . ILE A 1 646 ? 1.729 -11.959 -19.966 1.00 98.31 646 ILE A C 1
ATOM 5039 O O . ILE A 1 646 ? 0.898 -12.860 -19.862 1.00 98.31 646 ILE A O 1
ATOM 5043 N N . LEU A 1 647 ? 2.272 -11.342 -18.920 1.00 98.56 647 LEU A N 1
ATOM 5044 C CA . LEU A 1 647 ? 1.822 -11.516 -17.543 1.00 98.56 647 LEU A CA 1
ATOM 5045 C C . LEU A 1 647 ? 1.070 -10.278 -17.065 1.00 98.56 647 LEU A C 1
ATOM 5047 O O . LEU A 1 647 ? 1.533 -9.153 -17.257 1.00 98.56 647 LEU A O 1
ATOM 5051 N N . VAL A 1 648 ? -0.071 -10.490 -16.416 1.00 98.00 648 VAL A N 1
ATOM 5052 C CA . VAL A 1 648 ? -0.951 -9.434 -15.908 1.00 98.00 648 VAL A CA 1
ATOM 5053 C C . VAL A 1 648 ? -1.309 -9.746 -14.463 1.00 98.00 648 VAL A C 1
ATOM 5055 O O . VAL A 1 648 ? -1.928 -10.766 -14.177 1.00 98.00 648 VAL A O 1
ATOM 5058 N N . SER A 1 649 ? -0.921 -8.864 -13.547 1.00 95.88 649 SER A N 1
ATOM 5059 C CA . SER A 1 649 ? -1.328 -8.943 -12.142 1.00 95.88 649 SER A CA 1
ATOM 5060 C C . SER A 1 649 ? -2.570 -8.088 -11.923 1.00 95.88 649 SER A C 1
ATOM 5062 O O . SER A 1 649 ? -2.571 -6.900 -12.269 1.00 95.88 649 SER A O 1
ATOM 5064 N N . ILE A 1 650 ? -3.612 -8.677 -11.339 1.00 94.00 650 ILE A N 1
ATOM 5065 C CA . ILE A 1 650 ? -4.874 -8.006 -11.030 1.00 94.00 650 ILE A CA 1
ATOM 5066 C C . ILE A 1 650 ? -5.038 -7.921 -9.515 1.00 94.00 650 ILE A C 1
ATOM 5068 O O . ILE A 1 650 ? -4.978 -8.930 -8.806 1.00 94.00 650 ILE A O 1
ATOM 5072 N N . LYS A 1 651 ? -5.275 -6.701 -9.020 1.00 89.94 651 LYS A N 1
ATOM 5073 C CA . LYS A 1 651 ? -5.435 -6.426 -7.591 1.00 89.94 651 LYS A CA 1
ATOM 5074 C C . LYS A 1 651 ? -6.559 -7.285 -7.007 1.00 89.94 651 LYS A C 1
ATOM 5076 O O . LYS A 1 651 ? -7.693 -7.200 -7.464 1.00 89.94 651 LYS A O 1
ATOM 5081 N N . GLY A 1 652 ? -6.212 -8.122 -6.031 1.00 90.44 652 GLY A N 1
ATOM 5082 C CA . GLY A 1 652 ? -7.121 -9.051 -5.359 1.00 90.44 652 GLY A CA 1
ATOM 5083 C C . GLY A 1 652 ? -7.575 -10.283 -6.146 1.00 90.44 652 GLY A C 1
ATOM 5084 O O . GLY A 1 652 ? -8.344 -11.069 -5.606 1.00 90.44 652 GLY A O 1
ATOM 5085 N N . ARG A 1 653 ? -7.093 -10.500 -7.377 1.00 91.88 653 ARG A N 1
ATOM 5086 C CA . ARG A 1 653 ? -7.466 -11.674 -8.198 1.00 91.88 653 ARG A CA 1
ATOM 5087 C C . ARG A 1 653 ? -6.295 -12.547 -8.637 1.00 91.88 653 ARG A C 1
ATOM 5089 O O . ARG A 1 653 ? -6.520 -13.642 -9.124 1.00 91.88 653 ARG A O 1
ATOM 5096 N N . GLY A 1 654 ? -5.062 -12.075 -8.471 1.00 93.38 654 GLY A N 1
ATOM 5097 C CA . GLY A 1 654 ? -3.865 -12.865 -8.749 1.00 93.38 654 GLY A CA 1
ATOM 5098 C C . GLY A 1 654 ? -3.237 -12.588 -10.111 1.00 93.38 654 GLY A C 1
ATOM 5099 O O . GLY A 1 654 ? -3.352 -11.484 -10.653 1.00 93.38 654 GLY A O 1
ATOM 5100 N N . LEU A 1 655 ? -2.493 -13.573 -10.613 1.00 97.44 655 LEU A N 1
ATOM 5101 C CA . LEU A 1 655 ? -1.633 -13.454 -11.786 1.00 97.44 655 LEU A CA 1
ATOM 5102 C C . LEU A 1 655 ? -2.219 -14.232 -12.966 1.00 97.44 655 LEU A C 1
ATOM 5104 O O . LEU A 1 655 ? -2.580 -15.396 -12.843 1.00 97.44 655 LEU A O 1
ATOM 5108 N N . PHE A 1 656 ? -2.263 -13.592 -14.129 1.00 98.00 656 PHE A N 1
ATOM 5109 C CA . PHE A 1 656 ? -2.796 -14.163 -15.361 1.00 98.00 656 PHE A CA 1
ATOM 5110 C C . PHE A 1 656 ? -1.733 -14.144 -16.456 1.00 98.00 656 PHE A C 1
ATOM 5112 O O . PHE A 1 656 ? -0.971 -13.180 -16.574 1.00 98.00 656 PHE A O 1
ATOM 5119 N N . LYS A 1 657 ? -1.698 -15.196 -17.275 1.00 98.31 657 LYS A N 1
ATOM 5120 C CA . LYS A 1 657 ? -0.796 -15.349 -18.421 1.00 98.31 657 LYS A CA 1
ATOM 5121 C C . LYS A 1 657 ? -1.591 -15.451 -19.714 1.00 98.31 657 LYS A C 1
ATOM 5123 O O . LYS A 1 657 ? -2.591 -16.154 -19.778 1.00 98.31 657 LYS A O 1
ATOM 5128 N N . SER A 1 658 ? -1.106 -14.770 -20.741 1.00 98.50 658 SER A N 1
ATOM 5129 C CA . SER A 1 658 ? -1.492 -14.950 -22.143 1.00 98.50 658 SER A CA 1
ATOM 5130 C C . SER A 1 658 ? -0.283 -15.481 -22.904 1.00 98.50 658 SER A C 1
ATOM 5132 O O . SER A 1 658 ? 0.818 -15.002 -22.650 1.00 98.50 658 SER A O 1
ATOM 5134 N N . THR A 1 659 ? -0.493 -16.356 -23.887 1.00 97.69 659 THR A N 1
ATOM 5135 C CA . THR A 1 659 ? 0.512 -16.782 -24.890 1.00 97.69 659 THR A CA 1
ATOM 5136 C C . THR A 1 659 ? 0.057 -16.500 -26.330 1.00 97.69 659 THR A C 1
ATOM 5138 O O . THR A 1 659 ? 0.667 -16.936 -27.299 1.00 97.69 659 THR A O 1
ATOM 5141 N N . ASP A 1 660 ? -1.034 -15.750 -26.500 1.00 97.19 660 ASP A N 1
ATOM 5142 C CA . ASP A 1 660 ? -1.653 -15.450 -27.795 1.00 97.19 660 ASP A CA 1
ATOM 5143 C C . ASP A 1 660 ? -1.804 -13.935 -28.025 1.00 97.19 660 ASP A C 1
ATOM 5145 O O . ASP A 1 660 ? -2.738 -13.454 -28.683 1.00 97.19 660 ASP A O 1
ATOM 5149 N N . LYS A 1 661 ? -0.847 -13.168 -27.484 1.00 97.00 661 LYS A N 1
ATOM 5150 C CA . LYS A 1 661 ? -0.770 -11.705 -27.621 1.00 97.00 661 LYS A CA 1
ATOM 5151 C C . LYS A 1 661 ? -2.000 -10.990 -27.036 1.00 97.00 661 LYS A C 1
ATOM 5153 O O . LYS A 1 661 ? -2.464 -9.992 -27.595 1.00 97.00 661 LYS A O 1
ATOM 5158 N N . GLY A 1 662 ? -2.508 -11.498 -25.913 1.00 96.12 662 GLY A N 1
ATOM 5159 C CA . GLY A 1 662 ? -3.595 -10.927 -25.120 1.00 96.12 662 GLY A CA 1
ATOM 5160 C C . GLY A 1 662 ? -4.991 -11.234 -25.657 1.00 96.12 662 GLY A C 1
ATOM 5161 O O . GLY A 1 662 ? -5.927 -10.490 -25.355 1.00 96.12 662 GLY A O 1
ATOM 5162 N N . SER A 1 663 ? -5.134 -12.269 -26.488 1.00 95.69 663 SER A N 1
ATOM 5163 C CA . SER A 1 663 ? -6.436 -12.686 -27.017 1.00 95.69 663 SER A CA 1
ATOM 5164 C C . SER A 1 663 ? -7.201 -13.533 -25.995 1.00 95.69 663 SER A C 1
ATOM 5166 O O . SER A 1 663 ? -8.422 -13.396 -25.899 1.00 95.69 663 SER A O 1
ATOM 5168 N N . SER A 1 664 ? -6.495 -14.338 -25.200 1.00 96.62 664 SER A N 1
ATOM 5169 C CA . SER A 1 664 ? -7.021 -15.103 -24.070 1.00 96.62 664 SER A CA 1
ATOM 5170 C C . SER A 1 664 ? -6.026 -15.141 -22.906 1.00 96.62 664 SER A C 1
ATOM 5172 O O . SER A 1 664 ? -4.830 -14.915 -23.079 1.00 96.62 664 SER A O 1
ATOM 5174 N N . PHE A 1 665 ? -6.533 -15.388 -21.698 1.00 98.12 665 PHE A N 1
ATOM 5175 C CA . PHE A 1 665 ? -5.739 -15.412 -20.472 1.00 98.12 665 PHE A CA 1
ATOM 5176 C C . PHE A 1 665 ? -6.127 -16.607 -19.599 1.00 98.12 665 PHE A C 1
ATOM 5178 O O . PHE A 1 665 ? -7.289 -17.010 -19.563 1.00 98.12 665 PHE A O 1
ATOM 5185 N N . SER A 1 666 ? -5.151 -17.140 -18.869 1.00 96.75 666 SER A N 1
ATOM 5186 C CA . SER A 1 666 ? -5.335 -18.171 -17.847 1.00 96.75 666 SER A CA 1
ATOM 5187 C C . SER A 1 666 ? -4.689 -17.738 -16.537 1.00 96.75 666 SER A C 1
ATOM 5189 O O . SER A 1 666 ? -3.589 -17.181 -16.551 1.00 96.75 666 SER A O 1
ATOM 5191 N N . GLU A 1 667 ? -5.339 -18.019 -15.411 1.00 96.81 667 GLU A N 1
ATOM 5192 C CA . GLU A 1 667 ? -4.739 -17.841 -14.086 1.00 96.81 667 GLU A CA 1
ATOM 5193 C C . GLU A 1 667 ? -3.509 -18.749 -13.924 1.00 96.81 667 GLU A C 1
ATOM 5195 O O . GLU A 1 667 ? -3.499 -19.896 -14.377 1.00 96.81 667 GLU A O 1
ATOM 5200 N N . ILE A 1 668 ? -2.462 -18.223 -13.291 1.00 97.31 668 ILE A N 1
ATOM 5201 C CA . ILE A 1 668 ? -1.226 -18.935 -12.962 1.00 97.31 668 ILE A CA 1
ATOM 5202 C C . ILE A 1 668 ? -0.765 -18.567 -11.548 1.00 97.31 668 ILE A C 1
ATOM 5204 O O . ILE A 1 668 ? -1.119 -17.513 -11.024 1.00 97.31 668 ILE A O 1
ATOM 5208 N N . ALA A 1 669 ? 0.073 -19.416 -10.948 1.00 96.12 669 ALA A N 1
ATOM 5209 C CA . ALA A 1 669 ? 0.638 -19.208 -9.612 1.00 96.12 669 ALA A CA 1
ATOM 5210 C C . ALA A 1 669 ? -0.413 -18.826 -8.533 1.00 96.12 669 ALA A C 1
ATOM 5212 O O . ALA A 1 669 ? -0.246 -17.806 -7.854 1.00 96.12 669 ALA A O 1
ATOM 5213 N N . PRO A 1 670 ? -1.479 -19.635 -8.337 1.00 94.81 670 PRO A N 1
ATOM 5214 C CA . PRO A 1 670 ? -2.555 -19.332 -7.384 1.00 94.81 670 PRO A CA 1
ATOM 5215 C C . PRO A 1 670 ? -2.045 -19.158 -5.943 1.00 94.81 670 PRO A C 1
ATOM 5217 O O . PRO A 1 670 ? -2.608 -18.393 -5.161 1.00 94.81 670 PRO A O 1
ATOM 5220 N N . ASP A 1 671 ? -0.919 -19.785 -5.597 1.00 93.94 671 ASP A N 1
ATOM 5221 C CA . ASP A 1 671 ? -0.277 -19.624 -4.291 1.00 93.94 671 ASP A CA 1
ATOM 5222 C C . ASP A 1 671 ? 0.095 -18.167 -3.979 1.00 93.94 671 ASP A C 1
ATOM 5224 O O . ASP A 1 671 ? 0.074 -17.773 -2.814 1.00 93.94 671 ASP A O 1
ATOM 5228 N N . LEU A 1 672 ? 0.410 -17.337 -4.984 1.00 93.38 672 LEU A N 1
ATOM 5229 C CA . LEU A 1 672 ? 0.709 -15.920 -4.755 1.00 93.38 672 LEU A CA 1
ATOM 5230 C C . LEU A 1 672 ? -0.512 -15.193 -4.189 1.00 93.38 672 LEU A C 1
ATOM 5232 O O . LEU A 1 672 ? -0.413 -14.529 -3.157 1.00 93.38 672 LEU A O 1
ATOM 5236 N N . ILE A 1 673 ? -1.677 -15.347 -4.825 1.00 93.06 673 ILE A N 1
ATOM 5237 C CA . ILE A 1 673 ? -2.890 -14.664 -4.371 1.00 93.06 673 ILE A CA 1
ATOM 5238 C C . ILE A 1 673 ? -3.423 -15.260 -3.066 1.00 93.06 673 ILE A C 1
ATOM 5240 O O . ILE A 1 673 ? -3.796 -14.497 -2.176 1.00 93.06 673 ILE A O 1
ATOM 5244 N N . LEU A 1 674 ? -3.341 -16.584 -2.880 1.00 92.12 674 LEU A N 1
ATOM 5245 C CA . LEU A 1 674 ? -3.671 -17.239 -1.607 1.00 92.12 674 LEU A CA 1
ATOM 5246 C C . LEU A 1 674 ? -2.821 -16.700 -0.448 1.00 92.12 674 LEU A C 1
ATOM 5248 O O . LEU A 1 674 ? -3.318 -16.501 0.661 1.00 92.12 674 LEU A O 1
ATOM 5252 N N . ASN A 1 675 ? -1.553 -16.379 -0.711 1.00 90.69 675 ASN A N 1
ATOM 5253 C CA . ASN A 1 675 ? -0.661 -15.780 0.274 1.00 90.69 675 ASN A CA 1
ATOM 5254 C C . ASN A 1 675 ? -0.787 -14.253 0.389 1.00 90.69 675 ASN A C 1
ATOM 5256 O O . ASN A 1 675 ? -0.123 -13.680 1.254 1.00 90.69 675 ASN A O 1
ATOM 5260 N N . ASN A 1 676 ? -1.673 -13.606 -0.378 1.00 90.44 676 ASN A N 1
ATOM 5261 C CA . ASN A 1 676 ? -1.803 -12.148 -0.506 1.00 90.44 676 ASN A CA 1
ATOM 5262 C C . ASN A 1 676 ? -0.532 -11.443 -1.029 1.00 90.44 676 ASN A C 1
ATOM 5264 O O . ASN A 1 676 ? -0.291 -10.267 -0.750 1.00 90.44 676 ASN A O 1
ATOM 5268 N N . GLU A 1 677 ? 0.267 -12.145 -1.829 1.00 90.75 677 GLU A N 1
ATOM 5269 C CA . GLU A 1 677 ? 1.444 -11.604 -2.506 1.00 90.75 677 GLU A CA 1
ATOM 5270 C C . GLU A 1 677 ? 1.047 -10.970 -3.841 1.00 90.75 677 GLU A C 1
ATOM 5272 O O . GLU A 1 677 ? 1.171 -11.559 -4.918 1.00 90.75 677 GLU A O 1
ATOM 5277 N N . LEU A 1 678 ? 0.546 -9.734 -3.782 1.00 88.69 678 LEU A N 1
ATOM 5278 C CA . LEU A 1 678 ? 0.187 -8.997 -4.987 1.00 88.69 678 LEU A CA 1
ATOM 5279 C C . LEU A 1 678 ? 1.434 -8.481 -5.710 1.00 88.69 678 LEU A C 1
ATOM 5281 O O . LEU A 1 678 ? 2.033 -7.485 -5.302 1.00 88.69 678 LEU A O 1
ATOM 5285 N N . LEU A 1 679 ? 1.754 -9.066 -6.861 1.00 93.44 679 LEU A N 1
ATOM 5286 C CA . LEU A 1 679 ? 2.815 -8.549 -7.721 1.00 93.44 679 LEU A CA 1
ATOM 5287 C C . LEU A 1 679 ? 2.436 -7.174 -8.288 1.00 93.44 679 LEU A C 1
ATOM 5289 O O . LEU A 1 679 ? 1.371 -7.007 -8.886 1.00 93.44 679 LEU A O 1
ATOM 5293 N N . LYS A 1 680 ? 3.318 -6.187 -8.125 1.00 91.81 680 LYS A N 1
ATOM 5294 C CA . LYS A 1 680 ? 3.165 -4.818 -8.648 1.00 91.81 680 LYS A CA 1
ATOM 5295 C C . LYS A 1 680 ? 4.213 -4.415 -9.678 1.00 91.81 680 LYS A C 1
ATOM 5297 O O . LYS A 1 680 ? 4.045 -3.428 -10.387 1.00 91.81 680 LYS A O 1
ATOM 5302 N N . LEU A 1 681 ? 5.290 -5.183 -9.781 1.00 95.25 681 LEU A N 1
ATOM 5303 C CA . LEU A 1 681 ? 6.334 -5.001 -10.780 1.00 95.25 681 LEU A CA 1
ATOM 5304 C C . LEU A 1 681 ? 6.682 -6.368 -11.361 1.00 95.25 681 LEU A C 1
ATOM 5306 O O . LEU A 1 681 ? 6.844 -7.318 -10.602 1.00 95.25 681 LEU A O 1
ATOM 5310 N N . ILE A 1 682 ? 6.803 -6.456 -12.686 1.00 97.88 682 ILE A N 1
ATOM 5311 C CA . ILE A 1 682 ? 7.193 -7.671 -13.413 1.00 97.88 682 ILE A CA 1
ATOM 5312 C C . ILE A 1 682 ? 8.267 -7.276 -14.431 1.00 97.88 682 ILE A C 1
ATOM 5314 O O . ILE A 1 682 ? 8.090 -6.317 -15.189 1.00 97.88 682 ILE A O 1
ATOM 5318 N N . ARG A 1 683 ? 9.407 -7.968 -14.429 1.00 97.81 683 ARG A N 1
ATOM 5319 C CA . ARG A 1 683 ? 10.536 -7.747 -15.341 1.00 97.81 683 ARG A CA 1
ATOM 5320 C C . ARG A 1 683 ? 11.060 -9.083 -15.839 1.00 97.81 683 ARG A C 1
ATOM 5322 O O . ARG A 1 683 ? 11.497 -9.919 -15.056 1.00 97.81 683 ARG A O 1
ATOM 5329 N N . PHE A 1 684 ? 11.039 -9.252 -17.148 1.00 98.31 684 PHE A N 1
ATOM 5330 C CA . PHE A 1 684 ? 11.632 -10.405 -17.805 1.00 98.31 684 PHE A CA 1
ATOM 5331 C C . PHE A 1 684 ? 13.148 -10.229 -17.909 1.00 98.31 684 PHE A C 1
ATOM 5333 O O . PHE A 1 684 ? 13.639 -9.109 -18.084 1.00 98.31 684 PHE A O 1
ATOM 5340 N N . SER A 1 685 ? 13.885 -11.336 -17.822 1.00 97.88 685 SER A N 1
ATOM 5341 C CA . SER A 1 685 ? 15.275 -11.388 -18.275 1.00 97.88 685 SER A CA 1
ATOM 5342 C C . SER A 1 685 ? 15.345 -10.969 -19.750 1.00 97.88 685 SER A C 1
ATOM 5344 O O . SER A 1 685 ? 14.546 -11.472 -20.540 1.00 97.88 685 SER A O 1
ATOM 5346 N N . PRO A 1 686 ? 16.305 -10.126 -20.178 1.00 96.62 686 PRO A N 1
ATOM 5347 C CA . PRO A 1 686 ? 16.545 -9.869 -21.601 1.00 96.62 686 PRO A CA 1
ATOM 5348 C C . PRO A 1 686 ? 16.808 -11.143 -22.418 1.00 96.62 686 PRO A C 1
ATOM 5350 O O . PRO A 1 686 ? 16.607 -11.148 -23.627 1.00 96.62 686 PRO A O 1
ATOM 5353 N N . ALA A 1 687 ? 17.239 -12.231 -21.768 1.00 96.62 687 ALA A N 1
ATOM 5354 C CA . ALA A 1 687 ? 17.458 -13.532 -22.389 1.00 96.62 687 ALA A CA 1
ATOM 5355 C C . ALA A 1 687 ? 16.365 -14.566 -22.066 1.00 96.62 687 ALA A C 1
ATOM 5357 O O . ALA A 1 687 ? 16.628 -15.769 -22.149 1.00 96.62 687 ALA A O 1
ATOM 5358 N N . TYR A 1 688 ? 15.156 -14.108 -21.728 1.00 97.56 688 TYR A N 1
ATOM 5359 C CA . TYR A 1 688 ? 14.022 -14.949 -21.336 1.00 97.56 688 TYR A CA 1
ATOM 5360 C C . TYR A 1 688 ? 13.749 -16.122 -22.287 1.00 97.56 688 TYR A C 1
ATOM 5362 O O . TYR A 1 688 ? 13.494 -17.223 -21.813 1.00 97.56 688 TYR A O 1
ATOM 5370 N N . ALA A 1 689 ? 13.899 -15.934 -23.604 1.00 95.62 689 ALA A N 1
ATOM 5371 C CA . ALA A 1 689 ? 13.736 -17.002 -24.601 1.00 95.62 689 ALA A CA 1
ATOM 5372 C C . ALA A 1 689 ? 14.611 -18.246 -24.341 1.00 95.62 689 ALA A C 1
ATOM 5374 O O . ALA A 1 689 ? 14.329 -19.330 -24.840 1.00 95.62 689 ALA A O 1
ATOM 5375 N N . ARG A 1 690 ? 15.715 -18.078 -23.601 1.00 95.81 690 ARG A N 1
ATOM 5376 C CA . ARG A 1 690 ? 16.667 -19.140 -23.256 1.00 95.81 690 ARG A CA 1
ATOM 5377 C C . ARG A 1 690 ? 16.613 -19.523 -21.780 1.00 95.81 690 ARG A C 1
ATOM 5379 O O . ARG A 1 690 ? 16.813 -20.690 -21.465 1.00 95.81 690 ARG A O 1
ATOM 5386 N N . ASP A 1 691 ? 16.481 -18.545 -20.883 1.00 96.50 691 ASP A N 1
ATOM 5387 C CA . ASP A 1 691 ? 16.609 -18.767 -19.434 1.00 96.50 691 ASP A CA 1
ATOM 5388 C C . ASP A 1 691 ? 15.274 -18.811 -18.680 1.00 96.50 691 ASP A C 1
ATOM 5390 O O . ASP A 1 691 ? 15.278 -19.090 -17.481 1.00 96.50 691 ASP A O 1
ATOM 5394 N N . HIS A 1 692 ? 14.162 -18.505 -19.358 1.00 96.38 692 HIS A N 1
ATOM 5395 C CA . HIS A 1 692 ? 12.800 -18.434 -18.822 1.00 96.38 692 HIS A CA 1
ATOM 5396 C C . HIS A 1 692 ? 12.672 -17.634 -17.512 1.00 96.38 692 HIS A C 1
ATOM 5398 O O . HIS A 1 692 ? 11.723 -17.822 -16.748 1.00 96.38 692 HIS A O 1
ATOM 5404 N N . THR A 1 693 ? 13.618 -16.726 -17.245 1.00 98.06 693 THR A N 1
ATOM 5405 C CA . THR A 1 693 ? 13.745 -16.043 -15.959 1.00 98.06 693 THR A CA 1
ATOM 5406 C C . THR A 1 693 ? 12.876 -14.790 -15.917 1.00 98.06 693 THR A C 1
ATOM 5408 O O . THR A 1 693 ? 12.979 -13.905 -16.774 1.00 98.06 693 THR A O 1
ATOM 5411 N N . ILE A 1 694 ? 12.049 -14.680 -14.877 1.00 98.56 694 ILE A N 1
ATOM 5412 C CA . ILE A 1 694 ? 11.189 -13.523 -14.617 1.00 98.56 694 ILE A CA 1
ATOM 5413 C C . ILE A 1 694 ? 11.389 -13.081 -13.171 1.00 98.56 694 ILE A C 1
ATOM 5415 O O . ILE A 1 694 ? 11.279 -13.884 -12.251 1.00 98.56 694 ILE A O 1
ATOM 5419 N N . PHE A 1 695 ? 11.641 -11.794 -12.963 1.00 98.44 695 PHE A N 1
ATOM 5420 C CA . PHE A 1 695 ? 11.666 -11.176 -11.644 1.00 98.44 695 PHE A CA 1
ATOM 5421 C C . PHE A 1 695 ? 10.379 -10.401 -11.408 1.00 98.44 695 PHE A C 1
ATOM 5423 O O . PHE A 1 695 ? 9.887 -9.696 -12.293 1.00 98.44 695 PHE A O 1
ATOM 5430 N N . ALA A 1 696 ? 9.850 -10.482 -10.196 1.00 97.56 696 ALA A N 1
ATOM 5431 C CA . ALA A 1 696 ? 8.700 -9.697 -9.791 1.00 97.56 696 ALA A CA 1
ATOM 5432 C C . ALA A 1 696 ? 8.865 -9.171 -8.369 1.00 97.56 696 ALA A C 1
ATOM 5434 O O . ALA A 1 696 ? 9.694 -9.654 -7.603 1.00 97.56 696 ALA A O 1
ATOM 5435 N N . ALA A 1 697 ? 8.079 -8.162 -8.015 1.00 95.31 697 ALA A N 1
ATOM 5436 C CA . ALA A 1 697 ? 8.025 -7.654 -6.653 1.00 95.31 697 ALA A CA 1
ATOM 5437 C C . ALA A 1 697 ? 6.577 -7.422 -6.225 1.00 95.31 697 ALA A C 1
ATOM 5439 O O . ALA A 1 697 ? 5.795 -6.839 -6.986 1.00 95.31 697 ALA A O 1
ATOM 5440 N N . SER A 1 698 ? 6.245 -7.850 -5.007 1.00 91.75 698 SER A N 1
ATOM 5441 C CA . SER A 1 698 ? 5.092 -7.351 -4.258 1.00 91.75 698 SER A CA 1
ATOM 5442 C C . SER A 1 698 ? 5.473 -6.038 -3.551 1.00 91.75 698 SER A C 1
ATOM 5444 O O . SER A 1 698 ? 6.588 -5.535 -3.742 1.00 91.75 698 SER A O 1
ATOM 5446 N N . PRO A 1 699 ? 4.574 -5.384 -2.791 1.00 85.81 699 PRO A N 1
ATOM 5447 C CA . PRO A 1 699 ? 4.953 -4.218 -2.006 1.00 85.81 699 PRO A CA 1
ATOM 5448 C C . PRO A 1 699 ? 6.164 -4.464 -1.111 1.00 85.81 699 PRO A C 1
ATOM 5450 O O . PRO A 1 699 ? 7.003 -3.578 -1.049 1.00 85.81 699 PRO A O 1
ATOM 5453 N N . GLU A 1 700 ? 6.305 -5.637 -0.493 1.00 85.50 700 GLU A N 1
ATOM 5454 C CA . GLU A 1 700 ? 7.352 -5.897 0.505 1.00 85.50 700 GLU A CA 1
ATOM 5455 C C . GLU A 1 700 ? 8.384 -6.941 0.058 1.00 85.50 700 GLU A C 1
ATOM 5457 O O . GLU A 1 700 ? 9.536 -6.888 0.494 1.00 85.50 700 GLU A O 1
ATOM 5462 N N . GLU A 1 701 ? 8.035 -7.836 -0.863 1.00 91.31 701 GLU A N 1
ATOM 5463 C CA . GLU A 1 701 ? 8.864 -8.996 -1.192 1.00 91.31 701 GLU A CA 1
ATOM 5464 C C . GLU A 1 701 ? 9.249 -9.040 -2.675 1.00 91.31 701 GLU A C 1
ATOM 5466 O O . GLU A 1 701 ? 8.600 -8.449 -3.540 1.00 91.31 701 GLU A O 1
ATOM 5471 N N . VAL A 1 702 ? 10.358 -9.720 -2.970 1.00 95.62 702 VAL A N 1
ATOM 5472 C CA . VAL A 1 702 ? 10.890 -9.904 -4.329 1.00 95.62 702 VAL A CA 1
ATOM 5473 C C . VAL A 1 702 ? 10.848 -11.384 -4.657 1.00 95.62 702 VAL A C 1
ATOM 5475 O O . VAL A 1 702 ? 11.192 -12.210 -3.816 1.00 95.62 702 VAL A O 1
ATOM 5478 N N . PHE A 1 703 ? 10.481 -11.716 -5.887 1.00 97.31 703 PHE A N 1
ATOM 5479 C CA . PHE A 1 703 ? 10.333 -13.084 -6.355 1.00 97.31 703 PHE A CA 1
ATOM 5480 C C . PHE A 1 703 ? 11.067 -13.304 -7.675 1.00 97.31 703 PHE A C 1
ATOM 5482 O O . PHE A 1 703 ? 11.248 -12.376 -8.469 1.00 97.31 703 PHE A O 1
ATOM 5489 N N . VAL A 1 704 ? 11.444 -14.554 -7.924 1.00 98.19 704 VAL A N 1
ATOM 5490 C CA . VAL A 1 704 ? 11.944 -15.032 -9.213 1.00 98.19 704 VAL A CA 1
ATOM 5491 C C . VAL A 1 704 ? 11.184 -16.281 -9.646 1.00 98.19 704 VAL A C 1
ATOM 5493 O O . VAL A 1 704 ? 10.886 -17.145 -8.822 1.00 98.19 704 VAL A O 1
ATOM 5496 N N . SER A 1 705 ? 10.891 -16.375 -10.936 1.00 98.31 705 SER A N 1
ATOM 5497 C CA . SER A 1 705 ? 10.411 -17.580 -11.608 1.00 98.31 705 SER A CA 1
ATOM 5498 C C . SER A 1 705 ? 11.425 -17.998 -12.671 1.00 98.31 705 SER A C 1
ATOM 5500 O O . SER A 1 705 ? 12.023 -17.142 -13.327 1.00 98.31 705 SER A O 1
ATOM 5502 N N . TYR A 1 706 ? 11.609 -19.310 -12.826 1.00 97.38 706 TYR A N 1
ATOM 5503 C CA . TYR A 1 706 ? 12.460 -19.938 -13.849 1.00 97.38 706 TYR A CA 1
ATOM 5504 C C . TYR A 1 706 ? 11.666 -20.860 -14.789 1.00 97.38 706 TYR A C 1
ATOM 5506 O O . TYR A 1 706 ? 12.244 -21.567 -15.609 1.00 97.38 706 TYR A O 1
ATOM 5514 N N . ASP A 1 707 ? 10.344 -20.888 -14.637 1.00 96.50 707 ASP A N 1
ATOM 5515 C CA . ASP A 1 707 ? 9.410 -21.796 -15.303 1.00 96.50 707 ASP A CA 1
ATOM 5516 C C . ASP A 1 707 ? 8.255 -21.012 -15.940 1.00 96.50 707 ASP A C 1
ATOM 5518 O O . ASP A 1 707 ? 7.085 -21.383 -15.868 1.00 96.50 707 ASP A O 1
ATOM 5522 N N . GLU A 1 708 ? 8.604 -19.883 -16.560 1.00 95.25 708 GLU A N 1
ATOM 5523 C CA . GLU A 1 708 ? 7.677 -19.023 -17.294 1.00 95.25 708 GLU A CA 1
ATOM 5524 C C . GLU A 1 708 ? 6.512 -18.445 -16.467 1.00 95.25 708 GLU A C 1
ATOM 5526 O O . GLU A 1 708 ? 5.434 -18.164 -17.008 1.00 95.25 708 GLU A O 1
ATOM 5531 N N . GLY A 1 709 ? 6.734 -18.247 -15.168 1.00 95.69 709 GLY A N 1
ATOM 5532 C CA . GLY A 1 709 ? 5.781 -17.661 -14.228 1.00 95.69 709 GLY A CA 1
ATOM 5533 C C . GLY A 1 709 ? 4.899 -18.672 -13.493 1.00 95.69 709 GLY A C 1
ATOM 5534 O O . GLY A 1 709 ? 4.056 -18.239 -12.707 1.00 95.69 709 GLY A O 1
ATOM 5535 N N . LEU A 1 710 ? 5.061 -19.981 -13.722 1.00 94.44 710 LEU A N 1
ATOM 5536 C CA . LEU A 1 710 ? 4.227 -21.012 -13.092 1.00 94.44 710 LEU A CA 1
ATOM 5537 C C . LEU A 1 710 ? 4.487 -21.137 -11.584 1.00 94.44 710 LEU A C 1
ATOM 5539 O O . LEU A 1 710 ? 3.530 -21.261 -10.820 1.00 94.44 710 LEU A O 1
ATOM 5543 N N . SER A 1 711 ? 5.745 -21.047 -11.149 1.00 95.81 711 SER A N 1
ATOM 5544 C CA . SER A 1 711 ? 6.130 -21.027 -9.738 1.00 95.81 711 SER A CA 1
ATOM 5545 C C . SER A 1 711 ? 7.108 -19.894 -9.426 1.00 95.81 711 SER A C 1
ATOM 5547 O O . SER A 1 711 ? 7.828 -19.394 -10.292 1.00 95.81 711 SER A O 1
ATOM 5549 N N . TRP A 1 712 ? 7.110 -19.460 -8.164 1.00 97.06 712 TRP A N 1
ATOM 5550 C CA . TRP A 1 712 ? 7.859 -18.290 -7.719 1.00 97.06 712 TRP A CA 1
ATOM 5551 C C . TRP A 1 712 ? 8.598 -18.580 -6.421 1.00 97.06 712 TRP A C 1
ATOM 5553 O O . TRP A 1 712 ? 8.032 -19.091 -5.459 1.00 97.06 712 TRP A O 1
ATOM 5563 N N . SER A 1 713 ? 9.874 -18.213 -6.389 1.00 95.88 713 SER A N 1
ATOM 5564 C CA . SER A 1 713 ? 10.724 -18.291 -5.205 1.00 95.88 713 SER A CA 1
ATOM 5565 C C . SER A 1 713 ? 11.025 -16.891 -4.693 1.00 95.88 713 SER A C 1
ATOM 5567 O O . SER A 1 713 ? 11.405 -16.015 -5.468 1.00 95.88 713 SER A O 1
ATOM 5569 N N . MET A 1 714 ? 10.877 -16.680 -3.387 1.00 95.12 714 MET A N 1
ATOM 5570 C CA . MET A 1 714 ? 11.239 -15.419 -2.744 1.00 95.12 714 MET A CA 1
ATOM 5571 C C . MET A 1 714 ? 12.763 -15.226 -2.759 1.00 95.12 714 MET A C 1
ATOM 5573 O O . MET A 1 714 ? 13.521 -16.137 -2.429 1.00 95.12 714 MET A O 1
ATOM 5577 N N . LEU A 1 715 ? 13.207 -14.021 -3.105 1.00 95.50 715 LEU A N 1
ATOM 5578 C CA . LEU A 1 715 ? 14.594 -13.578 -3.017 1.00 95.50 715 LEU A CA 1
ATOM 5579 C C . LEU A 1 715 ? 14.784 -12.803 -1.706 1.00 95.50 715 LEU A C 1
ATOM 5581 O O . LEU A 1 715 ? 14.567 -11.591 -1.656 1.00 95.50 715 LEU A O 1
ATOM 5585 N N . GLU A 1 716 ? 15.164 -13.513 -0.638 1.00 91.81 716 GLU A N 1
ATOM 5586 C CA . GLU A 1 716 ? 15.348 -12.932 0.700 1.00 91.81 716 GLU A CA 1
ATOM 5587 C C . GLU A 1 716 ? 16.391 -11.801 0.680 1.00 91.81 716 GLU A C 1
ATOM 5589 O O . GLU A 1 716 ? 17.498 -11.954 0.158 1.00 91.81 716 GLU A O 1
ATOM 5594 N N . ARG A 1 717 ? 16.051 -10.656 1.284 1.00 92.31 717 ARG A N 1
ATOM 5595 C CA . ARG A 1 717 ? 16.961 -9.514 1.436 1.00 92.31 717 ARG A CA 1
ATOM 5596 C C . ARG A 1 717 ? 16.903 -8.941 2.851 1.00 92.31 717 ARG A C 1
ATOM 5598 O O . ARG A 1 717 ? 15.847 -8.991 3.483 1.00 92.31 717 ARG A O 1
ATOM 5605 N N . PRO A 1 718 ? 17.983 -8.294 3.318 1.00 92.31 718 PRO A N 1
ATOM 5606 C CA . PRO A 1 718 ? 17.911 -7.485 4.520 1.00 92.31 718 PRO A CA 1
ATOM 5607 C C . PRO A 1 718 ? 17.004 -6.265 4.319 1.00 92.31 718 PRO A C 1
ATOM 5609 O O . PRO A 1 718 ? 16.927 -5.686 3.235 1.00 92.31 718 PRO A O 1
ATOM 5612 N N . VAL A 1 719 ? 16.375 -5.816 5.398 1.00 90.75 719 VAL A N 1
ATOM 5613 C CA . VAL A 1 719 ? 15.708 -4.517 5.500 1.00 90.75 719 VAL A CA 1
ATOM 5614 C C . VAL A 1 719 ? 16.643 -3.541 6.185 1.00 90.75 719 VAL A C 1
ATOM 5616 O O . VAL A 1 719 ? 17.065 -3.773 7.317 1.00 90.75 719 VAL A O 1
ATOM 5619 N N . ARG A 1 720 ? 16.946 -2.434 5.512 1.00 92.12 720 ARG A N 1
ATOM 5620 C CA . ARG A 1 720 ? 17.802 -1.363 6.017 1.00 92.12 720 ARG A CA 1
ATOM 5621 C C . ARG A 1 720 ? 17.003 -0.342 6.829 1.00 92.12 720 ARG A C 1
ATOM 5623 O O . ARG A 1 720 ? 16.051 0.243 6.322 1.00 92.12 720 ARG A O 1
ATOM 5630 N N . TYR A 1 721 ? 17.457 -0.069 8.050 1.00 91.06 721 TYR A N 1
ATOM 5631 C CA . TYR A 1 721 ? 16.956 0.995 8.921 1.00 91.06 721 TYR A CA 1
ATOM 5632 C C . TYR A 1 721 ? 18.077 1.993 9.204 1.00 91.06 721 TYR A C 1
ATOM 5634 O O . TYR A 1 721 ? 19.028 1.684 9.919 1.00 91.06 721 TYR A O 1
ATOM 5642 N N . GLU A 1 722 ? 17.986 3.201 8.654 1.00 91.50 722 GLU A N 1
ATOM 5643 C CA . GLU A 1 722 ? 18.967 4.258 8.924 1.00 91.50 722 GLU A CA 1
ATOM 5644 C C . GLU A 1 722 ? 18.886 4.745 10.386 1.00 91.50 722 GLU A C 1
ATOM 5646 O O . GLU A 1 722 ? 17.832 4.715 11.018 1.00 91.50 722 GLU A O 1
ATOM 5651 N N . ASN A 1 723 ? 19.981 5.281 10.923 1.00 88.62 723 ASN A N 1
ATOM 5652 C CA . ASN A 1 723 ? 20.096 5.825 12.289 1.00 88.62 723 ASN A CA 1
ATOM 5653 C C . ASN A 1 723 ? 19.107 6.949 12.674 1.00 88.62 723 ASN A C 1
ATOM 5655 O O . ASN A 1 723 ? 19.185 7.483 13.780 1.00 88.62 723 ASN A O 1
ATOM 5659 N N . THR A 1 724 ? 18.262 7.406 11.755 1.00 83.00 724 THR A N 1
ATOM 5660 C CA . THR A 1 724 ? 17.289 8.493 11.965 1.00 83.00 724 THR A CA 1
ATOM 5661 C C . THR A 1 724 ? 15.845 8.002 11.970 1.00 83.00 724 THR A C 1
ATOM 5663 O O . THR A 1 724 ? 14.934 8.817 12.068 1.00 83.00 724 THR A O 1
ATOM 5666 N N . ARG A 1 725 ? 15.644 6.685 11.866 1.00 76.50 725 ARG A N 1
ATOM 5667 C CA . ARG A 1 725 ? 14.333 6.039 11.867 1.00 76.50 725 ARG A CA 1
ATOM 5668 C C . ARG A 1 725 ? 13.727 6.021 13.269 1.00 76.50 725 ARG A C 1
ATOM 5670 O O . ARG A 1 725 ? 14.438 5.822 14.254 1.00 76.50 725 ARG A O 1
ATOM 5677 N N . ASP A 1 726 ? 12.404 6.138 13.337 1.00 70.62 726 ASP A N 1
ATOM 5678 C CA . ASP A 1 726 ? 11.651 6.170 14.600 1.00 70.62 726 ASP A CA 1
ATOM 5679 C C . ASP A 1 726 ? 11.746 4.841 15.389 1.00 70.62 726 ASP A C 1
ATOM 5681 O O . ASP A 1 726 ? 11.541 4.812 16.602 1.00 70.62 726 ASP A O 1
ATOM 5685 N N . ASN A 1 727 ? 12.172 3.751 14.739 1.00 77.62 727 ASN A N 1
ATOM 5686 C CA . ASN A 1 727 ? 12.460 2.454 15.360 1.00 77.62 727 ASN A CA 1
ATOM 5687 C C . ASN A 1 727 ? 13.681 2.491 16.301 1.00 77.62 727 ASN A C 1
ATOM 5689 O O . ASN A 1 727 ? 13.872 1.555 17.084 1.00 77.62 727 ASN A O 1
ATOM 5693 N N . THR A 1 728 ? 14.519 3.537 16.234 1.00 87.25 728 THR A N 1
ATOM 5694 C CA . THR A 1 728 ? 15.661 3.737 17.134 1.00 87.25 728 THR A CA 1
ATOM 5695 C C . THR A 1 728 ? 15.418 4.904 18.086 1.00 87.25 728 THR A C 1
ATOM 5697 O O . THR A 1 728 ? 15.320 6.060 17.685 1.00 87.25 728 THR A O 1
ATOM 5700 N N . THR A 1 729 ? 15.400 4.619 19.387 1.00 89.31 729 THR A N 1
ATOM 5701 C CA . THR A 1 729 ? 15.323 5.638 20.441 1.00 89.31 729 THR A CA 1
ATOM 5702 C C . THR A 1 729 ? 16.690 5.848 21.084 1.00 89.31 729 THR A C 1
ATOM 5704 O O . THR A 1 729 ? 17.324 4.896 21.536 1.00 89.31 729 THR A O 1
ATOM 5707 N N . TYR A 1 730 ? 17.133 7.101 21.173 1.00 92.69 730 TYR A N 1
ATOM 5708 C CA . TYR A 1 730 ? 18.405 7.476 21.790 1.00 92.69 730 TYR A CA 1
ATOM 5709 C C . TYR A 1 730 ? 18.187 8.074 23.188 1.00 92.69 730 TYR A C 1
ATOM 5711 O O . TYR A 1 730 ? 17.449 9.043 23.345 1.00 92.69 730 TYR A O 1
ATOM 5719 N N . TYR A 1 731 ? 18.865 7.522 24.195 1.00 95.31 731 TYR A N 1
ATOM 5720 C CA . TYR A 1 731 ? 18.868 7.984 25.584 1.00 95.31 731 TYR A CA 1
ATOM 5721 C C . TYR A 1 731 ? 20.250 8.509 25.973 1.00 95.31 731 TYR A C 1
ATOM 5723 O O . TYR A 1 731 ? 21.279 7.931 25.613 1.00 95.31 731 TYR A O 1
ATOM 5731 N N . GLY A 1 732 ? 20.279 9.595 26.744 1.00 94.75 732 GLY A N 1
ATOM 5732 C CA . GLY A 1 732 ? 21.512 10.307 27.069 1.00 94.75 732 GLY A CA 1
ATOM 5733 C C . GLY A 1 732 ? 21.962 11.236 25.938 1.00 94.75 732 GLY A C 1
ATOM 5734 O O . GLY A 1 732 ? 21.176 11.643 25.083 1.00 94.75 732 GLY A O 1
ATOM 5735 N N . LYS A 1 733 ? 23.240 11.622 25.947 1.00 95.69 733 LYS A N 1
ATOM 5736 C CA . LYS A 1 733 ? 23.770 12.631 25.023 1.00 95.69 733 LYS A CA 1
ATOM 5737 C C . LYS A 1 733 ? 24.264 11.987 23.729 1.00 95.69 733 LYS A C 1
ATOM 5739 O O . LYS A 1 733 ? 25.382 11.484 23.677 1.00 95.69 733 LYS A O 1
ATOM 5744 N N . TRP A 1 734 ? 23.462 12.081 22.673 1.00 97.12 734 TRP A N 1
ATOM 5745 C CA . TRP A 1 734 ? 23.837 11.694 21.311 1.00 97.12 734 TRP A CA 1
ATOM 5746 C C . TRP A 1 734 ? 23.936 12.920 20.403 1.00 97.12 734 TRP A C 1
ATOM 5748 O O . TRP A 1 734 ? 23.184 13.883 20.542 1.00 97.12 734 TRP A O 1
ATOM 5758 N N . LYS A 1 735 ? 24.885 12.898 19.466 1.00 95.81 735 LYS A N 1
ATOM 5759 C CA . LYS A 1 735 ? 25.102 13.957 18.476 1.00 95.81 735 LYS A CA 1
ATOM 5760 C C . LYS A 1 735 ? 25.044 13.383 17.071 1.00 95.81 735 LYS A C 1
ATOM 5762 O O . LYS A 1 735 ? 25.804 12.469 16.744 1.00 95.81 735 LYS A O 1
ATOM 5767 N N . ARG A 1 736 ? 24.207 13.978 16.224 1.00 93.62 736 ARG A N 1
ATOM 5768 C CA . ARG A 1 736 ? 24.182 13.701 14.787 1.00 93.62 736 ARG A CA 1
ATOM 5769 C C . ARG A 1 736 ? 25.391 14.347 14.107 1.00 93.62 736 ARG A C 1
ATOM 5771 O O . ARG A 1 736 ? 25.693 15.512 14.365 1.00 93.62 736 ARG A O 1
ATOM 5778 N N . ARG A 1 737 ? 26.077 13.609 13.234 1.00 92.06 737 ARG A N 1
ATOM 5779 C CA . ARG A 1 737 ? 27.201 14.109 12.425 1.00 92.06 737 ARG A CA 1
ATOM 5780 C C . ARG A 1 737 ? 26.952 13.811 10.953 1.00 92.06 737 ARG A C 1
ATOM 5782 O O . ARG A 1 737 ? 26.756 12.656 10.591 1.00 92.06 737 ARG A O 1
ATOM 5789 N N . GLY A 1 738 ? 26.967 14.848 10.119 1.00 90.81 738 GLY A N 1
ATOM 5790 C CA . GLY A 1 738 ? 26.791 14.721 8.672 1.00 90.81 738 GLY A CA 1
ATOM 5791 C C . GLY A 1 738 ? 28.117 14.520 7.934 1.00 90.81 738 GLY A C 1
ATOM 5792 O O . GLY A 1 738 ? 29.095 15.207 8.227 1.00 90.81 738 GLY A O 1
ATOM 5793 N N . ASN A 1 739 ? 28.155 13.599 6.971 1.00 89.50 739 ASN A N 1
ATOM 5794 C CA . ASN A 1 739 ? 29.259 13.411 6.027 1.00 89.50 739 ASN A CA 1
ATOM 5795 C C . ASN A 1 739 ? 28.780 12.619 4.800 1.00 89.50 739 ASN A C 1
ATOM 5797 O O . ASN A 1 739 ? 28.015 11.672 4.942 1.00 89.50 739 ASN A O 1
ATOM 5801 N N . ASN A 1 740 ? 29.274 12.941 3.602 1.00 87.94 740 ASN A N 1
ATOM 5802 C CA . ASN A 1 740 ? 28.876 12.244 2.374 1.00 87.94 740 ASN A CA 1
ATOM 5803 C C . ASN A 1 740 ? 29.393 10.802 2.244 1.00 87.94 740 ASN A C 1
ATOM 5805 O O . ASN A 1 740 ? 28.962 10.094 1.340 1.00 87.94 740 ASN A O 1
ATOM 5809 N N . LYS A 1 741 ? 30.288 10.369 3.138 1.00 90.81 741 LYS A N 1
ATOM 5810 C CA . LYS A 1 741 ? 30.830 9.006 3.186 1.00 90.81 741 LYS A CA 1
ATOM 5811 C C . LYS A 1 741 ? 29.989 8.030 4.018 1.00 90.81 741 LYS A C 1
ATOM 5813 O O . LYS A 1 741 ? 30.301 6.842 4.010 1.00 90.81 741 LYS A O 1
ATOM 5818 N N . PHE A 1 742 ? 28.985 8.517 4.746 1.00 92.69 742 PHE A N 1
ATOM 5819 C CA . PHE A 1 742 ? 28.084 7.693 5.557 1.00 92.69 742 PHE A CA 1
ATOM 5820 C C . PHE A 1 742 ? 26.798 7.356 4.804 1.00 92.69 742 PHE A C 1
ATOM 5822 O O . PHE A 1 742 ? 26.428 8.043 3.841 1.00 92.69 742 PHE A O 1
ATOM 5829 N N . SER A 1 743 ? 26.121 6.302 5.258 1.00 91.25 743 SER A N 1
ATOM 5830 C CA . SER A 1 743 ? 24.779 5.965 4.797 1.00 91.25 743 SER A CA 1
ATOM 5831 C C . SER A 1 743 ? 23.839 7.135 5.085 1.00 91.25 743 SER A C 1
ATOM 5833 O O . SER A 1 743 ? 23.976 7.822 6.099 1.00 91.25 743 SER A O 1
ATOM 5835 N N . ALA A 1 744 ? 22.962 7.469 4.136 1.00 88.94 744 ALA A N 1
ATOM 5836 C CA . ALA A 1 744 ? 22.024 8.589 4.276 1.00 88.94 744 ALA A CA 1
ATOM 5837 C C . ALA A 1 744 ? 22.679 9.926 4.732 1.00 88.94 744 ALA A C 1
ATOM 5839 O O . ALA A 1 744 ? 22.069 10.756 5.416 1.00 88.94 744 ALA A O 1
ATOM 5840 N N . LEU A 1 745 ? 23.958 10.125 4.381 1.00 90.38 745 LEU A N 1
ATOM 5841 C CA . LEU A 1 745 ? 24.821 11.254 4.740 1.00 90.38 745 LEU A CA 1
ATOM 5842 C C . LEU A 1 745 ? 25.065 11.507 6.236 1.00 90.38 745 LEU A C 1
ATOM 5844 O O . LEU A 1 745 ? 25.532 12.602 6.573 1.00 90.38 745 LEU A O 1
ATOM 5848 N N . ASN A 1 746 ? 24.728 10.602 7.159 1.00 93.19 746 ASN A N 1
ATOM 5849 C CA . ASN A 1 746 ? 24.866 10.925 8.579 1.00 93.19 746 ASN A CA 1
ATOM 5850 C C . ASN A 1 746 ? 24.976 9.720 9.515 1.00 93.19 746 ASN A C 1
ATOM 5852 O O . ASN A 1 746 ? 24.481 8.652 9.217 1.00 93.19 746 ASN A O 1
ATOM 5856 N N . ILE A 1 747 ? 25.552 9.958 10.693 1.00 96.00 747 ILE A N 1
ATOM 5857 C CA . ILE A 1 747 ? 25.627 9.001 11.805 1.00 96.00 747 ILE A CA 1
ATOM 5858 C C . ILE A 1 747 ? 25.176 9.659 13.112 1.00 96.00 747 ILE A C 1
ATOM 5860 O O . ILE A 1 747 ? 25.255 10.884 13.264 1.00 96.00 747 ILE A O 1
ATOM 5864 N N . HIS A 1 748 ? 24.765 8.852 14.090 1.00 96.69 748 HIS A N 1
ATOM 5865 C CA . HIS A 1 748 ? 24.606 9.273 15.483 1.00 96.69 748 HIS A CA 1
ATOM 5866 C C . HIS A 1 748 ? 25.811 8.817 16.299 1.00 96.69 748 HIS A C 1
ATOM 5868 O O . HIS A 1 748 ? 26.207 7.661 16.219 1.00 96.69 748 HIS A O 1
ATOM 5874 N N . THR A 1 749 ? 26.396 9.726 17.080 1.00 97.19 749 THR A N 1
ATOM 5875 C CA . THR A 1 749 ? 27.597 9.452 17.881 1.00 97.19 749 THR A CA 1
ATOM 5876 C C . THR A 1 749 ? 27.425 9.843 19.339 1.00 97.19 749 THR A C 1
ATOM 5878 O O . THR A 1 749 ? 26.787 10.858 19.625 1.00 97.19 749 THR A O 1
ATOM 5881 N N . SER A 1 750 ? 28.037 9.093 20.247 1.00 97.69 750 SER A N 1
ATOM 5882 C CA . SER A 1 750 ? 28.147 9.456 21.660 1.00 97.69 750 SER A CA 1
ATOM 5883 C C . SER A 1 750 ? 29.470 8.965 22.245 1.00 97.69 750 SER A C 1
ATOM 5885 O O . SER A 1 750 ? 29.998 7.941 21.830 1.00 97.69 750 SER A O 1
ATOM 5887 N N . ASP A 1 751 ? 30.014 9.741 23.170 1.00 95.62 751 ASP A N 1
ATOM 5888 C CA . ASP A 1 751 ? 31.185 9.469 24.007 1.00 95.62 751 ASP A CA 1
ATOM 5889 C C . ASP A 1 751 ? 30.815 9.517 25.498 1.00 95.62 751 ASP A C 1
ATOM 5891 O O . ASP A 1 751 ? 31.683 9.633 26.351 1.00 95.62 751 ASP A O 1
ATOM 5895 N N . VAL A 1 752 ? 29.520 9.493 25.834 1.00 97.38 752 VAL A N 1
ATOM 5896 C CA . VAL A 1 752 ? 29.059 9.592 27.223 1.00 97.38 752 VAL A CA 1
ATOM 5897 C C . VAL A 1 752 ? 28.717 8.197 27.742 1.00 97.38 752 VAL A C 1
ATOM 5899 O O . VAL A 1 752 ? 27.731 7.623 27.270 1.00 97.38 752 VAL A O 1
ATOM 5902 N N . PRO A 1 753 ? 29.468 7.655 28.718 1.00 97.06 753 PRO A N 1
ATOM 5903 C CA . PRO A 1 753 ? 29.164 6.359 29.312 1.00 97.06 753 PRO A CA 1
ATOM 5904 C C . PRO A 1 753 ? 27.727 6.296 29.845 1.00 97.06 753 PRO A C 1
ATOM 5906 O O . PRO A 1 753 ? 27.230 7.250 30.447 1.00 97.06 753 PRO A O 1
ATOM 5909 N N . GLY A 1 754 ? 27.040 5.183 29.593 1.00 96.50 754 GLY A N 1
ATOM 5910 C CA . GLY A 1 754 ? 25.631 4.979 29.946 1.00 96.50 754 GLY A CA 1
ATOM 5911 C C . GLY A 1 754 ? 24.622 5.583 28.960 1.00 96.50 754 GLY A C 1
ATOM 5912 O O . GLY A 1 754 ? 23.422 5.343 29.101 1.00 96.50 754 GLY A O 1
ATOM 5913 N N . ALA A 1 755 ? 25.059 6.330 27.937 1.00 98.00 755 ALA A N 1
ATOM 5914 C CA . ALA A 1 755 ? 24.186 6.683 26.820 1.00 98.00 755 ALA A CA 1
ATOM 5915 C C . ALA A 1 755 ? 23.793 5.415 26.042 1.00 98.00 755 ALA A C 1
ATOM 5917 O O . ALA A 1 755 ? 24.621 4.532 25.814 1.00 98.00 755 ALA A O 1
ATOM 5918 N N . ARG A 1 756 ? 22.525 5.319 25.626 1.00 98.19 756 ARG A N 1
ATOM 5919 C CA . ARG A 1 756 ? 21.970 4.117 24.982 1.00 98.19 756 ARG A CA 1
ATOM 5920 C C . ARG A 1 756 ? 21.286 4.439 23.666 1.00 98.19 756 ARG A C 1
ATOM 5922 O O . ARG A 1 756 ? 20.613 5.460 23.561 1.00 98.19 756 ARG A O 1
ATOM 5929 N N . ALA A 1 757 ? 21.408 3.546 22.697 1.00 97.56 757 ALA A N 1
ATOM 5930 C CA . ALA A 1 757 ? 20.545 3.493 21.527 1.00 97.56 757 ALA A CA 1
ATOM 5931 C C . ALA A 1 757 ? 19.747 2.190 21.573 1.00 97.56 757 ALA A C 1
ATOM 5933 O O . ALA A 1 757 ? 20.330 1.118 21.718 1.00 97.56 757 ALA A O 1
ATOM 5934 N N . ILE A 1 758 ? 18.425 2.292 21.480 1.00 95.25 758 ILE A N 1
ATOM 5935 C CA . ILE A 1 758 ? 17.499 1.163 21.564 1.00 95.25 758 ILE A CA 1
ATOM 5936 C C . ILE A 1 758 ? 16.800 1.027 20.217 1.00 95.25 758 ILE A C 1
ATOM 5938 O O . ILE A 1 758 ? 15.986 1.877 19.865 1.00 95.25 758 ILE A O 1
ATOM 5942 N N . PHE A 1 759 ? 17.125 -0.025 19.471 1.00 93.50 759 PHE A N 1
ATOM 5943 C CA . PHE A 1 759 ? 16.541 -0.350 18.174 1.00 93.50 759 PHE A CA 1
ATOM 5944 C C . PHE A 1 759 ? 15.560 -1.517 18.306 1.00 93.50 759 PHE A C 1
ATOM 5946 O O . PHE A 1 759 ? 15.916 -2.578 18.817 1.00 93.50 759 PHE A O 1
ATOM 5953 N N . ARG A 1 760 ? 14.323 -1.317 17.847 1.00 87.38 760 ARG A N 1
ATOM 5954 C CA . ARG A 1 760 ? 13.268 -2.341 17.831 1.00 87.38 760 ARG A CA 1
ATOM 5955 C C . ARG A 1 760 ? 13.075 -2.875 16.418 1.00 87.38 760 ARG A C 1
ATOM 5957 O O . ARG A 1 760 ? 12.993 -2.083 15.481 1.00 87.38 760 ARG A O 1
ATOM 5964 N N . PHE A 1 761 ? 12.965 -4.191 16.277 1.00 86.38 761 PHE A N 1
ATOM 5965 C CA . PHE A 1 761 ? 12.793 -4.839 14.978 1.00 86.38 761 PHE A CA 1
ATOM 5966 C C . PHE A 1 761 ? 11.991 -6.135 15.075 1.00 86.38 761 PHE A C 1
ATOM 5968 O O . PHE A 1 761 ? 11.871 -6.713 16.151 1.00 86.38 761 PHE A O 1
ATOM 5975 N N . VAL A 1 762 ? 11.477 -6.595 13.935 1.00 84.31 762 VAL A N 1
ATOM 5976 C CA . VAL A 1 762 ? 10.896 -7.931 13.767 1.00 84.31 762 VAL A CA 1
ATOM 5977 C C . VAL A 1 762 ? 11.747 -8.681 12.753 1.00 84.31 762 VAL A C 1
ATOM 5979 O O . VAL A 1 762 ? 11.918 -8.201 11.634 1.00 84.31 762 VAL A O 1
ATOM 5982 N N . GLY A 1 763 ? 12.313 -9.820 13.140 1.00 89.00 763 GLY A N 1
ATOM 5983 C CA . GLY A 1 763 ? 13.202 -10.587 12.268 1.00 89.00 763 GLY A CA 1
ATOM 5984 C C . GLY A 1 763 ? 13.868 -11.756 12.977 1.00 89.00 763 GLY A C 1
ATOM 5985 O O . GLY A 1 763 ? 13.657 -11.977 14.166 1.00 89.00 763 GLY A O 1
ATOM 5986 N N . LYS A 1 764 ? 14.668 -12.509 12.229 1.00 92.44 764 LYS A N 1
ATOM 5987 C CA . LYS A 1 764 ? 15.491 -13.632 12.711 1.00 92.44 764 LYS A CA 1
ATOM 5988 C C . LYS A 1 764 ? 16.973 -13.263 12.857 1.00 92.44 764 LYS A C 1
ATOM 5990 O O . LYS A 1 764 ? 17.753 -14.026 13.423 1.00 92.44 764 LYS A O 1
ATOM 5995 N N . GLN A 1 765 ? 17.369 -12.096 12.355 1.00 94.81 765 GLN A N 1
ATOM 5996 C CA . GLN A 1 765 ? 18.743 -11.605 12.412 1.00 94.81 765 GLN A CA 1
ATOM 5997 C C . GLN A 1 765 ? 18.775 -10.079 12.471 1.00 94.81 765 GLN A C 1
ATOM 5999 O O . GLN A 1 765 ? 17.934 -9.416 11.870 1.00 94.81 765 GLN A O 1
ATOM 6004 N N . VAL A 1 766 ? 19.778 -9.522 13.155 1.00 95.69 766 VAL A N 1
ATOM 6005 C CA . VAL A 1 766 ? 20.072 -8.083 13.132 1.00 95.69 766 VAL A CA 1
ATOM 6006 C C . VAL A 1 766 ? 21.569 -7.827 13.012 1.00 95.69 766 VAL A C 1
ATOM 6008 O O . VAL A 1 766 ? 22.380 -8.475 13.677 1.00 95.69 766 VAL A O 1
ATOM 6011 N N . THR A 1 767 ? 21.936 -6.839 12.200 1.00 97.12 767 THR A N 1
ATOM 6012 C CA . THR A 1 767 ? 23.300 -6.323 12.077 1.00 97.12 767 THR A CA 1
ATOM 6013 C C . THR A 1 767 ? 23.320 -4.822 12.326 1.00 97.12 767 THR A C 1
ATOM 6015 O O . THR A 1 767 ? 22.604 -4.066 11.679 1.00 97.12 767 THR A O 1
ATOM 6018 N N . TRP A 1 768 ? 24.177 -4.371 13.238 1.00 97.75 768 TRP A N 1
ATOM 6019 C CA . TRP A 1 768 ? 24.487 -2.959 13.451 1.00 97.75 768 TRP A CA 1
ATOM 6020 C C . TRP A 1 768 ? 25.629 -2.521 12.526 1.00 97.75 768 TRP A C 1
ATOM 6022 O O . TRP A 1 768 ? 26.685 -3.155 12.494 1.00 97.75 768 TRP A O 1
ATOM 6032 N N . PHE A 1 769 ? 25.437 -1.409 11.814 1.00 97.69 769 PHE A N 1
ATOM 6033 C CA . PHE A 1 769 ? 26.435 -0.757 10.972 1.00 97.69 769 PHE A CA 1
ATOM 6034 C C . PHE A 1 769 ? 26.923 0.572 11.553 1.00 97.69 769 PHE A C 1
ATOM 6036 O O . PHE A 1 769 ? 26.172 1.354 12.143 1.00 97.69 769 PHE A O 1
ATOM 6043 N N . GLY A 1 770 ? 28.201 0.854 11.319 1.00 97.00 770 GLY A N 1
ATOM 6044 C CA . GLY A 1 770 ? 28.853 2.087 11.729 1.00 97.00 770 GLY A CA 1
ATOM 6045 C C . GLY A 1 770 ? 30.233 2.247 11.093 1.00 97.00 770 GLY A C 1
ATOM 6046 O O . GLY A 1 770 ? 30.739 1.322 10.447 1.00 97.00 770 GLY A O 1
ATOM 6047 N N . PRO A 1 771 ? 30.861 3.415 11.264 1.00 96.62 771 PRO A N 1
ATOM 6048 C CA . PRO A 1 771 ? 32.260 3.599 10.924 1.00 96.62 771 PRO A CA 1
ATOM 6049 C C . PRO A 1 771 ? 33.178 2.833 11.886 1.00 96.62 771 PRO A C 1
ATOM 6051 O O . PRO A 1 771 ? 32.855 2.644 13.057 1.00 96.62 771 PRO A O 1
ATOM 6054 N N . LYS A 1 772 ? 34.360 2.453 11.395 1.00 97.31 772 LYS A N 1
ATOM 6055 C CA . LYS A 1 772 ? 35.482 1.979 12.210 1.00 97.31 772 LYS A CA 1
ATOM 6056 C C . LYS A 1 772 ? 36.709 2.851 11.973 1.00 97.31 772 LYS A C 1
ATOM 6058 O O . LYS A 1 772 ? 37.004 3.206 10.833 1.00 97.31 772 LYS A O 1
ATOM 6063 N N . SER A 1 773 ? 37.397 3.220 13.045 1.00 96.31 773 SER A N 1
ATOM 6064 C CA . SER A 1 773 ? 38.654 3.979 13.020 1.00 96.31 773 SER A CA 1
ATOM 6065 C C . SER A 1 773 ? 39.278 3.999 14.416 1.00 96.31 773 SER A C 1
ATOM 6067 O O . SER A 1 773 ? 38.683 3.519 15.378 1.00 96.31 773 SER A O 1
ATOM 6069 N N . ASP A 1 774 ? 40.445 4.617 14.549 1.00 96.12 774 ASP A N 1
ATOM 6070 C CA . ASP A 1 774 ? 41.111 4.878 15.824 1.00 96.12 774 ASP A CA 1
ATOM 6071 C C . ASP A 1 774 ? 40.303 5.762 16.799 1.00 96.12 774 ASP A C 1
ATOM 6073 O O . ASP A 1 774 ? 40.611 5.798 17.982 1.00 96.12 774 ASP A O 1
ATOM 6077 N N . LYS A 1 775 ? 39.260 6.470 16.353 1.00 95.50 775 LYS A N 1
ATOM 6078 C CA . LYS A 1 775 ? 38.483 7.405 17.189 1.00 95.50 775 LYS A CA 1
ATOM 6079 C C . LYS A 1 775 ? 37.394 6.727 18.017 1.00 95.50 775 LYS A C 1
ATOM 6081 O O . LYS A 1 775 ? 36.822 7.380 18.896 1.00 95.50 775 LYS A O 1
ATOM 6086 N N . TYR A 1 776 ? 37.066 5.478 17.697 1.00 96.69 776 TYR A N 1
ATOM 6087 C CA . TYR A 1 776 ? 35.930 4.770 18.273 1.00 96.69 776 TYR A CA 1
ATOM 6088 C C . TYR A 1 776 ? 36.361 3.759 19.338 1.00 96.69 776 TYR A C 1
ATOM 6090 O O . TYR A 1 776 ? 37.471 3.229 19.290 1.00 96.69 776 TYR A O 1
ATOM 6098 N N . GLY A 1 777 ? 35.475 3.533 20.308 1.00 95.81 777 GLY A N 1
ATOM 6099 C CA . GLY A 1 777 ? 35.700 2.671 21.466 1.00 95.81 777 GLY A CA 1
ATOM 6100 C C . GLY A 1 777 ? 34.805 1.442 21.482 1.00 95.81 777 GLY A C 1
ATOM 6101 O O . GLY A 1 777 ? 34.402 0.924 20.437 1.00 95.81 777 GLY A O 1
ATOM 6102 N N . MET A 1 778 ? 34.501 0.989 22.697 1.00 97.62 778 MET A N 1
ATOM 6103 C CA . MET A 1 778 ? 33.702 -0.202 22.947 1.00 97.62 778 MET A CA 1
ATOM 6104 C C . MET A 1 778 ? 32.288 0.127 23.439 1.00 97.62 778 MET A C 1
ATOM 6106 O O . MET A 1 778 ? 32.058 1.139 24.098 1.00 97.62 778 MET A O 1
ATOM 6110 N N . ALA A 1 779 ? 31.336 -0.748 23.123 1.00 98.25 779 ALA A N 1
ATOM 6111 C CA . ALA A 1 779 ? 29.962 -0.690 23.612 1.00 98.25 779 ALA A CA 1
ATOM 6112 C C . ALA A 1 779 ? 29.532 -2.043 24.182 1.00 98.25 779 ALA A C 1
ATOM 6114 O O . ALA A 1 779 ? 29.893 -3.089 23.640 1.00 98.25 779 ALA A O 1
ATOM 6115 N N . ASN A 1 780 ? 28.711 -2.023 25.231 1.00 98.31 780 ASN A N 1
ATOM 6116 C CA . ASN A 1 780 ? 27.958 -3.204 25.642 1.00 98.31 780 ASN A CA 1
ATOM 6117 C C . ASN A 1 780 ? 26.712 -3.331 24.765 1.00 98.31 780 ASN A C 1
ATOM 6119 O O . ASN A 1 780 ? 26.030 -2.343 24.485 1.00 98.31 780 ASN A O 1
ATOM 6123 N N . VAL A 1 781 ? 26.404 -4.551 24.342 1.00 98.25 781 VAL A N 1
ATOM 6124 C CA . VAL A 1 781 ? 25.236 -4.859 23.524 1.00 98.25 781 VAL A CA 1
ATOM 6125 C C . VAL A 1 781 ? 24.337 -5.824 24.278 1.00 98.25 781 VAL A C 1
ATOM 6127 O O . VAL A 1 781 ? 24.794 -6.836 24.816 1.00 98.25 781 VAL A O 1
ATOM 6130 N N . TYR A 1 782 ? 23.046 -5.509 24.290 1.00 98.00 782 TYR A N 1
ATOM 6131 C CA . TYR A 1 782 ? 22.002 -6.318 24.897 1.00 98.00 782 TYR A CA 1
ATOM 6132 C C . TYR A 1 782 ? 20.938 -6.646 23.854 1.00 98.00 782 TYR A C 1
ATOM 6134 O O . TYR A 1 782 ? 20.589 -5.798 23.032 1.00 98.00 782 TYR A O 1
ATOM 6142 N N . LEU A 1 783 ? 20.393 -7.853 23.928 1.00 96.94 783 LEU A N 1
ATOM 6143 C CA . LEU A 1 783 ? 19.230 -8.286 23.171 1.00 96.94 783 LEU A CA 1
ATOM 6144 C C . LEU A 1 783 ? 18.124 -8.638 24.160 1.00 96.94 783 LEU A C 1
ATOM 6146 O O . LEU A 1 783 ? 18.346 -9.425 25.079 1.00 96.94 783 LEU A O 1
ATOM 6150 N N . ASP A 1 784 ? 16.953 -8.030 23.997 1.00 94.31 784 ASP A N 1
ATOM 6151 C CA . ASP A 1 784 ? 15.782 -8.261 24.851 1.00 94.31 784 ASP A CA 1
ATOM 6152 C C . ASP A 1 784 ? 16.113 -8.114 26.351 1.00 94.31 784 ASP A C 1
ATOM 6154 O O . ASP A 1 784 ? 15.677 -8.881 27.209 1.00 94.31 784 ASP A O 1
ATOM 6158 N N . GLY A 1 785 ? 16.960 -7.124 26.659 1.00 94.00 785 GLY A N 1
ATOM 6159 C CA . GLY A 1 785 ? 17.439 -6.812 28.009 1.00 94.00 785 GLY A CA 1
ATOM 6160 C C . GLY A 1 785 ? 18.571 -7.706 28.531 1.00 94.00 785 GLY A C 1
ATOM 6161 O O . GLY A 1 785 ? 19.134 -7.404 29.582 1.00 94.00 785 GLY A O 1
ATOM 6162 N N . LYS A 1 786 ? 18.952 -8.769 27.814 1.00 96.38 786 LYS A N 1
ATOM 6163 C CA . LYS A 1 786 ? 20.035 -9.684 28.206 1.00 96.38 786 LYS A CA 1
ATOM 6164 C C . LYS A 1 786 ? 21.354 -9.294 27.531 1.00 96.38 786 LYS A C 1
ATOM 6166 O O . LYS A 1 786 ? 21.342 -9.001 26.338 1.00 96.38 786 LYS A O 1
ATOM 6171 N N . PRO A 1 787 ? 22.497 -9.292 28.241 1.00 96.69 787 PRO A N 1
ATOM 6172 C CA . PRO A 1 787 ? 23.787 -8.977 27.632 1.00 96.69 787 PRO A CA 1
ATOM 6173 C C . PRO A 1 787 ? 24.172 -10.053 26.611 1.00 96.69 787 PRO A C 1
ATOM 6175 O O . PRO A 1 787 ? 24.136 -11.241 26.922 1.00 96.69 787 PRO A O 1
ATOM 6178 N N . VAL A 1 788 ? 24.554 -9.633 25.404 1.00 96.31 788 VAL A N 1
ATOM 6179 C CA . VAL A 1 788 ? 24.970 -10.534 24.311 1.00 96.31 788 VAL A CA 1
ATOM 6180 C C . VAL A 1 788 ? 26.409 -10.311 23.856 1.00 96.31 788 VAL A C 1
ATOM 6182 O O . VAL A 1 788 ? 26.967 -11.152 23.158 1.00 96.31 788 VAL A O 1
ATOM 6185 N N . GLY A 1 789 ? 27.044 -9.210 24.259 1.00 93.12 789 GLY A N 1
ATOM 6186 C CA . GLY A 1 789 ? 28.464 -9.016 23.994 1.00 93.12 789 GLY A CA 1
ATOM 6187 C C . GLY A 1 789 ? 28.974 -7.616 24.299 1.00 93.12 789 GLY A C 1
ATOM 6188 O O . GLY A 1 789 ? 28.207 -6.690 24.551 1.00 93.12 789 GLY A O 1
ATOM 6189 N N . LYS A 1 790 ? 30.299 -7.476 24.237 1.00 96.38 790 LYS A N 1
ATOM 6190 C CA . LYS A 1 790 ? 31.017 -6.199 24.228 1.00 96.38 790 LYS A CA 1
ATOM 6191 C C . LYS A 1 790 ? 31.701 -6.057 22.871 1.00 96.38 790 LYS A C 1
ATOM 6193 O O . LYS A 1 790 ? 32.393 -6.977 22.440 1.00 96.38 790 LYS A O 1
ATOM 6198 N N . VAL A 1 791 ? 31.484 -4.940 22.185 1.00 96.50 791 VAL A N 1
ATOM 6199 C CA . VAL A 1 791 ? 31.853 -4.763 20.773 1.00 96.50 791 VAL A CA 1
ATOM 6200 C C . VAL A 1 791 ? 32.781 -3.572 20.603 1.00 96.50 791 VAL A C 1
ATOM 6202 O O . VAL A 1 791 ? 32.480 -2.497 21.108 1.00 96.50 791 VAL A O 1
ATOM 6205 N N . ASP A 1 792 ? 33.873 -3.759 19.860 1.00 96.00 792 ASP A N 1
ATOM 6206 C CA . ASP A 1 792 ? 34.875 -2.730 19.562 1.00 96.00 792 ASP A CA 1
ATOM 6207 C C . ASP A 1 792 ? 34.694 -2.161 18.140 1.00 96.00 792 ASP A C 1
ATOM 6209 O O . ASP A 1 792 ? 34.672 -2.900 17.146 1.00 96.00 792 ASP A O 1
ATOM 6213 N N . GLN A 1 793 ? 34.573 -0.834 18.033 1.00 96.56 793 GLN A N 1
ATOM 6214 C CA . GLN A 1 793 ? 34.540 -0.106 16.758 1.00 96.56 793 GLN A CA 1
ATOM 6215 C C . GLN A 1 793 ? 35.928 0.351 16.282 1.00 96.56 793 GLN A C 1
ATOM 6217 O O . GLN A 1 793 ? 36.044 0.982 15.226 1.00 96.56 793 GLN A O 1
ATOM 6222 N N . PHE A 1 794 ? 36.992 0.010 17.006 1.00 97.00 794 PHE A N 1
ATOM 6223 C CA . PHE A 1 794 ? 38.354 0.305 16.591 1.00 97.00 794 PHE A CA 1
ATOM 6224 C C . PHE A 1 794 ? 38.720 -0.344 15.244 1.00 97.00 794 PHE A C 1
ATOM 6226 O O . PHE A 1 794 ? 38.404 -1.500 14.947 1.00 97.00 794 PHE A O 1
ATOM 6233 N N . SER A 1 795 ? 39.461 0.404 14.427 1.00 96.38 795 SER A N 1
ATOM 6234 C CA . SER A 1 795 ? 40.252 -0.130 13.318 1.00 96.38 795 SER A CA 1
ATOM 6235 C C . SER A 1 795 ? 41.446 0.783 13.050 1.00 96.38 795 SER A C 1
ATOM 6237 O O . SER A 1 795 ? 41.327 2.001 13.155 1.00 96.38 795 SER A O 1
ATOM 6239 N N . SER A 1 796 ? 42.587 0.203 12.673 1.00 93.69 796 SER A N 1
ATOM 6240 C CA . SER A 1 796 ? 43.762 0.958 12.216 1.00 93.69 796 SER A CA 1
ATOM 6241 C C . SER A 1 796 ? 43.529 1.671 10.881 1.00 93.69 796 SER A C 1
ATOM 6243 O O . SER A 1 796 ? 44.255 2.602 10.549 1.00 93.69 796 SER A O 1
ATOM 6245 N N . GLU A 1 797 ? 42.515 1.252 10.121 1.00 95.06 797 GLU A N 1
ATOM 6246 C CA . GLU A 1 797 ? 42.113 1.863 8.858 1.00 95.06 797 GLU A CA 1
ATOM 6247 C C . GLU A 1 797 ? 40.735 2.510 8.991 1.00 95.06 797 GLU A C 1
ATOM 6249 O O . GLU A 1 797 ? 39.813 1.948 9.583 1.00 95.06 797 GLU A O 1
ATOM 6254 N N . GLN A 1 798 ? 40.569 3.688 8.389 1.00 93.50 798 GLN A N 1
ATOM 6255 C CA . GLN A 1 798 ? 39.279 4.369 8.350 1.00 93.50 798 GLN A CA 1
ATOM 6256 C C . GLN A 1 798 ? 38.311 3.616 7.428 1.00 93.50 798 GLN A C 1
ATOM 6258 O O . GLN A 1 798 ? 38.455 3.634 6.205 1.00 93.50 798 GLN A O 1
ATOM 6263 N N . LYS A 1 799 ? 37.255 3.047 8.009 1.00 94.56 799 LYS A N 1
ATOM 6264 C CA . LYS A 1 799 ? 36.111 2.476 7.290 1.00 94.56 799 LYS A CA 1
ATOM 6265 C C . LYS A 1 799 ? 34.873 3.295 7.621 1.00 94.56 799 LYS A C 1
ATOM 6267 O O . LYS A 1 799 ? 34.575 3.516 8.788 1.00 94.56 799 LYS A O 1
ATOM 6272 N N . ASN A 1 800 ? 34.160 3.785 6.610 1.00 92.62 800 ASN A N 1
ATOM 6273 C CA . ASN A 1 800 ? 33.038 4.705 6.850 1.00 92.62 800 ASN A CA 1
ATOM 6274 C C . ASN A 1 800 ? 31.718 3.979 7.119 1.00 92.62 800 ASN A C 1
ATOM 6276 O O . ASN A 1 800 ? 30.924 4.465 7.913 1.00 92.62 800 ASN A O 1
ATOM 6280 N N . VAL A 1 801 ? 31.522 2.814 6.500 1.00 93.06 801 VAL A N 1
ATOM 6281 C CA . VAL A 1 801 ? 30.358 1.948 6.704 1.00 93.06 801 VAL A CA 1
ATOM 6282 C C . VAL A 1 801 ? 30.871 0.519 6.812 1.00 93.06 801 VAL A C 1
ATOM 6284 O O . VAL A 1 801 ? 31.585 0.037 5.931 1.00 93.06 801 VAL A O 1
ATOM 6287 N N . SER A 1 802 ? 30.596 -0.153 7.921 1.00 94.75 802 SER A N 1
ATOM 6288 C CA . SER A 1 802 ? 31.020 -1.532 8.162 1.00 94.75 802 SER A CA 1
ATOM 6289 C C . SER A 1 802 ? 30.053 -2.230 9.109 1.00 94.75 802 SER A C 1
ATOM 6291 O O . SER A 1 802 ? 29.511 -1.563 9.994 1.00 94.75 802 SER A O 1
ATOM 6293 N N . PRO A 1 803 ? 29.854 -3.552 8.969 1.00 96.06 803 PRO A N 1
ATOM 6294 C CA . PRO A 1 803 ? 29.171 -4.324 9.994 1.00 96.06 803 PRO A CA 1
ATOM 6295 C C . PRO A 1 803 ? 30.012 -4.284 11.276 1.00 96.06 803 PRO A C 1
ATOM 6297 O O . PRO A 1 803 ? 31.222 -4.542 11.272 1.00 96.06 803 PRO A O 1
ATOM 6300 N N . ILE A 1 804 ? 29.371 -3.891 12.368 1.00 97.38 804 ILE A N 1
ATOM 6301 C CA . ILE A 1 804 ? 29.982 -3.735 13.688 1.00 97.38 804 ILE A CA 1
ATOM 6302 C C . ILE A 1 804 ? 29.680 -4.959 14.542 1.00 97.38 804 ILE A C 1
ATOM 6304 O O . ILE A 1 804 ? 30.592 -5.522 15.142 1.00 97.38 804 ILE A O 1
ATOM 6308 N N . PHE A 1 805 ? 28.416 -5.381 14.552 1.00 96.44 805 PHE A N 1
ATOM 6309 C CA . PHE A 1 805 ? 27.927 -6.513 15.328 1.00 96.44 805 PHE A CA 1
ATOM 6310 C C . PHE A 1 805 ? 26.748 -7.178 14.621 1.00 96.44 805 PHE A C 1
ATOM 6312 O O . PHE A 1 805 ? 25.895 -6.469 14.090 1.00 96.44 805 PHE A O 1
ATOM 6319 N N . THR A 1 806 ? 26.685 -8.510 14.651 1.00 96.44 806 THR A N 1
ATOM 6320 C CA . THR A 1 806 ? 25.605 -9.307 14.055 1.00 96.44 806 THR A CA 1
ATOM 6321 C C . THR A 1 806 ? 25.128 -10.361 15.046 1.00 96.44 806 THR A C 1
ATOM 6323 O O . THR A 1 806 ? 25.952 -11.040 15.654 1.00 96.44 806 THR A O 1
ATOM 6326 N N . ILE A 1 807 ? 23.812 -10.535 15.151 1.00 94.69 807 ILE A N 1
ATOM 6327 C CA . ILE A 1 807 ? 23.167 -11.652 15.851 1.00 94.69 807 ILE A CA 1
ATOM 6328 C C . ILE A 1 807 ? 22.376 -12.449 14.813 1.00 94.69 807 ILE A C 1
ATOM 6330 O O . ILE A 1 807 ? 21.480 -11.878 14.200 1.00 94.69 807 ILE A O 1
ATOM 6334 N N . GLY A 1 808 ? 22.720 -13.722 14.592 1.00 79.12 808 GLY A N 1
ATOM 6335 C CA . GLY A 1 808 ? 22.195 -14.532 13.478 1.00 79.12 808 GLY A CA 1
ATOM 6336 C C . GLY A 1 808 ? 21.260 -15.695 13.840 1.00 79.12 808 GLY A C 1
ATOM 6337 O O . GLY A 1 808 ? 20.857 -16.411 12.934 1.00 79.12 808 GLY A O 1
ATOM 6338 N N . GLU A 1 809 ? 20.921 -15.902 15.117 1.00 85.25 809 GLU A N 1
ATOM 6339 C CA . GLU A 1 809 ? 20.103 -17.044 15.577 1.00 85.25 809 GLU A CA 1
ATOM 6340 C C . GLU A 1 809 ? 18.925 -16.590 16.452 1.00 85.25 809 GLU A C 1
ATOM 6342 O O . GLU A 1 809 ? 18.860 -16.891 17.644 1.00 85.25 809 GLU A O 1
ATOM 6347 N N . LEU A 1 810 ? 17.997 -15.819 15.883 1.00 91.69 810 LEU A N 1
ATOM 6348 C CA . LEU A 1 810 ? 16.779 -15.418 16.586 1.00 91.69 810 LEU A CA 1
ATOM 6349 C C . LEU A 1 810 ? 15.589 -16.212 16.070 1.00 91.69 810 LEU A C 1
ATOM 6351 O O . LEU A 1 810 ? 15.469 -16.497 14.878 1.00 91.69 810 LEU A O 1
ATOM 6355 N N . SER A 1 811 ? 14.664 -16.530 16.971 1.00 89.50 811 SER A N 1
ATOM 6356 C CA . SER A 1 811 ? 13.315 -16.898 16.557 1.00 89.50 811 SER A CA 1
ATOM 6357 C C . SER A 1 811 ? 12.714 -15.741 15.765 1.00 89.50 811 SER A C 1
ATOM 6359 O O . SER A 1 811 ? 12.815 -14.605 16.212 1.00 89.50 811 SER A O 1
ATOM 6361 N N . LYS A 1 812 ? 12.042 -16.004 14.640 1.00 85.25 812 LYS A N 1
ATOM 6362 C CA . LYS A 1 812 ? 11.313 -14.951 13.919 1.00 85.25 812 LYS A CA 1
ATOM 6363 C C . LYS A 1 812 ? 10.292 -14.314 14.866 1.00 85.25 812 LYS A C 1
ATOM 6365 O O . LYS A 1 812 ? 9.331 -14.969 15.264 1.00 85.25 812 LYS A O 1
ATOM 6370 N N . GLY A 1 813 ? 10.502 -13.053 15.217 1.00 81.94 813 GLY A N 1
ATOM 6371 C CA . GLY A 1 813 ? 9.658 -12.357 16.178 1.00 81.94 813 GLY A CA 1
ATOM 6372 C C . GLY A 1 813 ? 10.130 -10.935 16.438 1.00 81.94 813 GLY A C 1
ATOM 6373 O O . GLY A 1 813 ? 11.080 -10.461 15.815 1.00 81.94 813 GLY A O 1
ATOM 6374 N N . ALA A 1 814 ? 9.428 -10.244 17.333 1.00 84.19 814 ALA A N 1
ATOM 6375 C CA . ALA A 1 814 ? 9.797 -8.904 17.767 1.00 84.19 814 ALA A CA 1
ATOM 6376 C C . ALA A 1 814 ? 10.947 -8.956 18.785 1.00 84.19 814 ALA A C 1
ATOM 6378 O O . ALA A 1 814 ? 10.884 -9.701 19.760 1.00 84.19 814 ALA A O 1
ATOM 6379 N N . HIS A 1 815 ? 11.954 -8.112 18.580 1.00 90.00 815 HIS A N 1
ATOM 6380 C CA . HIS A 1 815 ? 13.169 -8.034 19.384 1.00 90.00 815 HIS A CA 1
ATOM 6381 C C . HIS A 1 815 ? 13.591 -6.584 19.634 1.00 90.00 815 HIS A C 1
ATOM 6383 O O . HIS A 1 815 ? 13.221 -5.651 18.912 1.00 90.00 815 HIS A O 1
ATOM 6389 N N . THR A 1 816 ? 14.411 -6.389 20.665 1.00 92.75 816 THR A N 1
ATOM 6390 C CA . THR A 1 816 ? 15.019 -5.103 21.013 1.00 92.75 816 THR A CA 1
ATOM 6391 C C . THR A 1 816 ? 16.533 -5.235 21.158 1.00 92.75 816 THR A C 1
ATOM 6393 O O . THR A 1 816 ? 17.023 -5.888 22.077 1.00 92.75 816 THR A O 1
ATOM 6396 N N . LEU A 1 817 ? 17.282 -4.541 20.300 1.00 97.12 817 LEU A N 1
ATOM 6397 C CA . LEU A 1 817 ? 18.732 -4.389 20.394 1.00 97.12 817 LEU A CA 1
ATOM 6398 C C . LEU A 1 817 ? 19.070 -3.096 21.146 1.00 97.12 817 LEU A C 1
ATOM 6400 O O . LEU A 1 817 ? 18.674 -2.008 20.731 1.00 97.12 817 LEU A O 1
ATOM 6404 N N . THR A 1 818 ? 19.829 -3.193 22.235 1.00 98.25 818 THR A N 1
ATOM 6405 C CA . THR A 1 818 ? 20.327 -2.030 22.985 1.00 98.25 818 THR A CA 1
ATOM 6406 C C . THR A 1 818 ? 21.840 -1.942 22.876 1.00 98.25 818 THR A C 1
ATOM 6408 O O . THR A 1 818 ? 22.539 -2.889 23.226 1.00 98.25 818 THR A O 1
ATOM 6411 N N . ILE A 1 819 ? 22.342 -0.791 22.433 1.00 98.50 819 ILE A N 1
ATOM 6412 C CA . ILE A 1 819 ? 23.769 -0.456 22.387 1.00 98.50 819 ILE A CA 1
ATOM 6413 C C . ILE A 1 819 ? 24.037 0.585 23.470 1.00 98.50 819 ILE A C 1
ATOM 6415 O O . ILE A 1 819 ? 23.472 1.678 23.427 1.00 98.50 819 ILE A O 1
ATOM 6419 N N . GLU A 1 820 ? 24.889 0.251 24.432 1.00 98.31 820 GLU A N 1
ATOM 6420 C CA . GLU A 1 820 ? 25.273 1.106 25.553 1.00 98.31 820 GLU A CA 1
ATOM 6421 C C . GLU A 1 820 ? 26.738 1.524 25.435 1.00 98.31 820 GLU A C 1
ATOM 6423 O O . GLU A 1 820 ? 27.635 0.685 25.345 1.00 98.31 820 GLU A O 1
ATOM 6428 N N . VAL A 1 821 ? 26.976 2.834 25.454 1.00 98.12 821 VAL A N 1
ATOM 6429 C CA . VAL A 1 821 ? 28.323 3.412 25.438 1.00 98.12 821 VAL A CA 1
ATOM 6430 C C . VAL A 1 821 ? 29.005 3.153 26.779 1.00 98.12 821 VAL A C 1
ATOM 6432 O O . VAL A 1 821 ? 28.414 3.408 27.830 1.00 98.12 821 VAL A O 1
ATOM 6435 N N . ILE A 1 822 ? 30.254 2.688 26.746 1.00 97.06 822 ILE A N 1
ATOM 6436 C CA . ILE A 1 822 ? 31.082 2.463 27.938 1.00 97.06 822 ILE A CA 1
ATOM 6437 C C . ILE A 1 822 ? 32.400 3.233 27.833 1.00 97.06 822 ILE A C 1
ATOM 6439 O O .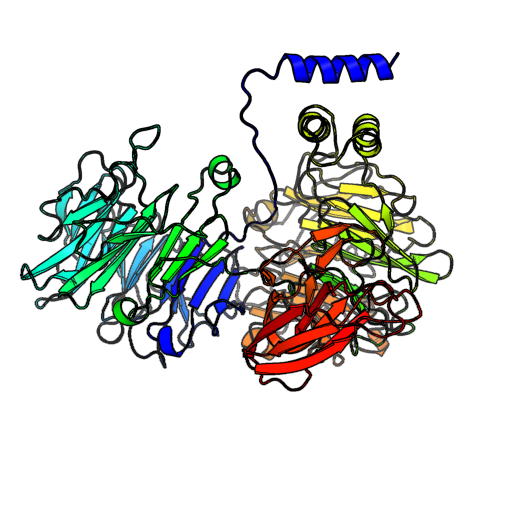 ILE A 1 822 ? 32.840 3.577 26.738 1.00 97.06 822 ILE A O 1
ATOM 6443 N N . ASP A 1 823 ? 33.039 3.499 28.973 1.00 94.88 823 ASP A N 1
ATOM 6444 C CA . ASP A 1 823 ? 34.334 4.195 29.037 1.00 94.88 823 ASP A CA 1
ATOM 6445 C C . ASP A 1 823 ? 35.513 3.230 28.808 1.00 94.88 823 ASP A C 1
ATOM 6447 O O . ASP A 1 823 ? 36.448 3.132 29.599 1.00 94.88 823 ASP A O 1
ATOM 6451 N N . GLU A 1 824 ? 35.432 2.440 27.738 1.00 95.94 824 GLU A N 1
ATOM 6452 C CA . GLU A 1 824 ? 36.463 1.479 27.349 1.00 95.94 824 GLU A CA 1
ATOM 6453 C C . GLU A 1 824 ? 36.800 1.634 25.863 1.00 95.94 824 GLU A C 1
ATOM 6455 O O . GLU A 1 824 ? 35.950 1.948 25.025 1.00 95.94 824 GLU A O 1
ATOM 6460 N N . LYS A 1 825 ? 38.067 1.404 25.515 1.00 95.62 825 LYS A N 1
ATOM 6461 C CA . LYS A 1 825 ? 38.558 1.463 24.136 1.00 95.62 825 LYS A CA 1
ATOM 6462 C C . LYS A 1 825 ? 39.766 0.561 23.941 1.00 95.62 825 LYS A C 1
ATOM 6464 O O . LYS A 1 825 ? 40.471 0.224 24.894 1.00 95.62 825 LYS A O 1
ATOM 6469 N N . ASN A 1 826 ? 40.054 0.238 22.685 1.00 96.00 826 ASN A N 1
ATOM 6470 C CA . ASN A 1 826 ? 41.323 -0.373 22.320 1.00 96.00 826 ASN A CA 1
ATOM 6471 C C . ASN A 1 826 ? 42.503 0.505 22.779 1.00 96.00 826 ASN A C 1
ATOM 6473 O O . ASN A 1 826 ? 42.453 1.729 22.660 1.00 96.00 826 ASN A O 1
ATOM 6477 N N . LYS A 1 827 ? 43.606 -0.102 23.232 1.00 95.00 827 LYS A N 1
ATOM 6478 C CA . LYS A 1 827 ? 44.818 0.636 23.641 1.00 95.00 827 LYS A CA 1
ATOM 6479 C C . LYS A 1 827 ? 45.383 1.545 22.540 1.00 95.00 827 LYS A C 1
ATOM 6481 O O . LYS A 1 827 ? 45.997 2.561 22.845 1.00 95.00 827 LYS A O 1
ATOM 6486 N N . ASN A 1 828 ? 45.162 1.180 21.276 1.00 95.44 828 ASN A N 1
ATOM 6487 C CA . ASN A 1 828 ? 45.618 1.933 20.109 1.00 95.44 828 ASN A CA 1
ATOM 6488 C C . ASN A 1 828 ? 44.591 2.974 19.629 1.00 95.44 828 ASN A C 1
ATOM 6490 O O . ASN A 1 828 ? 44.863 3.698 18.673 1.00 95.44 828 ASN A O 1
ATOM 6494 N N . ALA A 1 829 ? 43.408 3.045 20.246 1.00 94.94 829 ALA A N 1
ATOM 6495 C CA . ALA A 1 829 ? 42.387 4.018 19.888 1.00 94.94 829 ALA A CA 1
ATOM 6496 C C . ALA A 1 829 ? 42.709 5.395 20.493 1.00 94.94 829 ALA A C 1
ATOM 6498 O O . ALA A 1 829 ? 43.018 5.530 21.682 1.00 94.94 829 ALA A O 1
ATOM 6499 N N . SER A 1 830 ? 42.585 6.447 19.690 1.00 94.00 830 SER A N 1
ATOM 6500 C CA . SER A 1 830 ? 42.674 7.843 20.112 1.00 94.00 830 SER A CA 1
ATOM 6501 C C . SER A 1 830 ? 41.423 8.303 20.877 1.00 94.00 830 SER A C 1
ATOM 6503 O O . SER A 1 830 ? 41.542 9.140 21.771 1.00 94.00 830 SER A O 1
ATOM 6505 N N . GLY A 1 831 ? 40.250 7.703 20.634 1.00 91.19 831 GLY A N 1
ATOM 6506 C CA . GLY A 1 831 ? 38.982 8.038 21.303 1.00 91.19 831 GLY A CA 1
ATOM 6507 C C . GLY A 1 831 ? 38.143 6.818 21.695 1.00 91.19 831 GLY A C 1
ATOM 6508 O O . GLY A 1 831 ? 38.520 5.688 21.408 1.00 91.19 831 GLY A O 1
ATOM 6509 N N . HIS A 1 832 ? 37.017 7.054 22.372 1.00 93.69 832 HIS A N 1
ATOM 6510 C CA . HIS A 1 832 ? 36.056 6.016 22.773 1.00 93.69 832 HIS A CA 1
ATOM 6511 C C . HIS A 1 832 ? 34.637 6.289 22.241 1.00 93.69 832 HIS A C 1
ATOM 6513 O O . HIS A 1 832 ? 33.649 5.843 22.816 1.00 93.69 832 HIS A O 1
ATOM 6519 N N . TYR A 1 833 ? 34.511 7.047 21.145 1.00 96.19 833 TYR A N 1
ATOM 6520 C CA . TYR A 1 833 ? 33.199 7.309 20.552 1.00 96.19 833 TYR A CA 1
ATOM 6521 C C . TYR A 1 833 ? 32.521 6.005 20.134 1.00 96.19 833 TYR A C 1
ATOM 6523 O O . TYR A 1 833 ? 33.172 5.092 19.639 1.00 96.19 833 TYR A O 1
ATOM 6531 N N . ILE A 1 834 ? 31.200 5.972 20.223 1.00 98.06 834 ILE A N 1
ATOM 6532 C CA . ILE A 1 834 ? 30.361 4.963 19.586 1.00 98.06 834 ILE A CA 1
ATOM 6533 C C . ILE A 1 834 ? 29.520 5.640 18.523 1.00 98.06 834 ILE A C 1
ATOM 6535 O O . ILE A 1 834 ? 28.975 6.722 18.751 1.00 98.06 834 ILE A O 1
ATOM 6539 N N . ALA A 1 835 ? 29.441 5.018 17.352 1.00 97.38 835 ALA A N 1
ATOM 6540 C CA . ALA A 1 835 ? 28.739 5.531 16.191 1.00 97.38 835 ALA A CA 1
ATOM 6541 C C . ALA A 1 835 ? 27.749 4.520 15.615 1.00 97.38 835 ALA A C 1
ATOM 6543 O O . ALA A 1 835 ? 28.087 3.370 15.346 1.00 97.38 835 ALA A O 1
ATOM 6544 N N . ILE A 1 836 ? 26.534 4.985 15.350 1.00 98.00 836 ILE A N 1
ATOM 6545 C CA . ILE A 1 836 ? 25.477 4.220 14.697 1.00 98.00 836 ILE A CA 1
ATOM 6546 C C . ILE A 1 836 ? 25.157 4.895 13.368 1.00 98.00 836 ILE A C 1
ATOM 6548 O O . ILE A 1 836 ? 24.784 6.070 13.342 1.00 98.00 836 ILE A O 1
ATOM 6552 N N . ASP A 1 837 ? 25.331 4.141 12.286 1.00 96.06 837 ASP A N 1
ATOM 6553 C CA . ASP A 1 837 ? 24.996 4.535 10.914 1.00 96.06 837 ASP A CA 1
ATOM 6554 C C . ASP A 1 837 ? 23.647 3.938 10.506 1.00 96.06 837 ASP A C 1
ATOM 6556 O O . ASP A 1 837 ? 22.750 4.655 10.077 1.00 96.06 837 ASP A O 1
ATOM 6560 N N . ALA A 1 838 ? 23.454 2.638 10.736 1.00 95.88 838 ALA A N 1
ATOM 6561 C CA . ALA A 1 838 ? 22.203 1.957 10.419 1.00 95.88 838 ALA A CA 1
ATOM 6562 C C . ALA A 1 838 ? 22.117 0.569 11.065 1.00 95.88 838 ALA A C 1
ATOM 6564 O O . ALA A 1 838 ? 23.071 0.093 11.688 1.00 95.88 838 ALA A O 1
ATOM 6565 N N . PHE A 1 839 ? 20.994 -0.098 10.828 1.00 95.88 839 PHE A N 1
ATOM 6566 C CA . PHE A 1 839 ? 20.755 -1.500 11.127 1.00 95.88 839 PHE A CA 1
ATOM 6567 C C . PHE A 1 839 ? 20.240 -2.233 9.887 1.00 95.88 839 PHE A C 1
ATOM 6569 O O . PHE A 1 839 ? 19.568 -1.638 9.045 1.00 95.88 839 PHE A O 1
ATOM 6576 N N . GLU A 1 840 ? 20.534 -3.523 9.782 1.00 95.19 840 GLU A N 1
ATOM 6577 C CA . GLU A 1 840 ? 19.918 -4.423 8.807 1.00 95.19 840 GLU A CA 1
ATOM 6578 C C . GLU A 1 840 ? 19.266 -5.596 9.525 1.00 95.19 840 GLU A C 1
ATOM 6580 O O . GLU A 1 840 ? 19.830 -6.114 10.488 1.00 95.19 840 GLU A O 1
ATOM 6585 N N . VAL A 1 841 ? 18.077 -5.985 9.072 1.00 92.19 841 VAL A N 1
ATOM 6586 C CA . VAL A 1 841 ? 17.266 -7.049 9.676 1.00 92.19 841 VAL A CA 1
ATOM 6587 C C . VAL A 1 841 ? 16.822 -8.018 8.592 1.00 92.19 841 VAL A C 1
ATOM 6589 O O . VAL A 1 841 ? 16.367 -7.561 7.544 1.00 92.19 841 VAL A O 1
ATOM 6592 N N . ILE A 1 842 ? 16.933 -9.322 8.840 1.00 89.69 842 ILE A N 1
ATOM 6593 C CA . ILE A 1 842 ? 16.374 -10.369 7.966 1.00 89.69 842 ILE A CA 1
ATOM 6594 C C . ILE A 1 842 ? 15.127 -10.946 8.622 1.00 89.69 842 ILE A C 1
ATOM 6596 O O . ILE A 1 842 ? 15.231 -11.340 9.809 1.00 89.69 842 ILE A O 1
#